Protein AF-A0A936EFU3-F1 (afdb_monomer_lite)

pLDDT: mean 90.85, std 13.72, range [24.92, 98.88]

Sequence (800 aa):
MNPNVTPTSATVCRTPAARLPLLTALSLALATCLASTLAAAFTPVGPPIAQGKSLFLGCAYSSGQAPNLAAYFNQVTPENGGKWGSVERTRDVMSWGEMDAAYNYAKANGLLVRFHILVWGSQQPSWISALTTEEKRAEIEEWFAAVAARYPDLDYVEVVNEPLHAPPNGEVIAFSTTRAANYSDALGGAGASGWEWLVESFRLARRYFPGKDLVLNEYGLLNDGGMTARYVQIVNLLKAENLVDVISTQAHAFETSGASASTIAANLATLAATGLPIMITEMDIDGPNDSVQVGEYMRVFPLLWNHPSVIGITLWGYRPGLWRDAQGANLVLADNTERPAMLWLRAYAGTPNVTTQPFNYAATSGGSASFTVAVSSAFNVTYQWQVSTNNGDTWTALANGGSYSAVDGATLGLAAITPAMNGYRYRCVVNNGVGLPVVSAAASLSVGFSTAPVITTATPRALGVVAGQAGAIGVVVDGASAYQWYRGGLPLSGATGAVLSWPAVGPAEAGIYEAFLSGPGGETLSYPMVVGVVPAAGQRTAGAVTTRAEWTDIHHPNGAVYDQFLLSGAAGTFTADPEQIARMSYLDEDNSIVQVEMSGAGAITVVLESPSGPMAPAFYNQSGIQYMKGKATIILSGADATTHFTIYSVGTATNPGVTRPEVIYAGWANVAAAGIISASGGLGGIHQGNANYNAAVGLTGIYAPTVTTIGSLAVVHGVTASGAAAPYLYFGPGGTVKVKIAGSALAQPNSASVAVSGLAEVQMGAGQDSCGRAAAAQAIQSELTNDAGVNVTAALVVGP

Secondary structure (DSSP, 8-state):
---------------------SSHHHHHHHHHHTTSS-PPP----SS-TTTTSSSEEEEEE-TTT-TTHHHH-SEEEESSTTSHHHH-SBTTB---HHHHHHHHHHHHTT-EEEE--SB-SSS--GGGGGS-HHHHHHHHHHHHHHHHHH-TT-SEEEEEE-TTT--SSSPBPTT-SSB----GGGGTTTTTTS-HHHHHHHHHHHHHSTTSEEEEE-SSTTT-HHHHHHHHHHHHHHHHTT--SEEEE---HHHHTTS-HHHHHHHHHHHHTT-S-EEEEEE----SSHHHHHHHHHHHHHHHHT-TTEEEEEES-SSTTSTTGGGT--SB-TT-PBPHHHHHHHHHHH--EEEEPPPPEEEETT--EEEE-EEE-SS--EEEEEEESSTTSS-EE--SBTTEE-TTSSEEEE-S--GGGTT-EEEEEEE-SSSPPEEPPPEEEEEEPPPPPEEEEEE-SEEEEETTS-EEEEEEEES--EEEEEETTEEPTT--SSEEEESS--GGG-EEEEEEEEETTEEEEPPPEEEEEEPPTT-SEEEEEE--GGGSSEE-TTS-EEEEEEEEEEEEEE-PPTT-EEEEEEE-TTS-EEEEEEESSSEEEEEEEEEEEEE--TTB---S--EEEEEEEEEEEEE-TT-EEEEEE--TTTSTTSB-TTS-----EEEEEEEEEESSSEESEEEEEEEEEEEEEEEEEEEETT--EESS-EEEEEEEEEEEEEEEEEE-TT--EEEEEES-----TT---EEEESEEEEEEE-EE-TT--EE------S-EE-TTS-B-HHHHEE--

Radius of gyration: 51.69 Å; chains: 1; bounding box: 102×72×142 Å

Foldseek 3Di:
DDDDDDDDDDPPPPDDPPDDDPPPVLLLVLLVVQVPDPFAFDQQDDAALQPPHQFWEAAEDDPQQPRNRRSHGQEYEHLQQLAACNQPLDPPHGDNVSVCVRLVSNVVSVHAYERPALFWQPSHHQVLLPDDLQVNLVSSLVSLQVCLVVRVPHQEYAQYAACPFRHQQQPDGPPDPGTGSRRLVSQVQLPPVHQSSVLSSLVSNCVSRPPHAYEYEHELLQADVVVLVVVLSVVVVCVVVVRHAEYEYQAEQVNQVPHALVSSLVSVVSVCVSVHAYERHAHWHFPCDLSRRLVSCVRRVCSQLPDPSYRYYYYQGAEAPGPCNVSVRHQAYPSNRGGPNRVQCSQASNAKDFPDFFAADEEAQQAKDKTATDIDGPADKWKWKWKDLPLPPDTDTDDPDDQWDPRGDRMIMGGNDHPSQAFMKMKMWMHRSHHHTDIGDIYHYHYDADAWKDFPDWPPLEAEDEFFAKDKTFTDIDFFDWKWKDFQQHTDPPPIDRMDIDRGDFLQNFGKMKMWTGGPNGIDIDDIHGYHYDYDPPDFKTDQKDFDPCQAQDQDPVRATEHEIERRDQKMKGDDDARHKYWYWAAEPQLFIKIKIKHDDFMKMKGFDPKDDQADSPFWPDPPDGHIYGAIEMETEAAALGMEIEMATAACQNPNHTGDPPDDDPQAAEHAEYEYYYPYLEHAEAYYLRYEWEDQGEETYYHAQSHQYYNDAHEHQETEYHHHYAYEPEHHAPHAHHYEHAQDQNAYNHQHAYEYHSYNAYEQAKGAGNHRHIRGGDHHPHFYAYPVRDTCCVVHYDDD

Structure (mmCIF, N/CA/C/O backbone):
data_AF-A0A936EFU3-F1
#
_entry.id   AF-A0A936EFU3-F1
#
loop_
_atom_site.group_PDB
_atom_site.id
_atom_site.type_symbol
_atom_site.label_atom_id
_atom_site.label_alt_id
_atom_site.label_comp_id
_atom_site.label_asym_id
_atom_site.label_entity_id
_atom_site.label_seq_id
_atom_site.pdbx_PDB_ins_code
_atom_site.Cartn_x
_atom_site.Cartn_y
_atom_site.Cartn_z
_atom_site.occupancy
_atom_site.B_iso_or_equiv
_atom_site.auth_seq_id
_atom_site.auth_comp_id
_atom_site.auth_asym_id
_atom_site.auth_atom_id
_atom_site.pdbx_PDB_model_num
ATOM 1 N N . MET A 1 1 ? -30.017 45.818 -5.886 1.00 37.09 1 MET A N 1
ATOM 2 C CA . MET A 1 1 ? -29.502 46.081 -7.245 1.00 37.09 1 MET A CA 1
ATOM 3 C C . MET A 1 1 ? -27.995 46.240 -7.138 1.00 37.09 1 MET A C 1
ATOM 5 O O . MET A 1 1 ? -27.539 47.072 -6.371 1.00 37.09 1 MET A O 1
ATOM 9 N N . ASN A 1 2 ? -27.264 45.366 -7.824 1.00 35.06 2 ASN A N 1
ATOM 10 C CA . ASN A 1 2 ? -25.827 45.463 -8.131 1.00 35.06 2 ASN A CA 1
ATOM 11 C C . ASN A 1 2 ? -25.601 46.664 -9.116 1.00 35.06 2 ASN A C 1
ATOM 13 O O . ASN A 1 2 ? -26.630 47.133 -9.616 1.00 35.06 2 ASN A O 1
ATOM 17 N N . PRO A 1 3 ? -24.382 47.117 -9.528 1.00 50.44 3 PRO A N 1
ATOM 18 C CA . PRO A 1 3 ? -23.049 46.534 -9.282 1.00 50.44 3 PRO A CA 1
ATOM 19 C C . PRO A 1 3 ? -21.795 47.484 -9.276 1.00 50.44 3 PRO A C 1
ATOM 21 O O . PRO A 1 3 ? -21.886 48.682 -9.524 1.00 50.44 3 PRO A O 1
ATOM 24 N N . ASN A 1 4 ? -20.619 46.842 -9.118 1.00 31.34 4 ASN A N 1
ATOM 25 C CA . ASN A 1 4 ? -19.265 47.124 -9.672 1.00 31.34 4 ASN A CA 1
ATOM 26 C C . ASN A 1 4 ? -18.419 48.258 -9.054 1.00 31.34 4 ASN A C 1
ATOM 28 O O . ASN A 1 4 ? -18.718 49.429 -9.235 1.00 31.34 4 ASN A O 1
ATOM 32 N N . VAL A 1 5 ? -17.368 48.013 -8.253 1.00 33.91 5 VAL A N 1
ATOM 33 C CA . VAL A 1 5 ? -16.130 47.189 -8.384 1.00 33.91 5 VAL A CA 1
ATOM 34 C C . VAL A 1 5 ? -15.111 47.723 -9.404 1.00 33.91 5 VAL A C 1
ATOM 36 O O . VAL A 1 5 ? -15.194 47.449 -10.594 1.00 33.91 5 VAL A O 1
ATOM 39 N N . THR A 1 6 ? -14.089 48.388 -8.861 1.00 31.73 6 THR A N 1
ATOM 40 C CA . THR A 1 6 ? -12.671 48.462 -9.286 1.00 31.73 6 THR A CA 1
ATOM 41 C C . THR A 1 6 ? -11.862 48.765 -8.007 1.00 31.73 6 THR A C 1
ATOM 43 O O . THR A 1 6 ? -12.473 49.338 -7.100 1.00 31.73 6 THR A O 1
ATOM 46 N N . PRO A 1 7 ? -10.547 48.469 -7.872 1.00 39.00 7 PRO A N 1
ATOM 47 C CA . PRO A 1 7 ? -9.550 48.323 -8.941 1.00 39.00 7 PRO A CA 1
ATOM 48 C C . PRO A 1 7 ? -8.513 47.188 -8.714 1.00 39.00 7 PRO A C 1
ATOM 50 O O . PRO A 1 7 ? -8.592 46.422 -7.762 1.00 39.00 7 PRO A O 1
ATOM 53 N N . THR A 1 8 ? -7.483 47.184 -9.571 1.00 28.69 8 THR A N 1
ATOM 54 C CA . THR A 1 8 ? -6.118 46.633 -9.395 1.00 28.69 8 THR A CA 1
ATOM 55 C C . THR A 1 8 ? -5.790 45.292 -10.070 1.00 28.69 8 THR A C 1
ATOM 57 O O . THR A 1 8 ? -5.942 44.206 -9.528 1.00 28.69 8 THR A O 1
ATOM 60 N N . SER A 1 9 ? -5.302 45.421 -11.310 1.00 30.03 9 SER A N 1
ATOM 61 C CA . SER A 1 9 ? -4.064 44.805 -11.821 1.00 30.03 9 SER A CA 1
ATOM 62 C C . SER A 1 9 ? -3.594 43.510 -11.142 1.00 30.03 9 SER A C 1
ATOM 64 O O . SER A 1 9 ? -2.761 43.530 -10.237 1.00 30.03 9 SER A O 1
ATOM 66 N N . ALA A 1 10 ? -4.051 42.376 -11.675 1.00 27.88 10 ALA A N 1
ATOM 67 C CA . ALA A 1 10 ? -3.423 41.082 -11.460 1.00 27.88 10 ALA A CA 1
ATOM 68 C C . ALA A 1 10 ? -2.147 40.975 -12.314 1.00 27.88 10 ALA A C 1
ATOM 70 O O . ALA A 1 10 ? -2.172 40.505 -13.451 1.00 27.88 10 ALA A O 1
ATOM 71 N N . THR A 1 11 ? -1.011 41.391 -11.754 1.00 29.98 11 THR A N 1
ATOM 72 C CA . THR A 1 11 ? 0.285 40.863 -12.186 1.00 29.98 11 THR A CA 1
ATOM 73 C C . THR A 1 11 ? 0.363 39.439 -11.654 1.00 29.98 11 THR A C 1
ATOM 75 O O . THR A 1 11 ? 0.607 39.214 -10.470 1.00 29.98 11 THR A O 1
ATOM 78 N N . VAL A 1 12 ? 0.094 38.465 -12.520 1.00 28.77 12 VAL A N 1
ATOM 79 C CA . VAL A 1 12 ? 0.297 37.048 -12.221 1.00 28.77 12 VAL A CA 1
ATOM 80 C C . VAL A 1 12 ? 1.799 36.827 -12.032 1.00 28.77 12 VAL A C 1
ATOM 82 O O . VAL A 1 12 ? 2.543 36.616 -12.987 1.00 28.77 12 VAL A O 1
ATOM 85 N N . CYS A 1 13 ? 2.253 36.891 -10.783 1.00 24.92 13 CYS A N 1
ATOM 86 C CA . CYS A 1 13 ? 3.555 36.391 -10.376 1.00 24.92 13 CYS A CA 1
ATOM 87 C C . CYS A 1 13 ? 3.491 34.857 -10.431 1.00 24.92 13 CYS A C 1
ATOM 89 O O . CYS A 1 13 ? 3.165 34.193 -9.450 1.00 24.92 13 CYS A O 1
ATOM 91 N N . ARG A 1 14 ? 3.738 34.282 -11.615 1.00 27.67 14 ARG A N 1
ATOM 92 C CA . ARG A 1 14 ? 4.170 32.886 -11.721 1.00 27.67 14 ARG A CA 1
ATOM 93 C C . ARG A 1 14 ? 5.586 32.841 -11.167 1.00 27.67 14 ARG A C 1
ATOM 95 O O . ARG A 1 14 ? 6.538 33.170 -11.866 1.00 27.67 14 ARG A O 1
ATOM 102 N N . THR A 1 15 ? 5.714 32.462 -9.905 1.00 26.30 15 THR A N 1
ATOM 103 C CA . THR A 1 15 ? 6.978 31.982 -9.361 1.00 26.30 15 THR A CA 1
ATOM 104 C C . THR A 1 15 ? 7.413 30.769 -10.193 1.00 26.30 15 THR A C 1
ATOM 106 O O . THR A 1 15 ? 6.681 29.779 -10.254 1.00 26.30 15 THR A O 1
ATOM 109 N N . PRO A 1 16 ? 8.572 30.799 -10.875 1.00 28.39 16 PRO A N 1
ATOM 110 C CA . PRO A 1 16 ? 9.154 29.572 -11.378 1.00 28.39 16 PRO A CA 1
ATOM 111 C C . PRO A 1 16 ? 9.578 28.766 -10.153 1.00 28.39 16 PRO A C 1
ATOM 113 O O . PRO A 1 16 ? 10.264 29.283 -9.268 1.00 28.39 16 PRO A O 1
ATOM 116 N N . ALA A 1 17 ? 9.155 27.507 -10.085 1.00 27.64 17 ALA A N 1
ATOM 117 C CA . ALA A 1 17 ? 9.694 26.551 -9.137 1.00 27.64 17 ALA A CA 1
ATOM 118 C C . ALA A 1 17 ? 11.207 26.428 -9.380 1.00 27.64 17 ALA A C 1
ATOM 120 O O . ALA A 1 17 ? 11.660 25.701 -10.260 1.00 27.64 17 ALA A O 1
ATOM 121 N N . ALA A 1 18 ? 11.995 27.170 -8.608 1.00 30.56 18 ALA A N 1
ATOM 122 C CA . ALA A 1 18 ? 13.430 26.993 -8.529 1.00 30.56 18 ALA A CA 1
ATOM 123 C C . ALA A 1 18 ? 13.704 25.662 -7.814 1.00 30.56 18 ALA A C 1
ATOM 125 O O . ALA A 1 18 ? 13.751 25.584 -6.588 1.00 30.56 18 ALA A O 1
ATOM 126 N N . ARG A 1 19 ? 13.859 24.589 -8.590 1.00 34.53 19 ARG A N 1
ATOM 127 C CA . ARG A 1 19 ? 14.530 23.359 -8.158 1.00 34.53 19 ARG A CA 1
ATOM 128 C C . ARG A 1 19 ? 15.609 23.004 -9.169 1.00 34.53 19 ARG A C 1
ATOM 130 O O . ARG A 1 19 ? 15.400 22.164 -10.027 1.00 34.53 19 ARG A O 1
ATOM 137 N N . LEU A 1 20 ? 16.749 23.672 -9.046 1.00 39.09 20 LEU A N 1
ATOM 138 C CA . LEU A 1 20 ? 18.087 23.212 -9.433 1.00 39.09 20 LEU A CA 1
ATOM 139 C C . LEU A 1 20 ? 19.040 24.232 -8.783 1.00 39.09 20 LEU A C 1
ATOM 141 O O . LEU A 1 20 ? 19.071 25.377 -9.233 1.00 39.09 20 LEU A O 1
ATOM 145 N N . PRO A 1 21 ? 19.680 23.908 -7.642 1.00 33.19 21 PRO A N 1
ATOM 146 C CA . PRO A 1 21 ? 21.009 23.302 -7.720 1.00 33.19 21 PRO A CA 1
ATOM 147 C C . PRO A 1 21 ? 21.336 22.435 -6.483 1.00 33.19 21 PRO A C 1
ATOM 149 O O . PRO A 1 21 ? 21.751 22.941 -5.446 1.00 33.19 21 PRO A O 1
ATOM 152 N N . LEU A 1 22 ? 21.186 21.113 -6.580 1.00 29.92 22 LEU A N 1
ATOM 153 C CA . LEU A 1 22 ? 21.823 20.195 -5.616 1.00 29.92 22 LEU A CA 1
ATOM 154 C C . LEU A 1 22 ? 22.596 19.053 -6.297 1.00 29.92 22 LEU A C 1
ATOM 156 O O . LEU A 1 22 ? 23.130 18.181 -5.625 1.00 29.92 22 LEU A O 1
ATOM 160 N N . LEU A 1 23 ? 22.690 19.072 -7.631 1.00 34.50 23 LEU A N 1
ATOM 161 C CA . LEU A 1 23 ? 23.414 18.061 -8.408 1.00 34.50 23 LEU A CA 1
ATOM 162 C C . LEU A 1 23 ? 24.885 18.418 -8.671 1.00 34.50 23 LEU A C 1
ATOM 164 O O . LEU A 1 23 ? 25.667 17.525 -8.964 1.00 34.50 23 LEU A O 1
ATOM 168 N N . THR A 1 24 ? 25.294 19.683 -8.531 1.00 36.19 24 THR A N 1
ATOM 169 C CA . THR A 1 24 ? 26.667 20.119 -8.850 1.00 36.19 24 THR A CA 1
ATOM 170 C C . THR A 1 24 ? 27.648 20.026 -7.678 1.00 36.19 24 THR A C 1
ATOM 172 O O . THR A 1 24 ? 28.845 19.907 -7.907 1.00 36.19 24 THR A O 1
ATOM 175 N N . ALA A 1 25 ? 27.170 20.043 -6.428 1.00 29.31 25 ALA A N 1
ATOM 176 C CA . ALA A 1 25 ? 28.029 19.911 -5.243 1.00 29.31 25 ALA A CA 1
ATOM 177 C C . ALA A 1 25 ? 28.225 18.447 -4.796 1.00 29.31 25 ALA A C 1
ATOM 179 O O . ALA A 1 25 ? 29.227 18.129 -4.161 1.00 29.31 25 ALA A O 1
ATOM 180 N N . LEU A 1 26 ? 27.299 17.546 -5.157 1.00 36.38 26 LEU A N 1
ATOM 181 C CA . LEU A 1 26 ? 27.378 16.114 -4.834 1.00 36.38 26 LEU A CA 1
ATOM 182 C C . LEU A 1 26 ? 28.173 15.307 -5.882 1.00 36.38 26 LEU A C 1
ATOM 184 O O . LEU A 1 26 ? 28.716 14.252 -5.562 1.00 36.38 26 LEU A O 1
ATOM 188 N N . SER A 1 27 ? 28.283 15.808 -7.118 1.00 45.06 27 SER A N 1
ATOM 189 C CA . SER A 1 27 ? 28.982 15.139 -8.226 1.00 45.06 27 SER A CA 1
ATOM 190 C C . SER A 1 27 ? 30.509 15.120 -8.063 1.00 45.06 27 SER A C 1
ATOM 192 O O . SER A 1 27 ? 31.145 14.122 -8.394 1.00 45.06 27 SER A O 1
ATOM 194 N N . LEU A 1 28 ? 31.108 16.171 -7.486 1.00 40.72 28 LEU A N 1
ATOM 195 C CA . LEU A 1 28 ? 32.566 16.259 -7.306 1.00 40.72 28 LEU A CA 1
ATOM 196 C C . LEU A 1 28 ? 33.083 15.420 -6.119 1.00 40.72 28 LEU A C 1
ATOM 198 O O . LEU A 1 28 ? 34.195 14.892 -6.168 1.00 40.72 28 LEU A O 1
ATOM 202 N N . ALA A 1 29 ? 32.269 15.254 -5.070 1.00 41.00 29 ALA A N 1
ATOM 203 C CA . ALA A 1 29 ? 32.587 14.405 -3.918 1.00 41.00 29 ALA A CA 1
ATOM 204 C C . ALA A 1 29 ? 32.526 12.899 -4.255 1.00 41.00 29 ALA A C 1
ATOM 206 O O . ALA A 1 29 ? 33.344 12.123 -3.769 1.00 41.00 29 ALA A O 1
ATOM 207 N N . LEU A 1 30 ? 31.606 12.479 -5.137 1.00 47.28 30 LEU A N 1
ATOM 208 C CA . LEU A 1 30 ? 31.527 11.084 -5.591 1.00 47.28 30 LEU A CA 1
ATOM 209 C C . LEU A 1 30 ? 32.672 10.730 -6.557 1.00 47.28 30 LEU A C 1
ATOM 211 O O . LEU A 1 30 ? 33.271 9.663 -6.431 1.00 47.28 30 LEU A O 1
ATOM 215 N N . ALA A 1 31 ? 33.021 11.644 -7.471 1.00 45.09 31 ALA A N 1
ATOM 216 C CA . ALA A 1 31 ? 34.146 11.470 -8.394 1.00 45.09 31 ALA A CA 1
ATOM 217 C C . ALA A 1 31 ? 35.500 11.362 -7.664 1.00 45.09 31 ALA A C 1
ATOM 219 O O . ALA A 1 31 ? 36.366 10.599 -8.083 1.00 45.09 31 ALA A O 1
ATOM 220 N N . THR A 1 32 ? 35.675 12.069 -6.540 1.00 43.78 32 THR A N 1
ATOM 221 C CA . THR A 1 32 ? 36.907 12.005 -5.730 1.00 43.78 32 THR A CA 1
ATOM 222 C C . THR A 1 32 ? 36.960 10.797 -4.788 1.00 43.78 32 THR A C 1
ATOM 224 O O . THR A 1 32 ? 38.044 10.254 -4.571 1.00 43.78 32 THR A O 1
ATOM 227 N N . CYS A 1 33 ? 35.822 10.302 -4.282 1.00 44.00 33 CYS A N 1
ATOM 228 C CA . CYS A 1 33 ? 35.778 9.067 -3.483 1.00 44.00 33 CYS A CA 1
ATOM 229 C C . CYS A 1 33 ? 35.998 7.788 -4.311 1.00 44.00 33 CYS A C 1
ATOM 231 O O . CYS A 1 33 ? 36.561 6.830 -3.791 1.00 44.00 33 CYS A O 1
ATOM 233 N N . LEU A 1 34 ? 35.608 7.765 -5.591 1.00 48.28 34 LEU A N 1
ATOM 234 C CA . LEU A 1 34 ? 35.854 6.626 -6.493 1.00 48.28 34 LEU A CA 1
ATOM 235 C C . LEU A 1 34 ? 37.310 6.538 -6.992 1.00 48.28 34 LEU A C 1
ATOM 237 O O . LEU A 1 34 ? 37.734 5.478 -7.438 1.00 48.28 34 LEU A O 1
ATOM 241 N N . ALA A 1 35 ? 38.086 7.622 -6.891 1.00 46.47 35 ALA A N 1
ATOM 242 C CA . ALA A 1 35 ? 39.448 7.712 -7.426 1.00 46.47 35 ALA A CA 1
ATOM 243 C C . ALA A 1 35 ? 40.563 7.254 -6.455 1.00 46.47 35 ALA A C 1
ATOM 245 O O . ALA A 1 35 ? 41.736 7.316 -6.814 1.00 46.47 35 ALA A O 1
ATOM 246 N N . SER A 1 36 ? 40.239 6.831 -5.223 1.00 43.34 36 SER A N 1
ATOM 247 C CA . SER A 1 36 ? 41.229 6.639 -4.141 1.00 43.34 36 SER A CA 1
ATOM 248 C C . SER A 1 36 ? 41.438 5.196 -3.656 1.00 43.34 36 SER A C 1
ATOM 250 O O . SER A 1 36 ? 42.054 4.981 -2.613 1.00 43.34 36 SER A O 1
ATOM 252 N N . THR A 1 37 ? 41.023 4.186 -4.425 1.00 46.00 37 THR A N 1
ATOM 253 C CA . THR A 1 37 ? 41.385 2.780 -4.157 1.00 46.00 37 THR A CA 1
ATOM 254 C C . THR A 1 37 ? 42.099 2.188 -5.366 1.00 46.00 37 THR A C 1
ATOM 256 O O . THR A 1 37 ? 41.714 2.476 -6.496 1.00 46.00 37 THR A O 1
ATOM 259 N N . LEU A 1 38 ? 43.160 1.399 -5.148 1.00 46.66 38 LEU A N 1
ATOM 260 C CA . LEU A 1 38 ? 43.780 0.605 -6.214 1.00 46.66 38 LEU A CA 1
ATOM 261 C C . LEU A 1 38 ? 42.706 -0.328 -6.786 1.00 46.66 38 LEU A C 1
ATOM 263 O O . LEU A 1 38 ? 42.364 -1.333 -6.164 1.00 46.66 38 LEU A O 1
ATOM 267 N N . ALA A 1 39 ? 42.134 0.048 -7.927 1.00 60.75 39 ALA A N 1
ATOM 268 C CA . ALA A 1 39 ? 41.125 -0.743 -8.604 1.00 60.75 39 ALA A CA 1
ATOM 269 C C . ALA A 1 39 ? 41.780 -2.043 -9.095 1.00 60.75 39 ALA A C 1
ATOM 271 O O . ALA A 1 39 ? 42.809 -2.019 -9.766 1.00 60.75 39 ALA A O 1
ATOM 272 N N . ALA A 1 40 ? 41.225 -3.178 -8.675 1.00 73.25 40 ALA A N 1
ATOM 273 C CA . ALA A 1 40 ? 41.681 -4.496 -9.089 1.00 73.25 40 ALA A CA 1
ATOM 274 C C . ALA A 1 40 ? 40.979 -4.921 -10.386 1.00 73.25 40 ALA A C 1
ATOM 276 O O . ALA A 1 40 ? 39.868 -4.466 -10.675 1.00 73.25 40 ALA A O 1
ATOM 277 N N . ALA A 1 41 ? 41.597 -5.854 -11.114 1.00 84.00 41 ALA A N 1
ATOM 278 C CA . ALA A 1 41 ? 40.973 -6.535 -12.240 1.00 84.00 41 ALA A CA 1
ATOM 279 C C . ALA A 1 41 ? 39.575 -7.051 -11.853 1.00 84.00 41 ALA A C 1
ATOM 281 O O . ALA A 1 41 ? 39.419 -7.760 -10.854 1.00 84.00 41 ALA A O 1
ATOM 282 N N . PHE A 1 42 ? 38.560 -6.707 -12.646 1.00 84.56 42 PHE A N 1
ATOM 283 C CA . PHE A 1 42 ? 37.167 -7.025 -12.357 1.00 84.56 42 PHE A CA 1
ATOM 284 C C . PHE A 1 42 ? 36.588 -7.952 -13.427 1.00 84.56 42 PHE A C 1
ATOM 286 O O . PHE A 1 42 ? 36.759 -7.745 -14.628 1.00 84.56 42 PHE A O 1
ATOM 293 N N . THR A 1 43 ? 35.886 -8.996 -12.986 1.00 86.62 43 THR A N 1
ATOM 294 C CA . THR A 1 43 ? 35.075 -9.841 -13.869 1.00 86.62 43 THR A CA 1
ATOM 295 C C . THR A 1 43 ? 33.609 -9.574 -13.545 1.00 86.62 43 THR A C 1
ATOM 297 O O . THR A 1 43 ? 33.187 -9.891 -12.430 1.00 86.62 43 THR A O 1
ATOM 300 N N . PRO A 1 44 ? 32.831 -8.975 -14.463 1.00 84.62 44 PRO A N 1
ATOM 301 C CA . PRO A 1 44 ? 31.415 -8.728 -14.228 1.00 84.62 44 PRO A CA 1
ATOM 302 C C . PRO A 1 44 ? 30.655 -10.036 -14.015 1.00 84.62 44 PRO A C 1
ATOM 304 O O . PRO A 1 44 ? 30.863 -11.021 -14.722 1.00 84.62 44 PRO A O 1
ATOM 307 N N . VAL A 1 45 ? 29.757 -10.021 -13.032 1.00 77.12 45 VAL A N 1
ATOM 308 C CA . VAL A 1 45 ? 28.854 -11.125 -12.703 1.00 77.12 45 VAL A CA 1
ATOM 309 C C . VAL A 1 45 ? 27.411 -10.649 -12.809 1.00 77.12 45 VAL A C 1
ATOM 311 O O . VAL A 1 45 ? 27.097 -9.517 -12.441 1.00 77.12 45 VAL A O 1
ATOM 314 N N . GLY A 1 46 ? 26.527 -11.531 -13.267 1.00 71.81 46 GLY A N 1
ATOM 315 C CA . GLY A 1 46 ? 25.112 -11.217 -13.448 1.00 71.81 46 GLY A CA 1
ATOM 316 C C . GLY A 1 46 ? 24.764 -10.788 -14.876 1.00 71.81 46 GLY A C 1
ATOM 317 O O . GLY A 1 46 ? 25.582 -10.938 -15.784 1.00 71.81 46 GLY A O 1
ATOM 318 N N . PRO A 1 47 ? 23.516 -10.346 -15.097 1.00 83.12 47 PRO A N 1
ATOM 319 C CA . PRO A 1 47 ? 23.039 -10.006 -16.429 1.00 83.12 47 PRO A CA 1
ATOM 320 C C . PRO A 1 47 ? 23.599 -8.653 -16.912 1.00 83.12 47 PRO A C 1
ATOM 322 O O . PRO A 1 47 ? 24.076 -7.868 -16.087 1.00 83.12 47 PRO A O 1
ATOM 325 N N . PRO A 1 48 ? 23.485 -8.345 -18.220 1.00 91.94 48 PRO A N 1
ATOM 326 C CA . PRO A 1 48 ? 23.839 -7.041 -18.774 1.00 91.94 48 PRO A CA 1
ATOM 327 C C . PRO A 1 48 ? 23.263 -5.861 -17.984 1.00 91.94 48 PRO A C 1
ATOM 329 O O . PRO A 1 48 ? 22.171 -5.943 -17.420 1.00 91.94 48 PRO A O 1
ATOM 332 N N . ILE A 1 49 ? 23.943 -4.714 -18.031 1.00 92.56 49 ILE A N 1
ATOM 333 C CA . ILE A 1 49 ? 23.577 -3.481 -17.311 1.00 92.56 49 ILE A CA 1
ATOM 334 C C . ILE A 1 49 ? 22.128 -3.066 -17.601 1.00 92.56 49 ILE A C 1
ATOM 336 O O . ILE A 1 49 ? 21.408 -2.631 -16.705 1.00 92.56 49 ILE A O 1
ATOM 340 N N . ALA A 1 50 ? 21.686 -3.215 -18.849 1.00 93.31 50 ALA A N 1
ATOM 341 C CA . ALA A 1 50 ? 20.351 -2.825 -19.288 1.00 93.31 50 ALA A CA 1
ATOM 342 C C . ALA A 1 50 ? 19.311 -3.963 -19.244 1.00 93.31 50 ALA A C 1
ATOM 344 O O . ALA A 1 50 ? 18.253 -3.860 -19.866 1.00 93.31 50 ALA A O 1
ATOM 345 N N . GLN A 1 51 ? 19.581 -5.058 -18.527 1.00 90.00 51 GLN A N 1
ATOM 346 C CA . GLN A 1 51 ? 18.656 -6.188 -18.446 1.00 90.00 51 GLN A CA 1
ATOM 347 C C . GLN A 1 51 ? 17.290 -5.776 -17.874 1.00 90.00 51 GLN A C 1
ATOM 349 O O . GLN A 1 51 ? 17.199 -5.157 -16.814 1.00 90.00 51 GLN A O 1
ATOM 354 N N . GLY A 1 52 ? 16.213 -6.179 -18.556 1.00 85.25 52 GLY A N 1
ATOM 355 C CA . GLY A 1 52 ? 14.833 -5.928 -18.121 1.00 85.25 52 GLY A CA 1
ATOM 356 C C . GLY A 1 52 ? 14.356 -4.484 -18.301 1.00 85.25 52 GLY A C 1
ATOM 357 O O . GLY A 1 52 ? 13.274 -4.144 -17.825 1.00 85.25 52 GLY A O 1
ATOM 358 N N . LYS A 1 53 ? 15.142 -3.635 -18.972 1.00 88.81 53 LYS A N 1
ATOM 359 C CA . LYS A 1 53 ? 14.758 -2.260 -19.311 1.00 88.81 53 LYS A CA 1
ATOM 360 C C . LYS A 1 53 ? 14.094 -2.201 -20.681 1.00 88.81 53 LYS A C 1
ATOM 362 O O . LYS A 1 53 ? 14.254 -3.097 -21.501 1.00 88.81 53 LYS A O 1
ATOM 367 N N . SER A 1 54 ? 13.358 -1.119 -20.922 1.00 90.69 54 SER A N 1
ATOM 368 C CA . SER A 1 54 ? 12.672 -0.852 -22.193 1.00 90.69 54 SER A CA 1
ATOM 369 C C . SER A 1 54 ? 13.599 -0.388 -23.323 1.00 90.69 54 SER A C 1
ATOM 371 O O . SER A 1 54 ? 13.146 -0.265 -24.453 1.00 90.69 54 SER A O 1
ATOM 373 N N . LEU A 1 55 ? 14.865 -0.105 -23.014 1.00 95.50 55 LEU A N 1
ATOM 374 C CA . LEU A 1 55 ? 15.913 0.310 -23.945 1.00 95.50 55 LEU A CA 1
ATOM 375 C C . LEU A 1 55 ? 17.167 -0.544 -23.734 1.00 95.50 55 LEU A C 1
ATOM 377 O O . LEU A 1 55 ? 17.398 -1.042 -22.627 1.00 95.50 55 LEU A O 1
ATOM 381 N N . PHE A 1 56 ? 17.986 -0.697 -24.773 1.00 98.06 56 PHE A N 1
ATOM 382 C CA . PHE A 1 56 ? 19.233 -1.462 -24.697 1.00 98.06 56 PHE A CA 1
ATOM 383 C C . PHE A 1 56 ? 20.457 -0.577 -24.399 1.00 98.06 56 PHE A C 1
ATOM 385 O O . PHE A 1 56 ? 20.485 0.612 -24.719 1.00 98.06 56 PHE A O 1
ATOM 392 N N . LEU A 1 57 ? 21.494 -1.183 -23.815 1.00 98.50 57 LEU A N 1
ATOM 393 C CA . LEU A 1 57 ? 22.850 -0.639 -23.757 1.00 98.50 57 LEU A CA 1
ATOM 394 C C . LEU A 1 57 ? 23.771 -1.627 -24.473 1.00 98.50 57 LEU A C 1
ATOM 396 O O . LEU A 1 57 ? 24.013 -2.735 -23.989 1.00 98.50 57 LEU A O 1
ATOM 400 N N . GLY A 1 58 ? 24.236 -1.234 -25.647 1.00 98.50 58 GLY A N 1
ATOM 401 C CA . GLY A 1 58 ? 25.054 -2.039 -26.532 1.00 98.50 58 GLY A CA 1
ATOM 402 C C . GLY A 1 58 ? 26.505 -1.598 -26.593 1.00 98.50 58 GLY A C 1
ATOM 403 O O . GLY A 1 58 ? 26.897 -0.587 -26.008 1.00 98.50 58 GLY A O 1
ATOM 404 N N . CYS A 1 59 ? 27.297 -2.351 -27.346 1.00 98.69 59 CYS A N 1
ATOM 405 C CA . CYS A 1 59 ? 28.685 -2.017 -27.631 1.00 98.69 59 CYS A CA 1
ATOM 406 C C . CYS A 1 59 ? 29.095 -2.486 -29.033 1.00 98.69 59 CYS A C 1
ATOM 408 O O . CYS A 1 59 ? 28.617 -3.514 -29.522 1.00 98.69 59 CYS A O 1
ATOM 410 N N . ALA A 1 60 ? 30.019 -1.765 -29.664 1.00 98.56 60 ALA A N 1
ATOM 411 C CA . ALA A 1 60 ? 30.725 -2.245 -30.842 1.00 98.56 60 ALA A CA 1
ATOM 412 C C . ALA A 1 60 ? 31.450 -3.571 -30.539 1.00 98.56 60 ALA A C 1
ATOM 414 O O . ALA A 1 60 ? 32.025 -3.760 -29.462 1.00 98.56 60 ALA A O 1
ATOM 415 N N . TYR A 1 61 ? 31.412 -4.492 -31.497 1.00 98.50 61 TYR A N 1
ATOM 416 C CA . TYR A 1 61 ? 32.023 -5.809 -31.433 1.00 98.50 61 TYR A CA 1
ATOM 417 C C . TYR A 1 61 ? 33.218 -5.889 -32.380 1.00 98.50 61 TYR A C 1
ATOM 419 O O . TYR A 1 61 ? 33.100 -5.696 -33.593 1.00 98.50 61 TYR A O 1
ATOM 427 N N . SER A 1 62 ? 34.349 -6.276 -31.806 1.00 97.25 62 SER A N 1
ATOM 428 C CA . SER A 1 62 ? 35.545 -6.776 -32.476 1.00 97.25 62 SER A CA 1
ATOM 429 C C . SER A 1 62 ? 36.257 -7.741 -31.521 1.00 97.25 62 SER A C 1
ATOM 431 O O . SER A 1 62 ? 35.871 -7.876 -30.354 1.00 97.25 62 SER A O 1
ATOM 433 N N . SER A 1 63 ? 37.288 -8.450 -31.986 1.00 94.00 63 SER A N 1
ATOM 434 C CA . SER A 1 63 ? 37.996 -9.443 -31.159 1.00 94.00 63 SER A CA 1
ATOM 435 C C . SER A 1 63 ? 38.567 -8.848 -29.864 1.00 94.00 63 SER A C 1
ATOM 437 O O . SER A 1 63 ? 38.505 -9.495 -28.821 1.00 94.00 63 SER A O 1
ATOM 439 N N . GLY A 1 64 ? 39.057 -7.603 -29.906 1.00 94.19 64 GLY A N 1
ATOM 440 C CA . GLY A 1 64 ? 39.563 -6.880 -28.733 1.00 94.19 64 GLY A CA 1
ATOM 441 C C . GLY A 1 64 ? 38.471 -6.437 -27.751 1.00 94.19 64 GLY A C 1
ATOM 442 O O . GLY A 1 64 ? 38.730 -6.322 -26.554 1.00 94.19 64 GLY A O 1
ATOM 443 N N . GLN A 1 65 ? 37.240 -6.243 -28.232 1.00 97.50 65 GLN A N 1
ATOM 444 C CA . GLN A 1 65 ? 36.101 -5.820 -27.411 1.00 97.50 65 GLN A CA 1
ATOM 445 C C . GLN A 1 65 ? 35.318 -7.012 -26.831 1.00 97.50 65 GLN A C 1
ATOM 447 O O . GLN A 1 65 ? 34.664 -6.874 -25.807 1.00 97.50 65 GLN A O 1
ATOM 452 N N . ALA A 1 66 ? 35.401 -8.207 -27.421 1.00 95.25 66 ALA A N 1
ATOM 453 C CA . ALA A 1 66 ? 34.641 -9.387 -26.991 1.00 95.25 66 ALA A CA 1
ATOM 454 C C . ALA A 1 66 ? 34.784 -9.817 -25.501 1.00 95.25 66 ALA A C 1
ATOM 456 O O . ALA A 1 66 ? 33.802 -10.330 -24.946 1.00 95.25 66 ALA A O 1
ATOM 457 N N . PRO A 1 67 ? 35.941 -9.662 -24.814 1.00 94.44 67 PRO A N 1
ATOM 458 C CA . PRO A 1 67 ? 36.118 -10.193 -23.457 1.00 94.44 67 PRO A CA 1
ATOM 459 C C . PRO A 1 67 ? 35.168 -9.595 -22.401 1.00 94.44 67 PRO A C 1
ATOM 461 O O . PRO A 1 67 ? 35.375 -8.476 -21.934 1.00 94.44 67 PRO A O 1
ATOM 464 N N . ASN A 1 68 ? 34.208 -10.393 -21.916 1.00 94.12 68 ASN A N 1
ATOM 465 C CA . ASN A 1 68 ? 33.129 -10.024 -20.977 1.00 94.12 68 ASN A CA 1
ATOM 466 C C . ASN A 1 68 ? 32.020 -9.126 -21.560 1.00 94.12 68 ASN A C 1
ATOM 468 O O . ASN A 1 68 ? 31.226 -8.582 -20.795 1.00 94.12 68 ASN A O 1
ATOM 472 N N . LEU A 1 69 ? 31.927 -8.971 -22.884 1.00 95.81 69 LEU A N 1
ATOM 473 C CA . LEU A 1 69 ? 30.972 -8.044 -23.502 1.00 95.81 69 LEU A CA 1
ATOM 474 C C . LEU A 1 69 ? 29.516 -8.350 -23.101 1.00 95.81 69 LEU A C 1
ATOM 476 O O . LEU A 1 69 ? 28.818 -7.464 -22.611 1.00 95.81 69 LEU A O 1
ATOM 480 N N . ALA A 1 70 ? 29.079 -9.608 -23.218 1.00 95.38 70 ALA A N 1
ATOM 481 C CA . ALA A 1 70 ? 27.720 -10.044 -22.871 1.00 95.38 70 ALA A CA 1
ATOM 482 C C . ALA A 1 70 ? 27.377 -9.948 -21.371 1.00 95.38 70 ALA A C 1
ATOM 484 O O . ALA A 1 70 ? 26.219 -10.089 -20.997 1.00 95.38 70 ALA A O 1
ATOM 485 N N . ALA A 1 71 ? 28.359 -9.714 -20.497 1.00 93.06 71 ALA A N 1
ATOM 486 C CA . ALA A 1 71 ? 28.105 -9.467 -19.078 1.00 93.06 71 ALA A CA 1
ATOM 487 C C . ALA A 1 71 ? 27.810 -7.983 -18.785 1.00 93.06 71 ALA A C 1
ATOM 489 O O . ALA A 1 71 ? 27.309 -7.649 -17.714 1.00 93.06 71 ALA A O 1
ATOM 490 N N . TYR A 1 72 ? 28.096 -7.086 -19.734 1.00 95.44 72 TYR A N 1
ATOM 491 C CA . TYR A 1 72 ? 27.817 -5.655 -19.615 1.00 95.44 72 TYR A CA 1
ATOM 492 C C . TYR A 1 72 ? 26.692 -5.192 -20.535 1.00 95.44 72 TYR A C 1
ATOM 494 O O . TYR A 1 72 ? 25.853 -4.393 -20.118 1.00 95.44 72 TYR A O 1
ATOM 502 N N . PHE A 1 73 ? 26.658 -5.694 -21.765 1.00 97.75 73 PHE A N 1
ATOM 503 C CA . PHE A 1 73 ? 25.861 -5.132 -22.850 1.00 97.75 73 PHE A CA 1
ATOM 504 C C . PHE A 1 73 ? 24.851 -6.147 -23.390 1.00 97.75 73 PHE A C 1
ATOM 506 O O . PHE A 1 73 ? 25.117 -7.347 -23.386 1.00 97.75 73 PHE A O 1
ATOM 513 N N . ASN A 1 74 ? 23.694 -5.668 -23.855 1.00 97.50 74 ASN A N 1
ATOM 514 C CA . ASN A 1 74 ? 22.610 -6.492 -24.414 1.00 97.50 74 ASN A CA 1
ATOM 515 C C . ASN A 1 74 ? 22.345 -6.249 -25.913 1.00 97.50 74 ASN A C 1
ATOM 517 O O . ASN A 1 74 ? 21.349 -6.729 -26.454 1.00 97.50 74 ASN A O 1
ATOM 521 N N . GLN A 1 75 ? 23.248 -5.540 -26.595 1.00 98.44 75 GLN A N 1
ATOM 522 C CA . GLN A 1 75 ? 23.227 -5.317 -28.042 1.00 98.44 75 GLN A CA 1
ATOM 523 C C . GLN A 1 75 ? 24.659 -5.237 -28.590 1.00 98.44 75 GLN A C 1
ATOM 525 O O . GLN A 1 75 ? 25.556 -4.747 -27.899 1.00 98.44 75 GLN A O 1
ATOM 530 N N . VAL A 1 76 ? 24.879 -5.703 -29.822 1.00 98.38 76 VAL A N 1
ATOM 531 C CA . VAL A 1 76 ? 26.167 -5.580 -30.520 1.00 98.38 76 VAL A CA 1
ATOM 532 C C . VAL A 1 76 ? 26.042 -5.046 -31.943 1.00 98.38 76 VAL A C 1
ATOM 534 O O . VAL A 1 76 ? 25.098 -5.367 -32.670 1.00 98.38 76 VAL A O 1
ATOM 537 N N . THR A 1 77 ? 27.047 -4.275 -32.347 1.00 98.69 77 THR A N 1
ATOM 538 C CA . THR A 1 77 ? 27.242 -3.780 -33.718 1.00 98.69 77 THR A CA 1
ATOM 539 C C . THR A 1 77 ? 28.650 -4.170 -34.176 1.00 98.69 77 THR A C 1
ATOM 541 O O . THR A 1 77 ? 29.587 -3.915 -33.427 1.00 98.69 77 THR A O 1
ATOM 544 N N . PRO A 1 78 ? 28.870 -4.782 -35.351 1.00 98.19 78 PRO A N 1
ATOM 545 C CA . PRO A 1 78 ? 30.223 -5.066 -35.837 1.00 98.19 78 PRO A CA 1
ATOM 546 C C . PRO A 1 78 ? 30.985 -3.752 -36.082 1.00 98.19 78 PRO A C 1
ATOM 548 O O . PRO A 1 78 ? 30.534 -2.916 -36.857 1.00 98.19 78 PRO A O 1
ATOM 551 N N . GLU A 1 79 ? 32.156 -3.573 -35.466 1.00 97.31 79 GLU A N 1
ATOM 552 C CA . GLU A 1 79 ? 32.926 -2.318 -35.580 1.00 97.31 79 GLU A CA 1
ATOM 553 C C . GLU A 1 79 ? 33.383 -2.045 -37.030 1.00 97.31 79 GLU A C 1
ATOM 555 O O . GLU A 1 79 ? 33.350 -0.916 -37.523 1.00 97.31 79 GLU A O 1
ATOM 560 N N . ASN A 1 80 ? 33.795 -3.101 -37.742 1.00 97.25 80 ASN A N 1
ATOM 561 C CA . ASN A 1 80 ? 34.216 -3.025 -39.147 1.00 97.25 80 ASN A CA 1
ATOM 562 C C . ASN A 1 80 ? 33.702 -4.169 -40.030 1.00 97.25 80 ASN A C 1
ATOM 564 O O . ASN A 1 80 ? 33.615 -3.994 -41.247 1.00 97.25 80 ASN A O 1
ATOM 568 N N . GLY A 1 81 ? 33.359 -5.319 -39.444 1.00 96.69 81 GLY A N 1
ATOM 569 C CA . GLY A 1 81 ? 33.100 -6.551 -40.191 1.00 96.69 81 GLY A CA 1
ATOM 570 C C . GLY A 1 81 ? 31.912 -6.504 -41.153 1.00 96.69 81 GLY A C 1
ATOM 571 O O . GLY A 1 81 ? 31.907 -7.258 -42.118 1.00 96.69 81 GLY A O 1
ATOM 572 N N . GLY A 1 82 ? 30.929 -5.627 -40.920 1.00 97.19 82 GLY A N 1
ATOM 573 C CA . GLY A 1 82 ? 29.761 -5.462 -41.793 1.00 97.19 82 GLY A CA 1
ATOM 574 C C . GLY A 1 82 ? 29.900 -4.360 -42.850 1.00 97.19 82 GLY A C 1
ATOM 575 O O . GLY A 1 82 ? 28.988 -4.172 -43.649 1.00 97.19 82 GLY A O 1
ATOM 576 N N . LYS A 1 83 ? 31.022 -3.629 -42.887 1.00 98.25 83 LYS A N 1
ATOM 577 C CA . LYS A 1 83 ? 31.283 -2.620 -43.925 1.00 98.25 83 LYS A CA 1
ATOM 578 C C . LYS A 1 83 ? 31.590 -3.323 -45.246 1.00 98.25 83 LYS A C 1
ATOM 580 O O . LYS A 1 83 ? 32.389 -4.260 -45.274 1.00 98.25 83 LYS A O 1
ATOM 585 N N . TRP A 1 84 ? 31.012 -2.847 -46.347 1.00 98.19 84 TRP A N 1
ATOM 586 C CA . TRP A 1 84 ? 31.096 -3.541 -47.636 1.00 98.19 84 TRP A CA 1
ATOM 587 C C . TRP A 1 84 ? 32.543 -3.786 -48.100 1.00 98.19 84 TRP A C 1
ATOM 589 O O . TRP A 1 84 ? 32.881 -4.898 -48.491 1.00 98.19 84 TRP A O 1
ATOM 599 N N . GLY A 1 85 ? 33.457 -2.821 -47.943 1.00 96.31 85 GLY A N 1
ATOM 600 C CA . GLY A 1 85 ? 34.871 -3.011 -48.301 1.00 96.31 85 GLY A CA 1
ATOM 601 C C . GLY A 1 85 ? 35.641 -3.993 -47.405 1.00 96.31 85 GLY A C 1
ATOM 602 O O . GLY A 1 85 ? 36.702 -4.479 -47.806 1.00 96.31 85 GLY A O 1
ATOM 603 N N . SER A 1 86 ? 35.132 -4.302 -46.207 1.00 96.94 86 SER A N 1
ATOM 604 C CA . SER A 1 86 ? 35.677 -5.358 -45.341 1.00 96.94 86 SER A CA 1
ATOM 605 C C . SER A 1 86 ? 35.285 -6.740 -45.853 1.00 96.94 86 SER A C 1
ATOM 607 O O . SER A 1 86 ? 36.129 -7.639 -45.881 1.00 96.94 86 SER A O 1
ATOM 609 N N . VAL A 1 87 ? 34.028 -6.887 -46.280 1.00 98.38 87 VAL A N 1
ATOM 610 C CA . VAL A 1 87 ? 33.488 -8.151 -46.787 1.00 98.38 87 VAL A CA 1
ATOM 611 C C . VAL A 1 87 ? 33.972 -8.418 -48.206 1.00 98.38 87 VAL A C 1
ATOM 613 O O . VAL A 1 87 ? 34.482 -9.496 -48.481 1.00 98.38 87 VAL A O 1
ATOM 616 N N . GLU A 1 88 ? 33.878 -7.448 -49.104 1.00 97.94 88 GLU A N 1
ATOM 617 C CA . GLU A 1 88 ? 34.089 -7.656 -50.535 1.00 97.94 88 GLU A CA 1
ATOM 618 C C . GLU A 1 88 ? 35.268 -6.835 -51.066 1.00 97.94 88 GLU A C 1
ATOM 620 O O . GLU A 1 88 ? 35.189 -6.064 -52.023 1.00 97.94 88 GLU A O 1
ATOM 625 N N . ARG A 1 89 ? 36.425 -6.990 -50.417 1.00 95.50 89 ARG A N 1
ATOM 626 C CA . ARG A 1 89 ? 37.663 -6.298 -50.818 1.00 95.50 89 ARG A CA 1
ATOM 627 C C . ARG A 1 89 ? 38.073 -6.609 -52.263 1.00 95.50 89 ARG A C 1
ATOM 629 O O . ARG A 1 89 ? 38.650 -5.754 -52.934 1.00 95.50 89 ARG A O 1
ATOM 636 N N . THR A 1 90 ? 37.775 -7.821 -52.718 1.00 96.88 90 THR A N 1
ATOM 637 C CA . THR A 1 90 ? 37.937 -8.279 -54.099 1.00 96.88 90 THR A CA 1
ATOM 638 C C . THR A 1 90 ? 36.548 -8.591 -54.638 1.00 96.88 90 THR A C 1
ATOM 640 O O . THR A 1 90 ? 35.821 -9.324 -53.973 1.00 96.88 90 THR A O 1
ATOM 643 N N . ARG A 1 91 ? 36.205 -8.042 -55.811 1.00 97.38 91 ARG A N 1
ATOM 644 C CA . ARG A 1 91 ? 34.905 -8.242 -56.470 1.00 97.38 91 ARG A CA 1
ATOM 645 C C . ARG A 1 91 ? 34.553 -9.729 -56.540 1.00 97.38 91 ARG A C 1
ATOM 647 O O . ARG A 1 91 ? 35.427 -10.532 -56.881 1.00 97.38 91 ARG A O 1
ATOM 654 N N . ASP A 1 92 ? 33.320 -10.066 -56.184 1.00 96.94 92 ASP A N 1
ATOM 655 C CA . ASP A 1 92 ? 32.746 -11.416 -56.150 1.00 96.94 92 ASP A CA 1
ATOM 656 C C . ASP A 1 92 ? 33.394 -12.375 -55.125 1.00 96.94 92 ASP A C 1
ATOM 658 O O . ASP A 1 92 ? 33.172 -13.590 -55.156 1.00 96.94 92 ASP A O 1
ATOM 662 N N . VAL A 1 93 ? 34.212 -11.869 -54.190 1.00 97.75 93 VAL A N 1
ATOM 663 C CA . VAL A 1 93 ? 34.863 -12.672 -53.138 1.00 97.75 93 VAL A CA 1
ATOM 664 C C . VAL A 1 93 ? 34.458 -12.172 -51.753 1.00 97.75 93 VAL A C 1
ATOM 666 O O . VAL A 1 93 ? 35.108 -11.318 -51.146 1.00 97.75 93 VAL A O 1
ATOM 669 N N . MET A 1 94 ? 33.396 -12.777 -51.220 1.00 97.44 94 MET A N 1
ATOM 670 C CA . MET A 1 94 ? 32.793 -12.397 -49.942 1.00 97.44 94 MET A CA 1
ATOM 671 C C . MET A 1 94 ? 33.534 -12.994 -48.728 1.00 97.44 94 MET A C 1
ATOM 673 O O . MET A 1 94 ? 33.550 -14.207 -48.508 1.00 97.44 94 MET A O 1
ATOM 677 N N . SER A 1 95 ? 34.109 -12.130 -47.894 1.00 97.62 95 SER A N 1
ATOM 678 C CA . SER A 1 95 ? 34.878 -12.445 -46.682 1.00 97.62 95 SER A CA 1
ATOM 679 C C . SER A 1 95 ? 34.080 -12.127 -45.412 1.00 97.62 95 SER A C 1
ATOM 681 O O . SER A 1 95 ? 34.247 -11.081 -44.793 1.00 97.62 95 SER A O 1
ATOM 683 N N . TRP A 1 96 ? 33.216 -13.051 -44.991 1.00 98.06 96 TRP A N 1
ATOM 684 C CA . TRP A 1 96 ? 32.247 -12.820 -43.907 1.00 98.06 96 TRP A CA 1
ATOM 685 C C . TRP A 1 96 ? 32.779 -12.946 -42.472 1.00 98.06 96 TRP A C 1
ATOM 687 O O . TRP A 1 96 ? 32.039 -12.663 -41.537 1.00 98.06 96 TRP A O 1
ATOM 697 N N . GLY A 1 97 ? 34.032 -13.363 -42.266 1.00 97.62 97 GLY A N 1
ATOM 698 C CA . GLY A 1 97 ? 34.511 -13.850 -40.962 1.00 97.62 97 GLY A CA 1
ATOM 699 C C . GLY A 1 97 ? 34.287 -12.908 -39.769 1.00 97.62 97 GLY A C 1
ATOM 700 O O . GLY A 1 97 ? 33.874 -13.362 -38.704 1.00 97.62 97 GLY A O 1
ATOM 701 N N . GLU A 1 98 ? 34.517 -11.602 -39.930 1.00 96.88 98 GLU A N 1
ATOM 702 C CA . GLU A 1 98 ? 34.310 -10.627 -38.847 1.00 96.88 98 GLU A CA 1
ATOM 703 C C . GLU A 1 98 ? 32.823 -10.369 -38.555 1.00 96.88 98 GLU A C 1
ATOM 705 O O . GLU A 1 98 ? 32.430 -10.286 -37.389 1.00 96.88 98 GLU A O 1
ATOM 710 N N . MET A 1 99 ? 31.988 -10.281 -39.595 1.00 97.62 99 MET A N 1
ATOM 711 C CA . MET A 1 99 ? 30.537 -10.129 -39.443 1.00 97.62 99 MET A CA 1
ATOM 712 C C . MET A 1 99 ? 29.903 -11.392 -38.847 1.00 97.62 99 MET A C 1
ATOM 714 O O . MET A 1 99 ? 29.109 -11.295 -37.911 1.00 97.62 99 MET A O 1
ATOM 718 N N . ASP A 1 100 ? 30.305 -12.573 -39.325 1.00 98.62 100 ASP A N 1
ATOM 719 C CA . ASP A 1 100 ? 29.889 -13.867 -38.780 1.00 98.62 100 ASP A CA 1
ATOM 720 C C . ASP A 1 100 ? 30.226 -13.954 -37.288 1.00 98.62 100 ASP A C 1
ATOM 722 O O . ASP A 1 100 ? 29.408 -14.416 -36.494 1.00 98.62 100 ASP A O 1
ATOM 726 N N . ALA A 1 101 ? 31.410 -13.489 -36.878 1.00 98.25 101 ALA A N 1
ATOM 727 C CA . ALA A 1 101 ? 31.802 -13.486 -35.473 1.00 98.25 101 ALA A CA 1
ATOM 728 C C . ALA A 1 101 ? 30.873 -12.608 -34.617 1.00 98.25 101 ALA A C 1
ATOM 730 O O . ALA A 1 101 ? 30.433 -13.060 -33.560 1.00 98.25 101 ALA A O 1
ATOM 731 N N . ALA A 1 102 ? 30.537 -11.397 -35.073 1.00 98.25 102 ALA A N 1
ATOM 732 C CA . ALA A 1 102 ? 29.620 -10.503 -34.360 1.00 98.25 102 ALA A CA 1
ATOM 733 C C . ALA A 1 102 ? 28.197 -11.080 -34.283 1.00 98.25 102 ALA A C 1
ATOM 735 O O . ALA A 1 102 ? 27.600 -11.126 -33.206 1.00 98.25 102 ALA A O 1
ATOM 736 N N . TYR A 1 103 ? 27.675 -11.570 -35.411 1.00 98.56 103 TYR A N 1
ATOM 737 C CA . TYR A 1 103 ? 26.345 -12.171 -35.499 1.00 98.56 103 TYR A CA 1
ATOM 738 C C . TYR A 1 103 ? 26.225 -13.405 -34.599 1.00 98.56 103 TYR A C 1
ATOM 740 O O . TYR A 1 103 ? 25.332 -13.480 -33.754 1.00 98.56 103 TYR A O 1
ATOM 748 N N . ASN A 1 104 ? 27.163 -14.347 -34.718 1.00 98.19 104 ASN A N 1
ATOM 749 C CA . ASN A 1 104 ? 27.147 -15.578 -33.934 1.00 98.19 104 ASN A CA 1
ATOM 750 C C . ASN A 1 104 ? 27.330 -15.296 -32.441 1.00 98.19 104 ASN A C 1
ATOM 752 O O . ASN A 1 104 ? 26.660 -15.926 -31.624 1.00 98.19 104 ASN A O 1
ATOM 756 N N . TYR A 1 105 ? 28.177 -14.328 -32.072 1.00 97.62 105 TYR A N 1
ATOM 757 C CA . TYR A 1 105 ? 28.316 -13.906 -30.679 1.00 97.62 105 TYR A CA 1
ATOM 758 C C . TYR A 1 105 ? 26.998 -13.360 -30.122 1.00 97.62 105 TYR A C 1
ATOM 760 O O . TYR A 1 105 ? 26.590 -13.756 -29.027 1.00 97.62 105 TYR A O 1
ATOM 768 N N . ALA A 1 106 ? 26.314 -12.494 -30.879 1.00 97.75 106 ALA A N 1
ATOM 769 C CA . ALA A 1 106 ? 25.022 -11.942 -30.488 1.00 97.75 106 ALA A CA 1
ATOM 770 C C . ALA A 1 10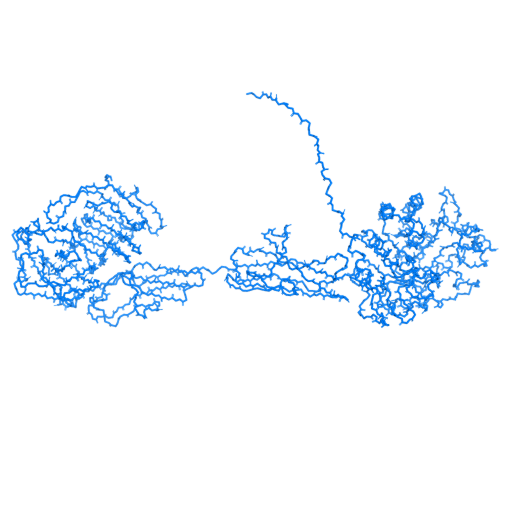6 ? 24.000 -13.054 -30.244 1.00 97.75 106 ALA A C 1
ATOM 772 O O . ALA A 1 106 ? 23.421 -13.145 -29.163 1.00 97.75 106 ALA A O 1
ATOM 773 N N . LYS A 1 107 ? 23.822 -13.947 -31.224 1.00 97.50 107 LYS A N 1
ATOM 774 C CA . LYS A 1 107 ? 22.827 -15.021 -31.148 1.00 97.50 107 LYS A CA 1
ATOM 775 C C . LYS A 1 107 ? 23.145 -16.024 -30.034 1.00 97.50 107 LYS A C 1
ATOM 777 O O . LYS A 1 107 ? 22.238 -16.409 -29.302 1.00 97.50 107 LYS A O 1
ATOM 782 N N . ALA A 1 108 ? 24.416 -16.383 -29.836 1.00 97.00 108 ALA A N 1
ATOM 783 C CA . ALA A 1 108 ? 24.833 -17.294 -28.765 1.00 97.00 108 ALA A CA 1
ATOM 784 C C . ALA A 1 108 ? 24.572 -16.744 -27.352 1.00 97.00 108 ALA A C 1
ATOM 786 O O . ALA A 1 108 ? 24.382 -17.523 -26.421 1.00 97.00 108 ALA A O 1
ATOM 787 N N . ASN A 1 109 ? 24.548 -15.418 -27.193 1.00 95.44 109 ASN A N 1
ATOM 788 C CA . ASN A 1 109 ? 24.340 -14.753 -25.905 1.00 95.44 109 ASN A CA 1
ATOM 789 C C . ASN A 1 109 ? 22.955 -14.092 -25.780 1.00 95.44 109 ASN A C 1
ATOM 791 O O . ASN A 1 109 ? 22.702 -13.399 -24.798 1.00 95.44 109 ASN A O 1
ATOM 795 N N . GLY A 1 110 ? 22.057 -14.288 -26.753 1.00 95.62 110 GLY A N 1
ATOM 796 C CA . GLY A 1 110 ? 20.721 -13.683 -26.745 1.00 95.62 110 GLY A CA 1
ATOM 797 C C . GLY A 1 110 ? 20.727 -12.151 -26.838 1.00 95.62 110 GLY A C 1
ATOM 798 O O . GLY A 1 110 ? 19.841 -11.506 -26.283 1.00 95.62 110 GLY A O 1
ATOM 799 N N . LEU A 1 111 ? 21.731 -11.567 -27.497 1.00 97.25 111 LEU A N 1
ATOM 800 C CA . LEU A 1 111 ? 21.874 -10.120 -27.671 1.00 97.25 111 LEU A CA 1
ATOM 801 C C . LEU A 1 111 ? 21.204 -9.658 -28.968 1.00 97.25 111 LEU A C 1
ATOM 803 O O . LEU A 1 111 ? 21.171 -10.391 -29.964 1.00 97.25 111 LEU A O 1
ATOM 807 N N . LEU A 1 112 ? 20.752 -8.404 -28.968 1.00 98.06 112 LEU A N 1
ATOM 808 C CA . LEU A 1 112 ? 20.326 -7.723 -30.188 1.00 98.06 112 LEU A CA 1
ATOM 809 C C . LEU A 1 112 ? 21.533 -7.505 -31.112 1.00 98.06 112 LEU A C 1
ATOM 811 O O . LEU A 1 112 ? 22.639 -7.233 -30.639 1.00 98.06 112 LEU A O 1
ATOM 815 N N . VAL A 1 113 ? 21.335 -7.571 -32.425 1.00 97.88 113 VAL A N 1
ATOM 816 C CA . VAL A 1 113 ? 22.381 -7.299 -33.420 1.00 97.88 113 VAL A CA 1
ATOM 817 C C . VAL A 1 113 ? 21.933 -6.226 -34.409 1.00 97.88 113 VAL A C 1
ATOM 819 O O . VAL A 1 113 ? 20.881 -6.337 -35.042 1.00 97.88 113 VAL A O 1
ATOM 822 N N . ARG A 1 114 ? 22.752 -5.177 -34.545 1.00 98.38 114 ARG A N 1
ATOM 823 C CA . ARG A 1 114 ? 22.590 -4.141 -35.572 1.00 98.38 114 ARG A CA 1
ATOM 824 C C . ARG A 1 114 ? 23.599 -4.398 -36.679 1.00 98.38 114 ARG A C 1
ATOM 826 O O . ARG A 1 114 ? 24.796 -4.466 -36.410 1.00 98.38 114 ARG A O 1
ATOM 833 N N . PHE A 1 115 ? 23.129 -4.538 -37.912 1.00 98.69 115 PHE A N 1
ATOM 834 C CA . PHE A 1 115 ? 24.015 -4.565 -39.068 1.00 98.69 115 PHE A CA 1
ATOM 835 C C . PHE A 1 115 ? 24.549 -3.159 -39.331 1.00 98.69 115 PHE A C 1
ATOM 837 O O . PHE A 1 115 ? 23.765 -2.221 -39.429 1.00 98.69 115 PHE A O 1
ATOM 844 N N . HIS A 1 116 ? 25.865 -3.033 -39.451 1.00 98.50 116 HIS A N 1
ATOM 845 C CA . HIS A 1 116 ? 26.560 -1.802 -39.810 1.00 98.50 116 HIS A CA 1
ATOM 846 C C . HIS A 1 116 ? 27.599 -2.180 -40.872 1.00 98.50 116 HIS A C 1
ATOM 848 O O . HIS A 1 116 ? 28.558 -2.888 -40.561 1.00 98.50 116 HIS A O 1
ATOM 854 N N . ILE A 1 117 ? 27.424 -1.822 -42.144 1.00 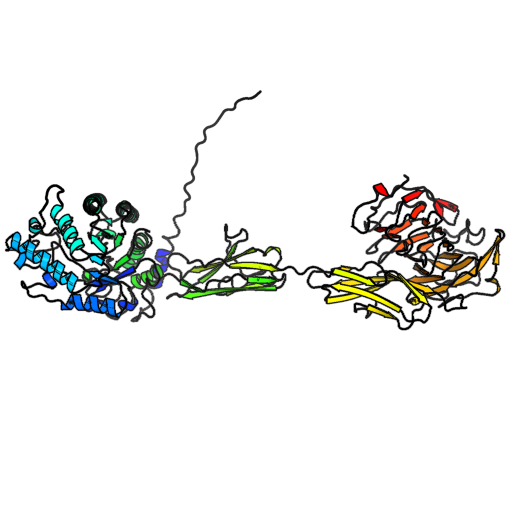98.50 117 ILE A N 1
ATOM 855 C CA . ILE A 1 117 ? 26.463 -0.871 -42.744 1.00 98.50 117 ILE A CA 1
ATOM 856 C C . ILE A 1 117 ? 26.265 -1.232 -44.227 1.00 98.50 117 ILE A C 1
ATOM 858 O O . ILE A 1 117 ? 27.200 -1.732 -44.855 1.00 98.50 117 ILE A O 1
ATOM 862 N N . LEU A 1 118 ? 25.082 -0.977 -44.806 1.00 98.69 118 LEU A N 1
ATOM 863 C CA . LEU A 1 118 ? 24.833 -1.261 -46.229 1.00 98.69 118 LEU A CA 1
ATOM 864 C C . LEU A 1 118 ? 25.468 -0.232 -47.180 1.00 98.69 118 LEU A C 1
ATOM 866 O O . LEU A 1 118 ? 26.197 -0.629 -48.086 1.00 98.69 118 LEU A O 1
ATOM 870 N N . VAL A 1 119 ? 25.206 1.064 -46.983 1.00 98.56 119 VAL A N 1
ATOM 871 C CA . VAL A 1 119 ? 25.663 2.163 -47.853 1.00 98.56 119 VAL A CA 1
ATOM 872 C C . VAL A 1 119 ? 26.385 3.234 -47.036 1.00 98.56 119 VAL A C 1
ATOM 874 O O . VAL A 1 119 ? 25.862 3.740 -46.044 1.00 98.56 119 VAL A O 1
ATOM 877 N N . TRP A 1 120 ? 27.589 3.610 -47.468 1.00 96.75 120 TRP A N 1
ATOM 878 C CA . TRP A 1 120 ? 28.397 4.662 -46.844 1.00 96.75 120 TRP A CA 1
ATOM 879 C C . TRP A 1 120 ? 29.451 5.183 -47.828 1.00 96.75 120 TRP A C 1
ATOM 881 O O . TRP A 1 120 ? 29.830 4.488 -48.765 1.00 96.75 120 TRP A O 1
ATOM 891 N N . GLY A 1 121 ? 29.976 6.389 -47.628 1.00 93.88 121 GLY A N 1
ATOM 892 C CA . GLY A 1 121 ? 31.063 6.922 -48.450 1.00 93.88 121 GLY A CA 1
ATOM 893 C C . GLY A 1 121 ? 32.446 6.368 -48.105 1.00 93.88 121 GLY A C 1
ATOM 894 O O . GLY A 1 121 ? 33.347 6.450 -48.935 1.00 93.88 121 GLY A O 1
ATOM 895 N N . SER A 1 122 ? 32.637 5.788 -46.919 1.00 91.75 122 SER A N 1
ATOM 896 C CA . SER A 1 122 ? 33.940 5.290 -46.458 1.00 91.75 122 SER A CA 1
ATOM 897 C C . SER A 1 122 ? 33.978 3.763 -46.340 1.00 91.75 122 SER A C 1
ATOM 899 O O . SER A 1 122 ? 32.943 3.100 -46.285 1.00 91.75 122 SER A O 1
ATOM 901 N N . GLN A 1 123 ? 35.189 3.194 -46.343 1.00 92.31 123 GLN A N 1
ATOM 902 C CA . GLN A 1 123 ? 35.452 1.747 -46.219 1.00 92.31 123 GLN A CA 1
ATOM 903 C C . GLN A 1 123 ? 34.603 0.873 -47.163 1.00 92.31 123 GLN A C 1
ATOM 905 O O . GLN A 1 123 ? 34.152 -0.217 -46.811 1.00 92.31 123 GLN A O 1
ATOM 910 N N . GLN A 1 124 ? 34.398 1.372 -48.379 1.00 93.38 124 GLN A N 1
ATOM 911 C CA . GLN A 1 124 ? 33.709 0.688 -49.468 1.00 93.38 124 GLN A CA 1
ATOM 912 C C . GLN A 1 124 ? 34.709 -0.094 -50.336 1.00 93.38 124 GLN A C 1
ATOM 914 O O . GLN A 1 124 ? 35.911 0.200 -50.291 1.00 93.38 124 GLN A O 1
ATOM 919 N N . PRO A 1 125 ? 34.256 -1.064 -51.150 1.00 94.56 125 PRO A N 1
ATOM 920 C CA . PRO A 1 125 ? 35.137 -1.747 -52.084 1.00 94.56 125 PRO A CA 1
ATOM 921 C C . PRO A 1 125 ? 35.753 -0.755 -53.075 1.00 94.56 125 PRO A C 1
ATOM 923 O O . PRO A 1 125 ? 35.049 0.022 -53.711 1.00 94.56 125 PRO A O 1
ATOM 926 N N . SER A 1 126 ? 37.077 -0.747 -53.226 1.00 91.25 126 SER A N 1
ATOM 927 C CA . SER A 1 126 ? 37.743 0.239 -54.092 1.00 91.25 126 SER A CA 1
ATOM 928 C C . SER A 1 126 ? 37.475 0.001 -55.584 1.00 91.25 126 SER A C 1
ATOM 930 O O . SER A 1 126 ? 37.441 0.955 -56.369 1.00 91.25 126 SER A O 1
ATOM 932 N N . TRP A 1 127 ? 37.247 -1.258 -55.972 1.00 95.00 127 TRP A N 1
ATOM 933 C CA . TRP A 1 127 ? 37.027 -1.681 -57.357 1.00 95.00 127 TRP A CA 1
ATOM 934 C C . TRP A 1 127 ? 35.721 -1.142 -57.957 1.00 95.00 127 TRP A C 1
ATOM 936 O O . TRP A 1 127 ? 35.663 -0.925 -59.166 1.00 95.00 127 TRP A O 1
ATOM 946 N N . ILE A 1 128 ? 34.704 -0.855 -57.135 1.00 96.31 128 ILE A N 1
ATOM 947 C CA . ILE A 1 128 ? 33.376 -0.441 -57.616 1.00 96.31 128 ILE A CA 1
ATOM 948 C C . ILE A 1 128 ? 33.407 0.922 -58.316 1.00 96.31 128 ILE A C 1
ATOM 950 O O . ILE A 1 128 ? 32.630 1.177 -59.232 1.00 96.31 128 ILE A O 1
ATOM 954 N N . SER A 1 129 ? 34.349 1.792 -57.939 1.00 92.94 129 SER A N 1
ATOM 955 C CA . SER A 1 129 ? 34.452 3.161 -58.459 1.00 92.94 129 SER A CA 1
ATOM 956 C C . SER A 1 129 ? 34.678 3.227 -59.974 1.00 92.94 129 SER A C 1
ATOM 958 O O . SER A 1 129 ? 34.195 4.162 -60.620 1.00 92.94 129 SER A O 1
ATOM 960 N N . ALA A 1 130 ? 35.354 2.217 -60.533 1.00 93.19 130 ALA A N 1
ATOM 961 C CA . ALA A 1 130 ? 35.711 2.116 -61.946 1.00 93.19 130 ALA A CA 1
ATOM 962 C C . ALA A 1 130 ? 34.615 1.492 -62.829 1.00 93.19 130 ALA A C 1
ATOM 964 O O . ALA A 1 130 ? 34.760 1.482 -64.050 1.00 93.19 130 ALA A O 1
ATOM 965 N N . LEU A 1 131 ? 33.544 0.966 -62.229 1.00 96.69 131 LEU A N 1
ATOM 966 C CA . LEU A 1 131 ? 32.463 0.295 -62.948 1.00 96.69 131 LEU A CA 1
ATOM 967 C C . LEU A 1 131 ? 31.483 1.282 -63.599 1.00 96.69 131 LEU A C 1
ATOM 969 O O . LEU A 1 131 ? 31.388 2.454 -63.207 1.00 96.69 131 LEU A O 1
ATOM 973 N N . THR A 1 132 ? 30.726 0.790 -64.579 1.00 97.38 132 THR A N 1
ATOM 974 C CA . THR A 1 132 ? 29.579 1.514 -65.153 1.00 97.38 132 THR A CA 1
ATOM 975 C C . THR A 1 132 ? 28.453 1.670 -64.127 1.00 97.38 132 THR A C 1
ATOM 977 O O . THR A 1 132 ? 28.410 0.965 -63.121 1.00 97.38 132 THR A O 1
ATOM 980 N N . THR A 1 133 ? 27.526 2.601 -64.354 1.00 96.69 133 THR A N 1
ATOM 981 C CA . THR A 1 133 ? 26.389 2.838 -63.448 1.00 96.69 133 THR A CA 1
ATOM 982 C C . THR A 1 133 ? 25.509 1.594 -63.299 1.00 96.69 133 THR A C 1
ATOM 984 O O . THR A 1 133 ? 25.078 1.272 -62.193 1.00 96.69 133 THR A O 1
ATOM 987 N N . GLU A 1 134 ? 25.287 0.864 -64.390 1.00 97.56 134 GLU A N 1
ATOM 988 C CA . GLU A 1 134 ? 24.499 -0.368 -64.422 1.00 97.56 134 GLU A CA 1
ATOM 989 C C . GLU A 1 134 ? 25.178 -1.495 -63.637 1.00 97.56 134 GLU A C 1
ATOM 991 O O . GLU A 1 134 ? 24.526 -2.167 -62.840 1.00 97.56 134 GLU A O 1
ATOM 996 N N . GLU A 1 135 ? 26.492 -1.673 -63.810 1.00 98.12 135 GLU A N 1
ATOM 997 C CA . GLU A 1 135 ? 27.266 -2.644 -63.029 1.00 98.12 135 GLU A CA 1
ATOM 998 C C . GLU A 1 135 ? 27.270 -2.275 -61.545 1.00 98.12 135 GLU A C 1
ATOM 1000 O O . GLU A 1 135 ? 26.963 -3.120 -60.715 1.00 98.12 135 GLU A O 1
ATOM 1005 N N . LYS A 1 136 ? 27.523 -1.005 -61.198 1.00 98.19 136 LYS A N 1
ATOM 1006 C CA . LYS A 1 136 ? 27.445 -0.523 -59.808 1.00 98.19 136 LYS A CA 1
ATOM 1007 C C . LYS A 1 136 ? 26.096 -0.853 -59.180 1.00 98.19 136 LYS A C 1
ATOM 1009 O O . LYS A 1 136 ? 26.048 -1.301 -58.041 1.00 98.19 136 LYS A O 1
ATOM 1014 N N . ARG A 1 137 ? 24.999 -0.645 -59.915 1.00 98.25 137 ARG A N 1
ATOM 1015 C CA . ARG A 1 137 ? 23.654 -0.962 -59.430 1.00 98.25 137 ARG A CA 1
ATOM 1016 C C . ARG A 1 137 ? 23.480 -2.460 -59.176 1.00 98.25 137 ARG A C 1
ATOM 1018 O O . ARG A 1 137 ? 22.925 -2.819 -58.141 1.00 98.25 137 ARG A O 1
ATOM 1025 N N . ALA A 1 138 ? 23.945 -3.311 -60.090 1.00 98.44 138 ALA A N 1
ATOM 1026 C CA . ALA A 1 138 ? 23.869 -4.761 -59.927 1.00 98.44 138 ALA A CA 1
ATOM 1027 C C . ALA A 1 138 ? 24.629 -5.233 -58.674 1.00 98.44 138 ALA A C 1
ATOM 1029 O O . ALA A 1 138 ? 24.067 -5.975 -57.875 1.00 98.44 138 ALA A O 1
ATOM 1030 N N . GLU A 1 139 ? 25.839 -4.717 -58.458 1.00 98.56 139 GLU A N 1
ATOM 1031 C CA . GLU A 1 139 ? 26.676 -5.030 -57.289 1.00 98.56 139 GLU A CA 1
ATOM 1032 C C . GLU A 1 139 ? 26.036 -4.574 -55.972 1.00 98.56 139 GLU A C 1
ATOM 1034 O O . GLU A 1 139 ? 26.057 -5.292 -54.976 1.00 98.56 139 GLU A O 1
ATOM 1039 N N . ILE A 1 140 ? 25.402 -3.395 -55.960 1.00 98.75 140 ILE A N 1
ATOM 1040 C CA . ILE A 1 140 ? 24.671 -2.917 -54.778 1.00 98.75 140 ILE A CA 1
ATOM 1041 C C . ILE A 1 140 ? 23.493 -3.849 -54.456 1.00 98.75 140 ILE A C 1
ATOM 1043 O O . ILE A 1 140 ? 23.274 -4.187 -53.293 1.00 98.75 140 ILE A O 1
ATOM 1047 N N . GLU A 1 141 ? 22.721 -4.275 -55.459 1.00 98.75 141 GLU A N 1
ATOM 1048 C CA . GLU A 1 141 ? 21.608 -5.202 -55.230 1.00 98.75 141 GLU A CA 1
ATOM 1049 C C . GLU A 1 141 ? 22.085 -6.591 -54.786 1.00 98.75 141 GLU A C 1
ATOM 1051 O O . GLU A 1 141 ? 21.468 -7.183 -53.897 1.00 98.75 141 GLU A O 1
ATOM 1056 N N . GLU A 1 142 ? 23.192 -7.088 -55.344 1.00 98.62 142 GLU A N 1
ATOM 1057 C CA . GLU A 1 142 ? 23.826 -8.334 -54.910 1.00 98.62 142 GLU A CA 1
ATOM 1058 C C . GLU A 1 142 ? 24.290 -8.252 -53.455 1.00 98.62 142 GLU A C 1
ATOM 1060 O O . GLU A 1 142 ? 23.967 -9.137 -52.662 1.00 98.62 142 GLU A O 1
ATOM 1065 N N . TRP A 1 143 ? 24.961 -7.165 -53.072 1.00 98.69 143 TRP A N 1
ATOM 1066 C CA . TRP A 1 143 ? 25.382 -6.918 -51.696 1.00 98.69 143 TRP A CA 1
ATOM 1067 C C . TRP A 1 143 ? 24.200 -6.956 -50.718 1.00 98.69 143 TRP A C 1
ATOM 1069 O O . TRP A 1 143 ? 24.238 -7.676 -49.715 1.00 98.69 143 TRP A O 1
ATOM 1079 N N . PHE A 1 144 ? 23.111 -6.246 -51.030 1.00 98.81 144 PHE A N 1
ATOM 1080 C CA . PHE A 1 144 ? 21.905 -6.233 -50.196 1.00 98.81 144 PHE A CA 1
ATOM 1081 C C . PHE A 1 144 ? 21.294 -7.635 -50.079 1.00 98.81 144 PHE A C 1
ATOM 1083 O O . PHE A 1 144 ? 20.954 -8.072 -48.975 1.00 98.81 144 PHE A O 1
ATOM 1090 N N . ALA A 1 145 ? 21.185 -8.359 -51.196 1.00 98.75 145 ALA A N 1
ATOM 1091 C CA . ALA A 1 145 ? 20.659 -9.718 -51.222 1.00 98.75 145 ALA A CA 1
ATOM 1092 C C . ALA A 1 145 ? 21.537 -10.695 -50.422 1.00 98.75 145 ALA A C 1
ATOM 1094 O O . ALA A 1 145 ? 21.010 -11.526 -49.678 1.00 98.75 145 ALA A O 1
ATOM 1095 N N . ALA A 1 146 ? 22.862 -10.584 -50.533 1.00 98.75 146 ALA A N 1
ATOM 1096 C CA . ALA A 1 146 ? 23.817 -11.448 -49.850 1.00 98.75 146 ALA A CA 1
ATOM 1097 C C . ALA A 1 146 ? 23.766 -11.264 -48.327 1.00 98.75 146 ALA A C 1
ATOM 1099 O O . ALA A 1 146 ? 23.721 -12.251 -47.587 1.00 98.75 146 ALA A O 1
ATOM 1100 N N . VAL A 1 147 ? 23.702 -10.015 -47.851 1.00 98.75 147 VAL A N 1
ATOM 1101 C CA . VAL A 1 147 ? 23.530 -9.708 -46.423 1.00 98.75 147 VAL A CA 1
ATOM 1102 C C . VAL A 1 147 ? 22.187 -10.239 -45.915 1.00 98.75 147 VAL A C 1
ATOM 1104 O O . VAL A 1 147 ? 22.157 -10.936 -44.899 1.00 98.75 147 VAL A O 1
ATOM 1107 N N . ALA A 1 148 ? 21.088 -9.969 -46.627 1.00 98.56 148 ALA A N 1
ATOM 1108 C CA . ALA A 1 148 ? 19.749 -10.416 -46.236 1.00 98.56 148 ALA A CA 1
ATOM 1109 C C . ALA A 1 148 ? 19.634 -11.945 -46.159 1.00 98.56 148 ALA A C 1
ATOM 1111 O O . ALA A 1 148 ? 19.070 -12.481 -45.205 1.00 98.56 148 ALA A O 1
ATOM 1112 N N . ALA A 1 149 ? 20.201 -12.655 -47.137 1.00 98.25 149 ALA A N 1
ATOM 1113 C CA . ALA A 1 149 ? 20.185 -14.113 -47.171 1.00 98.25 149 ALA A CA 1
ATOM 1114 C C . ALA A 1 149 ? 21.022 -14.734 -46.044 1.00 98.25 149 ALA A C 1
ATOM 1116 O O . ALA A 1 149 ? 20.658 -15.784 -45.512 1.00 98.25 149 ALA A O 1
ATOM 1117 N N . ARG A 1 150 ? 22.149 -14.107 -45.684 1.00 98.50 150 ARG A N 1
ATOM 1118 C CA . ARG A 1 150 ? 23.080 -14.652 -44.691 1.00 98.50 150 ARG A CA 1
ATOM 1119 C C . ARG A 1 150 ? 22.668 -14.363 -43.249 1.00 98.50 150 ARG A C 1
ATOM 1121 O O . ARG A 1 150 ? 22.909 -15.204 -42.386 1.00 98.50 150 ARG A O 1
ATOM 1128 N N . TYR A 1 151 ? 22.046 -13.214 -42.989 1.00 98.38 151 TYR A N 1
ATOM 1129 C CA . TYR A 1 151 ? 21.711 -12.759 -41.636 1.00 98.38 151 TYR A CA 1
ATOM 1130 C C . TYR A 1 151 ? 20.199 -12.503 -41.479 1.00 98.38 151 TYR A C 1
ATOM 1132 O O . TYR A 1 151 ? 19.766 -11.358 -41.330 1.00 98.38 151 TYR A O 1
ATOM 1140 N N . PRO A 1 152 ? 19.364 -13.558 -41.488 1.00 96.00 152 PRO A N 1
ATOM 1141 C CA . PRO A 1 152 ? 17.910 -13.409 -41.415 1.00 96.00 152 PRO A CA 1
ATOM 1142 C C . PRO A 1 152 ? 17.419 -12.885 -40.055 1.00 96.00 152 PRO A C 1
ATOM 1144 O O . PRO A 1 152 ? 16.350 -12.279 -39.991 1.00 96.00 152 PRO A O 1
ATOM 1147 N N . ASP A 1 153 ? 18.193 -13.053 -38.975 1.00 96.38 153 ASP A N 1
ATOM 1148 C CA . ASP A 1 153 ? 17.799 -12.680 -37.605 1.00 96.38 153 ASP A CA 1
ATOM 1149 C C . ASP A 1 153 ? 18.466 -11.386 -37.116 1.00 96.38 153 ASP A C 1
ATOM 1151 O O . ASP A 1 153 ? 18.731 -11.222 -35.918 1.00 96.38 153 ASP A O 1
ATOM 1155 N N . LEU A 1 154 ? 18.767 -10.472 -38.044 1.00 98.12 154 LEU A N 1
ATOM 1156 C CA . LEU A 1 154 ? 19.121 -9.097 -37.697 1.00 98.12 154 LEU A CA 1
ATOM 1157 C C . LEU A 1 154 ? 17.941 -8.416 -37.000 1.00 98.12 154 LEU A C 1
ATOM 1159 O O . LEU A 1 154 ? 16.795 -8.588 -37.424 1.00 98.12 154 LEU A O 1
ATOM 1163 N N . ASP A 1 155 ? 18.229 -7.655 -35.948 1.00 97.50 155 ASP A N 1
ATOM 1164 C CA . ASP A 1 155 ? 17.228 -6.856 -35.237 1.00 97.50 155 ASP A CA 1
ATOM 1165 C C . ASP A 1 155 ? 17.086 -5.484 -35.911 1.00 97.50 155 ASP A C 1
ATOM 1167 O O . ASP A 1 155 ? 15.979 -5.036 -36.192 1.00 97.50 155 ASP A O 1
ATOM 1171 N N . TYR A 1 156 ? 18.222 -4.877 -36.269 1.00 98.44 156 TYR A N 1
ATOM 1172 C CA . TYR A 1 156 ? 18.289 -3.579 -36.940 1.00 98.44 156 TYR A CA 1
ATOM 1173 C C . TYR A 1 156 ? 19.224 -3.634 -38.147 1.00 98.44 156 TYR A C 1
ATOM 1175 O O . TYR A 1 156 ? 20.286 -4.263 -38.087 1.00 98.44 156 TYR A O 1
ATOM 1183 N N . VAL A 1 157 ? 18.870 -2.927 -39.218 1.00 98.81 157 VAL A N 1
ATOM 1184 C CA . VAL A 1 157 ? 19.707 -2.793 -40.417 1.00 98.81 157 VAL A CA 1
ATOM 1185 C C . VAL A 1 157 ? 20.026 -1.326 -40.636 1.00 98.81 157 VAL A C 1
ATOM 1187 O O . VAL A 1 157 ? 19.157 -0.540 -41.006 1.00 98.81 157 VAL A O 1
ATOM 1190 N N . GLU A 1 158 ? 21.278 -0.946 -40.411 1.00 98.81 158 GLU A N 1
ATOM 1191 C CA . GLU A 1 158 ? 21.750 0.380 -40.778 1.00 98.81 158 GLU A CA 1
ATOM 1192 C C . GLU A 1 158 ? 21.908 0.429 -42.302 1.00 98.81 158 GLU A C 1
ATOM 1194 O O . GLU A 1 158 ? 22.688 -0.325 -42.897 1.00 98.81 158 GLU A O 1
ATOM 1199 N N . VAL A 1 159 ? 21.084 1.260 -42.946 1.00 98.88 159 VAL A N 1
ATOM 1200 C CA . VAL A 1 159 ? 20.980 1.298 -44.410 1.00 98.88 159 VAL A CA 1
ATOM 1201 C C . VAL A 1 159 ? 21.947 2.311 -44.990 1.00 98.88 159 VAL A C 1
ATOM 1203 O O . VAL A 1 159 ? 22.726 1.971 -45.873 1.00 98.88 159 VAL A O 1
ATOM 1206 N N . VAL A 1 160 ? 21.921 3.539 -44.474 1.00 98.81 160 VAL A N 1
ATOM 1207 C CA . VAL A 1 160 ? 22.820 4.618 -44.890 1.00 98.81 160 VAL A CA 1
ATOM 1208 C C . VAL A 1 160 ? 23.480 5.216 -43.655 1.00 98.81 160 VAL A C 1
ATOM 1210 O O . VAL A 1 160 ? 22.778 5.599 -42.715 1.00 98.81 160 VAL A O 1
ATOM 1213 N N . ASN A 1 161 ? 24.808 5.326 -43.687 1.00 98.38 161 ASN A N 1
ATOM 1214 C CA . ASN A 1 161 ? 25.582 6.088 -42.710 1.00 98.38 161 ASN A CA 1
ATOM 1215 C C . ASN A 1 161 ? 26.075 7.411 -43.316 1.00 98.38 161 ASN A C 1
ATOM 1217 O O . ASN A 1 161 ? 26.454 7.460 -44.489 1.00 98.38 161 ASN A O 1
ATOM 1221 N N . GLU A 1 162 ? 26.096 8.460 -42.498 1.00 96.50 162 GLU A N 1
ATOM 1222 C CA . GLU A 1 162 ? 26.705 9.771 -42.759 1.00 96.50 162 GLU A CA 1
ATOM 1223 C C . GLU A 1 162 ? 26.294 10.451 -44.081 1.00 96.50 162 GLU A C 1
ATOM 1225 O O . GLU A 1 162 ? 27.152 10.928 -44.830 1.00 96.50 162 GLU A O 1
ATOM 1230 N N . PRO A 1 163 ? 24.999 10.539 -44.431 1.00 96.12 163 PRO A N 1
ATOM 1231 C CA . PRO A 1 163 ? 24.592 11.175 -45.683 1.00 96.12 163 PRO A CA 1
ATOM 1232 C C . PRO A 1 163 ? 24.971 12.663 -45.794 1.00 96.12 163 PRO A C 1
ATOM 1234 O O . PRO A 1 163 ? 25.123 13.163 -46.911 1.00 96.12 163 PRO A O 1
ATOM 1237 N N . LEU A 1 164 ? 25.118 13.383 -44.677 1.00 95.50 164 LEU A N 1
ATOM 1238 C CA . LEU A 1 164 ? 25.488 14.803 -44.646 1.00 95.50 164 LEU A CA 1
ATOM 1239 C C . LEU A 1 164 ? 27.007 15.028 -44.659 1.00 95.50 164 LEU A C 1
ATOM 1241 O O . LEU A 1 164 ? 27.434 16.139 -44.978 1.00 95.50 164 LEU A O 1
ATOM 1245 N N . HIS A 1 165 ? 27.808 14.002 -44.352 1.00 93.75 165 HIS A N 1
ATOM 1246 C CA . HIS A 1 165 ? 29.266 14.118 -44.212 1.00 93.75 165 HIS A CA 1
ATOM 1247 C C . HIS A 1 165 ? 30.077 13.243 -45.167 1.00 93.75 165 HIS A C 1
ATOM 1249 O O . HIS A 1 165 ? 31.150 13.652 -45.615 1.00 93.75 165 HIS A O 1
ATOM 1255 N N . ALA A 1 166 ? 29.587 12.046 -45.472 1.00 94.19 166 ALA A N 1
ATOM 1256 C CA . ALA A 1 166 ? 30.276 11.040 -46.265 1.00 94.19 166 ALA A CA 1
ATOM 1257 C C . ALA A 1 166 ? 29.328 10.336 -47.258 1.00 94.19 166 ALA A C 1
ATOM 1259 O O . ALA A 1 166 ? 29.203 9.108 -47.224 1.00 94.19 166 ALA A O 1
ATOM 1260 N N . PRO A 1 167 ? 28.668 11.068 -48.177 1.00 94.81 167 PRO A N 1
ATOM 1261 C CA . PRO A 1 167 ? 27.907 10.441 -49.253 1.00 94.81 167 PRO A CA 1
ATOM 1262 C C . PRO A 1 167 ? 28.832 9.654 -50.210 1.00 94.81 167 PRO A C 1
ATOM 1264 O O . PRO A 1 167 ? 29.973 10.058 -50.452 1.00 94.81 167 PRO A O 1
ATOM 1267 N N . PRO A 1 168 ? 28.367 8.551 -50.827 1.00 95.00 168 PRO A N 1
ATOM 1268 C CA . PRO A 1 168 ? 29.166 7.739 -51.750 1.00 95.00 168 PRO A CA 1
ATOM 1269 C C . PRO A 1 168 ? 29.278 8.349 -53.166 1.00 95.00 168 PRO A C 1
ATOM 1271 O O . PRO A 1 168 ? 29.078 7.662 -54.168 1.00 95.00 168 PRO A O 1
ATOM 1274 N N . ASN A 1 169 ? 29.610 9.638 -53.270 1.00 93.00 169 ASN A N 1
ATOM 1275 C CA . ASN A 1 169 ? 29.550 10.452 -54.499 1.00 93.00 169 ASN A CA 1
ATOM 1276 C C . ASN A 1 169 ? 30.918 10.739 -55.164 1.00 93.00 169 ASN A C 1
ATOM 1278 O O . ASN A 1 169 ? 31.004 11.531 -56.097 1.00 93.00 169 ASN A O 1
ATOM 1282 N N . GLY A 1 170 ? 32.005 10.139 -54.669 1.00 87.94 170 GLY A N 1
ATOM 1283 C CA . GLY A 1 170 ? 33.359 10.343 -55.209 1.00 87.94 170 GLY A CA 1
ATOM 1284 C C . GLY A 1 170 ? 34.129 11.546 -54.646 1.00 87.94 170 GLY A C 1
ATOM 1285 O O . GLY A 1 170 ? 35.281 11.783 -55.049 1.00 87.94 170 GLY A O 1
ATOM 1286 N N . GLU A 1 171 ? 33.537 12.294 -53.714 1.00 87.50 171 GLU A N 1
ATOM 1287 C CA . GLU A 1 171 ? 34.199 13.398 -53.017 1.00 87.50 171 GLU A CA 1
ATOM 1288 C C . GLU A 1 171 ? 35.174 12.902 -51.935 1.00 87.50 171 GLU A C 1
ATOM 1290 O O . GLU A 1 171 ? 35.221 11.721 -51.575 1.00 87.50 171 GLU A O 1
ATOM 1295 N N . VAL A 1 172 ? 36.030 13.814 -51.468 1.00 82.12 172 VAL A N 1
ATOM 1296 C CA . VAL A 1 172 ? 36.963 13.559 -50.363 1.00 82.12 172 VAL A CA 1
ATOM 1297 C C . VAL A 1 172 ? 36.216 13.762 -49.049 1.00 82.12 172 VAL A C 1
ATOM 1299 O O . VAL A 1 172 ? 35.622 14.815 -48.837 1.00 82.12 172 VAL A O 1
ATOM 1302 N N . ILE A 1 173 ? 36.277 12.768 -48.167 1.00 82.12 173 ILE A N 1
ATOM 1303 C CA . ILE A 1 173 ? 35.595 12.783 -46.869 1.00 82.12 173 ILE A CA 1
ATOM 1304 C C . ILE A 1 173 ? 36.533 13.369 -45.807 1.00 82.12 173 ILE A C 1
ATOM 1306 O O . ILE A 1 173 ? 37.728 13.078 -45.807 1.00 82.12 173 ILE A O 1
ATOM 1310 N N . ALA A 1 174 ? 36.000 14.160 -44.871 1.00 70.50 174 ALA A N 1
ATOM 1311 C CA . ALA A 1 174 ? 36.778 14.931 -43.890 1.00 70.50 174 ALA A CA 1
ATOM 1312 C C . ALA A 1 174 ? 37.759 14.101 -43.029 1.00 70.50 174 ALA A C 1
ATOM 1314 O O . ALA A 1 174 ? 38.792 14.622 -42.609 1.00 70.50 174 ALA A O 1
ATOM 1315 N N . PHE A 1 175 ? 37.468 12.815 -42.803 1.00 69.88 175 PHE A N 1
ATOM 1316 C CA . PHE A 1 175 ? 38.283 11.902 -41.987 1.00 69.88 175 PHE A CA 1
ATOM 1317 C C . PHE A 1 175 ? 38.878 10.723 -42.774 1.00 69.88 175 PHE A C 1
ATOM 1319 O O . PHE A 1 175 ? 39.367 9.764 -42.181 1.00 69.88 175 PHE A O 1
ATOM 1326 N N . SER A 1 176 ? 38.865 10.786 -44.109 1.00 71.56 176 SER A N 1
ATOM 1327 C CA . SER A 1 176 ? 39.449 9.764 -44.981 1.00 71.56 176 SER A CA 1
ATOM 1328 C C . SER A 1 176 ? 40.414 10.395 -45.979 1.00 71.56 176 SER A C 1
ATOM 1330 O O . SER A 1 176 ? 40.120 11.405 -46.610 1.00 71.56 176 SER A O 1
ATOM 1332 N N . THR A 1 177 ? 41.571 9.768 -46.180 1.00 68.19 177 THR A N 1
ATOM 1333 C CA . THR A 1 177 ? 42.520 10.154 -47.240 1.00 68.19 177 THR A CA 1
ATOM 1334 C C . THR A 1 177 ? 42.138 9.585 -48.610 1.00 68.19 177 THR A C 1
ATOM 1336 O O . THR A 1 177 ? 42.823 9.841 -49.601 1.00 68.19 177 THR A O 1
ATOM 1339 N N . THR A 1 178 ? 41.050 8.813 -48.683 1.00 71.12 178 THR A N 1
ATOM 1340 C CA . THR A 1 178 ? 40.546 8.189 -49.910 1.00 71.12 178 THR A CA 1
ATOM 1341 C C . THR A 1 178 ? 39.250 8.857 -50.363 1.00 71.12 178 THR A C 1
ATOM 1343 O O . THR A 1 178 ? 38.475 9.360 -49.551 1.00 71.12 178 THR A O 1
ATOM 1346 N N . ARG A 1 179 ? 39.028 8.889 -51.682 1.00 78.56 179 ARG A N 1
ATOM 1347 C CA . ARG A 1 179 ? 37.749 9.327 -52.254 1.00 78.56 179 ARG A CA 1
ATOM 1348 C C . ARG A 1 179 ? 36.670 8.297 -51.952 1.00 78.56 179 ARG A C 1
ATOM 1350 O O . ARG A 1 179 ? 36.958 7.100 -51.933 1.00 78.56 179 ARG A O 1
ATOM 1357 N N . ALA A 1 180 ? 35.439 8.765 -51.796 1.00 82.81 180 ALA A N 1
ATOM 1358 C CA . ALA A 1 180 ? 34.292 7.881 -51.690 1.00 82.81 180 ALA A CA 1
ATOM 1359 C C . ALA A 1 180 ? 34.142 7.003 -52.948 1.00 82.81 180 ALA A C 1
ATOM 1361 O O . ALA A 1 180 ? 34.548 7.392 -54.044 1.00 82.81 180 ALA A O 1
ATOM 1362 N N . ALA A 1 181 ? 33.532 5.823 -52.816 1.00 82.19 181 ALA A N 1
ATOM 1363 C CA . ALA A 1 181 ? 33.470 4.803 -53.873 1.00 82.19 181 ALA A CA 1
ATOM 1364 C C . ALA A 1 181 ? 32.654 5.169 -55.136 1.00 82.19 181 ALA A C 1
ATOM 1366 O O . ALA A 1 181 ? 32.581 4.371 -56.068 1.00 82.19 181 ALA A O 1
ATOM 1367 N N . ASN A 1 182 ? 32.115 6.390 -55.206 1.00 93.31 182 ASN A N 1
ATOM 1368 C CA . ASN A 1 182 ? 31.517 6.996 -56.399 1.00 93.31 182 ASN A CA 1
ATOM 1369 C C . ASN A 1 182 ? 30.410 6.145 -57.051 1.00 93.31 182 ASN A C 1
ATOM 1371 O O . ASN A 1 182 ? 30.461 5.839 -58.248 1.00 93.31 182 ASN A O 1
ATOM 1375 N N . TYR A 1 183 ? 29.426 5.735 -56.252 1.00 96.25 183 TYR A N 1
ATOM 1376 C CA . TYR A 1 183 ? 28.299 4.915 -56.696 1.00 96.25 183 TYR A CA 1
ATOM 1377 C C . TYR A 1 183 ? 26.921 5.537 -56.422 1.00 96.25 183 TYR A C 1
ATOM 1379 O O . TYR A 1 183 ? 25.916 4.923 -56.766 1.00 96.25 183 TYR A O 1
ATOM 1387 N N . SER A 1 184 ? 26.832 6.757 -55.873 1.00 96.50 184 SER A N 1
ATOM 1388 C CA . SER A 1 184 ? 25.541 7.428 -55.631 1.00 96.50 184 SER A CA 1
ATOM 1389 C C . SER A 1 184 ? 24.683 7.566 -56.894 1.00 96.50 184 SER A C 1
ATOM 1391 O O . SER A 1 184 ? 23.463 7.460 -56.815 1.00 96.50 184 SER A O 1
ATOM 1393 N N . ASP A 1 185 ? 25.294 7.746 -58.068 1.00 96.50 185 ASP A N 1
ATOM 1394 C CA . ASP A 1 185 ? 24.569 7.855 -59.343 1.00 96.50 185 ASP A CA 1
ATOM 1395 C C . ASP A 1 185 ? 23.878 6.544 -59.747 1.00 96.50 185 ASP A C 1
ATOM 1397 O O . ASP A 1 185 ? 22.808 6.576 -60.351 1.00 96.50 185 ASP A O 1
ATOM 1401 N N . ALA A 1 186 ? 24.419 5.391 -59.335 1.00 97.75 186 ALA A N 1
ATOM 1402 C CA . ALA A 1 186 ? 23.781 4.083 -59.522 1.00 97.75 186 ALA A CA 1
ATOM 1403 C C . ALA A 1 186 ? 22.515 3.910 -58.668 1.00 97.75 186 ALA A C 1
ATOM 1405 O O . ALA A 1 186 ? 21.714 3.007 -58.902 1.00 97.75 186 ALA A O 1
ATOM 1406 N N . LEU A 1 187 ? 22.316 4.800 -57.698 1.00 98.19 187 LEU A N 1
ATOM 1407 C CA . LEU A 1 187 ? 21.133 4.887 -56.851 1.00 98.19 187 LEU A CA 1
ATOM 1408 C C . LEU A 1 187 ? 20.239 6.083 -57.235 1.00 98.19 187 LEU A C 1
ATOM 1410 O O . LEU A 1 187 ? 19.311 6.408 -56.510 1.00 98.19 187 LEU A O 1
ATOM 1414 N N . GLY A 1 188 ? 20.494 6.750 -58.367 1.00 96.25 188 GLY A N 1
ATOM 1415 C CA . GLY A 1 188 ? 19.713 7.908 -58.830 1.00 96.25 188 GLY A CA 1
ATOM 1416 C C . GLY A 1 188 ? 20.333 9.274 -58.514 1.00 96.25 188 GLY A C 1
ATOM 1417 O O . GLY A 1 188 ? 19.764 10.307 -58.877 1.00 96.25 188 GLY A O 1
ATOM 1418 N N . GLY A 1 189 ? 21.512 9.303 -57.884 1.00 96.25 189 GLY A N 1
ATOM 1419 C CA . GLY A 1 189 ? 22.265 10.526 -57.605 1.00 96.25 189 GLY A CA 1
ATOM 1420 C C . GLY A 1 189 ? 21.481 11.503 -56.727 1.00 96.25 189 GLY A C 1
ATOM 1421 O O . GLY A 1 189 ? 20.745 11.109 -55.825 1.00 96.25 189 GLY A O 1
ATOM 1422 N N . ALA A 1 190 ? 21.626 12.804 -56.976 1.00 94.19 190 ALA A N 1
ATOM 1423 C CA . ALA A 1 190 ? 20.864 13.815 -56.240 1.00 94.19 190 ALA A CA 1
ATOM 1424 C C . ALA A 1 190 ? 19.351 13.757 -56.550 1.00 94.19 190 ALA A C 1
ATOM 1426 O O . ALA A 1 190 ? 18.526 14.020 -55.675 1.00 94.19 190 ALA A O 1
ATOM 1427 N N . GLY A 1 191 ? 18.968 13.411 -57.783 1.00 94.25 191 GLY A N 1
ATOM 1428 C CA . GLY A 1 191 ? 17.582 13.493 -58.252 1.00 94.25 191 GLY A CA 1
ATOM 1429 C C . GLY A 1 191 ? 16.931 14.867 -58.015 1.00 94.25 191 GLY A C 1
ATOM 1430 O O . GLY A 1 191 ? 17.609 15.884 -57.878 1.00 94.25 191 GLY A O 1
ATOM 1431 N N . ALA A 1 192 ? 15.596 14.912 -57.975 1.00 90.88 192 ALA A N 1
ATOM 1432 C CA . ALA A 1 192 ? 14.847 16.165 -57.806 1.00 90.88 192 ALA A CA 1
ATOM 1433 C C . ALA A 1 192 ? 14.801 16.667 -56.349 1.00 90.88 192 ALA A C 1
ATOM 1435 O O . ALA A 1 192 ? 14.678 17.868 -56.116 1.00 90.88 192 ALA A O 1
ATOM 1436 N N . SER A 1 193 ? 14.892 15.758 -55.372 1.00 91.81 193 SER A N 1
ATOM 1437 C CA . SER A 1 193 ? 14.865 16.073 -53.936 1.00 91.81 193 SER A CA 1
ATOM 1438 C C . SER A 1 193 ? 16.233 16.489 -53.379 1.00 91.81 193 SER A C 1
ATOM 1440 O O . SER A 1 193 ? 16.310 16.989 -52.257 1.00 91.81 193 SER A O 1
ATOM 1442 N N . GLY A 1 194 ? 17.310 16.263 -54.140 1.00 95.62 194 GLY A N 1
ATOM 1443 C CA . GLY A 1 194 ? 18.694 16.356 -53.671 1.00 95.62 194 GLY A CA 1
ATOM 1444 C C . GLY A 1 194 ? 19.201 15.090 -52.964 1.00 95.62 194 GLY A C 1
ATOM 1445 O O . GLY A 1 194 ? 20.390 15.016 -52.662 1.00 95.62 194 GLY A O 1
ATOM 1446 N N . TRP A 1 195 ? 18.333 14.098 -52.723 1.00 97.44 195 TRP A N 1
ATOM 1447 C CA . TRP A 1 195 ? 18.605 12.923 -51.887 1.00 97.44 195 TRP A CA 1
ATOM 1448 C C . TRP A 1 195 ? 18.121 11.596 -52.496 1.00 97.44 195 TRP A C 1
ATOM 1450 O O . TRP A 1 195 ? 17.891 10.641 -51.758 1.00 97.44 195 TRP A O 1
ATOM 1460 N N . GLU A 1 196 ? 17.945 11.504 -53.819 1.00 98.12 196 GLU A N 1
ATOM 1461 C CA . GLU A 1 196 ? 17.368 10.297 -54.443 1.00 98.12 196 GLU A CA 1
ATOM 1462 C C . GLU A 1 196 ? 18.177 9.027 -54.160 1.00 98.12 196 GLU A C 1
ATOM 1464 O O . GLU A 1 196 ? 17.594 8.010 -53.799 1.00 98.12 196 GLU A O 1
ATOM 1469 N N . TRP A 1 197 ? 19.510 9.105 -54.197 1.00 98.31 197 TRP A N 1
ATOM 1470 C CA . TRP A 1 197 ? 20.396 7.986 -53.860 1.00 98.31 197 TRP A CA 1
ATOM 1471 C C . TRP A 1 197 ? 20.118 7.388 -52.476 1.00 98.31 197 TRP A C 1
ATOM 1473 O O . TRP A 1 197 ? 20.209 6.175 -52.273 1.00 98.31 197 TRP A O 1
ATOM 1483 N N . LEU A 1 198 ? 19.764 8.242 -51.517 1.00 98.44 198 LEU A N 1
ATOM 1484 C CA . LEU A 1 198 ? 19.458 7.855 -50.151 1.00 98.44 198 LEU A CA 1
ATOM 1485 C C . LEU A 1 198 ? 18.075 7.210 -50.090 1.00 98.44 198 LEU A C 1
ATOM 1487 O O . LEU A 1 198 ? 17.940 6.124 -49.533 1.00 98.44 198 LEU A O 1
ATOM 1491 N N . VAL A 1 199 ? 17.064 7.830 -50.704 1.00 98.69 199 VAL A N 1
ATOM 1492 C CA . VAL A 1 199 ? 15.702 7.273 -50.760 1.00 98.69 199 VAL A CA 1
ATOM 1493 C C . VAL A 1 199 ? 15.711 5.897 -51.431 1.00 98.69 199 VAL A C 1
ATOM 1495 O O . VAL A 1 199 ? 15.165 4.939 -50.884 1.00 98.69 199 VAL A O 1
ATOM 1498 N N . GLU A 1 200 ? 16.405 5.764 -52.559 1.00 98.62 200 GLU A N 1
ATOM 1499 C CA . GLU A 1 200 ? 16.524 4.512 -53.302 1.00 98.62 200 GLU A CA 1
ATOM 1500 C C . GLU A 1 200 ? 17.261 3.421 -52.511 1.00 98.62 200 GLU A C 1
ATOM 1502 O O . GLU A 1 200 ? 16.855 2.258 -52.544 1.00 98.62 200 GLU A O 1
ATOM 1507 N N . SER A 1 201 ? 18.278 3.785 -51.720 1.00 98.81 201 SER A N 1
ATOM 1508 C CA . SER A 1 201 ? 18.940 2.845 -50.800 1.00 98.81 201 SER A CA 1
ATOM 1509 C C . SER A 1 201 ? 17.947 2.240 -49.804 1.00 98.81 201 SER A C 1
ATOM 1511 O O . SER A 1 201 ? 17.957 1.032 -49.564 1.00 98.81 201 SER A O 1
ATOM 1513 N N . PHE A 1 202 ? 17.038 3.049 -49.251 1.00 98.81 202 PHE A N 1
ATOM 1514 C CA . PHE A 1 202 ? 16.009 2.536 -48.348 1.00 98.81 202 PHE A CA 1
ATOM 1515 C C . PHE A 1 202 ? 14.890 1.774 -49.070 1.00 98.81 202 PHE A C 1
ATOM 1517 O O . PHE A 1 202 ? 14.375 0.809 -48.505 1.00 98.81 202 PHE A O 1
ATOM 1524 N N . ARG A 1 203 ? 14.534 2.119 -50.316 1.00 98.75 203 ARG A N 1
ATOM 1525 C CA . ARG A 1 203 ? 13.614 1.292 -51.126 1.00 98.75 203 ARG A CA 1
ATOM 1526 C C . ARG A 1 203 ? 14.187 -0.106 -51.357 1.00 98.75 203 ARG A C 1
ATOM 1528 O O . ARG A 1 203 ? 13.478 -1.099 -51.181 1.00 98.75 203 ARG A O 1
ATOM 1535 N N . LEU A 1 204 ? 15.478 -0.193 -51.677 1.00 98.81 204 LEU A N 1
ATOM 1536 C CA . LEU A 1 204 ? 16.194 -1.463 -51.777 1.00 98.81 204 LEU A CA 1
ATOM 1537 C C . LEU A 1 204 ? 16.209 -2.216 -50.445 1.00 98.81 204 LEU A C 1
ATOM 1539 O O . LEU A 1 204 ? 15.884 -3.403 -50.409 1.00 98.81 204 LEU A O 1
ATOM 1543 N N . ALA A 1 205 ? 16.512 -1.534 -49.341 1.00 98.81 205 ALA A N 1
ATOM 1544 C CA . ALA A 1 205 ? 16.511 -2.162 -48.026 1.00 98.81 205 ALA A CA 1
ATOM 1545 C C . ALA A 1 205 ? 15.121 -2.697 -47.644 1.00 98.81 205 ALA A C 1
ATOM 1547 O O . ALA A 1 205 ? 15.011 -3.832 -47.192 1.00 98.81 205 ALA A O 1
ATOM 1548 N N . ARG A 1 206 ? 14.039 -1.955 -47.911 1.00 98.19 206 ARG A N 1
ATOM 1549 C CA . ARG A 1 206 ? 12.660 -2.433 -47.698 1.00 98.19 206 ARG A CA 1
ATOM 1550 C C . ARG A 1 206 ? 12.328 -3.683 -48.501 1.00 98.19 206 ARG A C 1
ATOM 1552 O O . ARG A 1 206 ? 11.589 -4.537 -48.015 1.00 98.19 206 ARG A O 1
ATOM 1559 N N . ARG A 1 207 ? 12.863 -3.793 -49.717 1.00 98.38 207 ARG A N 1
ATOM 1560 C CA . ARG A 1 207 ? 12.676 -4.962 -50.581 1.00 98.38 207 ARG A CA 1
ATOM 1561 C C . ARG A 1 207 ? 13.421 -6.190 -50.058 1.00 98.38 207 ARG A C 1
ATOM 1563 O O . ARG A 1 207 ? 12.841 -7.273 -50.049 1.00 98.38 207 ARG A O 1
ATOM 1570 N N . TYR A 1 208 ? 14.685 -6.037 -49.665 1.00 98.56 208 TYR A N 1
ATOM 1571 C CA . TYR A 1 208 ? 15.546 -7.162 -49.280 1.00 98.56 208 TYR A CA 1
ATOM 1572 C C . TYR A 1 208 ? 15.427 -7.558 -47.802 1.00 98.56 208 TYR A C 1
ATOM 1574 O O . TYR A 1 208 ? 15.619 -8.726 -47.474 1.00 98.56 208 TYR A O 1
ATOM 1582 N N . PHE A 1 209 ? 15.041 -6.631 -46.925 1.00 98.31 209 PHE A N 1
ATOM 1583 C CA . PHE A 1 209 ? 14.902 -6.844 -45.481 1.00 98.31 209 PHE A CA 1
ATOM 1584 C C . PHE A 1 209 ? 13.455 -6.600 -45.012 1.00 98.31 209 PHE A C 1
ATOM 1586 O O . PHE A 1 209 ? 13.207 -5.718 -44.183 1.00 98.31 209 PHE A O 1
ATOM 1593 N N . PRO A 1 210 ? 12.461 -7.348 -45.534 1.00 95.62 210 PRO A N 1
ATOM 1594 C CA . PRO A 1 210 ? 11.072 -7.150 -45.143 1.00 95.62 210 PRO A CA 1
ATOM 1595 C C . PRO A 1 210 ? 10.883 -7.428 -43.645 1.00 95.62 210 PRO A C 1
ATOM 1597 O O . PRO A 1 210 ? 11.297 -8.466 -43.131 1.00 95.62 210 PRO A O 1
ATOM 1600 N N . GLY A 1 211 ? 10.234 -6.493 -42.946 1.00 92.69 211 GLY A N 1
ATOM 1601 C CA . GLY A 1 211 ? 9.937 -6.610 -41.515 1.00 92.69 211 GLY A CA 1
ATOM 1602 C C . GLY A 1 211 ? 11.121 -6.356 -40.576 1.00 92.69 211 GLY A C 1
ATOM 1603 O O . GLY A 1 211 ? 11.001 -6.655 -39.391 1.00 92.69 211 GLY A O 1
ATOM 1604 N N . LYS A 1 212 ? 12.249 -5.838 -41.079 1.00 97.06 212 LYS A N 1
ATOM 1605 C CA . LYS A 1 212 ? 13.369 -5.363 -40.252 1.00 97.06 212 LYS A CA 1
ATOM 1606 C C . LYS A 1 212 ? 13.285 -3.859 -40.031 1.00 97.06 212 LYS A C 1
ATOM 1608 O O . LYS A 1 212 ? 12.911 -3.134 -40.953 1.00 97.06 212 LYS A O 1
ATOM 1613 N N . ASP A 1 213 ? 13.707 -3.418 -38.849 1.00 98.19 213 ASP A N 1
ATOM 1614 C CA . ASP A 1 213 ? 13.811 -1.998 -38.531 1.00 98.19 213 ASP A CA 1
ATOM 1615 C C . ASP A 1 213 ? 15.019 -1.393 -39.259 1.00 98.19 213 ASP A C 1
ATOM 1617 O O . ASP A 1 213 ? 16.174 -1.781 -39.038 1.00 98.19 213 ASP A O 1
ATOM 1621 N N . LEU A 1 214 ? 14.745 -0.449 -40.157 1.00 98.81 214 LEU A N 1
ATOM 1622 C CA . LEU A 1 214 ? 15.746 0.224 -40.977 1.00 98.81 214 LEU A CA 1
ATOM 1623 C C . LEU A 1 214 ? 16.206 1.518 -40.310 1.00 98.81 214 LEU A C 1
ATOM 1625 O O . LEU A 1 214 ? 15.389 2.376 -39.955 1.00 98.81 214 LEU A O 1
ATOM 1629 N N . VAL A 1 215 ? 17.526 1.656 -40.179 1.00 98.81 215 VAL A N 1
ATOM 1630 C CA . VAL A 1 215 ? 18.187 2.738 -39.442 1.00 98.81 215 VAL A CA 1
ATOM 1631 C C . VAL A 1 215 ? 18.903 3.689 -40.402 1.00 98.81 215 VAL A C 1
ATOM 1633 O O . VAL A 1 215 ? 19.666 3.250 -41.269 1.00 98.81 215 VAL A O 1
ATOM 1636 N N . LEU A 1 216 ? 18.679 4.993 -40.224 1.00 98.81 216 LEU A N 1
ATOM 1637 C CA . LEU A 1 216 ? 19.475 6.068 -40.829 1.00 98.81 216 LEU A CA 1
ATOM 1638 C C . LEU A 1 216 ? 20.457 6.618 -39.793 1.00 98.81 216 LEU A C 1
ATOM 1640 O O . LEU A 1 216 ? 20.003 7.083 -38.751 1.00 98.81 216 LEU A O 1
ATOM 1644 N N . ASN A 1 217 ? 21.759 6.641 -40.088 1.00 98.69 217 ASN A N 1
ATOM 1645 C CA . ASN A 1 217 ? 22.793 7.028 -39.121 1.00 98.69 217 ASN A CA 1
ATOM 1646 C C . ASN A 1 217 ? 23.620 8.243 -39.554 1.00 98.69 217 ASN A C 1
ATOM 1648 O O . ASN A 1 217 ? 23.861 8.436 -40.743 1.00 98.69 217 ASN A O 1
ATOM 1652 N N . GLU A 1 218 ? 24.008 9.088 -38.594 1.00 97.94 218 GLU A N 1
ATOM 1653 C CA . GLU A 1 218 ? 24.731 10.344 -38.833 1.00 97.94 218 GLU A CA 1
ATOM 1654 C C . GLU A 1 218 ? 25.424 10.855 -37.556 1.00 97.94 218 GLU A C 1
ATOM 1656 O O . GLU A 1 218 ? 24.959 10.585 -36.448 1.00 97.94 218 GLU A O 1
ATOM 1661 N N . TYR A 1 219 ? 26.502 11.629 -37.694 1.00 96.94 219 TYR A N 1
ATOM 1662 C CA . TYR A 1 219 ? 27.148 12.345 -36.589 1.00 96.94 219 TYR A CA 1
ATOM 1663 C C . TYR A 1 219 ? 26.915 13.858 -36.642 1.00 96.94 219 TYR A C 1
ATOM 1665 O O . TYR A 1 219 ? 26.481 14.429 -37.635 1.00 96.94 219 TYR A O 1
ATOM 1673 N N . GLY A 1 220 ? 27.218 14.531 -35.535 1.00 95.88 220 GLY A N 1
ATOM 1674 C CA . GLY A 1 220 ? 27.189 15.980 -35.336 1.00 95.88 220 GLY A CA 1
ATOM 1675 C C . GLY A 1 220 ? 25.783 16.561 -35.173 1.00 95.88 220 GLY A C 1
ATOM 1676 O O . GLY A 1 220 ? 25.587 17.776 -35.173 1.00 95.88 220 GLY A O 1
ATOM 1677 N N . LEU A 1 221 ? 24.767 15.715 -35.014 1.00 98.00 221 LEU A N 1
ATOM 1678 C CA . LEU A 1 221 ? 23.407 16.197 -34.782 1.00 98.00 221 LEU A CA 1
ATOM 1679 C C . LEU A 1 221 ? 23.287 16.810 -33.378 1.00 98.00 221 LEU A C 1
ATOM 1681 O O . LEU A 1 221 ? 22.566 17.777 -33.159 1.00 98.00 221 LEU A O 1
ATOM 1685 N N . LEU A 1 222 ? 24.043 16.315 -32.397 1.00 97.81 222 LEU A N 1
ATOM 1686 C CA . LEU A 1 222 ? 23.911 16.792 -31.018 1.00 97.81 222 LEU A CA 1
ATOM 1687 C C . LEU A 1 222 ? 24.530 18.177 -30.762 1.00 97.81 222 LEU A C 1
ATOM 1689 O O . LEU A 1 222 ? 24.082 18.860 -29.838 1.00 97.81 222 LEU A O 1
ATOM 1693 N N . ASN A 1 223 ? 25.486 18.636 -31.576 1.00 97.12 223 ASN A N 1
ATOM 1694 C CA . ASN A 1 223 ? 26.124 19.954 -31.436 1.00 97.12 223 ASN A CA 1
ATOM 1695 C C . ASN A 1 223 ? 25.652 21.009 -32.448 1.00 97.12 223 ASN A C 1
ATOM 1697 O O . ASN A 1 223 ? 25.843 22.195 -32.177 1.00 97.12 223 ASN A O 1
ATOM 1701 N N . ASP A 1 224 ? 25.020 20.624 -33.561 1.00 97.00 224 ASP A N 1
ATOM 1702 C CA . ASP A 1 224 ? 24.606 21.552 -34.620 1.00 97.00 224 ASP A CA 1
ATOM 1703 C C . ASP A 1 224 ? 23.099 21.450 -34.934 1.00 97.00 224 ASP A C 1
ATOM 1705 O O . ASP A 1 224 ? 22.602 20.492 -35.536 1.00 97.00 224 ASP A O 1
ATOM 1709 N N . GLY A 1 225 ? 22.348 22.489 -34.551 1.00 96.56 225 GLY A N 1
ATOM 1710 C CA . GLY A 1 225 ? 20.906 22.566 -34.807 1.00 96.56 225 GLY A CA 1
ATOM 1711 C C . GLY A 1 225 ? 20.541 22.772 -36.283 1.00 96.56 225 GLY A C 1
ATOM 1712 O O . GLY A 1 225 ? 19.485 22.319 -36.726 1.00 96.56 225 GLY A O 1
ATOM 1713 N N . GLY A 1 226 ? 21.410 23.410 -37.072 1.00 97.75 226 GLY A N 1
ATOM 1714 C CA . GLY A 1 226 ? 21.216 23.563 -38.515 1.00 97.75 226 GLY A CA 1
ATOM 1715 C C . GLY A 1 226 ? 21.373 22.229 -39.238 1.00 97.75 226 GLY A C 1
ATOM 1716 O O . GLY A 1 226 ? 20.568 21.891 -40.109 1.00 97.75 226 GLY A O 1
ATOM 1717 N N . MET A 1 227 ? 22.358 21.433 -38.828 1.00 96.56 227 MET A N 1
ATOM 1718 C CA . MET A 1 227 ? 22.536 20.086 -39.357 1.00 96.56 227 MET A CA 1
ATOM 1719 C C . MET A 1 227 ? 21.413 19.142 -38.926 1.00 96.56 227 MET A C 1
ATOM 1721 O O . MET A 1 227 ? 20.865 18.431 -39.766 1.00 96.56 227 MET A O 1
ATOM 1725 N N . THR A 1 228 ? 20.983 19.223 -37.665 1.00 98.44 228 THR A N 1
ATOM 1726 C CA . THR A 1 228 ? 19.800 18.502 -37.166 1.00 98.44 228 THR A CA 1
ATOM 1727 C C . THR A 1 228 ? 18.561 18.803 -38.007 1.00 98.44 228 THR A C 1
ATOM 1729 O O . THR A 1 228 ? 17.845 17.888 -38.411 1.00 98.44 228 THR A O 1
ATOM 1732 N N . ALA A 1 229 ? 18.321 20.074 -38.344 1.00 98.12 229 ALA A N 1
ATOM 1733 C CA . ALA A 1 229 ? 17.194 20.460 -39.189 1.00 98.12 229 ALA A CA 1
ATOM 1734 C C . ALA A 1 229 ? 17.288 19.868 -40.609 1.00 98.12 229 ALA A C 1
ATOM 1736 O O . ALA A 1 229 ? 16.276 19.422 -41.152 1.00 98.12 229 ALA A O 1
ATOM 1737 N N . ARG A 1 230 ? 18.487 19.819 -41.206 1.00 97.81 230 ARG A N 1
ATOM 1738 C CA . ARG A 1 230 ? 18.714 19.184 -42.521 1.00 97.81 230 ARG A CA 1
ATOM 1739 C C . ARG A 1 230 ? 18.521 17.671 -42.464 1.00 97.81 230 ARG A C 1
ATOM 1741 O O . ARG A 1 230 ? 17.883 17.109 -43.349 1.00 97.81 230 ARG A O 1
ATOM 1748 N N . TYR A 1 231 ? 18.999 17.023 -41.409 1.00 98.62 231 TYR A N 1
ATOM 1749 C CA . TYR A 1 231 ? 18.773 15.599 -41.183 1.00 98.62 231 TYR A CA 1
ATOM 1750 C C . TYR A 1 231 ? 17.270 15.285 -41.072 1.00 98.62 231 TYR A C 1
ATOM 1752 O O . TYR A 1 231 ? 16.772 14.385 -41.743 1.00 98.62 231 TYR A O 1
ATOM 1760 N N . VAL A 1 232 ? 16.498 16.101 -40.342 1.00 98.56 232 VAL A N 1
ATOM 1761 C CA . VAL A 1 232 ? 15.028 15.973 -40.268 1.00 98.56 232 VAL A CA 1
ATOM 1762 C C . VAL A 1 232 ? 14.353 16.127 -41.640 1.00 98.56 232 VAL A C 1
ATOM 1764 O O . VAL A 1 232 ? 13.368 15.440 -41.915 1.00 98.56 232 VAL A O 1
ATOM 1767 N N . GLN A 1 233 ? 14.864 16.984 -42.530 1.00 97.88 233 GLN A N 1
ATOM 1768 C CA . GLN A 1 233 ? 14.342 17.091 -43.901 1.00 97.88 233 GLN A CA 1
ATOM 1769 C C . GLN A 1 233 ? 14.515 15.778 -44.674 1.00 97.88 233 GLN A C 1
ATOM 1771 O O . GLN A 1 233 ? 13.560 15.324 -45.301 1.00 97.88 233 GLN A O 1
ATOM 1776 N N . ILE A 1 234 ? 15.685 15.141 -44.573 1.00 97.88 234 ILE A N 1
ATOM 1777 C CA . ILE A 1 234 ? 15.959 13.830 -45.185 1.00 97.88 234 ILE A CA 1
ATOM 1778 C C . ILE A 1 234 ? 15.038 12.757 -44.599 1.00 97.88 234 ILE A C 1
ATOM 1780 O O . ILE A 1 234 ? 14.404 12.008 -45.341 1.00 97.88 234 ILE A O 1
ATOM 1784 N N . VAL A 1 235 ? 14.901 12.719 -43.271 1.00 98.69 235 VAL A N 1
ATOM 1785 C CA . VAL A 1 235 ? 13.997 11.788 -42.578 1.00 98.69 235 VAL A CA 1
ATOM 1786 C C . VAL A 1 235 ? 12.563 11.932 -43.088 1.00 98.69 235 VAL A C 1
ATOM 1788 O O . VAL A 1 235 ? 11.888 10.933 -43.318 1.00 98.69 235 VAL A O 1
ATOM 1791 N N . ASN A 1 236 ? 12.087 13.157 -43.323 1.00 98.38 236 ASN A N 1
ATOM 1792 C CA . ASN A 1 236 ? 10.740 13.381 -43.846 1.00 98.38 236 ASN A CA 1
ATOM 1793 C C . ASN A 1 236 ? 10.549 12.866 -45.282 1.00 98.38 236 ASN A C 1
ATOM 1795 O O . ASN A 1 236 ? 9.443 12.430 -45.602 1.00 98.38 236 ASN A O 1
ATOM 1799 N N . LEU A 1 237 ? 11.596 12.857 -46.117 1.00 98.12 237 LEU A N 1
ATOM 1800 C CA . LEU A 1 237 ? 11.543 12.214 -47.438 1.00 98.12 237 LEU A CA 1
ATOM 1801 C C . LEU A 1 237 ? 11.335 10.703 -47.295 1.00 98.12 237 LEU A C 1
ATOM 1803 O O . LEU A 1 237 ? 10.429 10.148 -47.908 1.00 98.12 237 LEU A O 1
ATOM 1807 N N . LEU A 1 238 ? 12.107 10.051 -46.422 1.00 98.69 238 LEU A N 1
ATOM 1808 C CA . LEU A 1 238 ? 11.964 8.616 -46.160 1.00 98.69 238 LEU A CA 1
ATOM 1809 C C . LEU A 1 238 ? 10.603 8.266 -45.548 1.00 98.69 238 LEU A C 1
ATOM 1811 O O . LEU A 1 238 ? 9.972 7.279 -45.929 1.00 98.69 238 LEU A O 1
ATOM 1815 N N . LYS A 1 239 ? 10.117 9.089 -44.614 1.00 98.25 239 LYS A N 1
ATOM 1816 C CA . LYS A 1 239 ? 8.806 8.904 -43.983 1.00 98.25 239 LYS A CA 1
ATOM 1817 C C . LYS A 1 239 ? 7.649 9.020 -44.967 1.00 98.25 239 LYS A C 1
ATOM 1819 O O . LYS A 1 239 ? 6.660 8.318 -44.789 1.00 98.25 239 LYS A O 1
ATOM 1824 N N . ALA A 1 240 ? 7.754 9.877 -45.984 1.00 97.75 240 ALA A N 1
ATOM 1825 C CA . ALA A 1 240 ? 6.701 10.038 -46.988 1.00 97.75 240 ALA A CA 1
ATOM 1826 C C . ALA A 1 240 ? 6.389 8.725 -47.732 1.00 97.75 240 ALA A C 1
ATOM 1828 O O . ALA A 1 240 ? 5.266 8.534 -48.195 1.00 97.75 240 ALA A O 1
ATOM 1829 N N . GLU A 1 241 ? 7.356 7.806 -47.785 1.00 97.62 241 GLU A N 1
ATOM 1830 C CA . GLU A 1 241 ? 7.238 6.488 -48.414 1.00 97.62 241 GLU A CA 1
ATOM 1831 C C . GLU A 1 241 ? 7.294 5.321 -47.400 1.00 97.62 241 GLU A C 1
ATOM 1833 O O . GLU A 1 241 ? 7.350 4.160 -47.797 1.00 97.62 241 GLU A O 1
ATOM 1838 N N . ASN A 1 242 ? 7.243 5.599 -46.088 1.00 97.31 242 ASN A N 1
ATOM 1839 C CA . ASN A 1 242 ? 7.377 4.610 -44.999 1.00 97.31 242 ASN A CA 1
ATOM 1840 C C . ASN A 1 242 ? 8.675 3.776 -45.062 1.00 97.31 242 ASN A C 1
ATOM 1842 O O . ASN A 1 242 ? 8.703 2.575 -44.772 1.00 97.31 242 ASN A O 1
ATOM 1846 N N . LEU A 1 243 ? 9.776 4.411 -45.452 1.00 98.50 243 LEU A N 1
ATOM 1847 C CA . LEU A 1 243 ? 11.034 3.729 -45.745 1.00 98.50 243 LEU A CA 1
ATOM 1848 C C . LEU A 1 243 ? 11.980 3.584 -44.546 1.00 98.50 243 LEU A C 1
ATOM 1850 O O . LEU A 1 243 ? 12.860 2.738 -44.602 1.00 98.50 243 LEU A O 1
ATOM 1854 N N . VAL A 1 244 ? 11.797 4.354 -43.471 1.00 98.69 244 VAL A N 1
ATOM 1855 C CA . VAL A 1 244 ? 12.667 4.354 -42.279 1.00 98.69 244 VAL A CA 1
ATOM 1856 C C . VAL A 1 244 ? 11.861 4.087 -41.011 1.00 98.69 244 VAL A C 1
ATOM 1858 O O . VAL A 1 244 ? 10.747 4.599 -40.885 1.00 98.69 244 VAL A O 1
ATOM 1861 N N . ASP A 1 245 ? 12.435 3.329 -40.074 1.00 98.69 245 ASP A N 1
ATOM 1862 C CA . ASP A 1 245 ? 11.799 3.010 -38.784 1.00 98.69 245 ASP A CA 1
ATOM 1863 C C . ASP A 1 245 ? 12.510 3.675 -37.614 1.00 98.69 245 ASP A C 1
ATOM 1865 O O . ASP A 1 245 ? 11.864 4.079 -36.653 1.00 98.69 245 ASP A O 1
ATOM 1869 N N . VAL A 1 246 ? 13.835 3.812 -37.696 1.00 98.69 246 VAL A N 1
ATOM 1870 C CA . VAL A 1 246 ? 14.664 4.348 -36.616 1.00 98.69 246 VAL A CA 1
ATOM 1871 C C . VAL A 1 246 ? 15.610 5.400 -37.177 1.00 98.69 246 VAL A C 1
ATOM 1873 O O . VAL A 1 246 ? 16.260 5.205 -38.205 1.00 98.69 246 VAL A O 1
ATOM 1876 N N . ILE A 1 247 ? 15.705 6.525 -36.481 1.00 98.56 247 ILE A N 1
ATOM 1877 C CA . ILE A 1 247 ? 16.715 7.548 -36.752 1.00 98.56 247 ILE A CA 1
ATOM 1878 C C . ILE A 1 247 ? 17.797 7.480 -35.686 1.00 98.56 247 ILE A C 1
ATOM 1880 O O . ILE A 1 247 ? 17.549 7.018 -34.571 1.00 98.56 247 ILE A O 1
ATOM 1884 N N . SER A 1 248 ? 19.003 7.937 -35.990 1.00 97.12 248 SER A N 1
ATOM 1885 C CA . SER A 1 248 ? 20.079 7.891 -35.009 1.00 97.12 248 SER A CA 1
ATOM 1886 C C . SER A 1 248 ? 21.036 9.062 -35.068 1.00 97.12 248 SER A C 1
ATOM 1888 O O . SER A 1 248 ? 21.060 9.839 -36.018 1.00 97.12 248 SER A O 1
ATOM 1890 N N . THR A 1 249 ? 21.821 9.172 -34.000 1.00 97.81 249 THR A N 1
ATOM 1891 C CA . THR A 1 249 ? 23.008 10.019 -33.929 1.00 97.81 249 THR A CA 1
ATOM 1892 C C . THR A 1 249 ? 24.153 9.206 -33.332 1.00 97.81 249 THR A C 1
ATOM 1894 O O . THR A 1 249 ? 23.942 8.485 -32.353 1.00 97.81 249 THR A O 1
ATOM 1897 N N . GLN A 1 250 ? 25.354 9.326 -33.898 1.00 98.38 250 GLN A N 1
ATOM 1898 C CA . GLN A 1 250 ? 26.542 8.590 -33.448 1.00 98.38 250 GLN A CA 1
ATOM 1899 C C . GLN A 1 250 ? 26.903 8.950 -31.998 1.00 98.38 250 GLN A C 1
ATOM 1901 O O . GLN A 1 250 ? 27.034 8.060 -31.159 1.00 98.38 250 GLN A O 1
ATOM 1906 N N . ALA A 1 251 ? 26.898 10.245 -31.667 1.00 98.12 251 ALA A N 1
ATOM 1907 C CA . ALA A 1 251 ? 27.219 10.797 -30.349 1.00 98.12 251 ALA A CA 1
ATOM 1908 C C . ALA A 1 251 ? 28.662 10.534 -29.893 1.00 98.12 251 ALA A C 1
ATOM 1910 O O . ALA A 1 251 ? 28.918 10.352 -28.697 1.00 98.12 251 ALA A O 1
ATOM 1911 N N . HIS A 1 252 ? 29.608 10.577 -30.829 1.00 98.00 252 HIS A N 1
ATOM 1912 C CA . HIS A 1 252 ? 31.029 10.566 -30.504 1.00 98.00 252 HIS A CA 1
ATOM 1913 C C . HIS A 1 252 ? 31.428 11.755 -29.617 1.00 98.00 252 HIS A C 1
ATOM 1915 O O . HIS A 1 252 ? 30.766 12.802 -29.569 1.00 98.00 252 HIS A O 1
ATOM 1921 N N . ALA A 1 253 ? 32.580 11.645 -28.961 1.00 97.25 253 ALA A N 1
ATOM 1922 C CA . ALA A 1 253 ? 33.104 12.655 -28.045 1.00 97.25 253 ALA A CA 1
ATOM 1923 C C . ALA A 1 253 ? 33.211 14.057 -28.676 1.00 97.25 253 ALA A C 1
ATOM 1925 O O . ALA A 1 253 ? 32.986 15.065 -28.003 1.00 97.25 253 ALA A O 1
ATOM 1926 N N . PHE A 1 254 ? 33.512 14.161 -29.974 1.00 94.94 254 PHE A N 1
ATOM 1927 C CA . PHE A 1 254 ? 33.598 15.452 -30.673 1.00 94.94 254 PHE A CA 1
ATOM 1928 C C . PHE A 1 254 ? 32.228 16.108 -30.924 1.00 94.94 254 PHE A C 1
ATOM 1930 O O . PHE A 1 254 ? 32.161 17.318 -31.140 1.00 94.94 254 PHE A O 1
ATOM 1937 N N . GLU A 1 255 ? 31.133 15.351 -30.849 1.00 94.50 255 GLU A N 1
ATOM 1938 C CA . GLU A 1 255 ? 29.765 15.880 -30.922 1.00 94.50 255 GLU A CA 1
ATOM 1939 C C . GLU A 1 255 ? 29.274 16.375 -29.562 1.00 94.50 255 GLU A C 1
ATOM 1941 O O . GLU A 1 255 ? 28.391 17.224 -29.478 1.00 94.50 255 GLU A O 1
ATOM 1946 N N . THR A 1 256 ? 29.824 15.837 -28.475 1.00 95.38 256 THR A N 1
ATOM 1947 C CA . THR A 1 256 ? 29.294 16.065 -27.128 1.00 95.38 256 THR A CA 1
ATOM 1948 C C . THR A 1 256 ? 30.168 17.009 -26.307 1.00 95.38 256 THR A C 1
ATOM 1950 O O . THR A 1 256 ? 29.621 17.884 -25.636 1.00 95.38 256 THR A O 1
ATOM 1953 N N . SER A 1 257 ? 31.499 16.915 -26.388 1.00 90.69 257 SER A N 1
ATOM 1954 C CA . SER A 1 257 ? 32.455 17.686 -25.563 1.00 90.69 257 SER A CA 1
ATOM 1955 C C . SER A 1 257 ? 32.348 19.210 -25.713 1.00 90.69 257 SER A C 1
ATOM 1957 O O . SER A 1 257 ? 32.495 19.936 -24.732 1.00 90.69 257 SER A O 1
ATOM 1959 N N . GLY A 1 258 ? 32.055 19.710 -26.918 1.00 86.56 258 GLY A N 1
ATOM 1960 C CA . GLY A 1 258 ? 31.895 21.146 -27.190 1.00 86.56 258 GLY A CA 1
ATOM 1961 C C . GLY A 1 258 ? 30.470 21.685 -27.007 1.00 86.56 258 GLY A C 1
ATOM 1962 O O . GLY A 1 258 ? 30.272 22.899 -26.995 1.00 86.56 258 GLY A O 1
ATOM 1963 N N . ALA A 1 259 ? 29.472 20.809 -26.871 1.00 94.19 259 ALA A N 1
ATOM 1964 C CA . ALA A 1 259 ? 28.064 21.188 -26.808 1.00 94.19 259 ALA A CA 1
ATOM 1965 C C . ALA A 1 259 ? 27.569 21.302 -25.363 1.00 94.19 259 ALA A C 1
ATOM 1967 O O . ALA A 1 259 ? 27.797 20.424 -24.525 1.00 94.19 259 ALA A O 1
ATOM 1968 N N . SER A 1 260 ? 26.815 22.363 -25.061 1.00 96.25 260 SER A N 1
ATOM 1969 C CA . SER A 1 260 ? 26.151 22.483 -23.760 1.00 96.25 260 SER A CA 1
ATOM 1970 C C . SER A 1 260 ? 25.080 21.399 -23.591 1.00 96.25 260 SER A C 1
ATOM 1972 O O . SER A 1 260 ? 24.449 20.973 -24.557 1.00 96.25 260 SER A O 1
ATOM 1974 N N . ALA A 1 261 ? 24.793 21.011 -22.343 1.00 93.62 261 ALA A N 1
ATOM 1975 C CA . ALA A 1 261 ? 23.704 20.075 -22.038 1.00 93.62 261 ALA A CA 1
ATOM 1976 C C . ALA A 1 261 ? 22.348 20.533 -22.616 1.00 93.62 261 ALA A C 1
ATOM 1978 O O . ALA A 1 261 ? 21.563 19.717 -23.089 1.00 93.62 261 ALA A O 1
ATOM 1979 N N . SER A 1 262 ? 22.092 21.847 -22.625 1.00 95.25 262 SER A N 1
ATOM 1980 C CA . SER A 1 262 ? 20.887 22.426 -23.227 1.00 95.25 262 SER A CA 1
ATOM 1981 C C . SER A 1 262 ? 20.844 22.279 -24.749 1.00 95.25 262 SER A C 1
ATOM 1983 O O . SER A 1 262 ? 19.770 22.038 -25.290 1.00 95.25 262 SER A O 1
ATOM 1985 N N . THR A 1 263 ? 21.986 22.398 -25.432 1.00 97.69 263 THR A N 1
ATOM 1986 C CA . THR A 1 263 ? 22.082 22.228 -26.891 1.00 97.69 263 THR A CA 1
ATOM 1987 C C . THR A 1 263 ? 21.817 20.776 -27.270 1.00 97.69 263 THR A C 1
ATOM 1989 O O . THR A 1 263 ? 20.948 20.515 -28.098 1.00 97.69 263 THR A O 1
ATOM 1992 N N . ILE A 1 264 ? 22.471 19.838 -26.576 1.00 98.06 264 ILE A N 1
ATOM 1993 C CA . ILE A 1 264 ? 22.262 18.395 -26.764 1.00 98.06 264 ILE A CA 1
ATOM 1994 C C . ILE A 1 264 ? 20.778 18.048 -26.576 1.00 98.06 264 ILE A C 1
ATOM 1996 O O . ILE A 1 264 ? 20.176 17.413 -27.438 1.00 98.06 264 ILE A O 1
ATOM 2000 N N . ALA A 1 265 ? 20.161 18.513 -25.483 1.00 96.81 265 ALA A N 1
ATOM 2001 C CA . ALA A 1 265 ? 18.749 18.255 -25.206 1.00 96.81 265 ALA A CA 1
ATOM 2002 C C . ALA A 1 265 ? 17.805 18.868 -26.259 1.00 96.81 265 ALA A C 1
ATOM 2004 O O . ALA A 1 265 ? 16.821 18.236 -26.638 1.00 96.81 265 ALA A O 1
ATOM 2005 N N . ALA A 1 266 ? 18.093 20.079 -26.749 1.00 97.81 266 ALA A N 1
ATOM 2006 C CA . ALA A 1 266 ? 17.274 20.748 -27.761 1.00 97.81 266 ALA A CA 1
ATOM 2007 C C . ALA A 1 266 ? 17.335 20.044 -29.127 1.00 97.81 266 ALA A C 1
ATOM 2009 O O . ALA A 1 266 ? 16.304 19.859 -29.780 1.00 97.81 266 ALA A O 1
ATOM 2010 N N . ASN A 1 267 ? 18.524 19.608 -29.544 1.00 98.38 267 ASN A N 1
ATOM 2011 C CA . ASN A 1 267 ? 18.688 18.873 -30.795 1.00 98.38 267 ASN A CA 1
ATOM 2012 C C . ASN A 1 267 ? 18.063 17.476 -30.699 1.00 98.38 267 ASN A C 1
ATOM 2014 O O . ASN A 1 267 ? 17.328 17.077 -31.601 1.00 98.38 267 ASN A O 1
ATOM 2018 N N . LEU A 1 268 ? 18.224 16.782 -29.567 1.00 98.12 268 LEU A N 1
ATOM 2019 C CA . LEU A 1 268 ? 17.556 15.499 -29.330 1.00 98.12 268 LEU A CA 1
ATOM 2020 C C . LEU A 1 268 ? 16.022 15.629 -29.359 1.00 98.12 268 LEU A C 1
ATOM 2022 O O . LEU A 1 268 ? 15.346 14.804 -29.971 1.00 98.12 268 LEU A O 1
ATOM 2026 N N . ALA A 1 269 ? 15.466 16.701 -28.783 1.00 97.94 269 ALA A N 1
ATOM 2027 C CA . ALA A 1 269 ? 14.035 16.996 -28.866 1.00 97.94 269 ALA A CA 1
ATOM 2028 C C . ALA A 1 269 ? 13.573 17.290 -30.307 1.00 97.94 269 ALA A C 1
ATOM 2030 O O . ALA A 1 269 ? 12.465 16.918 -30.694 1.00 97.94 269 ALA A O 1
ATOM 2031 N N . THR A 1 270 ? 14.425 17.922 -31.119 1.00 98.56 270 THR A N 1
ATOM 2032 C CA . THR A 1 270 ? 14.150 18.178 -32.543 1.00 98.56 270 THR A CA 1
ATOM 2033 C C . THR A 1 270 ? 14.090 16.875 -33.340 1.00 98.56 270 THR A C 1
ATOM 2035 O O . THR A 1 270 ? 13.167 16.688 -34.133 1.00 98.56 270 THR A O 1
ATOM 2038 N N . LEU A 1 271 ? 15.009 15.938 -33.086 1.00 98.62 271 LEU A N 1
ATOM 2039 C CA . LEU A 1 271 ? 14.951 14.589 -33.656 1.00 98.62 271 LEU A CA 1
ATOM 2040 C C . LEU A 1 271 ? 13.680 13.856 -33.205 1.00 98.62 271 LEU A C 1
ATOM 2042 O O . LEU A 1 271 ? 12.973 13.272 -34.024 1.00 98.62 271 LEU A O 1
ATOM 2046 N N . ALA A 1 272 ? 13.332 13.950 -31.922 1.00 98.38 272 ALA A N 1
ATOM 2047 C CA . ALA A 1 272 ? 12.164 13.277 -31.357 1.00 98.38 272 ALA A CA 1
ATOM 2048 C C . ALA A 1 272 ? 10.837 13.782 -31.939 1.00 98.38 272 ALA A C 1
ATOM 2050 O O . ALA A 1 272 ? 9.884 13.014 -32.075 1.00 98.38 272 ALA A O 1
ATOM 2051 N N . ALA A 1 273 ? 10.777 15.054 -32.344 1.00 98.25 273 ALA A N 1
ATOM 2052 C CA . ALA A 1 273 ? 9.611 15.642 -32.998 1.00 98.25 273 ALA A CA 1
ATOM 2053 C C . ALA A 1 273 ? 9.285 15.003 -34.362 1.00 98.25 273 ALA A C 1
ATOM 2055 O O . ALA A 1 273 ? 8.179 15.183 -34.873 1.00 98.25 273 ALA A O 1
ATOM 2056 N N . THR A 1 274 ? 10.199 14.216 -34.942 1.00 98.06 274 THR A N 1
ATOM 2057 C CA . THR A 1 274 ? 9.892 13.385 -36.116 1.00 98.06 274 THR A CA 1
ATOM 2058 C C . THR A 1 274 ? 8.900 12.265 -35.794 1.00 98.06 274 THR A C 1
ATOM 2060 O O . THR A 1 274 ? 8.257 11.756 -36.712 1.00 98.06 274 THR A O 1
ATOM 2063 N N . GLY A 1 275 ? 8.743 11.882 -34.524 1.00 97.81 275 GLY A N 1
ATOM 2064 C CA . GLY A 1 275 ? 7.888 10.776 -34.090 1.00 97.81 275 GLY A CA 1
ATOM 2065 C C . GLY A 1 275 ? 8.481 9.384 -34.324 1.00 97.81 275 GLY A C 1
ATOM 2066 O O . GLY A 1 275 ? 7.799 8.402 -34.048 1.00 97.81 275 GLY A O 1
ATOM 2067 N N . LEU A 1 276 ? 9.720 9.291 -34.818 1.00 98.44 276 LEU A N 1
ATOM 2068 C CA . LEU A 1 276 ? 10.442 8.027 -34.942 1.00 98.44 276 LEU A CA 1
ATOM 2069 C C . LEU A 1 276 ? 11.281 7.751 -33.680 1.00 98.44 276 LEU A C 1
ATOM 2071 O O . LEU A 1 276 ? 11.783 8.698 -33.062 1.00 98.44 276 LEU A O 1
ATOM 2075 N N . PRO A 1 277 ? 11.458 6.475 -33.296 1.00 98.56 277 PRO A N 1
ATOM 2076 C CA . PRO A 1 277 ? 12.467 6.059 -32.331 1.00 98.56 277 PRO A CA 1
ATOM 2077 C C . PRO A 1 277 ? 13.868 6.575 -32.675 1.00 98.56 277 PRO A C 1
ATOM 2079 O O . PRO A 1 277 ? 14.258 6.620 -33.843 1.00 98.56 277 PRO A O 1
ATOM 2082 N N . ILE A 1 278 ? 14.634 6.922 -31.639 1.00 98.81 278 ILE A N 1
ATOM 2083 C CA . ILE A 1 278 ? 16.020 7.382 -31.739 1.00 98.81 278 ILE A CA 1
ATOM 2084 C C . ILE A 1 278 ? 16.958 6.317 -31.173 1.00 98.81 278 ILE A C 1
ATOM 2086 O O . ILE A 1 278 ? 16.773 5.845 -30.050 1.00 98.81 278 ILE A O 1
ATOM 2090 N N . MET A 1 279 ? 18.009 5.983 -31.911 1.00 98.56 279 MET A N 1
ATOM 2091 C CA . MET A 1 279 ? 19.129 5.189 -31.410 1.00 98.56 279 MET A CA 1
ATOM 2092 C C . MET A 1 279 ? 20.368 6.078 -31.260 1.00 98.56 279 MET A C 1
ATOM 2094 O O . MET A 1 279 ? 20.656 6.896 -32.130 1.00 98.56 279 MET A O 1
ATOM 2098 N N . ILE A 1 280 ? 21.109 5.929 -30.164 1.00 98.81 280 ILE A N 1
ATOM 2099 C CA . ILE A 1 280 ? 22.457 6.497 -30.050 1.00 98.81 280 ILE A CA 1
ATOM 2100 C C . ILE A 1 280 ? 23.430 5.398 -30.449 1.00 98.81 280 ILE A C 1
ATOM 2102 O O . ILE A 1 280 ? 23.433 4.338 -29.827 1.00 98.81 280 ILE A O 1
ATOM 2106 N N . THR A 1 281 ? 24.188 5.585 -31.517 1.00 98.56 281 THR A N 1
ATOM 2107 C CA . THR A 1 281 ? 24.701 4.444 -32.288 1.00 98.56 281 THR A CA 1
ATOM 2108 C C . THR A 1 281 ? 26.179 4.149 -32.106 1.00 98.56 281 THR A C 1
ATOM 2110 O O . THR A 1 281 ? 26.552 2.998 -32.354 1.00 98.56 281 THR A O 1
ATOM 2113 N N . GLU A 1 282 ? 26.985 5.133 -31.699 1.00 98.56 282 GLU A N 1
ATOM 2114 C CA . GLU A 1 282 ? 28.455 5.062 -31.660 1.00 98.56 282 GLU A CA 1
ATOM 2115 C C . GLU A 1 282 ? 29.024 5.929 -30.520 1.00 98.56 282 GLU A C 1
ATOM 2117 O O . GLU A 1 282 ? 30.033 6.614 -30.658 1.00 98.56 282 GLU A O 1
ATOM 2122 N N . MET A 1 283 ? 28.362 5.928 -29.361 1.00 98.69 283 MET A N 1
ATOM 2123 C CA . MET A 1 283 ? 28.721 6.845 -28.284 1.00 98.69 283 MET A CA 1
ATOM 2124 C C . MET A 1 283 ? 30.093 6.506 -27.701 1.00 98.69 283 MET A C 1
ATOM 2126 O O . MET A 1 283 ? 30.344 5.386 -27.253 1.00 98.69 283 MET A O 1
ATOM 2130 N N . ASP A 1 284 ? 30.948 7.513 -27.597 1.00 98.50 284 ASP A N 1
ATOM 2131 C CA . ASP A 1 284 ? 32.185 7.461 -26.832 1.00 98.50 284 ASP A CA 1
ATOM 2132 C C . ASP A 1 284 ? 32.450 8.808 -26.147 1.00 98.50 284 ASP A C 1
ATOM 2134 O O . ASP A 1 284 ? 31.908 9.851 -26.514 1.00 98.50 284 ASP A O 1
ATOM 2138 N N . ILE A 1 285 ? 33.237 8.774 -25.071 1.00 98.25 285 ILE A N 1
ATOM 2139 C CA . ILE A 1 285 ? 33.631 9.961 -24.310 1.00 98.25 285 ILE A CA 1
ATOM 2140 C C . ILE A 1 285 ? 35.125 9.857 -24.036 1.00 98.25 285 ILE A C 1
ATOM 2142 O O . ILE A 1 285 ? 35.581 8.926 -23.362 1.00 98.25 285 ILE A O 1
ATOM 2146 N N . ASP A 1 286 ? 35.863 10.840 -24.548 1.00 97.94 286 ASP A N 1
ATOM 2147 C CA . ASP A 1 286 ? 37.306 10.963 -24.366 1.00 97.94 286 ASP A CA 1
ATOM 2148 C C . ASP A 1 286 ? 37.655 11.034 -22.872 1.00 97.94 286 ASP A C 1
ATOM 2150 O O . ASP A 1 286 ? 36.999 11.712 -22.075 1.00 97.94 286 ASP A O 1
ATOM 2154 N N . GLY A 1 287 ? 38.712 10.327 -22.482 1.00 93.56 287 GLY A N 1
ATOM 2155 C CA . GLY A 1 287 ? 39.118 10.178 -21.091 1.00 93.56 287 GLY A CA 1
ATOM 2156 C C . GLY A 1 287 ? 40.589 10.505 -20.884 1.00 93.56 287 GLY A C 1
ATOM 2157 O O . GLY A 1 287 ? 41.323 9.618 -20.438 1.00 93.56 287 GLY A O 1
ATOM 2158 N N . PRO A 1 288 ? 41.023 11.764 -21.129 1.00 92.25 288 PRO A N 1
ATOM 2159 C CA . PRO A 1 288 ? 42.412 12.186 -20.908 1.00 92.25 288 PRO A CA 1
ATOM 2160 C C . PRO A 1 288 ? 42.865 11.961 -19.458 1.00 92.25 288 PRO A C 1
ATOM 2162 O O . PRO A 1 288 ? 44.053 11.841 -19.177 1.00 92.25 288 PRO A O 1
ATOM 2165 N N . ASN A 1 289 ? 41.909 11.901 -18.530 1.00 92.19 289 ASN A N 1
ATOM 2166 C CA . ASN A 1 289 ? 42.033 11.263 -17.228 1.00 92.19 289 ASN A CA 1
ATOM 2167 C C . ASN A 1 289 ? 40.643 10.806 -16.751 1.00 92.19 289 ASN A C 1
ATOM 2169 O O . ASN A 1 289 ? 39.617 11.227 -17.293 1.00 92.19 289 ASN A O 1
ATOM 2173 N N . ASP A 1 290 ? 40.615 9.978 -15.709 1.00 91.62 290 ASP A N 1
ATOM 2174 C CA . ASP A 1 290 ? 39.382 9.365 -15.204 1.00 91.62 290 ASP A CA 1
ATOM 2175 C C . ASP A 1 290 ? 38.355 10.371 -14.670 1.00 91.62 290 ASP A C 1
ATOM 2177 O O . ASP A 1 290 ? 37.156 10.171 -14.857 1.00 91.62 290 ASP A O 1
ATOM 2181 N N . SER A 1 291 ? 38.811 11.460 -14.040 1.00 89.38 291 SER A N 1
ATOM 2182 C CA . SER A 1 291 ? 37.933 12.500 -13.483 1.00 89.38 291 SER A CA 1
ATOM 2183 C C . SER A 1 291 ? 37.174 13.245 -14.584 1.00 89.38 291 SER A C 1
ATOM 2185 O O . SER A 1 291 ? 35.969 13.475 -14.473 1.00 89.38 291 SER A O 1
ATOM 2187 N N . VAL A 1 292 ? 37.861 13.564 -15.685 1.00 92.50 292 VAL A N 1
ATOM 2188 C CA . VAL A 1 292 ? 37.238 14.181 -16.865 1.00 92.50 292 VAL A CA 1
ATOM 2189 C C . VAL A 1 292 ? 36.239 13.222 -17.503 1.00 92.50 292 VAL A C 1
ATOM 2191 O O . VAL A 1 292 ? 35.098 13.611 -17.741 1.00 92.50 292 VAL A O 1
ATOM 2194 N N . GLN A 1 293 ? 36.633 11.962 -17.717 1.00 96.50 293 GLN A N 1
ATOM 2195 C CA . GLN A 1 293 ? 35.770 10.981 -18.375 1.00 96.50 293 GLN A CA 1
ATOM 2196 C C . GLN A 1 293 ? 34.466 10.764 -17.598 1.00 96.50 293 GLN A C 1
ATOM 2198 O O . GLN A 1 293 ? 33.380 10.848 -18.168 1.00 96.50 293 GLN A O 1
ATOM 2203 N N . VAL A 1 294 ? 34.550 10.518 -16.283 1.00 92.81 294 VAL A N 1
ATOM 2204 C CA . VAL A 1 294 ? 33.352 10.289 -15.460 1.00 92.81 294 VAL A CA 1
ATOM 2205 C C . VAL A 1 294 ? 32.480 11.544 -15.362 1.00 92.81 294 VAL A C 1
ATOM 2207 O O . VAL A 1 294 ? 31.255 11.431 -15.400 1.00 92.81 294 VAL A O 1
ATOM 2210 N N . GLY A 1 295 ? 33.085 12.736 -15.298 1.00 91.88 295 GLY A N 1
ATOM 2211 C CA . GLY A 1 295 ? 32.357 14.007 -15.307 1.00 91.88 295 GLY A CA 1
ATOM 2212 C C . GLY A 1 295 ? 31.549 14.214 -16.590 1.00 91.88 295 GLY A C 1
ATOM 2213 O O . GLY A 1 295 ? 30.388 14.624 -16.532 1.00 91.88 295 GLY A O 1
ATOM 2214 N N . GLU A 1 296 ? 32.118 13.859 -17.740 1.00 95.50 296 GLU A N 1
ATOM 2215 C CA . GLU A 1 296 ? 31.431 13.944 -19.030 1.00 95.50 296 GLU A CA 1
ATOM 2216 C C . GLU A 1 296 ? 30.348 12.868 -19.191 1.00 95.50 296 GLU A C 1
ATOM 2218 O O . GLU A 1 296 ? 29.242 13.182 -19.640 1.00 95.50 296 GLU A O 1
ATOM 2223 N N . TYR A 1 297 ? 30.579 11.637 -18.721 1.00 96.56 297 TYR A N 1
ATOM 2224 C CA . TYR A 1 297 ? 29.526 10.614 -18.645 1.00 96.56 297 TYR A CA 1
ATOM 2225 C C . TYR A 1 297 ? 28.338 11.088 -17.798 1.00 96.56 297 TYR A C 1
ATOM 2227 O O . TYR A 1 297 ? 27.195 10.986 -18.245 1.00 96.56 297 TYR A O 1
ATOM 2235 N N . MET A 1 298 ? 28.594 11.687 -16.628 1.00 93.56 298 MET A N 1
ATOM 2236 C CA . MET A 1 298 ? 27.562 12.274 -15.762 1.00 93.56 298 MET A CA 1
ATOM 2237 C C . MET A 1 298 ? 26.778 13.410 -16.432 1.00 93.56 298 MET A C 1
ATOM 2239 O O . MET A 1 298 ? 25.620 13.642 -16.080 1.00 93.56 298 MET A O 1
ATOM 2243 N N . ARG A 1 299 ? 27.390 14.130 -17.377 1.00 95.00 299 ARG A N 1
ATOM 2244 C CA . ARG A 1 299 ? 26.771 15.257 -18.084 1.00 95.00 299 ARG A CA 1
ATOM 2245 C C . ARG A 1 299 ? 25.934 14.809 -19.279 1.00 95.00 299 ARG A C 1
ATOM 2247 O O . ARG A 1 299 ? 24.843 15.338 -19.480 1.00 95.00 299 ARG A O 1
ATOM 2254 N N . VAL A 1 300 ? 26.453 13.880 -20.078 1.00 97.19 300 VAL A N 1
ATOM 2255 C CA . VAL A 1 300 ? 25.908 13.537 -21.400 1.00 97.19 300 VAL A CA 1
ATOM 2256 C C . VAL A 1 300 ? 24.969 12.340 -21.327 1.00 97.19 300 VAL A C 1
ATOM 2258 O O . VAL A 1 300 ? 23.829 12.429 -21.781 1.00 97.19 300 VAL A O 1
ATOM 2261 N N . PHE A 1 301 ? 25.407 11.234 -20.719 1.00 97.50 301 PHE A N 1
ATOM 2262 C CA . PHE A 1 301 ? 24.669 9.969 -20.745 1.00 97.50 301 PHE A CA 1
ATOM 2263 C C . PHE A 1 301 ? 23.231 10.093 -20.196 1.00 97.50 301 PHE A C 1
ATOM 2265 O O . PHE A 1 301 ? 22.316 9.603 -20.855 1.00 97.50 301 PHE A O 1
ATOM 2272 N N . PRO A 1 302 ? 22.958 10.805 -19.077 1.00 95.69 302 PRO A N 1
ATOM 2273 C CA . PRO A 1 302 ? 21.597 10.983 -18.564 1.00 95.69 302 PRO A CA 1
ATOM 2274 C C . PRO A 1 302 ? 20.639 11.703 -19.515 1.00 95.69 302 PRO A C 1
ATOM 2276 O O . PRO A 1 302 ? 19.437 11.434 -19.475 1.00 95.69 302 PRO A O 1
ATOM 2279 N N . LEU A 1 303 ? 21.142 12.631 -20.337 1.00 96.12 303 LEU A N 1
ATOM 2280 C CA . LEU A 1 303 ? 20.318 13.377 -21.294 1.00 96.12 303 LEU A CA 1
ATOM 2281 C C . LEU A 1 303 ? 19.794 12.449 -22.388 1.00 96.12 303 LEU A C 1
ATOM 2283 O O . LEU A 1 303 ? 18.644 12.572 -22.794 1.00 96.12 303 LEU A O 1
ATOM 2287 N N . LEU A 1 304 ? 20.642 11.518 -22.828 1.00 97.81 304 LEU A N 1
ATOM 2288 C CA . LEU A 1 304 ? 20.320 10.551 -23.868 1.00 97.81 304 LEU A CA 1
ATOM 2289 C C . LEU A 1 304 ? 19.478 9.402 -23.299 1.00 97.81 304 LEU A C 1
ATOM 2291 O O . LEU A 1 304 ? 18.398 9.110 -23.800 1.00 97.81 304 LEU A O 1
ATOM 2295 N N . TRP A 1 305 ? 19.937 8.797 -22.203 1.00 96.38 305 TRP A N 1
ATOM 2296 C CA . TRP A 1 305 ? 19.355 7.590 -21.611 1.00 96.38 305 TRP A CA 1
ATOM 2297 C C . TRP A 1 305 ? 17.920 7.768 -21.103 1.00 96.38 305 TRP A C 1
ATOM 2299 O O . TRP A 1 305 ? 17.121 6.841 -21.180 1.00 96.38 305 TRP A O 1
ATOM 2309 N N . ASN A 1 306 ? 17.576 8.949 -20.575 1.00 94.06 306 ASN A N 1
ATOM 2310 C CA . ASN A 1 306 ? 16.231 9.207 -20.040 1.00 94.06 306 ASN A CA 1
ATOM 2311 C C . ASN A 1 306 ? 15.274 9.830 -21.059 1.00 94.06 306 ASN A C 1
ATOM 2313 O O . ASN A 1 306 ? 14.125 10.117 -20.712 1.00 94.06 306 ASN A O 1
ATOM 2317 N N . HIS A 1 307 ? 15.730 10.111 -22.281 1.00 96.56 307 HIS A N 1
ATOM 2318 C CA . HIS A 1 307 ? 14.863 10.716 -23.277 1.00 96.56 307 HIS A CA 1
ATOM 2319 C C . HIS A 1 307 ? 13.843 9.672 -23.771 1.00 96.56 307 HIS A C 1
ATOM 2321 O O . HIS A 1 307 ? 14.247 8.611 -24.238 1.00 96.56 307 HIS A O 1
ATOM 2327 N N . PRO A 1 308 ? 12.525 9.948 -23.732 1.00 96.31 308 PRO A N 1
ATOM 2328 C CA . PRO A 1 308 ? 11.491 8.933 -23.967 1.00 96.31 308 PRO A CA 1
ATOM 2329 C C . PRO A 1 308 ? 11.491 8.348 -25.385 1.00 96.31 308 PRO A C 1
ATOM 2331 O O . PRO A 1 308 ? 10.998 7.247 -25.592 1.00 96.31 308 PRO A O 1
ATOM 2334 N N . SER A 1 309 ? 12.028 9.083 -26.361 1.00 97.94 309 SER A N 1
ATOM 2335 C CA . SER A 1 309 ? 12.173 8.605 -27.742 1.00 97.94 309 SER A CA 1
ATOM 2336 C C . SER A 1 309 ? 13.437 7.775 -27.981 1.00 97.94 309 SER A C 1
ATOM 2338 O O . SER A 1 309 ? 13.574 7.232 -29.072 1.00 97.94 309 SER A O 1
ATOM 2340 N N . VAL A 1 310 ? 14.369 7.688 -27.023 1.00 98.69 310 VAL A N 1
ATOM 2341 C CA . VAL A 1 310 ? 15.601 6.901 -27.185 1.00 98.69 310 VAL A CA 1
ATOM 2342 C C . VAL A 1 310 ? 15.330 5.439 -26.831 1.00 98.69 310 VAL A C 1
ATOM 2344 O O . VAL A 1 310 ? 14.920 5.131 -25.714 1.00 98.69 310 VAL A O 1
ATOM 2347 N N . ILE A 1 311 ? 15.577 4.537 -27.782 1.00 98.25 311 ILE A N 1
ATOM 2348 C CA . ILE A 1 311 ? 15.336 3.088 -27.641 1.00 98.25 311 ILE A CA 1
ATOM 2349 C C . ILE A 1 311 ? 16.609 2.278 -27.370 1.00 98.25 311 ILE A C 1
ATOM 2351 O O . ILE A 1 311 ? 16.541 1.092 -27.048 1.00 98.25 311 ILE A O 1
ATOM 2355 N N . GLY A 1 312 ? 17.776 2.916 -27.436 1.00 98.38 312 GLY A N 1
ATOM 2356 C CA . GLY A 1 312 ? 19.026 2.306 -27.007 1.00 98.38 312 GLY A CA 1
ATOM 2357 C C . GLY A 1 312 ? 20.250 3.171 -27.261 1.00 98.38 312 GLY A C 1
ATOM 2358 O O . GLY A 1 312 ? 20.213 4.114 -28.056 1.00 98.38 312 GLY A O 1
ATOM 2359 N N . ILE A 1 313 ? 21.330 2.837 -26.556 1.00 98.88 313 ILE A N 1
ATOM 2360 C CA . ILE A 1 313 ? 22.651 3.452 -26.706 1.00 98.88 313 ILE A CA 1
ATOM 2361 C C . ILE A 1 313 ? 23.667 2.352 -26.987 1.00 98.88 313 ILE A C 1
ATOM 2363 O O . ILE A 1 313 ? 23.769 1.412 -26.208 1.00 98.88 313 ILE A O 1
ATOM 2367 N N . THR A 1 314 ? 24.442 2.471 -28.056 1.00 98.88 314 THR A N 1
ATOM 2368 C CA . THR A 1 314 ? 25.572 1.599 -28.379 1.00 98.88 314 THR A CA 1
ATOM 2369 C C . THR A 1 314 ? 26.864 2.370 -28.133 1.00 98.88 314 THR A C 1
ATOM 2371 O O . THR A 1 314 ? 27.068 3.428 -28.724 1.00 98.88 314 THR A O 1
ATOM 2374 N N . LEU A 1 315 ? 27.739 1.850 -27.270 1.00 98.88 315 LEU A N 1
ATOM 2375 C CA . LEU A 1 315 ? 29.070 2.421 -27.060 1.00 98.88 315 LEU A CA 1
ATOM 2376 C C . LEU A 1 315 ? 30.022 2.004 -28.184 1.00 98.88 315 LEU A C 1
ATOM 2378 O O . LEU A 1 315 ? 30.024 0.835 -28.579 1.00 98.88 315 LEU A O 1
ATOM 2382 N N . TRP A 1 316 ? 30.874 2.905 -28.671 1.00 98.50 316 TRP A N 1
ATOM 2383 C CA . TRP A 1 316 ? 31.820 2.595 -29.752 1.00 98.50 316 TRP A CA 1
ATOM 2384 C C . TRP A 1 316 ? 33.121 1.965 -29.247 1.00 98.50 316 TRP A C 1
ATOM 2386 O O . TRP A 1 316 ? 34.227 2.468 -29.435 1.00 98.50 316 TRP A O 1
ATOM 2396 N N . GLY A 1 317 ? 32.955 0.832 -28.564 1.00 98.06 317 GLY A N 1
ATOM 2397 C CA . GLY A 1 317 ? 34.008 0.131 -27.842 1.00 98.06 317 GLY A CA 1
ATOM 2398 C C . GLY A 1 317 ? 34.089 0.566 -26.379 1.00 98.06 317 GLY A C 1
ATOM 2399 O O . GLY A 1 317 ? 33.631 1.633 -25.980 1.00 98.06 317 GLY A O 1
ATOM 2400 N N . TYR A 1 318 ? 34.664 -0.296 -25.549 1.00 98.06 318 TYR A N 1
ATOM 2401 C CA . TYR A 1 318 ? 34.816 -0.049 -24.110 1.00 98.06 318 TYR A CA 1
ATOM 2402 C C . TYR A 1 318 ? 36.163 -0.527 -23.558 1.00 98.06 318 TYR A C 1
ATOM 2404 O O . TYR A 1 318 ? 36.514 -0.200 -22.424 1.00 98.06 318 TYR A O 1
ATOM 2412 N N . ARG A 1 319 ? 36.936 -1.275 -24.347 1.00 97.81 319 ARG A N 1
ATOM 2413 C CA . ARG A 1 319 ? 38.276 -1.782 -24.034 1.00 97.81 319 ARG A CA 1
ATOM 2414 C C . ARG A 1 319 ? 39.323 -1.171 -24.956 1.00 97.81 319 ARG A C 1
ATOM 2416 O O . ARG A 1 319 ? 38.951 -0.683 -26.024 1.00 97.81 319 ARG A O 1
ATOM 2423 N N . PRO A 1 320 ? 40.617 -1.246 -24.594 1.00 96.94 320 PRO A N 1
ATOM 2424 C CA . PRO A 1 320 ? 41.677 -0.732 -25.443 1.00 96.94 320 PRO A CA 1
ATOM 2425 C C . PRO A 1 320 ? 41.636 -1.325 -26.854 1.00 96.94 320 PRO A C 1
ATOM 2427 O O . PRO A 1 320 ? 41.262 -2.486 -27.038 1.00 96.94 320 PRO A O 1
ATOM 2430 N N . GLY A 1 321 ? 42.018 -0.519 -27.838 1.00 94.94 321 GLY A N 1
ATOM 2431 C CA . GLY A 1 321 ? 41.915 -0.840 -29.265 1.00 94.94 321 GLY A CA 1
ATOM 2432 C C . GLY A 1 321 ? 40.602 -0.411 -29.929 1.00 94.94 321 GLY A C 1
ATOM 2433 O O . GLY A 1 321 ? 40.413 -0.716 -31.102 1.00 94.94 321 GLY A O 1
ATOM 2434 N N . LEU A 1 322 ? 39.716 0.288 -29.208 1.00 96.62 322 LEU A N 1
ATOM 2435 C CA . LEU A 1 322 ? 38.591 1.018 -29.805 1.00 96.62 322 LEU A CA 1
ATOM 2436 C C . LEU A 1 322 ? 39.074 2.175 -30.699 1.00 96.62 322 LEU A C 1
ATOM 2438 O O . LEU A 1 322 ? 40.201 2.645 -30.556 1.00 96.62 322 LEU A O 1
ATOM 2442 N N . TRP A 1 323 ? 38.214 2.704 -31.572 1.00 95.00 323 TRP A N 1
ATOM 2443 C CA . TRP A 1 323 ? 38.588 3.786 -32.498 1.00 95.00 323 TRP A CA 1
ATOM 2444 C C . TRP A 1 323 ? 39.256 4.996 -31.818 1.00 95.00 323 TRP A C 1
ATOM 2446 O O . TRP A 1 323 ? 40.262 5.513 -32.310 1.00 95.00 323 TRP A O 1
ATOM 2456 N N . ARG A 1 324 ? 38.740 5.407 -30.653 1.00 96.06 324 ARG A N 1
ATOM 2457 C CA . ARG A 1 324 ? 39.256 6.535 -29.860 1.00 96.06 324 ARG A CA 1
ATOM 2458 C C . ARG A 1 324 ? 40.202 6.122 -28.724 1.00 96.06 324 ARG A C 1
ATOM 2460 O O . ARG A 1 324 ? 40.256 6.761 -27.670 1.00 96.06 324 ARG A O 1
ATOM 2467 N N . ASP A 1 325 ? 40.960 5.041 -28.921 1.00 96.19 325 ASP A N 1
ATOM 2468 C CA . ASP A 1 325 ? 41.925 4.521 -27.939 1.00 96.19 325 ASP A CA 1
ATOM 2469 C C . ASP A 1 325 ? 42.967 5.571 -27.528 1.00 96.19 325 ASP A C 1
ATOM 2471 O O . ASP A 1 325 ? 43.221 5.773 -26.342 1.00 96.19 325 ASP A O 1
ATOM 2475 N N . ALA A 1 326 ? 43.494 6.329 -28.496 1.00 96.62 326 ALA A N 1
ATOM 2476 C CA . ALA A 1 326 ? 44.492 7.372 -28.249 1.00 96.62 326 ALA A CA 1
ATOM 2477 C C . ALA A 1 326 ? 43.964 8.539 -27.393 1.00 96.62 326 ALA A C 1
ATOM 2479 O O . ALA A 1 326 ? 44.750 9.261 -26.779 1.00 96.62 326 ALA A O 1
ATOM 2480 N N . GLN A 1 327 ? 42.644 8.731 -27.345 1.00 97.31 327 GLN A N 1
ATOM 2481 C CA . GLN A 1 327 ? 41.979 9.727 -26.504 1.00 97.31 327 GLN A CA 1
ATOM 2482 C C . GLN A 1 327 ? 41.567 9.154 -25.140 1.00 97.31 327 GLN A C 1
ATOM 2484 O O . GLN A 1 327 ? 40.964 9.855 -24.324 1.00 97.31 327 GLN A O 1
ATOM 2489 N N . GLY A 1 328 ? 41.888 7.883 -24.877 1.00 96.50 328 GLY A N 1
ATOM 2490 C CA . GLY A 1 328 ? 41.540 7.194 -23.644 1.00 96.50 328 GLY A CA 1
ATOM 2491 C C . GLY A 1 328 ? 40.032 7.059 -23.471 1.00 96.50 328 GLY A C 1
ATOM 2492 O O . GLY A 1 328 ? 39.538 7.284 -22.372 1.00 96.50 328 GLY A O 1
ATOM 2493 N N . ALA A 1 329 ? 39.278 6.761 -24.531 1.00 98.00 329 ALA A N 1
ATOM 2494 C CA . ALA A 1 329 ? 37.821 6.625 -24.446 1.00 98.00 329 ALA A CA 1
ATOM 2495 C C . ALA A 1 329 ? 37.347 5.271 -23.874 1.00 98.00 329 ALA A C 1
ATOM 2497 O O . ALA A 1 329 ? 36.172 5.111 -23.545 1.00 98.00 329 ALA A O 1
ATOM 2498 N N . ASN A 1 330 ? 38.249 4.297 -23.701 1.00 97.44 330 ASN A N 1
ATOM 2499 C CA . ASN A 1 330 ? 37.937 3.006 -23.090 1.00 97.44 330 ASN A CA 1
ATOM 2500 C C . ASN A 1 330 ? 37.382 3.180 -21.664 1.00 97.44 330 ASN A C 1
ATOM 2502 O O . ASN A 1 330 ? 37.808 4.061 -20.924 1.00 97.44 330 ASN A O 1
ATOM 2506 N N . LEU A 1 331 ? 36.463 2.312 -21.257 1.00 97.69 331 LEU A N 1
ATOM 2507 C CA . LEU A 1 331 ? 35.859 2.264 -19.921 1.00 97.69 331 LEU A CA 1
ATOM 2508 C C . LEU A 1 331 ? 36.498 1.200 -19.022 1.00 97.69 331 LEU A C 1
ATOM 2510 O O . LEU A 1 331 ? 36.369 1.243 -17.800 1.00 97.69 331 LEU A O 1
ATOM 2514 N N . VAL A 1 332 ? 37.197 0.246 -19.627 1.00 96.06 332 VAL A N 1
ATOM 2515 C CA . VAL A 1 332 ? 37.898 -0.849 -18.960 1.00 96.06 332 VAL A CA 1
ATOM 2516 C C . VAL A 1 332 ? 39.337 -0.876 -19.466 1.00 96.06 332 VAL A C 1
ATOM 2518 O O . VAL A 1 332 ? 39.591 -0.621 -20.644 1.00 96.06 332 VAL A O 1
ATOM 2521 N N . LEU A 1 333 ? 40.294 -1.138 -18.580 1.00 93.88 333 LEU A N 1
ATOM 2522 C CA . LEU A 1 333 ? 41.714 -1.266 -18.915 1.00 93.88 333 LEU A CA 1
ATOM 2523 C C . LEU A 1 333 ? 42.039 -2.669 -19.464 1.00 93.88 333 LEU A C 1
ATOM 2525 O O . LEU A 1 333 ? 41.226 -3.594 -19.404 1.00 93.88 333 LEU A O 1
ATOM 2529 N N . ALA A 1 334 ? 43.244 -2.843 -20.012 1.00 91.69 334 ALA A N 1
ATOM 2530 C CA . ALA A 1 334 ? 43.677 -4.113 -20.608 1.00 91.69 334 ALA A CA 1
ATOM 2531 C C . ALA A 1 334 ? 43.679 -5.288 -19.608 1.00 91.69 334 ALA A C 1
ATOM 2533 O O . ALA A 1 334 ? 43.447 -6.430 -19.994 1.00 91.69 334 ALA A O 1
ATOM 2534 N N . ASP A 1 335 ? 43.893 -5.005 -18.323 1.00 91.62 335 ASP A N 1
ATOM 2535 C CA . ASP A 1 335 ? 43.874 -5.973 -17.222 1.00 91.62 335 ASP A CA 1
ATOM 2536 C C . ASP A 1 335 ? 42.463 -6.244 -16.659 1.00 91.62 335 ASP A C 1
ATOM 2538 O O . ASP A 1 335 ? 42.325 -6.956 -15.668 1.00 91.62 335 ASP A O 1
ATOM 2542 N N . ASN A 1 336 ? 41.412 -5.720 -17.302 1.00 92.12 336 ASN A N 1
ATOM 2543 C CA . ASN A 1 336 ? 40.010 -5.766 -16.867 1.00 92.12 336 ASN A CA 1
ATOM 2544 C C . ASN A 1 336 ? 39.659 -4.865 -15.679 1.00 92.12 336 ASN A C 1
ATOM 2546 O O . ASN A 1 336 ? 38.572 -5.000 -15.116 1.00 92.12 336 ASN A O 1
ATOM 2550 N N . THR A 1 337 ? 40.528 -3.941 -15.287 1.00 92.94 337 THR A N 1
ATOM 2551 C CA . THR A 1 337 ? 40.175 -2.945 -14.276 1.00 92.94 337 THR A CA 1
ATOM 2552 C C . THR A 1 337 ? 39.129 -1.975 -14.839 1.00 92.94 337 THR A C 1
ATOM 2554 O O . THR A 1 337 ? 39.334 -1.366 -15.892 1.00 92.94 337 THR A O 1
ATOM 2557 N N . GLU A 1 338 ? 37.987 -1.835 -14.160 1.00 93.88 338 GLU A N 1
ATOM 2558 C CA . GLU A 1 338 ? 36.958 -0.850 -14.516 1.00 93.88 338 GLU A CA 1
ATOM 2559 C C . GLU A 1 338 ? 37.414 0.564 -14.153 1.00 93.88 338 GLU A C 1
ATOM 2561 O O . GLU A 1 338 ? 37.828 0.825 -13.022 1.00 93.88 338 GLU A O 1
ATOM 2566 N N . ARG A 1 339 ? 37.283 1.503 -15.092 1.00 94.50 339 ARG A N 1
ATOM 2567 C CA . ARG A 1 339 ? 37.518 2.925 -14.824 1.00 94.50 339 ARG A CA 1
ATOM 2568 C C . ARG A 1 339 ? 36.315 3.538 -14.094 1.00 94.50 339 ARG A C 1
ATOM 2570 O O . ARG A 1 339 ? 35.199 3.020 -14.214 1.00 94.50 339 ARG A O 1
ATOM 2577 N N . PRO A 1 340 ? 36.475 4.681 -13.399 1.00 92.94 340 PRO A N 1
ATOM 2578 C CA . PRO A 1 340 ? 35.378 5.348 -12.688 1.00 92.94 340 PRO A CA 1
ATOM 2579 C C . PRO A 1 340 ? 34.127 5.616 -13.535 1.00 92.94 340 PRO A C 1
ATOM 2581 O O . PRO A 1 340 ? 33.012 5.505 -13.027 1.00 92.94 340 PRO A O 1
ATOM 2584 N N . ALA A 1 341 ? 34.290 5.903 -14.831 1.00 94.81 341 ALA A N 1
ATOM 2585 C CA . ALA A 1 341 ? 33.171 6.064 -15.756 1.00 94.81 341 ALA A CA 1
ATOM 2586 C C . ALA A 1 341 ? 32.355 4.770 -15.939 1.00 94.81 341 ALA A C 1
ATOM 2588 O O . ALA A 1 341 ? 31.128 4.836 -15.959 1.00 94.81 341 ALA A O 1
ATOM 2589 N N . MET A 1 342 ? 32.998 3.595 -15.985 1.00 94.69 342 MET A N 1
ATOM 2590 C CA . MET A 1 342 ? 32.302 2.303 -16.063 1.00 94.69 342 MET A CA 1
ATOM 2591 C C . MET A 1 342 ? 31.536 2.002 -14.778 1.00 94.69 342 MET A C 1
ATOM 2593 O O . MET A 1 342 ? 30.365 1.628 -14.822 1.00 94.69 342 MET A O 1
ATOM 2597 N N . LEU A 1 343 ? 32.180 2.213 -13.625 1.00 90.12 343 LEU A N 1
ATOM 2598 C CA . LEU A 1 343 ? 31.555 2.032 -12.313 1.00 90.12 343 LEU A CA 1
ATOM 2599 C C . LEU A 1 343 ? 30.305 2.906 -12.181 1.00 90.12 343 LEU A C 1
ATOM 2601 O O . LEU A 1 343 ? 29.237 2.423 -11.797 1.00 90.12 343 LEU A O 1
ATOM 2605 N N . TRP A 1 344 ? 30.424 4.181 -12.559 1.00 90.50 344 TRP A N 1
ATOM 2606 C CA . TRP A 1 344 ? 29.304 5.110 -12.577 1.00 90.50 344 TRP A CA 1
ATOM 2607 C C . TRP A 1 344 ? 28.211 4.675 -13.558 1.00 90.50 344 TRP A C 1
ATOM 2609 O O . TRP A 1 344 ? 27.042 4.646 -13.179 1.00 90.50 344 TRP A O 1
ATOM 2619 N N . LEU A 1 345 ? 28.575 4.285 -14.783 1.00 93.50 345 LEU A N 1
ATOM 2620 C CA . LEU A 1 345 ? 27.630 3.848 -15.808 1.00 93.50 345 LEU A CA 1
ATOM 2621 C C . LEU A 1 345 ? 26.826 2.632 -15.340 1.00 93.50 345 LEU A C 1
ATOM 2623 O O . LEU A 1 345 ? 25.604 2.630 -15.461 1.00 93.50 345 LEU A O 1
ATOM 2627 N N . ARG A 1 346 ? 27.470 1.627 -14.736 1.00 90.31 346 ARG A N 1
ATOM 2628 C CA . ARG A 1 346 ? 26.766 0.468 -14.166 1.00 90.31 346 ARG A CA 1
ATOM 2629 C C . ARG A 1 346 ? 25.819 0.862 -13.044 1.00 90.31 346 ARG A C 1
ATOM 2631 O O . ARG A 1 346 ? 24.713 0.333 -12.975 1.00 90.31 346 ARG A O 1
ATOM 2638 N N . ALA A 1 347 ? 26.236 1.770 -12.163 1.00 85.31 347 ALA A N 1
ATOM 2639 C CA . ALA A 1 347 ? 25.398 2.224 -11.058 1.00 85.31 347 ALA A CA 1
ATOM 2640 C C . ALA A 1 347 ? 24.182 3.015 -11.559 1.00 85.31 347 ALA A C 1
ATOM 2642 O O . ALA A 1 347 ? 23.064 2.800 -11.085 1.00 85.31 347 ALA A O 1
ATOM 2643 N N . TYR A 1 348 ? 24.405 3.886 -12.543 1.00 89.12 348 TYR A N 1
ATOM 2644 C CA . TYR A 1 348 ? 23.404 4.774 -13.113 1.00 89.12 348 TYR A CA 1
ATOM 2645 C C . TYR A 1 348 ? 22.441 4.050 -14.052 1.00 89.12 348 TYR A C 1
ATOM 2647 O O . TYR A 1 348 ? 21.233 4.083 -13.843 1.00 89.12 348 TYR A O 1
ATOM 2655 N N . ALA A 1 349 ? 22.965 3.393 -15.087 1.00 89.75 349 ALA A N 1
ATOM 2656 C CA . ALA A 1 349 ? 22.158 2.725 -16.096 1.00 89.75 349 ALA A CA 1
ATOM 2657 C C . ALA A 1 349 ? 21.585 1.413 -15.569 1.00 89.75 349 ALA A C 1
ATOM 2659 O O . ALA A 1 349 ? 20.470 1.084 -15.951 1.00 89.75 349 ALA A O 1
ATOM 2660 N N . GLY A 1 350 ? 22.280 0.715 -14.663 1.00 83.81 350 GLY A N 1
ATOM 2661 C CA . GLY A 1 350 ? 21.785 -0.505 -14.026 1.00 83.81 350 GLY A CA 1
ATOM 2662 C C . GLY A 1 350 ? 20.520 -0.256 -13.214 1.00 83.81 350 GLY A C 1
ATOM 2663 O O . GLY A 1 350 ? 19.524 -0.926 -13.465 1.00 83.81 350 GLY A O 1
ATOM 2664 N N . THR A 1 351 ? 20.535 0.767 -12.343 1.00 77.81 351 THR A N 1
ATOM 2665 C CA . THR A 1 351 ? 19.542 1.092 -11.288 1.00 77.81 351 THR A CA 1
ATOM 2666 C C . THR A 1 351 ? 19.066 -0.115 -10.456 1.00 77.81 351 THR A C 1
ATOM 2668 O O . THR A 1 351 ? 18.843 -1.198 -10.985 1.00 77.81 351 THR A O 1
ATOM 2671 N N . PRO A 1 352 ? 18.802 0.026 -9.149 1.00 84.56 352 PRO A N 1
ATOM 2672 C CA . PRO A 1 352 ? 18.199 -1.063 -8.381 1.00 84.56 352 PRO A CA 1
ATOM 2673 C C . PRO A 1 352 ? 16.868 -1.527 -8.989 1.00 84.56 352 PRO A C 1
ATOM 2675 O O . PRO A 1 352 ? 16.067 -0.711 -9.437 1.00 84.56 352 PRO A O 1
ATOM 2678 N N . ASN A 1 353 ? 16.598 -2.827 -8.978 1.00 84.94 353 ASN A N 1
ATOM 2679 C CA . ASN A 1 353 ? 15.309 -3.379 -9.384 1.00 84.94 353 ASN A CA 1
ATOM 2680 C C . ASN A 1 353 ? 14.619 -4.014 -8.175 1.00 84.94 353 ASN A C 1
ATOM 2682 O O . ASN A 1 353 ? 15.193 -4.889 -7.528 1.00 84.94 353 ASN A O 1
ATOM 2686 N N . VAL A 1 354 ? 13.388 -3.592 -7.878 1.00 90.62 354 VAL A N 1
ATOM 2687 C CA . VAL A 1 354 ? 12.550 -4.218 -6.847 1.00 90.62 354 VAL A CA 1
ATOM 2688 C C . VAL A 1 354 ? 11.948 -5.505 -7.420 1.00 90.62 354 VAL A C 1
ATOM 2690 O O . VAL A 1 354 ? 10.931 -5.483 -8.111 1.00 90.62 354 VAL A O 1
ATOM 2693 N N . THR A 1 355 ? 12.583 -6.638 -7.121 1.00 92.00 355 THR A N 1
ATOM 2694 C CA . THR A 1 355 ? 12.212 -7.973 -7.616 1.00 92.00 355 THR A CA 1
ATOM 2695 C C . THR A 1 355 ? 11.064 -8.611 -6.837 1.00 92.00 355 THR A C 1
ATOM 2697 O O . THR A 1 355 ? 10.426 -9.539 -7.326 1.00 92.00 355 THR A O 1
ATOM 2700 N N . THR A 1 356 ? 10.766 -8.130 -5.630 1.00 95.25 356 THR A N 1
ATOM 2701 C CA . THR A 1 356 ? 9.575 -8.530 -4.865 1.00 95.25 356 THR A CA 1
ATOM 2702 C C . THR A 1 356 ? 8.901 -7.295 -4.296 1.00 95.25 356 THR A C 1
ATOM 2704 O O . THR A 1 356 ? 9.541 -6.497 -3.614 1.00 95.25 356 THR A O 1
ATOM 2707 N N . GLN A 1 357 ? 7.614 -7.146 -4.605 1.00 97.25 357 GLN A N 1
ATOM 2708 C CA . GLN A 1 357 ? 6.777 -6.034 -4.159 1.00 97.25 357 GLN A CA 1
ATOM 2709 C C . GLN A 1 357 ? 6.130 -6.351 -2.802 1.00 97.25 357 GLN A C 1
ATOM 2711 O O . GLN A 1 357 ? 5.853 -7.524 -2.534 1.00 97.25 357 GLN A O 1
ATOM 2716 N N . PRO A 1 358 ? 5.847 -5.340 -1.959 1.00 97.62 358 PRO A N 1
ATOM 2717 C CA . PRO A 1 358 ? 5.112 -5.571 -0.725 1.00 97.62 358 PRO A CA 1
ATOM 2718 C C . PRO A 1 358 ? 3.652 -5.930 -1.030 1.00 97.62 358 PRO A C 1
ATOM 2720 O O . PRO A 1 358 ? 3.058 -5.410 -1.975 1.00 97.62 358 PRO A O 1
ATOM 2723 N N . PHE A 1 359 ? 3.058 -6.792 -0.205 1.00 96.38 359 PHE A N 1
ATOM 2724 C CA . PHE A 1 359 ? 1.661 -7.213 -0.333 1.00 96.38 359 PHE A CA 1
ATOM 2725 C C . PHE A 1 359 ? 0.760 -6.486 0.663 1.00 96.38 359 PHE A C 1
ATOM 2727 O O . PHE A 1 359 ? 1.198 -6.105 1.747 1.00 96.38 359 PHE A O 1
ATOM 2734 N N . ASN A 1 360 ? -0.515 -6.330 0.304 1.00 96.62 360 ASN A N 1
ATOM 2735 C CA . ASN A 1 360 ? -1.536 -5.834 1.225 1.00 96.62 360 ASN A CA 1
ATOM 2736 C C . ASN A 1 360 ? -1.622 -6.742 2.457 1.00 96.62 360 ASN A C 1
ATOM 2738 O O . ASN A 1 360 ? -1.562 -7.966 2.331 1.00 96.62 360 ASN A O 1
ATOM 2742 N N . TYR A 1 361 ? -1.808 -6.144 3.629 1.00 95.25 361 TYR A N 1
ATOM 2743 C CA . TYR A 1 361 ? -1.829 -6.859 4.901 1.00 95.25 361 TYR A CA 1
ATOM 2744 C C . TYR A 1 361 ? -3.114 -6.551 5.674 1.00 95.25 361 TYR A C 1
ATOM 2746 O O . TYR A 1 361 ? -3.558 -5.403 5.717 1.00 95.25 361 TYR A O 1
ATOM 2754 N N . ALA A 1 362 ? -3.702 -7.567 6.305 1.00 92.44 362 ALA A N 1
ATOM 2755 C CA . ALA A 1 362 ? -4.831 -7.419 7.219 1.00 92.44 362 ALA A CA 1
ATOM 2756 C C . ALA A 1 362 ? -4.369 -7.722 8.649 1.00 92.44 362 ALA A C 1
ATOM 2758 O O . ALA A 1 362 ? -3.838 -8.799 8.917 1.00 92.44 362 ALA A O 1
ATOM 2759 N N . ALA A 1 363 ? -4.558 -6.771 9.558 1.00 89.06 363 ALA A N 1
ATOM 2760 C CA . ALA A 1 363 ? -4.208 -6.892 10.968 1.00 89.06 363 ALA A CA 1
ATOM 2761 C C . ALA A 1 363 ? -5.411 -6.548 11.854 1.00 89.06 363 ALA A C 1
ATOM 2763 O O . ALA A 1 363 ? -6.396 -5.975 11.394 1.00 89.06 363 ALA A O 1
ATOM 2764 N N . THR A 1 364 ? -5.337 -6.873 13.139 1.00 85.75 364 THR A N 1
ATOM 2765 C CA . THR A 1 364 ? -6.297 -6.404 14.147 1.00 85.75 364 THR A CA 1
ATOM 2766 C C . THR A 1 364 ? -5.739 -5.196 14.891 1.00 85.75 364 THR A C 1
ATOM 2768 O O . THR A 1 364 ? -4.520 -5.028 14.992 1.00 85.75 364 THR A O 1
ATOM 2771 N N . SER A 1 365 ? -6.617 -4.363 15.451 1.00 83.75 365 SER A N 1
ATOM 2772 C CA . SER A 1 365 ? -6.197 -3.309 16.386 1.00 83.75 365 SER A CA 1
ATOM 2773 C C . SER A 1 365 ? -5.354 -3.901 17.529 1.00 83.75 365 SER A C 1
ATOM 2775 O O . SER A 1 365 ? -5.673 -4.963 18.057 1.00 83.75 365 SER A O 1
ATOM 2777 N N . GLY A 1 366 ? -4.249 -3.240 17.877 1.00 85.00 366 GLY A N 1
ATOM 2778 C CA . GLY A 1 366 ? -3.234 -3.703 18.830 1.00 85.00 366 GLY A CA 1
ATOM 2779 C C . GLY A 1 366 ? -2.233 -4.727 18.274 1.00 85.00 366 GLY A C 1
ATOM 2780 O O . GLY A 1 366 ? -1.217 -4.982 18.918 1.00 85.00 366 GLY A O 1
ATOM 2781 N N . GLY A 1 367 ? -2.479 -5.289 17.086 1.00 89.06 367 GLY A N 1
ATOM 2782 C CA . GLY A 1 367 ? -1.636 -6.309 16.462 1.00 89.06 367 GLY A CA 1
ATOM 2783 C C . GLY A 1 367 ? -0.364 -5.771 15.796 1.00 89.06 367 GLY A C 1
ATOM 2784 O O . GLY A 1 367 ? 0.037 -4.617 15.980 1.00 89.06 367 GLY A O 1
ATOM 2785 N N . SER A 1 368 ? 0.264 -6.633 14.993 1.00 94.06 368 SER A N 1
ATOM 2786 C CA . SER A 1 368 ? 1.468 -6.348 14.205 1.00 94.06 368 SER A CA 1
ATOM 2787 C C . SER A 1 368 ? 1.265 -6.649 12.716 1.00 94.06 368 SER A C 1
ATOM 2789 O O . SER A 1 368 ? 0.369 -7.400 12.327 1.00 94.06 368 SER A O 1
ATOM 2791 N N . ALA A 1 369 ? 2.099 -6.038 11.876 1.00 95.75 369 ALA A N 1
ATOM 2792 C CA . ALA A 1 369 ? 2.149 -6.273 10.434 1.00 95.75 369 ALA A CA 1
ATOM 2793 C C . ALA A 1 369 ? 3.584 -6.099 9.924 1.00 95.75 369 ALA A C 1
ATOM 2795 O O . ALA A 1 369 ? 4.404 -5.447 10.575 1.00 95.75 369 ALA A O 1
ATOM 2796 N N . SER A 1 370 ? 3.890 -6.641 8.748 1.00 97.19 370 SER A N 1
ATOM 2797 C CA . SER A 1 370 ? 5.161 -6.387 8.072 1.00 97.19 370 SER A CA 1
ATOM 2798 C C . SER A 1 370 ? 4.982 -6.226 6.567 1.00 97.19 370 SER A C 1
ATOM 2800 O O . SER A 1 370 ? 4.098 -6.827 5.958 1.00 97.19 370 SER A O 1
ATOM 2802 N N . PHE A 1 371 ? 5.838 -5.399 5.969 1.00 98.12 371 PHE A N 1
ATOM 2803 C CA . PHE A 1 371 ? 5.909 -5.198 4.524 1.00 98.12 371 PHE A CA 1
ATOM 2804 C C . PHE A 1 371 ? 7.348 -5.410 4.067 1.00 98.12 371 PHE A C 1
ATOM 2806 O O . PHE A 1 371 ? 8.265 -4.816 4.628 1.00 98.12 371 PHE A O 1
ATOM 2813 N N . THR A 1 372 ? 7.549 -6.239 3.046 1.00 98.19 372 THR A N 1
ATOM 2814 C CA . THR A 1 372 ? 8.884 -6.642 2.588 1.00 98.19 372 THR A CA 1
ATOM 2815 C C . THR A 1 372 ? 9.074 -6.318 1.116 1.00 98.19 372 THR A C 1
ATOM 2817 O O . THR A 1 372 ? 8.166 -6.509 0.308 1.00 98.19 372 THR A O 1
ATOM 2820 N N . VAL A 1 373 ? 10.276 -5.862 0.773 1.00 97.94 373 VAL A N 1
ATOM 2821 C CA . VAL A 1 373 ? 10.775 -5.779 -0.601 1.00 97.94 373 VAL A CA 1
ATOM 2822 C C . VAL A 1 373 ? 12.003 -6.666 -0.770 1.00 97.94 373 VAL A C 1
ATOM 2824 O O . VAL A 1 373 ? 12.786 -6.840 0.162 1.00 97.94 373 VAL A O 1
ATOM 2827 N N . ALA A 1 374 ? 12.199 -7.188 -1.978 1.00 95.38 374 ALA A N 1
ATOM 2828 C CA . ALA A 1 374 ? 13.481 -7.742 -2.407 1.00 95.38 374 ALA A CA 1
ATOM 2829 C C . ALA A 1 374 ? 14.035 -6.876 -3.535 1.00 95.38 374 ALA A C 1
ATOM 2831 O O . ALA A 1 374 ? 13.279 -6.424 -4.398 1.00 95.38 374 ALA A O 1
ATOM 2832 N N . VAL A 1 375 ? 15.342 -6.624 -3.510 1.00 91.06 375 VAL A N 1
ATOM 2833 C CA . VAL A 1 375 ? 16.019 -5.741 -4.461 1.00 91.06 375 VAL A CA 1
ATOM 2834 C C . VAL A 1 375 ? 17.198 -6.471 -5.085 1.00 91.06 375 VAL A C 1
ATOM 2836 O O . VAL A 1 375 ? 18.029 -7.037 -4.379 1.00 91.06 375 VAL A O 1
ATOM 2839 N N . SER A 1 376 ? 17.291 -6.416 -6.411 1.00 86.25 376 SER A N 1
ATOM 2840 C CA . SER A 1 376 ? 18.495 -6.760 -7.160 1.00 86.25 376 SER A CA 1
ATOM 2841 C C . SER A 1 376 ? 19.258 -5.480 -7.498 1.00 86.25 376 SER A C 1
ATOM 2843 O O . SER A 1 376 ? 18.694 -4.543 -8.062 1.00 86.25 376 SER A O 1
ATOM 2845 N N . SER A 1 377 ? 20.532 -5.415 -7.117 1.00 82.94 377 SER A N 1
ATOM 2846 C CA . SER A 1 377 ? 21.424 -4.295 -7.417 1.00 82.94 377 SER A CA 1
ATOM 2847 C C . SER A 1 377 ? 22.870 -4.784 -7.414 1.00 82.94 377 SER A C 1
ATOM 2849 O O . SER A 1 377 ? 23.254 -5.574 -6.555 1.00 82.94 377 SER A O 1
ATOM 2851 N N . ALA A 1 378 ? 23.682 -4.285 -8.348 1.00 75.81 378 ALA A N 1
ATOM 2852 C CA . ALA A 1 378 ? 25.129 -4.526 -8.366 1.00 75.81 378 ALA A CA 1
ATOM 2853 C C . ALA A 1 378 ? 25.893 -3.689 -7.315 1.00 75.81 378 ALA A C 1
ATOM 2855 O O . ALA A 1 378 ? 27.103 -3.833 -7.164 1.00 75.81 378 ALA A O 1
ATOM 2856 N N . PHE A 1 379 ? 25.186 -2.798 -6.614 1.00 81.62 379 PHE A N 1
ATOM 2857 C CA . PHE A 1 379 ? 25.714 -1.875 -5.612 1.00 81.62 379 PHE A CA 1
ATOM 2858 C C . PHE A 1 379 ? 24.888 -1.957 -4.331 1.00 81.62 379 PHE A C 1
ATOM 2860 O O . PHE A 1 379 ? 23.699 -2.284 -4.374 1.00 81.62 379 PHE A O 1
ATOM 2867 N N . ASN A 1 380 ? 25.502 -1.598 -3.202 1.00 84.56 380 ASN A N 1
ATOM 2868 C CA . ASN A 1 380 ? 24.789 -1.467 -1.935 1.00 84.56 380 ASN A CA 1
ATOM 2869 C C . ASN A 1 380 ? 23.635 -0.471 -2.075 1.00 84.56 380 ASN A C 1
ATOM 2871 O O . ASN A 1 380 ? 23.782 0.579 -2.702 1.00 84.56 380 ASN A O 1
ATOM 2875 N N . VAL A 1 381 ? 22.498 -0.809 -1.474 1.00 89.69 381 VAL A N 1
ATOM 2876 C CA . VAL A 1 381 ? 21.296 0.024 -1.493 1.00 89.69 381 VAL A CA 1
ATOM 2877 C C . VAL A 1 381 ? 20.911 0.455 -0.088 1.00 89.69 381 VAL A C 1
ATOM 2879 O O . VAL A 1 381 ? 21.117 -0.275 0.881 1.00 89.69 381 VAL A O 1
ATOM 2882 N N . THR A 1 382 ? 20.318 1.635 0.005 1.00 94.31 382 THR A N 1
ATOM 2883 C CA . THR A 1 382 ? 19.591 2.113 1.174 1.00 94.31 382 THR A CA 1
ATOM 2884 C C . THR A 1 382 ? 18.092 2.026 0.914 1.00 94.31 382 THR A C 1
ATOM 2886 O O . THR A 1 382 ? 17.634 2.126 -0.230 1.00 94.31 382 THR A O 1
ATOM 2889 N N . TYR A 1 383 ? 17.331 1.831 1.988 1.00 97.19 383 TYR A N 1
ATOM 2890 C CA . TYR A 1 383 ? 15.875 1.763 1.965 1.00 97.19 383 TYR A CA 1
ATOM 2891 C C . TYR A 1 383 ? 15.305 2.955 2.732 1.00 97.19 383 TYR A C 1
ATOM 2893 O O . TYR A 1 383 ? 15.888 3.417 3.710 1.00 97.19 383 TYR A O 1
ATOM 2901 N N . GLN A 1 384 ? 14.151 3.447 2.298 1.00 97.75 384 GLN A N 1
ATOM 2902 C CA . GLN A 1 384 ? 13.356 4.419 3.034 1.00 97.75 384 GLN A CA 1
ATOM 2903 C C . GLN A 1 384 ? 11.881 4.094 2.834 1.00 97.75 384 GLN A C 1
ATOM 2905 O O . GLN A 1 384 ? 11.302 4.357 1.775 1.00 97.75 384 GLN A O 1
ATOM 2910 N N . TRP A 1 385 ? 11.248 3.551 3.868 1.00 98.56 385 TRP A N 1
ATOM 2911 C CA . TRP A 1 385 ? 9.809 3.335 3.853 1.00 98.56 385 TRP A CA 1
ATOM 2912 C C . TRP A 1 385 ? 9.049 4.653 3.980 1.00 98.56 385 TRP A C 1
ATOM 2914 O O . TRP A 1 385 ? 9.455 5.572 4.697 1.00 98.56 385 TRP A O 1
ATOM 2924 N N . GLN A 1 386 ? 7.940 4.743 3.255 1.00 98.62 386 GLN A N 1
ATOM 2925 C CA . GLN A 1 386 ? 7.022 5.870 3.257 1.00 98.62 386 GLN A CA 1
ATOM 2926 C C . GLN A 1 386 ? 5.604 5.385 3.535 1.00 98.62 386 GLN A C 1
ATOM 2928 O O . GLN A 1 386 ? 5.222 4.292 3.113 1.00 98.62 386 GLN A O 1
ATOM 2933 N N . VAL A 1 387 ? 4.816 6.231 4.191 1.00 98.31 387 VAL A N 1
ATOM 2934 C CA . VAL A 1 387 ? 3.388 6.016 4.437 1.00 98.31 387 VAL A CA 1
ATOM 2935 C C . VAL A 1 387 ? 2.556 7.048 3.686 1.00 98.31 387 VAL A C 1
ATOM 2937 O O . VAL A 1 387 ? 2.961 8.204 3.543 1.00 98.31 387 VAL A O 1
ATOM 2940 N N . SER A 1 388 ? 1.385 6.631 3.224 1.00 98.12 388 SER A N 1
ATOM 2941 C CA . SER A 1 388 ? 0.323 7.502 2.739 1.00 98.12 388 SER A CA 1
ATOM 2942 C C . SER A 1 388 ? -0.944 7.262 3.549 1.00 98.12 388 SER A C 1
ATOM 2944 O O . SER A 1 388 ? -1.386 6.123 3.709 1.00 98.12 388 SER A O 1
ATOM 2946 N N . THR A 1 389 ? -1.537 8.348 4.035 1.00 96.88 389 THR A N 1
ATOM 2947 C CA . THR A 1 389 ? -2.803 8.354 4.783 1.00 96.88 389 THR A CA 1
ATOM 2948 C C . THR A 1 389 ? -3.983 8.825 3.927 1.00 96.88 389 THR A C 1
ATOM 2950 O O . THR A 1 389 ? -5.115 8.868 4.395 1.00 96.88 389 THR A O 1
ATOM 2953 N N . ASN A 1 390 ? -3.730 9.159 2.658 1.00 93.81 390 ASN A N 1
ATOM 2954 C CA . ASN A 1 390 ? -4.696 9.675 1.690 1.00 93.81 390 ASN A CA 1
ATOM 2955 C C . ASN A 1 390 ? -4.652 8.872 0.385 1.00 93.81 390 ASN A C 1
ATOM 2957 O O . ASN A 1 390 ? -4.501 9.415 -0.703 1.00 93.81 390 ASN A O 1
ATOM 2961 N N . ASN A 1 391 ? -4.749 7.547 0.508 1.00 90.06 391 ASN A N 1
ATOM 2962 C CA . ASN A 1 391 ? -4.911 6.624 -0.619 1.00 90.06 391 ASN A CA 1
ATOM 2963 C C . ASN A 1 391 ? -3.799 6.668 -1.695 1.00 90.06 391 ASN A C 1
ATOM 2965 O O . ASN A 1 391 ? -3.972 6.140 -2.792 1.00 90.06 391 ASN A O 1
ATOM 2969 N N . GLY A 1 392 ? -2.625 7.210 -1.367 1.00 92.00 392 GLY A N 1
ATOM 2970 C CA . GLY A 1 392 ? -1.475 7.307 -2.264 1.00 92.00 392 GLY A CA 1
ATOM 2971 C C . GLY A 1 392 ? -1.246 8.684 -2.889 1.00 92.00 392 GLY A C 1
ATOM 2972 O O . GLY A 1 392 ? -0.282 8.808 -3.644 1.00 92.00 392 GLY A O 1
ATOM 2973 N N . ASP A 1 393 ? -2.052 9.701 -2.564 1.00 90.62 393 ASP A N 1
ATOM 2974 C CA . ASP A 1 393 ? -1.898 11.054 -3.124 1.00 90.62 393 ASP A CA 1
ATOM 2975 C C . ASP A 1 393 ? -0.619 11.738 -2.618 1.00 90.62 393 ASP A C 1
ATOM 2977 O O . ASP A 1 393 ? 0.135 12.339 -3.385 1.00 90.62 393 ASP A O 1
ATOM 2981 N N . THR A 1 394 ? -0.334 11.617 -1.318 1.00 96.50 394 THR A N 1
ATOM 2982 C CA . THR A 1 394 ? 0.896 12.133 -0.702 1.00 96.50 394 THR A CA 1
ATOM 2983 C C . THR A 1 394 ? 1.593 11.071 0.131 1.00 96.50 394 THR A C 1
ATOM 2985 O O . THR A 1 394 ? 0.946 10.191 0.700 1.00 96.50 394 THR A O 1
ATOM 2988 N N . TRP A 1 395 ? 2.920 11.180 0.218 1.00 98.00 395 TRP A N 1
ATOM 2989 C CA . TRP A 1 395 ? 3.782 10.202 0.872 1.00 98.00 395 TRP A CA 1
ATOM 2990 C C . TRP A 1 395 ? 4.755 10.883 1.827 1.00 98.00 395 TRP A C 1
ATOM 2992 O O . TRP A 1 395 ? 5.447 11.828 1.445 1.00 98.00 395 TRP A O 1
ATOM 3002 N N . THR A 1 396 ? 4.844 10.362 3.045 1.00 98.06 396 THR A N 1
ATOM 3003 C CA . THR A 1 396 ? 5.729 10.863 4.101 1.00 98.06 396 THR A CA 1
ATOM 3004 C C . THR A 1 396 ? 6.750 9.794 4.462 1.00 98.06 396 THR A C 1
ATOM 3006 O O . THR A 1 396 ? 6.391 8.629 4.619 1.00 98.06 396 THR A O 1
ATOM 3009 N N . ALA A 1 397 ? 8.023 10.177 4.588 1.00 98.06 397 ALA A N 1
ATOM 3010 C CA . ALA A 1 397 ? 9.073 9.276 5.055 1.00 98.06 397 ALA A CA 1
ATOM 3011 C C . ALA A 1 397 ? 8.806 8.832 6.499 1.00 98.06 397 ALA A C 1
ATOM 3013 O O . ALA A 1 397 ? 8.498 9.657 7.360 1.00 98.06 397 ALA A O 1
ATOM 3014 N N . LEU A 1 398 ? 8.914 7.529 6.748 1.00 97.88 398 LEU A N 1
ATOM 3015 C CA . LEU A 1 398 ? 8.792 6.957 8.081 1.00 97.88 398 LEU A CA 1
ATOM 3016 C C . LEU A 1 398 ? 10.109 7.089 8.850 1.00 97.88 398 LEU A C 1
ATOM 3018 O O . LEU A 1 398 ? 11.193 6.976 8.279 1.00 97.88 398 LEU A O 1
ATOM 3022 N N . ALA A 1 399 ? 9.989 7.280 10.160 1.00 97.00 399 ALA A N 1
ATOM 3023 C CA . ALA A 1 399 ? 11.084 7.216 11.119 1.00 97.00 399 ALA A CA 1
ATOM 3024 C C . ALA A 1 399 ? 10.833 6.054 12.090 1.00 97.00 399 ALA A C 1
ATOM 3026 O O . ALA A 1 399 ? 9.680 5.721 12.369 1.00 97.00 399 ALA A O 1
ATOM 3027 N N . ASN A 1 400 ? 11.904 5.447 12.606 1.00 96.69 400 ASN A N 1
ATOM 3028 C CA . ASN A 1 400 ? 11.788 4.446 13.666 1.00 96.69 400 ASN A CA 1
ATOM 3029 C C . ASN A 1 400 ? 11.196 5.096 14.929 1.00 96.69 400 ASN A C 1
ATOM 3031 O O . ASN A 1 400 ? 11.625 6.180 15.329 1.00 96.69 400 ASN A O 1
ATOM 3035 N N . GLY A 1 401 ? 10.229 4.426 15.557 1.00 91.25 401 GLY A N 1
ATOM 3036 C CA . GLY A 1 401 ? 9.509 4.922 16.730 1.00 91.25 401 GLY A CA 1
ATOM 3037 C C . GLY A 1 401 ? 7.988 4.836 16.581 1.00 91.25 401 GLY A C 1
ATOM 3038 O O . GLY A 1 401 ? 7.449 4.657 15.487 1.00 91.25 401 GLY A O 1
ATOM 3039 N N . GLY A 1 402 ? 7.279 4.947 17.708 1.00 92.44 402 GLY A N 1
ATOM 3040 C CA . GLY A 1 402 ? 5.835 4.706 17.751 1.00 92.44 402 GLY A CA 1
ATOM 3041 C C . GLY A 1 402 ? 5.505 3.287 17.280 1.00 92.44 402 GLY A C 1
ATOM 3042 O O . GLY A 1 402 ? 6.057 2.322 17.801 1.00 92.44 402 GLY A O 1
ATOM 3043 N N . SER A 1 403 ? 4.636 3.170 16.275 1.00 94.25 403 SER A N 1
ATOM 3044 C CA . SER A 1 403 ? 4.241 1.887 15.682 1.00 94.25 403 SER A CA 1
ATOM 3045 C C . SER A 1 403 ? 5.228 1.332 14.646 1.00 94.25 403 SER A C 1
ATOM 3047 O O . SER A 1 403 ? 4.976 0.241 14.148 1.00 94.25 403 SER A O 1
ATOM 3049 N N . TYR A 1 404 ? 6.306 2.041 14.281 1.00 97.88 404 TYR A N 1
ATOM 3050 C CA . TYR A 1 404 ? 7.178 1.684 13.149 1.00 97.88 404 TYR A CA 1
ATOM 3051 C C . TYR A 1 404 ? 8.597 1.277 13.566 1.00 97.88 404 TYR A C 1
ATOM 3053 O O . TYR A 1 404 ? 9.206 1.883 14.449 1.00 97.88 404 TYR A O 1
ATOM 3061 N N . SER A 1 405 ? 9.151 0.282 12.869 1.00 97.88 405 SER A N 1
ATOM 3062 C CA . SER A 1 405 ? 10.511 -0.238 13.060 1.00 97.88 405 SER A CA 1
ATOM 3063 C C . SER A 1 405 ? 11.132 -0.705 11.737 1.00 97.88 405 SER A C 1
ATOM 3065 O O . SER A 1 405 ? 10.407 -1.064 10.809 1.00 97.88 405 SER A O 1
ATOM 3067 N N . ALA A 1 406 ? 12.467 -0.712 11.657 1.00 97.12 406 ALA A N 1
ATOM 3068 C CA . ALA A 1 406 ? 13.236 -1.089 10.464 1.00 97.12 406 ALA A CA 1
ATOM 3069 C C . ALA A 1 406 ? 12.837 -0.305 9.192 1.00 97.12 406 ALA A C 1
ATOM 3071 O O . ALA A 1 406 ? 12.791 -0.848 8.088 1.00 97.12 406 ALA A O 1
ATOM 3072 N N . VAL A 1 407 ? 12.549 0.996 9.341 1.00 98.00 407 VAL A N 1
ATOM 3073 C CA . VAL A 1 407 ? 12.126 1.880 8.231 1.00 98.00 407 VAL A CA 1
ATOM 3074 C C . VAL A 1 407 ? 13.205 2.099 7.159 1.00 98.00 407 VAL A C 1
ATOM 3076 O O . VAL A 1 407 ? 12.902 2.593 6.073 1.00 98.00 407 VAL A O 1
ATOM 3079 N N . ASP A 1 408 ? 14.443 1.726 7.466 1.00 97.12 408 ASP A N 1
ATOM 3080 C CA . ASP A 1 408 ? 15.649 1.781 6.639 1.00 97.12 408 ASP A CA 1
ATOM 3081 C C . ASP A 1 408 ? 16.134 0.390 6.180 1.00 97.12 408 ASP A C 1
ATOM 3083 O O . ASP A 1 408 ? 17.205 0.261 5.582 1.00 97.12 408 ASP A O 1
ATOM 3087 N N . GLY A 1 409 ? 15.333 -0.655 6.416 1.00 97.00 409 GLY A N 1
ATOM 3088 C CA . GLY A 1 409 ? 15.606 -2.028 5.996 1.00 97.00 409 GLY A CA 1
ATOM 3089 C C . GLY A 1 409 ? 14.684 -2.540 4.885 1.00 97.00 409 GLY A C 1
ATOM 3090 O O . GLY A 1 409 ? 13.667 -1.940 4.536 1.00 97.00 409 GLY A O 1
ATOM 3091 N N . ALA A 1 410 ? 15.013 -3.725 4.362 1.00 97.31 410 ALA A N 1
ATOM 3092 C CA . ALA A 1 410 ? 14.213 -4.410 3.341 1.00 97.31 410 ALA A CA 1
ATOM 3093 C C . ALA A 1 410 ? 12.824 -4.861 3.841 1.00 97.31 410 ALA A C 1
ATOM 3095 O O . ALA A 1 410 ? 11.927 -5.101 3.036 1.00 97.31 410 ALA A O 1
ATOM 3096 N N . THR A 1 411 ? 12.632 -4.982 5.160 1.00 98.12 411 THR A N 1
ATOM 3097 C CA . THR A 1 411 ? 11.343 -5.315 5.784 1.00 98.12 411 THR A CA 1
ATOM 3098 C C . THR A 1 411 ? 10.970 -4.260 6.815 1.00 98.12 411 THR A C 1
ATOM 3100 O O . THR A 1 411 ? 11.661 -4.115 7.818 1.00 98.12 411 THR A O 1
ATOM 3103 N N . LEU A 1 412 ? 9.860 -3.563 6.576 1.00 98.56 412 LEU A N 1
ATOM 3104 C CA . LEU A 1 412 ? 9.220 -2.658 7.524 1.00 98.56 412 LEU A CA 1
ATOM 3105 C C . LEU A 1 412 ? 8.406 -3.465 8.537 1.00 98.56 412 LEU A C 1
ATOM 3107 O O . LEU A 1 412 ? 7.572 -4.281 8.139 1.00 98.56 412 LEU A O 1
ATOM 3111 N N . GLY A 1 413 ? 8.603 -3.203 9.828 1.00 97.75 413 GLY A N 1
ATOM 3112 C CA . GLY A 1 413 ? 7.818 -3.793 10.913 1.00 97.75 413 GLY A CA 1
ATOM 3113 C C . GLY A 1 413 ? 6.856 -2.788 11.543 1.00 97.75 413 GLY A C 1
ATOM 3114 O O . GLY A 1 413 ? 7.257 -1.668 11.874 1.00 97.75 413 GLY A O 1
ATOM 3115 N N . LEU A 1 414 ? 5.601 -3.200 11.735 1.00 97.94 414 LEU A N 1
ATOM 3116 C CA . LEU A 1 414 ? 4.566 -2.462 12.456 1.00 97.94 414 LEU A CA 1
ATOM 3117 C C . LEU A 1 414 ? 4.159 -3.214 13.726 1.00 97.94 414 LEU A C 1
ATOM 3119 O O . LEU A 1 414 ? 3.933 -4.423 13.685 1.00 97.94 414 LEU A O 1
ATOM 3123 N N . ALA A 1 415 ? 3.982 -2.491 14.829 1.00 95.19 415 ALA A N 1
ATOM 3124 C CA . ALA A 1 415 ? 3.440 -3.009 16.086 1.00 95.19 415 ALA A CA 1
ATOM 3125 C C . ALA A 1 415 ? 2.453 -2.012 16.707 1.00 95.19 415 ALA A C 1
ATOM 3127 O O . ALA A 1 415 ? 2.454 -0.833 16.349 1.00 95.19 415 ALA A O 1
ATOM 3128 N N . ALA A 1 416 ? 1.619 -2.483 17.641 1.00 91.50 416 ALA A N 1
ATOM 3129 C CA . ALA A 1 416 ? 0.593 -1.670 18.297 1.00 91.50 416 ALA A CA 1
ATOM 3130 C C . ALA A 1 416 ? -0.262 -0.889 17.276 1.00 91.50 416 ALA A C 1
ATOM 3132 O O . ALA A 1 416 ? -0.433 0.327 17.377 1.00 91.50 416 ALA A O 1
ATOM 3133 N N . ILE A 1 417 ? -0.743 -1.590 16.241 1.00 92.56 417 ILE A N 1
ATOM 3134 C CA . ILE A 1 417 ? -1.525 -0.995 15.149 1.00 92.56 417 ILE A CA 1
ATOM 3135 C C . ILE A 1 417 ? -2.801 -0.355 15.705 1.00 92.56 417 ILE A C 1
ATOM 3137 O O . ILE A 1 417 ? -3.522 -0.976 16.480 1.00 92.56 417 ILE A O 1
ATOM 3141 N N . THR A 1 418 ? -3.109 0.875 15.295 1.00 88.62 418 THR A N 1
ATOM 3142 C CA . THR A 1 418 ? -4.298 1.602 15.769 1.00 88.62 418 THR A CA 1
ATOM 3143 C C . THR A 1 418 ? -5.414 1.616 14.719 1.00 88.62 418 THR A C 1
ATOM 3145 O O . THR A 1 418 ? -5.130 1.502 13.523 1.00 88.62 418 THR A O 1
ATOM 3148 N N . PRO A 1 419 ? -6.681 1.836 15.121 1.00 85.00 419 PRO A N 1
ATOM 3149 C CA . PRO A 1 419 ? -7.800 1.979 14.189 1.00 85.00 419 PRO A CA 1
ATOM 3150 C C . PRO A 1 419 ? -7.599 3.042 13.104 1.00 85.00 419 PRO A C 1
ATOM 3152 O O . PRO A 1 419 ? -8.039 2.862 11.971 1.00 85.00 419 PRO A O 1
ATOM 3155 N N . ALA A 1 420 ? -6.893 4.130 13.430 1.00 88.19 420 ALA A N 1
ATOM 3156 C CA . ALA A 1 420 ? -6.612 5.220 12.499 1.00 88.19 420 ALA A CA 1
ATOM 3157 C C . ALA A 1 420 ? -5.735 4.789 11.313 1.00 88.19 420 ALA A C 1
ATOM 3159 O O . ALA A 1 420 ? -5.759 5.442 10.278 1.00 88.19 420 ALA A O 1
ATOM 3160 N N . MET A 1 421 ? -4.980 3.693 11.447 1.00 93.62 421 MET A N 1
ATOM 3161 C CA . MET A 1 421 ? -4.104 3.173 10.391 1.00 93.62 421 MET A CA 1
ATOM 3162 C C . MET A 1 421 ? -4.859 2.345 9.341 1.00 93.62 421 MET A C 1
ATOM 3164 O O . MET A 1 421 ? -4.253 1.884 8.372 1.00 93.62 421 MET A O 1
ATOM 3168 N N . ASN A 1 422 ? -6.169 2.139 9.511 1.00 92.19 422 ASN A N 1
ATOM 3169 C CA . ASN A 1 422 ? -6.984 1.443 8.524 1.00 92.19 422 ASN A CA 1
ATOM 3170 C C . ASN A 1 422 ? -6.990 2.202 7.190 1.00 92.19 422 ASN A C 1
ATOM 3172 O O . ASN A 1 422 ? -7.350 3.376 7.126 1.00 92.19 422 ASN A O 1
ATOM 3176 N N . GLY A 1 423 ? -6.604 1.519 6.116 1.00 92.31 423 GLY A N 1
ATOM 3177 C CA . GLY A 1 423 ? -6.500 2.095 4.777 1.00 92.31 423 GLY A CA 1
ATOM 3178 C C . GLY A 1 423 ? -5.183 2.824 4.498 1.00 92.31 423 GLY A C 1
ATOM 3179 O O . GLY A 1 423 ? -4.989 3.284 3.370 1.00 92.31 423 GLY A O 1
ATOM 3180 N N . TYR A 1 424 ? -4.259 2.911 5.465 1.00 97.69 424 TYR A N 1
ATOM 3181 C CA . TYR A 1 424 ? -2.923 3.456 5.205 1.00 97.69 424 TYR A CA 1
ATOM 3182 C C . TYR A 1 424 ? -2.193 2.595 4.176 1.00 97.69 424 TYR A C 1
ATOM 3184 O O . TYR A 1 424 ? -2.351 1.372 4.132 1.00 97.69 424 TYR A O 1
ATOM 3192 N N . ARG A 1 425 ? -1.381 3.241 3.339 1.00 98.38 425 ARG A N 1
ATOM 3193 C CA . ARG A 1 425 ? -0.562 2.574 2.324 1.00 98.38 425 ARG A CA 1
ATOM 3194 C C . ARG A 1 425 ? 0.917 2.767 2.607 1.00 98.38 425 ARG A C 1
ATOM 3196 O O . ARG A 1 425 ? 1.327 3.837 3.043 1.00 98.38 425 ARG A O 1
ATOM 3203 N N . TYR A 1 426 ? 1.713 1.757 2.289 1.00 98.50 426 TYR A N 1
ATOM 3204 C CA . TYR A 1 426 ? 3.151 1.717 2.519 1.00 98.50 426 TYR A CA 1
ATOM 3205 C C . TYR A 1 426 ? 3.885 1.414 1.219 1.00 98.50 426 TYR A C 1
ATOM 3207 O O . TYR A 1 426 ? 3.457 0.560 0.444 1.00 98.50 426 TYR A O 1
ATOM 3215 N N . ARG A 1 427 ? 4.994 2.112 0.976 1.00 98.50 427 ARG A N 1
ATOM 3216 C CA . ARG A 1 427 ? 5.909 1.836 -0.141 1.00 98.50 427 ARG A CA 1
ATOM 3217 C C . ARG A 1 427 ? 7.348 2.061 0.295 1.00 98.50 427 ARG A C 1
ATOM 3219 O O . ARG A 1 427 ? 7.594 2.843 1.214 1.00 98.50 427 ARG A O 1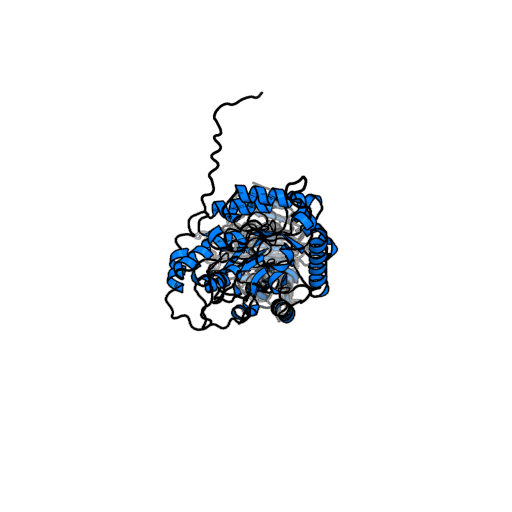
ATOM 3226 N N . CYS A 1 428 ? 8.289 1.430 -0.386 1.00 98.38 428 CYS A N 1
ATOM 3227 C CA . CYS A 1 428 ? 9.710 1.590 -0.128 1.00 98.38 428 CYS A CA 1
ATOM 3228 C C . CYS A 1 428 ? 10.374 2.381 -1.258 1.00 98.38 428 CYS A C 1
ATOM 3230 O O . CYS A 1 428 ? 10.143 2.105 -2.436 1.00 98.38 428 CYS A O 1
ATOM 3232 N N . VAL A 1 429 ? 11.199 3.361 -0.898 1.00 97.00 429 VAL A N 1
ATOM 3233 C CA . VAL A 1 429 ? 12.111 4.054 -1.810 1.00 97.00 429 VAL A CA 1
ATOM 3234 C C . VAL A 1 429 ? 13.494 3.437 -1.638 1.00 97.00 429 VAL A C 1
ATOM 3236 O O . VAL A 1 429 ? 14.020 3.403 -0.529 1.00 97.00 429 VAL A O 1
ATOM 3239 N N . VAL A 1 430 ? 14.074 2.954 -2.730 1.00 94.50 430 VAL A N 1
ATOM 3240 C CA . VAL A 1 430 ? 15.364 2.263 -2.765 1.00 94.50 430 VAL A CA 1
ATOM 3241 C C . VAL A 1 430 ? 16.360 3.103 -3.552 1.00 94.50 430 VAL A C 1
ATOM 3243 O O . VAL A 1 430 ? 16.057 3.564 -4.654 1.00 94.50 430 VAL A O 1
ATOM 3246 N N . ASN A 1 431 ? 17.554 3.305 -3.002 1.00 89.06 431 ASN A N 1
ATOM 3247 C CA . ASN A 1 431 ? 18.591 4.126 -3.621 1.00 89.06 431 ASN A CA 1
ATOM 3248 C C . ASN A 1 431 ? 19.957 3.435 -3.518 1.00 89.06 431 ASN A C 1
ATOM 3250 O O . ASN A 1 431 ? 20.310 2.947 -2.454 1.00 89.06 431 ASN A O 1
ATOM 3254 N N . ASN A 1 432 ? 20.740 3.397 -4.595 1.00 84.12 432 ASN A N 1
ATOM 3255 C CA . ASN A 1 432 ? 22.128 2.902 -4.588 1.00 84.12 432 ASN A CA 1
ATOM 3256 C C . ASN A 1 432 ? 23.176 4.031 -4.502 1.00 84.12 432 ASN A C 1
ATOM 3258 O O . ASN A 1 432 ? 24.367 3.788 -4.678 1.00 84.12 432 ASN A O 1
ATOM 3262 N N . GLY A 1 433 ? 22.742 5.272 -4.278 1.00 76.50 433 GLY A N 1
ATOM 3263 C CA . GLY A 1 433 ? 23.592 6.460 -4.217 1.00 76.50 433 GLY A CA 1
ATOM 3264 C C . GLY A 1 433 ? 23.895 7.105 -5.574 1.00 76.50 433 GLY A C 1
ATOM 3265 O O . GLY A 1 433 ? 24.535 8.156 -5.593 1.00 76.50 433 GLY A O 1
ATOM 3266 N N . VAL A 1 434 ? 23.437 6.532 -6.696 1.00 73.44 434 VAL A N 1
ATOM 3267 C CA . VAL A 1 434 ? 23.674 7.047 -8.056 1.00 73.44 434 VAL A CA 1
ATOM 3268 C C . VAL A 1 434 ? 22.383 7.012 -8.879 1.00 73.44 434 VAL A C 1
ATOM 3270 O O . VAL A 1 434 ? 21.677 6.015 -8.922 1.00 73.44 434 VAL A O 1
ATOM 3273 N N . GLY A 1 435 ? 22.087 8.092 -9.601 1.00 70.12 435 GLY A N 1
ATOM 3274 C CA . GLY A 1 435 ? 20.879 8.160 -10.427 1.00 70.12 435 GLY A CA 1
ATOM 3275 C C . GLY A 1 435 ? 19.596 8.354 -9.615 1.00 70.12 435 GLY A C 1
ATOM 3276 O O . GLY A 1 435 ? 19.622 8.883 -8.502 1.00 70.12 435 GLY A O 1
ATOM 3277 N N . LEU A 1 436 ? 18.454 8.016 -10.218 1.00 75.69 436 LEU A N 1
ATOM 3278 C CA . LEU A 1 436 ? 17.145 8.207 -9.593 1.00 75.69 436 LEU A CA 1
ATOM 3279 C C . LEU A 1 436 ? 16.788 7.017 -8.689 1.00 75.69 436 LEU A C 1
ATOM 3281 O O . LEU A 1 436 ? 17.013 5.870 -9.078 1.00 75.69 436 LEU A O 1
ATOM 3285 N N . PRO A 1 437 ? 16.199 7.267 -7.505 1.00 85.75 437 PRO A N 1
ATOM 3286 C CA . PRO A 1 437 ? 15.734 6.195 -6.641 1.00 85.75 437 PRO A CA 1
ATOM 3287 C C . PRO A 1 437 ? 14.560 5.450 -7.281 1.00 85.75 437 PRO A C 1
ATOM 3289 O O . PRO A 1 437 ? 13.746 6.029 -8.003 1.00 85.75 437 PRO A O 1
ATOM 3292 N N . VAL A 1 438 ? 14.445 4.167 -6.957 1.00 90.25 438 VAL A N 1
ATOM 3293 C CA . VAL A 1 438 ? 13.376 3.291 -7.442 1.00 90.25 438 VAL A CA 1
ATOM 3294 C C . VAL A 1 438 ? 12.349 3.122 -6.334 1.00 90.25 438 VAL A C 1
ATOM 3296 O O . VAL A 1 438 ? 12.699 2.970 -5.165 1.00 90.25 438 VAL A O 1
ATOM 3299 N N . VAL A 1 439 ? 11.068 3.181 -6.686 1.00 95.06 439 VAL A N 1
ATOM 3300 C CA . VAL A 1 439 ? 9.965 3.133 -5.723 1.00 95.06 439 VAL A CA 1
ATOM 3301 C C . VAL A 1 439 ? 9.183 1.839 -5.920 1.00 95.06 439 VAL A C 1
ATOM 3303 O O . VAL A 1 439 ? 8.808 1.513 -7.045 1.00 95.06 439 VAL A O 1
ATOM 3306 N N . SER A 1 440 ? 8.937 1.098 -4.838 1.00 97.31 440 SER A N 1
ATOM 3307 C CA . SER A 1 440 ? 8.088 -0.096 -4.873 1.00 97.31 440 SER A CA 1
ATOM 3308 C C . SER A 1 440 ? 6.630 0.260 -5.188 1.00 97.31 440 SER A C 1
ATOM 3310 O O . SER A 1 440 ? 6.182 1.394 -4.993 1.00 97.31 440 SER A O 1
ATOM 3312 N N . ALA A 1 441 ? 5.847 -0.744 -5.576 1.00 96.62 441 ALA A N 1
ATOM 3313 C CA . ALA A 1 441 ? 4.396 -0.667 -5.497 1.00 96.62 441 ALA A CA 1
ATOM 3314 C C . ALA A 1 441 ? 3.950 -0.370 -4.052 1.00 96.62 441 ALA A C 1
ATOM 3316 O O . ALA A 1 441 ? 4.671 -0.635 -3.083 1.00 96.62 441 ALA A O 1
ATOM 3317 N N . ALA A 1 442 ? 2.755 0.202 -3.924 1.00 97.31 442 ALA A N 1
ATOM 3318 C CA . ALA A 1 442 ? 2.138 0.498 -2.640 1.00 97.31 442 ALA A CA 1
ATOM 3319 C C . ALA A 1 442 ? 1.319 -0.696 -2.134 1.00 97.31 442 ALA A C 1
ATOM 3321 O O . ALA A 1 442 ? 0.501 -1.233 -2.879 1.00 97.31 442 ALA A O 1
ATOM 3322 N N . ALA A 1 443 ? 1.476 -1.037 -0.858 1.00 97.69 443 ALA A N 1
ATOM 3323 C CA . ALA A 1 443 ? 0.677 -2.037 -0.157 1.00 97.69 443 ALA A CA 1
ATOM 3324 C C . ALA A 1 443 ? -0.235 -1.379 0.885 1.00 97.69 443 ALA A C 1
ATOM 3326 O O . ALA A 1 443 ? 0.196 -0.472 1.593 1.00 97.69 443 ALA A O 1
ATOM 3327 N N . SER A 1 444 ? -1.487 -1.817 0.999 1.00 96.56 444 SER A N 1
ATOM 3328 C CA . SER A 1 444 ? -2.448 -1.298 1.981 1.00 96.56 444 SER A CA 1
ATOM 3329 C C . SER A 1 444 ? -2.472 -2.116 3.270 1.00 96.56 444 SER A C 1
ATOM 3331 O O . SER A 1 444 ? -2.416 -3.346 3.221 1.00 96.56 444 SER A O 1
ATOM 3333 N N . LEU A 1 445 ? -2.676 -1.443 4.400 1.00 96.38 445 LEU A N 1
ATOM 3334 C CA . LEU A 1 445 ? -3.041 -2.053 5.675 1.00 96.38 445 LEU A CA 1
ATOM 3335 C C . LEU A 1 445 ? -4.558 -1.962 5.886 1.00 96.38 445 LEU A C 1
ATOM 3337 O O . LEU A 1 445 ? -5.124 -0.870 5.856 1.00 96.38 445 LEU A O 1
ATOM 3341 N N . SER A 1 446 ? -5.213 -3.092 6.139 1.00 92.25 446 SER A N 1
ATOM 3342 C CA . SER A 1 446 ? -6.586 -3.135 6.649 1.00 92.25 446 SER A CA 1
ATOM 3343 C C . SER A 1 446 ? -6.566 -3.513 8.125 1.00 92.25 446 SER A C 1
ATOM 3345 O O . SER A 1 446 ? -5.866 -4.449 8.511 1.00 92.25 446 SER A O 1
ATOM 3347 N N . VAL A 1 447 ? -7.311 -2.777 8.949 1.00 87.50 447 VAL A N 1
ATOM 3348 C CA . VAL A 1 447 ? -7.385 -3.002 10.395 1.00 87.50 447 VAL A CA 1
ATOM 3349 C C . VAL A 1 447 ? -8.794 -3.454 10.762 1.00 87.50 447 VAL A C 1
ATOM 3351 O O . VAL A 1 447 ? -9.747 -2.688 10.642 1.00 87.50 447 VAL A O 1
ATOM 3354 N N . GLY A 1 448 ? -8.920 -4.702 11.211 1.00 75.56 448 GLY A N 1
ATOM 3355 C CA . GLY A 1 448 ? -10.143 -5.233 11.805 1.00 75.56 448 GLY A CA 1
ATOM 3356 C C . GLY A 1 448 ? -10.318 -4.756 13.249 1.00 75.56 448 GLY A C 1
ATOM 3357 O O . GLY A 1 448 ? -9.357 -4.725 14.026 1.00 75.56 448 GLY A O 1
ATOM 3358 N N . PHE A 1 449 ? -11.551 -4.404 13.614 1.00 63.66 449 PHE A N 1
ATOM 3359 C CA . PHE A 1 449 ? -11.933 -4.034 14.979 1.00 63.66 449 PHE A CA 1
ATOM 3360 C C . PHE A 1 449 ? -12.622 -5.224 15.659 1.00 63.66 449 PHE A C 1
ATOM 3362 O O . PHE A 1 449 ? -13.533 -5.808 15.077 1.00 63.66 449 PHE A O 1
ATOM 3369 N N . SER A 1 450 ? -12.231 -5.578 16.885 1.00 58.75 450 SER A N 1
ATOM 3370 C CA . SER A 1 450 ? -13.071 -6.413 17.752 1.00 58.75 450 SER A CA 1
ATOM 3371 C C . SER A 1 450 ? -14.062 -5.513 18.492 1.00 58.75 450 SER A C 1
ATOM 3373 O O . SER A 1 450 ? -13.650 -4.504 19.061 1.00 58.75 450 SER A O 1
ATOM 3375 N N . THR A 1 451 ? -15.351 -5.850 18.485 1.00 62.31 451 THR A N 1
ATOM 3376 C CA . THR A 1 451 ? -16.391 -5.148 19.258 1.00 62.31 451 THR A CA 1
ATOM 3377 C C . THR A 1 451 ? -16.370 -5.572 20.728 1.00 62.31 451 THR A C 1
ATOM 3379 O O . THR A 1 451 ? -15.919 -6.675 21.045 1.00 62.31 451 THR A O 1
ATOM 3382 N N . ALA A 1 452 ? -16.821 -4.694 21.632 1.00 72.12 452 ALA A N 1
ATOM 3383 C CA . ALA A 1 452 ? -16.990 -5.018 23.052 1.00 72.12 452 ALA A CA 1
ATOM 3384 C C . ALA A 1 452 ? -17.943 -6.220 23.245 1.00 72.12 452 ALA A C 1
ATOM 3386 O O . ALA A 1 452 ? -18.749 -6.491 22.347 1.00 72.12 452 ALA A O 1
ATOM 3387 N N . PRO A 1 453 ? -17.866 -6.940 24.384 1.00 79.94 453 PRO A N 1
ATOM 3388 C CA . PRO A 1 453 ? -18.759 -8.060 24.658 1.00 79.94 453 PRO A CA 1
ATOM 3389 C C . PRO A 1 453 ? -20.236 -7.663 24.561 1.00 79.94 453 PRO A C 1
ATOM 3391 O O . PRO A 1 453 ? -20.653 -6.666 25.141 1.00 79.94 453 PRO A O 1
ATOM 3394 N N . VAL A 1 454 ? -21.054 -8.456 23.872 1.00 82.69 454 VAL A N 1
ATOM 3395 C CA . VAL A 1 454 ? -22.491 -8.191 23.720 1.00 82.69 454 VAL A CA 1
ATOM 3396 C C . VAL A 1 454 ? -23.277 -9.164 24.585 1.00 82.69 454 VAL A C 1
ATOM 3398 O O . VAL A 1 454 ? -23.241 -10.374 24.368 1.00 82.69 454 VAL A O 1
ATOM 3401 N N . ILE A 1 455 ? -24.018 -8.642 25.562 1.00 81.50 455 ILE A N 1
ATOM 3402 C CA . ILE A 1 455 ? -24.919 -9.456 26.386 1.00 81.50 455 ILE A CA 1
ATOM 3403 C C . ILE A 1 455 ? -26.144 -9.814 25.546 1.00 81.50 455 ILE A C 1
ATOM 3405 O O . ILE A 1 455 ? -26.962 -8.955 25.222 1.00 81.50 455 ILE A O 1
ATOM 3409 N N . THR A 1 456 ? -26.280 -11.091 25.202 1.00 78.56 456 THR A N 1
ATOM 3410 C CA . THR A 1 456 ? -27.406 -11.603 24.415 1.00 78.56 456 THR A CA 1
ATOM 3411 C C . THR A 1 456 ? -28.594 -11.962 25.300 1.00 78.56 456 THR A C 1
ATOM 3413 O O . THR A 1 456 ? -29.740 -11.839 24.868 1.00 78.56 456 THR A O 1
ATOM 3416 N N . THR A 1 457 ? -28.375 -12.376 26.555 1.00 75.25 457 THR A N 1
ATOM 3417 C CA . THR A 1 457 ? -29.456 -12.598 27.534 1.00 75.25 457 THR A CA 1
ATOM 3418 C C . THR A 1 457 ? -28.938 -12.515 28.975 1.00 75.25 457 THR A C 1
ATOM 3420 O O . THR A 1 457 ? -27.865 -13.020 29.278 1.00 75.25 457 THR A O 1
ATOM 3423 N N . ALA A 1 458 ? -29.712 -11.925 29.889 1.00 70.12 458 ALA A N 1
ATOM 3424 C CA . ALA A 1 458 ? -29.497 -12.007 31.338 1.00 70.12 458 ALA A CA 1
ATOM 3425 C C . ALA A 1 458 ? -30.611 -12.854 31.970 1.00 70.12 458 ALA A C 1
ATOM 3427 O O . ALA A 1 458 ? -31.789 -12.587 31.713 1.00 70.12 458 ALA A O 1
ATOM 3428 N N . THR A 1 459 ? -30.271 -13.864 32.777 1.00 76.12 459 THR A N 1
ATOM 3429 C CA . THR A 1 459 ? -31.253 -14.820 33.316 1.00 76.12 459 THR A CA 1
ATOM 3430 C C . THR A 1 459 ? -31.006 -15.186 34.782 1.00 76.12 459 THR A C 1
ATOM 3432 O O . THR A 1 459 ? -29.916 -15.672 35.091 1.00 76.12 459 THR A O 1
ATOM 3435 N N . PRO A 1 460 ? -32.030 -15.105 35.653 1.00 85.62 460 PRO A N 1
ATOM 3436 C CA . PRO A 1 460 ? -33.215 -14.233 35.586 1.00 85.62 460 PRO A CA 1
ATOM 3437 C C . PRO A 1 460 ? -32.922 -12.803 36.101 1.00 85.62 460 PRO A C 1
ATOM 3439 O O . PRO A 1 460 ? -32.112 -12.618 37.003 1.00 85.62 460 PRO A O 1
ATOM 3442 N N . ARG A 1 461 ? -33.631 -11.782 35.582 1.00 83.69 461 ARG A N 1
ATOM 3443 C CA . ARG A 1 461 ? -33.545 -10.381 36.078 1.00 83.69 461 ARG A CA 1
ATOM 3444 C C . ARG A 1 461 ? -34.105 -10.188 37.496 1.00 83.69 461 ARG A C 1
ATOM 3446 O O . ARG A 1 461 ? -33.784 -9.207 38.162 1.00 83.69 461 ARG A O 1
ATOM 3453 N N . ALA A 1 462 ? -34.950 -11.107 37.947 1.00 92.56 462 ALA A N 1
ATOM 3454 C CA . ALA A 1 462 ? -35.471 -11.153 39.303 1.00 92.56 462 ALA A CA 1
ATOM 3455 C C . ALA A 1 462 ? -35.567 -12.614 39.753 1.00 92.56 462 ALA A C 1
ATOM 3457 O O . ALA A 1 462 ? -36.156 -13.440 39.054 1.00 92.56 462 ALA A O 1
ATOM 3458 N N . LEU A 1 463 ? -34.988 -12.923 40.907 1.00 95.88 463 LEU A N 1
ATOM 3459 C CA . LEU A 1 463 ? -34.941 -14.256 41.491 1.00 95.88 463 LEU A CA 1
ATOM 3460 C C . LEU A 1 463 ? -35.431 -14.196 42.940 1.00 95.88 463 LEU A C 1
ATOM 3462 O O . LEU A 1 463 ? -34.719 -13.708 43.810 1.00 95.88 463 LEU A O 1
ATOM 3466 N N . GLY A 1 464 ? -36.633 -14.705 43.208 1.00 94.50 464 GLY A N 1
ATOM 3467 C CA . GLY A 1 464 ? -37.091 -14.982 44.571 1.00 94.50 464 GLY A CA 1
ATOM 3468 C C . GLY A 1 464 ? -36.777 -16.430 44.945 1.00 94.50 464 GLY A C 1
ATOM 3469 O O . GLY A 1 464 ? -37.167 -17.338 44.211 1.00 94.50 464 GLY A O 1
ATOM 3470 N N . VAL A 1 465 ? -36.086 -16.656 46.063 1.00 96.44 465 VAL A N 1
ATOM 3471 C CA . VAL A 1 465 ? -35.680 -17.998 46.515 1.00 96.44 465 VAL A CA 1
ATOM 3472 C C . VAL A 1 465 ? -36.195 -18.265 47.924 1.00 96.44 465 VAL A C 1
ATOM 3474 O O . VAL A 1 465 ? -36.123 -17.408 48.802 1.00 96.44 465 VAL A O 1
ATOM 3477 N N . VAL A 1 466 ? -36.704 -19.474 48.159 1.00 97.12 466 VAL A N 1
ATOM 3478 C CA . VAL A 1 466 ? -37.043 -19.929 49.512 1.00 97.12 466 VAL A CA 1
ATOM 3479 C C . VAL A 1 466 ? -35.754 -20.132 50.306 1.00 97.12 466 VAL A C 1
ATOM 3481 O O . VAL A 1 466 ? -34.839 -20.803 49.829 1.00 97.12 466 VAL A O 1
ATOM 3484 N N . ALA A 1 467 ? -35.681 -19.583 51.518 1.00 96.69 467 ALA A N 1
ATOM 3485 C CA . ALA A 1 467 ? -34.499 -19.666 52.369 1.00 96.69 467 ALA A CA 1
ATOM 3486 C C . ALA A 1 467 ? -33.986 -21.116 52.503 1.00 96.69 467 ALA A C 1
ATOM 3488 O O . ALA A 1 467 ? -34.742 -22.033 52.833 1.00 96.69 467 ALA A O 1
ATOM 3489 N N . GLY A 1 468 ? -32.694 -21.314 52.241 1.00 94.38 468 GLY A N 1
ATOM 3490 C CA . GLY A 1 468 ? -32.020 -22.614 52.265 1.00 94.38 468 GLY A CA 1
ATOM 3491 C C . GLY A 1 468 ? -32.043 -23.391 50.943 1.00 94.38 468 GLY A C 1
ATOM 3492 O O . GLY A 1 468 ? -31.341 -24.394 50.842 1.00 94.38 468 GLY A O 1
ATOM 3493 N N . GLN A 1 469 ? -32.795 -22.952 49.927 1.00 97.19 469 GLN A N 1
ATOM 3494 C CA . GLN A 1 469 ? -32.773 -23.559 48.589 1.00 97.19 469 GLN A CA 1
ATOM 3495 C C . GLN A 1 469 ? -31.640 -22.996 47.727 1.00 97.19 469 GLN A C 1
ATOM 3497 O O . GLN A 1 469 ? -31.182 -21.873 47.937 1.00 97.19 469 GLN A O 1
ATOM 3502 N N . ALA A 1 470 ? -31.196 -23.770 46.737 1.00 96.75 470 ALA A N 1
ATOM 3503 C CA . ALA A 1 470 ? -30.204 -23.313 45.770 1.00 96.75 470 ALA A CA 1
ATOM 3504 C C . ALA A 1 470 ? -30.778 -22.232 44.837 1.00 96.75 470 ALA A C 1
ATOM 3506 O O . ALA A 1 470 ? -31.969 -22.231 44.521 1.00 96.75 470 ALA A O 1
ATOM 3507 N N . GLY A 1 471 ? -29.919 -21.338 44.352 1.00 95.06 471 GLY A N 1
ATOM 3508 C CA . GLY A 1 471 ? -30.280 -20.292 43.393 1.00 95.06 471 GLY A CA 1
ATOM 3509 C C . GLY A 1 471 ? -29.106 -19.930 42.490 1.00 95.06 471 GLY A C 1
ATOM 3510 O O . GLY A 1 471 ? -27.951 -20.139 42.861 1.00 95.06 471 GLY A O 1
ATOM 3511 N N . ALA A 1 472 ? -29.387 -19.398 41.302 1.00 95.62 472 ALA A N 1
ATOM 3512 C CA . ALA A 1 472 ? -28.356 -18.919 40.388 1.00 95.62 472 ALA A CA 1
ATOM 3513 C C . ALA A 1 472 ? -28.861 -17.772 39.506 1.00 95.62 472 ALA A C 1
ATOM 3515 O O . ALA A 1 472 ? -30.021 -17.761 39.091 1.00 95.62 472 ALA A O 1
ATOM 3516 N N . ILE A 1 473 ? -27.957 -16.847 39.196 1.00 95.88 473 ILE A N 1
ATOM 3517 C CA . ILE A 1 473 ? -28.124 -15.790 38.196 1.00 95.88 473 ILE A CA 1
ATOM 3518 C C . ILE A 1 473 ? -26.972 -15.866 37.189 1.00 95.88 473 ILE A C 1
ATOM 3520 O O . ILE A 1 473 ? -25.881 -16.336 37.516 1.00 95.88 473 ILE A O 1
ATOM 3524 N N . GLY A 1 474 ? -27.196 -15.435 35.952 1.00 93.94 474 GLY A N 1
ATOM 3525 C CA . GLY A 1 474 ? -26.186 -15.542 34.906 1.00 93.94 474 GLY A CA 1
ATOM 3526 C C . GLY A 1 474 ? -26.400 -14.613 33.722 1.00 93.94 474 GLY A C 1
ATOM 3527 O O . GLY A 1 474 ? -27.480 -14.052 33.516 1.00 93.94 474 GLY A O 1
ATOM 3528 N N . VAL A 1 475 ? -25.341 -14.482 32.930 1.00 92.50 475 VAL A N 1
ATOM 3529 C CA . VAL A 1 475 ? -25.312 -13.733 31.672 1.00 92.50 475 VAL A CA 1
ATOM 3530 C C . VAL A 1 475 ? -24.882 -14.648 30.525 1.00 92.50 475 VAL A C 1
ATOM 3532 O O . VAL A 1 475 ? -23.945 -15.433 30.650 1.00 92.50 475 VAL A O 1
ATOM 3535 N N . VAL A 1 476 ? -25.558 -14.531 29.386 1.00 87.88 476 VAL A N 1
ATOM 3536 C CA . VAL A 1 476 ? -25.177 -15.128 28.103 1.00 87.88 476 VAL A CA 1
ATOM 3537 C C . VAL A 1 476 ? -24.626 -14.008 27.234 1.00 87.88 476 VAL A C 1
ATOM 3539 O O . VAL A 1 476 ? -25.258 -12.960 27.088 1.00 87.88 476 VAL A O 1
ATOM 3542 N N . VAL A 1 477 ? -23.405 -14.194 26.734 1.00 83.56 477 VAL A N 1
ATOM 3543 C CA . VAL A 1 477 ? -22.579 -13.101 26.214 1.00 83.56 477 VAL A CA 1
ATOM 3544 C C . VAL A 1 477 ? -21.777 -13.591 25.026 1.00 83.56 477 VAL A C 1
ATOM 3546 O O . VAL A 1 477 ? -21.180 -14.663 25.090 1.00 83.56 477 VAL A O 1
ATOM 3549 N N . ASP A 1 478 ? -21.740 -12.786 23.975 1.00 82.19 478 ASP A N 1
ATOM 3550 C CA . ASP A 1 478 ? -20.826 -12.960 22.855 1.00 82.19 478 ASP A CA 1
ATOM 3551 C C . ASP A 1 478 ? -19.583 -12.076 23.050 1.00 82.19 478 ASP A C 1
ATOM 3553 O O . ASP A 1 478 ? -19.696 -10.919 23.452 1.00 82.19 478 ASP A O 1
ATOM 3557 N N . GLY A 1 479 ? -18.388 -12.612 22.799 1.00 78.88 479 GLY A N 1
ATOM 3558 C CA . GLY A 1 479 ? -17.132 -11.848 22.836 1.00 78.88 479 GLY A CA 1
ATOM 3559 C C . GLY A 1 479 ? -16.525 -11.529 24.215 1.00 78.88 479 GLY A C 1
ATOM 3560 O O . GLY A 1 479 ? -15.548 -10.780 24.271 1.00 78.88 479 GLY A O 1
ATOM 3561 N N . ALA A 1 480 ? -17.040 -12.078 25.324 1.00 85.94 480 ALA A N 1
ATOM 3562 C CA . ALA A 1 480 ? -16.421 -11.921 26.649 1.00 85.94 480 ALA A CA 1
ATOM 3563 C C . ALA A 1 480 ? -15.226 -12.867 26.865 1.00 85.94 480 ALA A C 1
ATOM 3565 O O . ALA A 1 480 ? -15.267 -14.043 26.513 1.00 85.94 480 ALA A O 1
ATOM 3566 N N . SER A 1 481 ? -14.176 -12.344 27.500 1.00 86.12 481 SER A N 1
ATOM 3567 C CA . SER A 1 481 ? -12.971 -13.077 27.917 1.00 86.12 481 SER A CA 1
ATOM 3568 C C . SER A 1 481 ? -12.794 -13.158 29.438 1.00 86.12 481 SER A C 1
ATOM 3570 O O . SER A 1 481 ? -12.078 -14.037 29.912 1.00 86.12 481 SER A O 1
ATOM 3572 N N . ALA A 1 482 ? -13.458 -12.289 30.210 1.00 91.50 482 ALA A N 1
ATOM 3573 C CA . ALA A 1 482 ? -13.491 -12.354 31.671 1.00 91.50 482 ALA A CA 1
ATOM 3574 C C . ALA A 1 482 ? -14.783 -11.750 32.254 1.00 91.50 482 ALA A C 1
ATOM 3576 O O . ALA A 1 482 ? -15.464 -10.961 31.593 1.00 91.50 482 ALA A O 1
ATOM 3577 N N . TYR A 1 483 ? -15.089 -12.126 33.503 1.00 94.94 483 TYR A N 1
ATOM 3578 C CA . TYR A 1 483 ? -16.270 -11.698 34.259 1.00 94.94 483 TYR A CA 1
ATOM 3579 C C . TYR A 1 483 ? -15.879 -11.293 35.686 1.00 94.94 483 TYR A C 1
ATOM 3581 O O . TYR A 1 483 ? -14.942 -11.855 36.255 1.00 94.94 483 TYR A O 1
ATOM 3589 N N . GLN A 1 484 ? -16.637 -10.375 36.282 1.00 97.19 484 GLN A N 1
ATOM 3590 C CA . GLN A 1 484 ? -16.588 -10.052 37.710 1.00 97.19 484 GLN A CA 1
ATOM 3591 C C . GLN A 1 484 ? -17.985 -9.651 38.205 1.00 97.19 484 GLN A C 1
ATOM 3593 O O . GLN A 1 484 ? -18.569 -8.696 37.697 1.00 97.19 484 GLN A O 1
ATOM 3598 N N . TRP A 1 485 ? -18.520 -10.351 39.209 1.00 96.94 485 TRP A N 1
ATOM 3599 C CA . TRP A 1 485 ? -19.818 -10.008 39.809 1.00 96.94 485 TRP A CA 1
ATOM 3600 C C . TRP A 1 485 ? -19.689 -8.981 40.931 1.00 96.94 485 TRP A C 1
ATOM 3602 O O . TRP A 1 485 ? -18.744 -9.029 41.724 1.00 96.94 485 TRP A O 1
ATOM 3612 N N . TYR A 1 486 ? -20.681 -8.102 41.024 1.00 95.81 486 TYR A N 1
ATOM 3613 C CA . TYR A 1 486 ? -20.829 -7.071 42.043 1.00 95.81 486 TYR A CA 1
ATOM 3614 C C . TYR A 1 486 ? -22.169 -7.231 42.760 1.00 95.81 486 TYR A C 1
ATOM 3616 O O . TYR A 1 486 ? -23.158 -7.637 42.149 1.00 95.81 486 TYR A O 1
ATOM 3624 N N . ARG A 1 487 ? -22.213 -6.878 44.047 1.00 94.44 487 ARG A N 1
ATOM 3625 C CA . ARG A 1 487 ? -23.442 -6.739 44.838 1.00 94.44 487 ARG A CA 1
ATOM 3626 C C . ARG A 1 487 ? -23.436 -5.386 45.528 1.00 94.44 487 ARG A C 1
ATOM 3628 O O . ARG A 1 487 ? -22.477 -5.084 46.236 1.00 94.44 487 ARG A O 1
ATOM 3635 N N . GLY A 1 488 ? -24.473 -4.577 45.314 1.00 89.62 488 GLY A N 1
ATOM 3636 C CA . GLY A 1 488 ? -24.509 -3.208 45.852 1.00 89.62 488 GLY A CA 1
ATOM 3637 C C . GLY A 1 488 ? -23.303 -2.367 45.404 1.00 89.62 488 GLY A C 1
ATOM 3638 O O . GLY A 1 488 ? -22.775 -1.570 46.166 1.00 89.62 488 GLY A O 1
ATOM 3639 N N . GLY A 1 489 ? -22.789 -2.607 44.191 1.00 90.19 489 GLY A N 1
ATOM 3640 C CA . GLY A 1 489 ? -21.604 -1.919 43.667 1.00 90.19 489 GLY A CA 1
ATOM 3641 C C . GLY A 1 489 ? -20.254 -2.383 44.220 1.00 90.19 489 GLY A C 1
ATOM 3642 O O . GLY A 1 489 ? -19.228 -1.829 43.829 1.00 90.19 489 GLY A O 1
ATOM 3643 N N . LEU A 1 490 ? -20.214 -3.401 45.085 1.00 91.75 490 LEU A N 1
ATOM 3644 C CA . LEU A 1 490 ? -18.972 -3.963 45.623 1.00 91.75 490 LEU A CA 1
ATOM 3645 C C . LEU A 1 490 ? -18.643 -5.316 44.973 1.00 91.75 490 LEU A C 1
ATOM 3647 O O . LEU A 1 490 ? -19.543 -6.150 44.841 1.00 91.75 490 LEU A O 1
ATOM 3651 N N . PRO A 1 491 ? -17.379 -5.565 44.574 1.00 94.75 491 PRO A N 1
ATOM 3652 C CA . PRO A 1 491 ? -17.004 -6.799 43.895 1.00 94.75 491 PRO A CA 1
ATOM 3653 C C . PRO A 1 491 ? -17.094 -7.998 44.841 1.00 94.75 491 PRO A C 1
ATOM 3655 O O . PRO A 1 491 ? -16.623 -7.960 45.980 1.00 94.75 491 PRO A O 1
ATOM 3658 N N . LEU A 1 492 ? -17.662 -9.095 44.350 1.00 95.19 492 LEU A N 1
ATOM 3659 C CA . LEU A 1 492 ? -17.712 -10.366 45.059 1.00 95.19 492 LEU A CA 1
ATOM 3660 C C . LEU A 1 492 ? -16.426 -11.152 44.802 1.00 95.19 492 LEU A C 1
ATOM 3662 O O . LEU A 1 492 ? -16.082 -11.468 43.661 1.00 95.19 492 LEU A O 1
ATOM 3666 N N . SER A 1 493 ? -15.721 -11.495 45.876 1.00 93.69 493 SER A N 1
ATOM 3667 C CA . SER A 1 493 ? -14.485 -12.274 45.784 1.00 93.69 493 SER A CA 1
ATOM 3668 C C . SER A 1 493 ? -14.730 -13.635 45.118 1.00 93.69 493 SER A C 1
ATOM 3670 O O . SER A 1 493 ? -15.637 -14.367 45.510 1.00 93.69 493 SER A O 1
ATOM 3672 N N . GLY A 1 494 ? -13.923 -13.969 44.105 1.00 92.19 494 GLY A N 1
ATOM 3673 C CA . GLY A 1 494 ? -13.965 -15.255 43.396 1.00 92.19 494 GLY A CA 1
ATOM 3674 C C . GLY A 1 494 ? -15.124 -15.436 42.407 1.00 92.19 494 GLY A C 1
ATOM 3675 O O . GLY A 1 494 ? -15.189 -16.462 41.734 1.00 92.19 494 GLY A O 1
ATOM 3676 N N . ALA A 1 495 ? -16.022 -14.459 42.275 1.00 96.00 495 ALA A N 1
ATOM 3677 C CA . ALA A 1 495 ? -17.158 -14.538 41.364 1.00 96.00 495 ALA A CA 1
ATOM 3678 C C . ALA A 1 495 ? -16.772 -14.077 39.946 1.00 96.00 495 ALA A C 1
ATOM 3680 O O . ALA A 1 495 ? -17.131 -12.979 39.522 1.00 96.00 495 ALA A O 1
ATOM 3681 N N . THR A 1 496 ? -16.026 -14.918 39.221 1.00 96.06 496 THR A N 1
ATOM 3682 C CA . THR A 1 496 ? -15.443 -14.596 37.899 1.00 96.06 496 THR A CA 1
ATOM 3683 C C . THR A 1 496 ? -15.976 -15.445 36.738 1.00 96.06 496 THR A C 1
ATOM 3685 O O . THR A 1 496 ? -15.422 -15.436 35.638 1.00 96.06 496 THR A O 1
ATOM 3688 N N . GLY A 1 497 ? -17.057 -16.193 36.967 1.00 94.19 497 GLY A N 1
ATOM 3689 C CA . GLY A 1 497 ? -17.748 -16.971 35.937 1.00 94.19 497 GLY A CA 1
ATOM 3690 C C . GLY A 1 497 ? -18.956 -16.245 35.340 1.00 94.19 497 GLY A C 1
ATOM 3691 O O . GLY A 1 497 ? -19.483 -15.299 35.923 1.00 94.19 497 GLY A O 1
ATOM 3692 N N . ALA A 1 498 ? -19.454 -16.749 34.209 1.00 92.75 498 ALA A N 1
ATOM 3693 C CA . ALA A 1 498 ? -20.684 -16.260 33.571 1.00 92.75 498 ALA A CA 1
ATOM 3694 C C . ALA A 1 498 ? -21.962 -16.519 34.401 1.00 92.75 498 ALA A C 1
ATOM 3696 O O . ALA A 1 498 ? -22.998 -15.901 34.160 1.00 92.75 498 ALA A O 1
ATOM 3697 N N . VAL A 1 499 ? -21.889 -17.432 35.377 1.00 94.81 499 VAL A N 1
ATOM 3698 C CA . VAL A 1 499 ? -22.975 -17.796 36.294 1.00 94.81 499 VAL A CA 1
ATOM 3699 C C . VAL A 1 499 ? -22.494 -17.612 37.731 1.00 94.81 499 VAL A C 1
ATOM 3701 O O . VAL A 1 499 ? -21.426 -18.106 38.094 1.00 94.81 499 VAL A O 1
ATOM 3704 N N . LEU A 1 500 ? -23.301 -16.934 38.544 1.00 96.12 500 LEU A N 1
ATOM 3705 C CA . LEU A 1 500 ? -23.157 -16.847 39.993 1.00 96.12 500 LEU A CA 1
ATOM 3706 C C . LEU A 1 500 ? -24.210 -17.751 40.641 1.00 96.12 500 LEU A C 1
ATOM 3708 O O . LEU A 1 500 ? -25.406 -17.562 40.429 1.00 96.12 500 LEU A O 1
ATOM 3712 N N . SER A 1 501 ? -23.768 -18.743 41.415 1.00 95.25 501 SER A N 1
ATOM 3713 C CA . SER A 1 501 ? -24.642 -19.754 42.020 1.00 95.25 501 SER A CA 1
ATOM 3714 C C . SER A 1 501 ? -24.407 -19.903 43.516 1.00 95.25 501 SER A C 1
ATOM 3716 O O . SER A 1 501 ? -23.260 -19.920 43.966 1.00 95.25 501 SER A O 1
ATOM 3718 N N . TRP A 1 502 ? -25.486 -20.132 44.257 1.00 95.94 502 TRP A N 1
ATOM 3719 C CA . TRP A 1 502 ? -25.469 -20.424 45.685 1.00 95.94 502 TRP A CA 1
ATOM 3720 C C . TRP A 1 502 ? -26.087 -21.802 45.945 1.00 95.94 502 TRP A C 1
ATOM 3722 O O . TRP A 1 502 ? -27.187 -22.072 45.456 1.00 95.94 502 TRP A O 1
ATOM 3732 N N . PRO A 1 503 ? -25.433 -22.672 46.734 1.00 95.69 503 PRO A N 1
ATOM 3733 C CA . PRO A 1 503 ? -25.999 -23.969 47.106 1.00 95.69 503 PRO A CA 1
ATOM 3734 C C . PRO A 1 503 ? -27.175 -23.840 48.086 1.00 95.69 503 PRO A C 1
ATOM 3736 O O . PRO A 1 503 ? -28.039 -24.709 48.119 1.00 95.69 503 PRO A O 1
ATOM 3739 N N . ALA A 1 504 ? -27.206 -22.760 48.868 1.00 95.88 504 ALA A N 1
ATOM 3740 C CA . ALA A 1 504 ? -28.279 -22.416 49.788 1.00 95.88 504 ALA A CA 1
ATOM 3741 C C . ALA A 1 504 ? -28.345 -20.888 49.913 1.00 95.88 504 ALA A C 1
ATOM 3743 O O . ALA A 1 504 ? -27.406 -20.269 50.407 1.00 95.88 504 ALA A O 1
ATOM 3744 N N . VAL A 1 505 ? -29.433 -20.286 49.439 1.00 96.69 505 VAL A N 1
ATOM 3745 C CA . VAL A 1 505 ? -29.670 -18.840 49.487 1.00 96.69 505 VAL A CA 1
ATOM 3746 C C . VAL A 1 505 ? -30.283 -18.479 50.836 1.00 96.69 505 VAL A C 1
ATOM 3748 O O . VAL A 1 505 ? -31.303 -19.047 51.236 1.00 96.69 505 VAL A O 1
ATOM 3751 N N . GLY A 1 506 ? -29.678 -17.529 51.542 1.00 96.94 506 GLY A N 1
ATOM 3752 C CA . GLY A 1 506 ? -30.219 -16.934 52.755 1.00 96.94 506 GLY A CA 1
ATOM 3753 C C . GLY A 1 506 ? -30.324 -15.411 52.646 1.00 96.94 506 GLY A C 1
ATOM 3754 O O . GLY A 1 506 ? -29.972 -14.822 51.625 1.00 96.94 506 GLY A O 1
ATOM 3755 N N . PRO A 1 507 ? -30.802 -14.734 53.707 1.00 96.88 507 PRO A N 1
ATOM 3756 C CA . PRO A 1 507 ? -30.959 -13.277 53.716 1.00 96.88 507 PRO A CA 1
ATOM 3757 C C . PRO A 1 507 ? -29.673 -12.507 53.399 1.00 96.88 507 PRO A C 1
ATOM 3759 O O . PRO A 1 507 ? -29.741 -11.399 52.883 1.00 96.88 507 PRO A O 1
ATOM 3762 N N . ALA A 1 508 ? -28.505 -13.091 53.684 1.00 94.75 508 ALA A N 1
ATOM 3763 C CA . ALA A 1 508 ? -27.214 -12.487 53.382 1.00 94.75 508 ALA A CA 1
ATOM 3764 C C . ALA A 1 508 ? -26.914 -12.425 51.876 1.00 94.75 508 ALA A C 1
ATOM 3766 O O . ALA A 1 508 ? -26.116 -11.585 51.472 1.00 94.75 508 ALA A O 1
ATOM 3767 N N . GLU A 1 509 ? -27.531 -13.279 51.055 1.00 95.69 509 GLU A N 1
ATOM 3768 C CA . GLU A 1 509 ? -27.412 -13.294 49.592 1.00 95.69 509 GLU A CA 1
ATOM 3769 C C . GLU A 1 509 ? -28.469 -12.417 48.902 1.00 95.69 509 GLU A C 1
ATOM 3771 O O . GLU A 1 509 ? -28.374 -12.194 47.695 1.00 95.69 509 GLU A O 1
ATOM 3776 N N . ALA A 1 510 ? -29.455 -11.882 49.627 1.00 96.94 510 ALA A N 1
ATOM 3777 C CA . ALA A 1 510 ? -30.393 -10.929 49.045 1.00 96.94 510 ALA A CA 1
ATOM 3778 C C . ALA A 1 510 ? -29.669 -9.636 48.630 1.00 96.94 510 ALA A C 1
ATOM 3780 O O . ALA A 1 510 ? -28.726 -9.188 49.287 1.00 96.94 510 ALA A O 1
ATOM 3781 N N . GLY A 1 511 ? -30.097 -9.025 47.529 1.00 95.94 511 GLY A N 1
ATOM 3782 C CA . GLY A 1 511 ? -29.512 -7.780 47.046 1.00 95.94 511 GLY A CA 1
ATOM 3783 C C . GLY A 1 511 ? -29.740 -7.533 45.561 1.00 95.94 511 GLY A C 1
ATOM 3784 O O . GLY A 1 511 ? -30.486 -8.248 44.892 1.00 95.94 511 GLY A O 1
ATOM 3785 N N . ILE A 1 512 ? -29.060 -6.509 45.053 1.00 95.88 512 ILE A N 1
ATOM 3786 C CA . ILE A 1 512 ? -29.021 -6.158 43.633 1.00 95.88 512 ILE A CA 1
ATOM 3787 C C . ILE A 1 512 ? -27.615 -6.455 43.105 1.00 95.88 512 ILE A C 1
ATOM 3789 O O . ILE A 1 512 ? -26.623 -6.019 43.701 1.00 95.88 512 ILE A O 1
ATOM 3793 N N . TYR A 1 513 ? -27.548 -7.215 42.014 1.00 96.38 513 TYR A N 1
ATOM 3794 C CA . TYR A 1 513 ? -26.324 -7.755 41.429 1.00 96.38 513 TYR A CA 1
ATOM 3795 C C . TYR A 1 513 ? -26.104 -7.257 40.003 1.00 96.38 513 TYR A C 1
ATOM 3797 O O . TYR A 1 513 ? -27.054 -7.138 39.232 1.00 96.38 513 TYR A O 1
ATOM 3805 N N . GLU A 1 514 ? -24.844 -7.047 39.636 1.00 94.62 514 GLU A N 1
ATOM 3806 C CA . GLU A 1 514 ? -24.410 -6.695 38.279 1.00 94.62 514 GLU A CA 1
ATOM 3807 C C . GLU A 1 514 ? -23.160 -7.509 37.914 1.00 94.62 514 GLU A C 1
ATOM 3809 O O . GLU A 1 514 ? -22.333 -7.811 38.778 1.00 94.62 514 GLU A O 1
ATOM 3814 N N . ALA A 1 515 ? -23.011 -7.873 36.642 1.00 94.69 515 ALA A N 1
ATOM 3815 C CA . ALA A 1 515 ? -21.813 -8.512 36.111 1.00 94.69 515 ALA A CA 1
ATOM 3816 C C . ALA A 1 515 ? -21.045 -7.520 35.234 1.00 94.69 515 ALA A C 1
ATOM 3818 O O . ALA A 1 515 ? -21.618 -6.931 34.320 1.00 94.69 515 ALA A O 1
ATOM 3819 N N . PHE A 1 516 ? -19.750 -7.363 35.493 1.00 93.75 516 PHE A N 1
ATOM 3820 C CA . PHE A 1 516 ? -18.815 -6.626 34.650 1.00 93.75 516 PHE A CA 1
ATOM 3821 C C . PHE A 1 516 ? -18.082 -7.600 33.730 1.00 93.75 516 PHE A C 1
ATOM 3823 O O . PHE A 1 516 ? -17.576 -8.626 34.193 1.00 93.75 516 PHE A O 1
ATOM 3830 N N . LEU A 1 517 ? -18.041 -7.302 32.436 1.00 92.69 517 LEU A N 1
ATOM 3831 C CA . LEU A 1 517 ? -17.533 -8.187 31.397 1.00 92.69 517 LEU A CA 1
ATOM 3832 C C . LEU A 1 517 ? -16.446 -7.480 30.602 1.00 92.69 517 LEU A C 1
ATOM 3834 O O . LEU A 1 517 ? -16.654 -6.351 30.165 1.00 92.69 517 LEU A O 1
ATOM 3838 N N . SER A 1 518 ? -15.326 -8.152 30.350 1.00 88.81 518 SER A N 1
ATOM 3839 C CA . SER A 1 518 ? -14.251 -7.611 29.514 1.00 88.81 518 SER A CA 1
ATOM 3840 C C . SER A 1 518 ? -13.909 -8.546 28.359 1.00 88.81 518 SER A C 1
ATOM 3842 O O . SER A 1 518 ? -13.901 -9.774 28.489 1.00 88.81 518 SER A O 1
ATOM 3844 N N . GLY A 1 519 ? -13.643 -7.960 27.197 1.00 82.69 519 GLY A N 1
ATOM 3845 C CA . GLY A 1 519 ? -13.273 -8.654 25.970 1.00 82.69 519 GLY A CA 1
ATOM 3846 C C . GLY A 1 519 ? -12.271 -7.849 25.145 1.00 82.69 519 GLY A C 1
ATOM 3847 O O . GLY A 1 519 ? -11.990 -6.692 25.461 1.00 82.69 519 GLY A O 1
ATOM 3848 N N . PRO A 1 520 ? -11.750 -8.422 24.048 1.00 66.75 520 PRO A N 1
ATOM 3849 C CA . PRO A 1 520 ? -10.780 -7.744 23.186 1.00 66.75 520 PRO A CA 1
ATOM 3850 C C . PRO A 1 520 ? -11.252 -6.382 22.648 1.00 66.75 520 PRO A C 1
ATOM 3852 O O . PRO A 1 520 ? -10.432 -5.516 22.360 1.00 66.75 520 PRO A O 1
ATOM 3855 N N . GLY A 1 521 ? -12.567 -6.180 22.512 1.00 73.56 521 GLY A N 1
ATOM 3856 C CA . GLY A 1 521 ? -13.158 -4.923 22.054 1.00 73.56 521 GLY A CA 1
ATOM 3857 C C . GL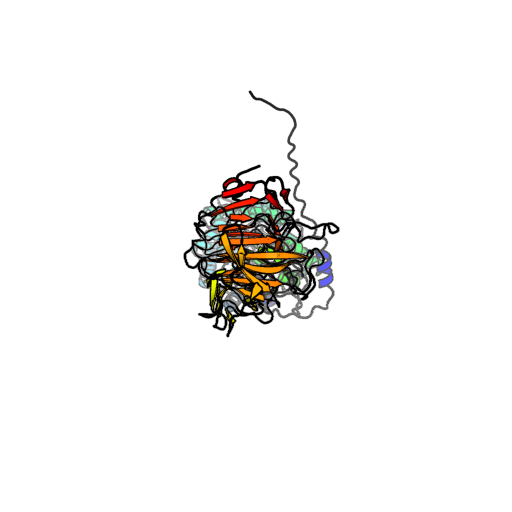Y A 1 521 ? -13.625 -3.956 23.141 1.00 73.56 521 GLY A C 1
ATOM 3858 O O . GLY A 1 521 ? -14.279 -2.972 22.800 1.00 73.56 521 GLY A O 1
ATOM 3859 N N . GLY A 1 522 ? -13.332 -4.217 24.419 1.00 83.00 522 GLY A N 1
ATOM 3860 C CA . GLY A 1 522 ? -13.681 -3.337 25.537 1.00 83.00 522 GLY A CA 1
ATOM 3861 C C . GLY A 1 522 ? -14.485 -4.024 26.638 1.00 83.00 522 GLY A C 1
ATOM 3862 O O . GLY A 1 522 ? -14.440 -5.244 26.800 1.00 83.00 522 GLY A O 1
ATOM 3863 N N . GLU A 1 523 ? -15.212 -3.219 27.406 1.00 86.69 523 GLU A N 1
ATOM 3864 C CA . GLU A 1 523 ? -15.927 -3.642 28.610 1.00 86.69 523 GLU A CA 1
ATOM 3865 C C . GLU A 1 523 ? -17.433 -3.405 28.465 1.00 86.69 523 GLU A C 1
ATOM 3867 O O . GLU A 1 523 ? -17.884 -2.549 27.702 1.00 86.69 523 GLU A O 1
ATOM 3872 N N . THR A 1 524 ? -18.239 -4.190 29.169 1.00 89.38 524 THR A N 1
ATOM 3873 C CA . THR A 1 524 ? -19.700 -4.054 29.211 1.00 89.38 524 THR A CA 1
ATOM 3874 C C . THR A 1 524 ? -20.188 -4.420 30.604 1.00 89.38 524 THR A C 1
ATOM 3876 O O . THR A 1 524 ? -19.654 -5.335 31.222 1.00 89.38 524 THR A O 1
ATOM 3879 N N . LEU A 1 525 ? -21.188 -3.701 31.113 1.00 89.88 525 LEU A N 1
ATOM 3880 C CA . LEU A 1 525 ? -21.846 -3.987 32.389 1.00 89.88 525 LEU A CA 1
ATOM 3881 C C . LEU A 1 525 ? -23.232 -4.581 32.110 1.00 89.88 525 LEU A C 1
ATOM 3883 O O . LEU A 1 525 ? -23.920 -4.148 31.183 1.00 89.88 525 LEU A O 1
ATOM 3887 N N . SER A 1 526 ? -23.644 -5.585 32.880 1.00 91.06 526 SER A N 1
ATOM 3888 C CA . SER A 1 526 ? -24.986 -6.151 32.763 1.00 91.06 526 SER A CA 1
ATOM 3889 C C . SER A 1 526 ? -26.057 -5.205 33.285 1.00 91.06 526 SER A C 1
ATOM 3891 O O . SER A 1 526 ? -25.805 -4.376 34.150 1.00 91.06 526 SER A O 1
ATOM 3893 N N . TYR A 1 527 ? -27.298 -5.410 32.840 1.00 87.62 527 TYR A N 1
ATOM 3894 C CA . TYR A 1 527 ? -28.437 -4.871 33.577 1.00 87.62 527 TYR A CA 1
ATOM 3895 C C . TYR A 1 527 ? -28.461 -5.441 35.011 1.00 87.62 527 TYR A C 1
ATOM 3897 O O . TYR A 1 527 ? -28.053 -6.597 35.199 1.00 87.62 527 TYR A O 1
ATOM 3905 N N . PRO A 1 528 ? -28.968 -4.680 35.996 1.00 92.06 528 PRO A N 1
ATOM 3906 C CA . PRO A 1 528 ? -29.078 -5.150 37.370 1.00 92.06 528 PRO A CA 1
ATOM 3907 C C . PRO A 1 528 ? -30.021 -6.354 37.498 1.00 92.06 528 PRO A C 1
ATOM 3909 O O . PRO A 1 528 ? -31.002 -6.483 36.762 1.00 92.06 528 PRO A O 1
ATOM 3912 N N . MET A 1 529 ? -29.742 -7.235 38.455 1.00 94.06 529 MET A N 1
ATOM 3913 C CA . MET A 1 529 ? -30.571 -8.395 38.792 1.00 94.06 529 MET A CA 1
ATOM 3914 C C . MET A 1 529 ? -30.919 -8.366 40.277 1.00 94.06 529 MET A C 1
ATOM 3916 O O . MET A 1 529 ? -30.039 -8.176 41.115 1.00 94.06 529 MET A O 1
ATOM 3920 N N . VAL A 1 530 ? -32.191 -8.568 40.621 1.00 96.06 530 VAL A N 1
ATOM 3921 C CA . VAL A 1 530 ? -32.634 -8.614 42.026 1.00 96.06 530 VAL A CA 1
ATOM 3922 C C . VAL A 1 530 ? -32.664 -10.053 42.508 1.00 96.06 530 VAL A C 1
ATOM 3924 O O . VAL A 1 530 ? -33.348 -10.881 41.910 1.00 96.06 530 VAL A O 1
ATOM 3927 N N . VAL A 1 531 ? -31.984 -10.341 43.614 1.00 97.31 531 VAL A N 1
ATOM 3928 C CA . VAL A 1 531 ? -32.096 -11.614 44.333 1.00 97.31 531 VAL A CA 1
ATOM 3929 C C . VAL A 1 531 ? -32.771 -11.351 45.668 1.00 97.31 531 VAL A C 1
ATOM 3931 O O . VAL A 1 531 ? -32.332 -10.504 46.445 1.00 97.31 531 VAL A O 1
ATOM 3934 N N . GLY A 1 532 ? -33.853 -12.070 45.921 1.00 96.50 532 GLY A N 1
ATOM 3935 C CA . GLY A 1 532 ? -34.697 -11.916 47.090 1.00 96.50 532 GLY A CA 1
ATOM 3936 C C . GLY A 1 532 ? -34.963 -13.241 47.790 1.00 96.50 532 GLY A C 1
ATOM 3937 O O . GLY A 1 532 ? -34.828 -14.313 47.197 1.00 96.50 532 GLY A O 1
ATOM 3938 N N . VAL A 1 533 ? -35.331 -13.164 49.067 1.00 97.75 533 VAL A N 1
ATOM 3939 C CA . VAL A 1 533 ? -35.519 -14.328 49.935 1.00 97.75 533 VAL A CA 1
ATOM 3940 C C . VAL A 1 533 ? -36.933 -14.333 50.484 1.00 97.75 533 VAL A C 1
ATOM 3942 O O . VAL A 1 533 ? -37.431 -13.309 50.944 1.00 97.75 533 VAL A O 1
ATOM 3945 N N . VAL A 1 534 ? -37.565 -15.502 50.479 1.00 96.81 534 VAL A N 1
ATOM 3946 C CA . VAL A 1 534 ? -38.804 -15.755 51.223 1.00 96.81 534 VAL A CA 1
ATOM 3947 C C . VAL A 1 534 ? -38.540 -16.805 52.309 1.00 96.81 534 VAL A C 1
ATOM 3949 O O . VAL A 1 534 ? -37.771 -17.741 52.068 1.00 96.81 534 VAL A O 1
ATOM 3952 N N . PRO A 1 535 ? -39.118 -16.679 53.517 1.00 96.56 535 PRO A N 1
ATOM 3953 C CA . PRO A 1 535 ? -38.997 -17.706 54.547 1.00 96.56 535 PRO A CA 1
ATOM 3954 C C . PRO A 1 535 ? -39.493 -19.077 54.062 1.00 96.56 535 PRO A C 1
ATOM 3956 O O . PRO A 1 535 ? -40.321 -19.174 53.155 1.00 96.56 535 PRO A O 1
ATOM 3959 N N . ALA A 1 536 ? -38.995 -20.152 54.677 1.00 94.38 536 ALA A N 1
ATOM 3960 C CA . ALA A 1 536 ? -39.518 -21.492 54.425 1.00 94.38 536 ALA A CA 1
ATOM 3961 C C . ALA A 1 536 ? -41.009 -21.580 54.796 1.00 94.38 536 ALA A C 1
ATOM 3963 O O . ALA A 1 536 ? -41.484 -20.853 55.667 1.00 94.38 536 ALA A O 1
ATOM 3964 N N . ALA A 1 537 ? -41.748 -22.491 54.159 1.00 89.94 537 ALA A N 1
ATOM 3965 C CA . ALA A 1 537 ? -43.171 -22.674 54.437 1.00 89.94 537 ALA A CA 1
ATOM 3966 C C . ALA A 1 537 ? -43.430 -22.874 55.945 1.00 89.94 537 ALA A C 1
ATOM 3968 O O . ALA A 1 537 ? -42.787 -23.699 56.595 1.00 89.94 537 ALA A O 1
ATOM 3969 N N . GLY A 1 538 ? -44.365 -22.098 56.499 1.00 88.38 538 GLY A N 1
ATOM 3970 C CA . GLY A 1 538 ? -44.693 -22.106 57.929 1.00 88.38 538 GLY A CA 1
ATOM 3971 C C . GLY A 1 538 ? -43.718 -21.334 58.829 1.00 88.38 538 GLY A C 1
ATOM 3972 O O . GLY A 1 538 ? -43.920 -21.312 60.039 1.00 88.38 538 GLY A O 1
ATOM 3973 N N . GLN A 1 539 ? -42.679 -20.702 58.278 1.00 93.69 539 GLN A N 1
ATOM 3974 C CA . GLN A 1 539 ? -41.801 -19.782 59.004 1.00 93.69 539 GLN A CA 1
ATOM 3975 C C . GLN A 1 539 ? -42.168 -18.337 58.678 1.00 93.69 539 GLN A C 1
ATOM 3977 O O . GLN A 1 539 ? -42.460 -18.003 57.532 1.00 93.69 539 GLN A O 1
ATOM 3982 N N . ARG A 1 540 ? -42.104 -17.463 59.685 1.00 93.31 540 ARG A N 1
ATOM 3983 C CA . ARG A 1 540 ? -42.340 -16.023 59.502 1.00 93.31 540 ARG A CA 1
ATOM 3984 C C . ARG A 1 540 ? -41.070 -15.232 59.222 1.00 93.31 540 ARG A C 1
ATOM 3986 O O . ARG A 1 540 ? -41.129 -14.124 58.698 1.00 93.31 540 ARG A O 1
ATOM 3993 N N . THR A 1 541 ? -39.920 -15.790 59.583 1.00 96.69 541 THR A N 1
ATOM 3994 C CA . THR A 1 541 ? -38.629 -15.114 59.498 1.00 96.69 541 THR A CA 1
ATOM 3995 C C . THR A 1 541 ? -37.550 -16.041 58.949 1.00 96.69 541 THR A C 1
ATOM 3997 O O . THR A 1 541 ? -37.677 -17.265 58.972 1.00 96.69 541 THR A O 1
ATOM 4000 N N . ALA A 1 542 ? -36.473 -15.448 58.442 1.00 97.25 542 ALA A N 1
ATOM 4001 C CA . ALA A 1 542 ? -35.229 -16.141 58.128 1.00 97.25 542 ALA A CA 1
ATOM 4002 C C . ALA A 1 542 ? -34.032 -15.233 58.452 1.00 97.25 542 ALA A C 1
ATOM 4004 O O . ALA A 1 542 ? -34.121 -14.011 58.326 1.00 97.25 542 ALA A O 1
ATOM 4005 N N . GLY A 1 543 ? -32.894 -15.821 58.829 1.00 96.00 543 GLY A N 1
ATOM 4006 C CA . GLY A 1 543 ? -31.677 -15.078 59.185 1.00 96.00 543 GLY A CA 1
ATOM 4007 C C . GLY A 1 543 ? -31.741 -14.411 60.559 1.00 96.00 543 GLY A C 1
ATOM 4008 O O . GLY A 1 543 ? -32.362 -14.931 61.483 1.00 96.00 543 GLY A O 1
ATOM 4009 N N . ALA A 1 544 ? -31.050 -13.281 60.710 1.00 96.12 544 ALA A N 1
ATOM 4010 C CA . ALA A 1 544 ? -30.832 -12.640 62.004 1.00 96.12 544 ALA A CA 1
ATOM 4011 C C . ALA A 1 544 ? -32.004 -11.724 62.389 1.00 96.12 544 ALA A C 1
ATOM 4013 O O . ALA A 1 544 ? -31.920 -10.498 62.284 1.00 96.12 544 ALA A O 1
ATOM 4014 N N . VAL A 1 545 ? -33.107 -12.339 62.814 1.00 96.75 545 VAL A N 1
ATOM 4015 C CA . VAL A 1 545 ? -34.330 -11.649 63.230 1.00 96.75 545 VAL A CA 1
ATOM 4016 C C . VAL A 1 545 ? -34.720 -12.064 64.642 1.00 96.75 545 VAL A C 1
ATOM 4018 O O . VAL A 1 545 ? -34.858 -13.252 64.928 1.00 96.75 545 VAL A O 1
ATOM 4021 N N . THR A 1 546 ? -34.972 -11.081 65.502 1.00 94.69 546 THR A N 1
ATOM 4022 C CA . THR A 1 546 ? -35.493 -11.290 66.856 1.00 94.69 546 THR A CA 1
ATOM 4023 C C . THR A 1 546 ? -36.923 -10.768 66.955 1.00 94.69 546 THR A C 1
ATOM 4025 O O . THR A 1 546 ? -37.224 -9.672 66.484 1.00 94.69 546 THR A O 1
ATOM 4028 N N . THR A 1 547 ? -37.795 -11.520 67.623 1.00 92.81 547 THR A N 1
ATOM 4029 C CA . THR A 1 547 ? -39.122 -11.061 68.057 1.00 92.81 547 THR A CA 1
ATOM 4030 C C . THR A 1 547 ? -39.339 -11.396 69.538 1.00 92.81 547 THR A C 1
ATOM 4032 O O . THR A 1 547 ? -38.539 -12.128 70.129 1.00 92.81 547 THR A O 1
ATOM 4035 N N . ARG A 1 548 ? -40.379 -10.835 70.156 1.00 90.62 548 ARG A N 1
ATOM 4036 C CA . ARG A 1 548 ? -40.773 -11.082 71.552 1.00 90.62 548 ARG A CA 1
ATOM 4037 C C . ARG A 1 548 ? -42.277 -11.323 71.628 1.00 90.62 548 ARG A C 1
ATOM 4039 O O . ARG A 1 548 ? -43.004 -10.896 70.741 1.00 90.62 548 ARG A O 1
ATOM 4046 N N . ALA A 1 549 ? -42.747 -11.966 72.694 1.00 88.06 549 ALA A N 1
ATOM 4047 C CA . ALA A 1 549 ? -44.175 -12.246 72.860 1.00 88.06 549 ALA A CA 1
ATOM 4048 C C . ALA A 1 549 ? -45.014 -10.958 72.943 1.00 88.06 549 ALA A C 1
ATOM 4050 O O . ALA A 1 549 ? -46.129 -10.913 72.444 1.00 88.06 549 ALA A O 1
ATOM 4051 N N . GLU A 1 550 ? -44.472 -9.885 73.526 1.00 90.12 550 GLU A N 1
ATOM 4052 C CA . GLU A 1 550 ? -45.121 -8.570 73.564 1.00 90.12 550 GLU A CA 1
ATOM 4053 C C . GLU A 1 550 ? -45.039 -7.789 72.239 1.00 90.12 550 GLU A C 1
ATOM 4055 O O . GLU A 1 550 ? -45.525 -6.662 72.157 1.00 90.12 550 GLU A O 1
ATOM 4060 N N . TRP A 1 551 ? -44.375 -8.346 71.222 1.00 92.00 551 TRP A N 1
ATOM 4061 C CA . TRP A 1 551 ? -44.183 -7.728 69.908 1.00 92.00 551 TRP A CA 1
ATOM 4062 C C . TRP A 1 551 ? -45.056 -8.331 68.816 1.00 92.00 551 TRP A C 1
ATOM 4064 O O . TRP A 1 551 ? -45.010 -7.847 67.689 1.00 92.00 551 TRP A O 1
ATOM 4074 N N . THR A 1 552 ? -45.827 -9.362 69.136 1.00 91.69 552 THR A N 1
ATOM 4075 C CA . THR A 1 552 ? -46.754 -10.005 68.209 1.00 91.69 552 THR A CA 1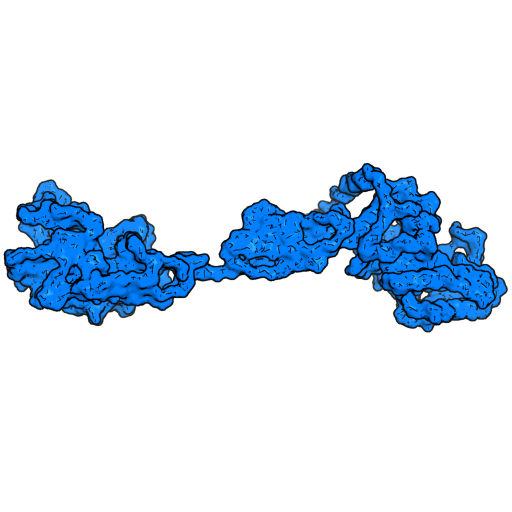
ATOM 4076 C C . THR A 1 552 ? -48.177 -9.530 68.460 1.00 91.69 552 THR A C 1
ATOM 4078 O O . THR A 1 552 ? -48.536 -9.270 69.611 1.00 91.69 552 THR A O 1
ATOM 4081 N N . ASP A 1 553 ? -48.979 -9.434 67.403 1.00 93.06 553 ASP A N 1
ATOM 4082 C CA . ASP A 1 553 ? -50.401 -9.070 67.466 1.00 93.06 553 ASP A CA 1
ATOM 4083 C C . ASP A 1 553 ? -50.685 -7.746 68.220 1.00 93.06 553 ASP A C 1
ATOM 4085 O O . ASP A 1 553 ? -51.640 -7.616 68.994 1.00 93.06 553 ASP A O 1
ATOM 4089 N N . ILE A 1 554 ? -49.850 -6.721 68.024 1.00 92.06 554 ILE A N 1
ATOM 4090 C CA . ILE A 1 554 ? -50.024 -5.418 68.680 1.00 92.06 554 ILE A CA 1
ATOM 4091 C C . ILE A 1 554 ? -51.235 -4.701 68.071 1.00 92.06 554 ILE A C 1
ATOM 4093 O O . ILE A 1 554 ? -51.172 -4.174 66.959 1.00 92.06 554 ILE A O 1
ATOM 4097 N N . HIS A 1 555 ? -52.327 -4.613 68.829 1.00 91.50 555 HIS A N 1
ATOM 4098 C CA . HIS A 1 555 ? -53.517 -3.856 68.440 1.00 91.50 555 HIS A CA 1
ATOM 4099 C C . HIS A 1 555 ? -53.292 -2.347 68.581 1.00 91.50 555 HIS A C 1
ATOM 4101 O O . HIS A 1 555 ? -53.131 -1.824 69.687 1.00 91.50 555 HIS A O 1
ATOM 4107 N N . HIS A 1 556 ? -53.332 -1.626 67.464 1.00 86.06 556 HIS A N 1
ATOM 4108 C CA . HIS A 1 556 ? -53.182 -0.176 67.445 1.00 86.06 556 HIS A CA 1
ATOM 4109 C C . HIS A 1 556 ? -54.553 0.535 6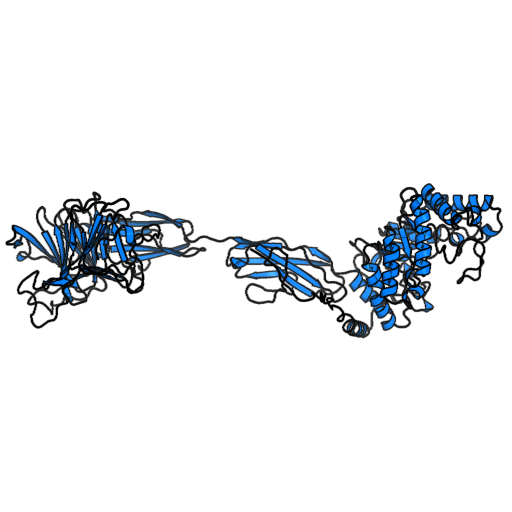7.425 1.00 86.06 556 HIS A C 1
ATOM 4111 O O . HIS A 1 556 ? -55.505 0.026 66.828 1.00 86.06 556 HIS A O 1
ATOM 4117 N N . PRO A 1 557 ? -54.688 1.749 68.001 1.00 85.94 557 PRO A N 1
ATOM 4118 C CA . PRO A 1 557 ? -55.952 2.501 68.012 1.00 85.94 557 PRO A CA 1
ATOM 4119 C C . PRO A 1 557 ? -56.563 2.824 66.638 1.00 85.94 557 PRO A C 1
ATOM 4121 O O . PRO A 1 557 ? -57.734 3.183 66.563 1.00 85.94 557 PRO A O 1
ATOM 4124 N N . ASN A 1 558 ? -55.791 2.710 65.554 1.00 83.12 558 ASN A N 1
ATOM 4125 C CA . ASN A 1 558 ? -56.287 2.865 64.178 1.00 83.12 558 ASN A CA 1
ATOM 4126 C C . ASN A 1 558 ? -56.957 1.589 63.626 1.00 83.12 558 ASN A C 1
ATOM 4128 O O . ASN A 1 558 ? -57.382 1.592 62.475 1.00 83.12 558 ASN A O 1
ATOM 4132 N N . GLY A 1 559 ? -57.034 0.514 64.418 1.00 88.25 559 GLY A N 1
ATOM 4133 C CA . GLY A 1 559 ? -57.635 -0.765 64.040 1.00 88.25 559 GLY A CA 1
ATOM 4134 C C . GLY A 1 559 ? -56.680 -1.759 63.375 1.00 88.25 559 GLY A C 1
ATOM 4135 O O . GLY A 1 559 ? -57.085 -2.893 63.144 1.00 88.25 559 GLY A O 1
ATOM 4136 N N . ALA A 1 560 ? -55.432 -1.377 63.091 1.00 90.31 560 ALA A N 1
ATOM 4137 C CA . ALA A 1 560 ? -54.440 -2.291 62.535 1.00 90.31 560 ALA A CA 1
ATOM 4138 C C . ALA A 1 560 ? -53.782 -3.156 63.624 1.00 90.31 560 ALA A C 1
ATOM 4140 O O . ALA A 1 560 ? -53.635 -2.736 64.777 1.00 90.31 560 ALA A O 1
ATOM 4141 N N . VAL A 1 561 ? -53.371 -4.361 63.226 1.00 95.19 561 VAL A N 1
ATOM 4142 C CA . VAL A 1 561 ? -52.615 -5.307 64.053 1.00 95.19 561 VAL A CA 1
ATOM 4143 C C . VAL A 1 561 ? -51.189 -5.376 63.516 1.00 95.19 561 VAL A C 1
ATOM 4145 O O . VAL A 1 561 ? -50.995 -5.538 62.308 1.00 95.19 561 VAL A O 1
ATOM 4148 N N . TYR A 1 562 ? -50.211 -5.192 64.403 1.00 92.81 562 TYR A N 1
ATOM 4149 C CA . TYR A 1 562 ? -48.800 -5.110 64.042 1.00 92.81 562 TYR A CA 1
ATOM 4150 C C . TYR A 1 562 ? -47.965 -6.216 64.678 1.00 92.81 562 TYR A C 1
ATOM 4152 O O . TYR A 1 562 ? -48.028 -6.427 65.887 1.00 92.81 562 TYR A O 1
ATOM 4160 N N . ASP A 1 563 ? -47.063 -6.785 63.888 1.00 94.75 563 ASP A N 1
ATOM 4161 C CA . ASP A 1 563 ? -45.953 -7.591 64.377 1.00 94.75 563 ASP A CA 1
ATOM 4162 C C . ASP A 1 563 ? -44.637 -6.832 64.264 1.00 94.75 563 ASP A C 1
ATOM 4164 O O . ASP A 1 563 ? -44.260 -6.335 63.198 1.00 94.75 563 ASP A O 1
ATOM 4168 N N . GLN A 1 564 ? -43.904 -6.772 65.370 1.00 94.81 564 GLN A N 1
ATOM 4169 C CA . GLN A 1 564 ? -42.614 -6.115 65.466 1.00 94.81 564 GLN A CA 1
ATOM 4170 C C . GLN A 1 564 ? -41.470 -7.138 65.474 1.00 94.81 564 GLN A C 1
ATOM 4172 O O . GLN A 1 564 ? -41.355 -8.027 66.320 1.00 94.81 564 GLN A O 1
ATOM 4177 N N . PHE A 1 565 ? -40.552 -6.929 64.539 1.00 97.00 565 PHE A N 1
ATOM 4178 C CA . PHE A 1 565 ? -39.289 -7.632 64.400 1.00 97.00 565 PHE A CA 1
ATOM 4179 C C . PHE A 1 565 ? -38.122 -6.673 64.623 1.00 97.00 565 PHE A C 1
ATOM 4181 O O . PHE A 1 565 ? -38.181 -5.483 64.302 1.00 97.00 565 PHE A O 1
ATOM 4188 N N . LEU A 1 566 ? -37.027 -7.189 65.156 1.00 96.88 566 LEU A N 1
ATOM 4189 C CA . LEU A 1 566 ? -35.778 -6.462 65.322 1.00 96.88 566 LEU A CA 1
ATOM 4190 C C . LEU A 1 566 ? -34.702 -7.156 64.497 1.00 96.88 566 LEU A C 1
ATOM 4192 O O . LEU A 1 566 ? -34.497 -8.364 64.642 1.00 96.88 566 LEU A O 1
ATOM 4196 N N . LEU A 1 567 ? -34.008 -6.398 63.651 1.00 98.00 567 LEU A N 1
ATOM 4197 C CA . LEU A 1 567 ? -32.844 -6.921 62.952 1.00 98.00 567 LEU A CA 1
ATOM 4198 C C . LEU A 1 567 ? -31.708 -7.112 63.965 1.00 98.00 567 LEU A C 1
ATOM 4200 O O . LEU A 1 567 ? -31.247 -6.149 64.579 1.00 98.00 567 LEU A O 1
ATOM 4204 N N . SER A 1 568 ? -31.267 -8.355 64.150 1.00 95.62 568 SER A N 1
ATOM 4205 C CA . SER A 1 568 ? -30.282 -8.738 65.171 1.00 95.62 568 SER A CA 1
ATOM 4206 C C . SER A 1 568 ? -28.902 -9.079 64.601 1.00 95.62 568 SER A C 1
ATOM 4208 O O . SER A 1 568 ? -28.016 -9.499 65.342 1.00 95.62 568 SER A O 1
ATOM 4210 N N . GLY A 1 569 ? -28.711 -8.912 63.292 1.00 96.50 569 GLY A N 1
ATOM 4211 C CA . GLY A 1 569 ? -27.443 -9.124 62.597 1.00 96.50 569 GLY A CA 1
ATOM 4212 C C . GLY A 1 569 ? -27.391 -8.378 61.263 1.00 96.50 569 GLY A C 1
ATOM 4213 O O . GLY A 1 569 ? -28.120 -7.415 61.055 1.00 96.50 569 GLY A O 1
ATOM 4214 N N . ALA A 1 570 ? -26.518 -8.815 60.355 1.00 96.12 570 ALA A N 1
ATOM 4215 C CA . ALA A 1 570 ? -26.290 -8.133 59.077 1.00 96.12 570 ALA A CA 1
ATOM 4216 C C . ALA A 1 570 ? -27.480 -8.211 58.106 1.00 96.12 570 ALA A C 1
ATOM 4218 O O . ALA A 1 570 ? -27.682 -7.293 57.318 1.00 96.12 570 ALA A O 1
ATOM 4219 N N . ALA A 1 571 ? -28.246 -9.305 58.140 1.00 97.94 571 ALA A N 1
ATOM 4220 C CA . ALA A 1 571 ? -29.383 -9.495 57.252 1.00 97.94 571 ALA A CA 1
ATOM 4221 C C . ALA A 1 571 ? -30.481 -10.359 57.881 1.00 97.94 571 ALA A C 1
ATOM 4223 O O . ALA A 1 571 ? -30.201 -11.342 58.578 1.00 97.94 571 ALA A O 1
ATOM 4224 N N . GLY A 1 572 ? -31.732 -10.011 57.596 1.00 98.00 572 GLY A N 1
ATOM 4225 C CA . GLY A 1 572 ? -32.909 -10.686 58.129 1.00 98.00 572 GLY A CA 1
ATOM 4226 C C . GLY A 1 572 ? -34.099 -10.548 57.192 1.00 98.00 572 GLY A C 1
ATOM 4227 O O . GLY A 1 572 ? -34.262 -9.523 56.537 1.00 98.00 572 GLY A O 1
ATOM 4228 N N . THR A 1 573 ? -34.909 -11.598 57.099 1.00 98.44 573 THR A N 1
ATOM 4229 C CA . THR A 1 573 ? -36.137 -11.635 56.293 1.00 98.44 573 THR A CA 1
ATOM 4230 C C . THR A 1 573 ? -37.346 -11.847 57.186 1.00 98.44 573 THR A C 1
ATOM 4232 O O . THR A 1 573 ? -37.261 -12.627 58.135 1.00 98.44 573 THR A O 1
ATOM 4235 N N . PHE A 1 574 ? -38.461 -11.188 56.880 1.00 97.88 574 PHE A N 1
ATOM 4236 C CA . PHE A 1 574 ? -39.726 -11.340 57.594 1.00 97.88 574 PHE A CA 1
ATOM 4237 C C . PHE A 1 574 ? -40.935 -11.248 56.650 1.00 97.88 574 PHE A C 1
ATOM 4239 O O . PHE A 1 574 ? -40.842 -10.663 55.571 1.00 97.88 574 PHE A O 1
ATOM 4246 N N . THR A 1 575 ? -42.066 -11.818 57.068 1.00 96.94 575 THR A N 1
ATOM 4247 C CA . THR A 1 575 ? -43.364 -11.753 56.371 1.00 96.94 575 THR A CA 1
ATOM 4248 C C . THR A 1 575 ? -44.471 -11.273 57.309 1.00 96.94 575 THR A C 1
ATOM 4250 O O . THR A 1 575 ? -44.415 -11.487 58.527 1.00 96.94 575 THR A O 1
ATOM 4253 N N . ALA A 1 576 ? -45.494 -10.643 56.733 1.00 95.44 576 ALA A N 1
ATOM 4254 C CA . ALA A 1 576 ? -46.735 -10.336 57.433 1.00 95.44 576 ALA A CA 1
ATOM 4255 C C . ALA A 1 576 ? -47.605 -11.588 57.581 1.00 95.44 576 ALA A C 1
ATOM 4257 O O . ALA A 1 576 ? -47.605 -12.456 56.703 1.00 95.44 576 ALA A O 1
ATOM 4258 N N . ASP A 1 577 ? -48.336 -11.665 58.692 1.00 93.19 577 ASP A N 1
ATOM 4259 C CA . ASP A 1 577 ? -49.476 -12.571 58.796 1.00 93.19 577 ASP A CA 1
ATOM 4260 C C . ASP A 1 577 ? -50.657 -12.006 57.982 1.00 93.19 577 ASP A C 1
ATOM 4262 O O . ASP A 1 577 ? -50.709 -10.795 57.726 1.00 93.19 577 ASP A O 1
ATOM 4266 N N . PRO A 1 578 ? -51.600 -12.854 57.528 1.00 91.31 578 PRO A N 1
ATOM 4267 C CA . PRO A 1 578 ? -52.762 -12.392 56.777 1.00 91.31 578 PRO A CA 1
ATOM 4268 C C . PRO A 1 578 ? -53.503 -11.268 57.509 1.00 91.31 578 PRO A C 1
ATOM 4270 O O . PRO A 1 578 ? -53.774 -11.378 58.700 1.00 91.31 578 PRO A O 1
ATOM 4273 N N . GLU A 1 579 ? -53.827 -10.197 56.780 1.00 88.56 579 GLU A N 1
ATOM 4274 C CA . GLU A 1 579 ? -54.537 -9.008 57.290 1.00 88.56 579 GLU A CA 1
ATOM 4275 C C . GLU A 1 579 ? -53.790 -8.203 58.375 1.00 88.56 579 GLU A C 1
ATOM 4277 O O . GLU A 1 579 ? -54.339 -7.243 58.916 1.00 88.56 579 GLU A O 1
ATOM 4282 N N . GLN A 1 580 ? -52.522 -8.528 58.645 1.00 94.94 580 GLN A N 1
ATOM 4283 C CA . GLN A 1 580 ? -51.672 -7.804 59.589 1.00 94.94 580 GLN A CA 1
ATOM 4284 C C . GLN A 1 580 ? -50.572 -6.994 58.893 1.00 94.94 580 GLN A C 1
ATOM 4286 O O . GLN A 1 580 ? -50.314 -7.123 57.691 1.00 94.94 580 GLN A O 1
ATOM 4291 N N . ILE A 1 581 ? -49.906 -6.142 59.673 1.00 95.56 581 ILE A N 1
ATOM 4292 C CA . ILE A 1 581 ? -48.724 -5.389 59.255 1.00 95.56 581 ILE A CA 1
ATOM 4293 C C . ILE A 1 581 ? -47.517 -5.950 59.995 1.00 95.56 581 ILE A C 1
ATOM 4295 O O . ILE A 1 581 ? -47.459 -5.912 61.218 1.00 95.56 581 ILE A O 1
ATOM 4299 N N . ALA A 1 582 ? -46.507 -6.409 59.268 1.00 96.62 582 ALA A N 1
ATOM 4300 C CA . ALA A 1 582 ? -45.227 -6.738 59.872 1.00 96.62 582 ALA A CA 1
ATOM 4301 C C . ALA A 1 582 ? -44.231 -5.606 59.670 1.00 96.62 582 ALA A C 1
ATOM 4303 O O . ALA A 1 582 ? -44.192 -4.971 58.610 1.00 96.62 582 ALA A O 1
ATOM 4304 N N . ARG A 1 583 ? -43.377 -5.393 60.670 1.00 95.81 583 ARG A N 1
ATOM 4305 C CA . ARG A 1 583 ? -42.331 -4.381 60.600 1.00 95.81 583 ARG A CA 1
ATOM 4306 C C . ARG A 1 583 ? -41.014 -4.829 61.191 1.00 95.81 583 ARG A C 1
ATOM 4308 O O . ARG A 1 583 ? -40.984 -5.480 62.230 1.00 95.81 583 ARG A O 1
ATOM 4315 N N . MET A 1 584 ? -39.921 -4.373 60.599 1.00 97.62 584 MET A N 1
ATOM 4316 C CA . MET A 1 584 ? -38.573 -4.573 61.117 1.00 97.62 584 MET A CA 1
ATOM 4317 C C . MET A 1 584 ? -37.871 -3.246 61.369 1.00 97.62 584 MET A C 1
ATOM 4319 O O . MET A 1 584 ? -37.945 -2.345 60.538 1.00 97.62 584 MET A O 1
ATOM 4323 N N . SER A 1 585 ? -37.173 -3.146 62.502 1.00 96.50 585 SER A N 1
ATOM 4324 C CA . SER A 1 585 ? -36.460 -1.930 62.905 1.00 96.50 585 SER A CA 1
ATOM 4325 C C . SER A 1 585 ? -34.938 -2.122 62.935 1.00 96.50 585 SER A C 1
ATOM 4327 O O . SER A 1 585 ? -34.451 -3.168 63.375 1.00 96.50 585 SER A O 1
ATOM 4329 N N . TYR A 1 586 ? -34.194 -1.093 62.525 1.00 97.62 586 TYR A N 1
ATOM 4330 C CA . TYR A 1 586 ? -32.729 -0.975 62.624 1.00 97.62 586 TYR A CA 1
ATOM 4331 C C . TYR A 1 586 ? -32.321 0.513 62.738 1.00 97.62 586 TYR A C 1
ATOM 4333 O O . TYR A 1 586 ? -33.189 1.384 62.692 1.00 97.62 586 TYR A O 1
ATOM 4341 N N . LEU A 1 587 ? -31.034 0.826 62.921 1.00 96.12 587 LEU A N 1
ATOM 4342 C CA . LEU A 1 587 ? -30.509 2.199 62.870 1.00 96.12 587 LEU A CA 1
ATOM 4343 C C . LEU A 1 587 ? -29.847 2.484 61.518 1.00 96.12 587 LEU A C 1
ATOM 4345 O O . LEU A 1 587 ? -28.986 1.722 61.081 1.00 96.12 587 LEU A O 1
ATOM 4349 N N . ASP A 1 588 ? -30.168 3.605 60.881 1.00 94.56 588 ASP A N 1
ATOM 4350 C CA . ASP A 1 588 ? -29.371 4.072 59.744 1.00 94.56 588 ASP A CA 1
ATOM 4351 C C . ASP A 1 588 ? -28.041 4.709 60.188 1.00 94.56 588 ASP A C 1
ATOM 4353 O O . ASP A 1 588 ? -27.719 4.814 61.378 1.00 94.56 588 ASP A O 1
ATOM 4357 N N . GLU A 1 589 ? -27.234 5.131 59.214 1.00 91.88 589 GLU A N 1
ATOM 4358 C CA . GLU A 1 589 ? -25.911 5.721 59.443 1.00 91.88 589 GLU A CA 1
ATOM 4359 C C . GLU A 1 589 ? -25.953 7.009 60.285 1.00 91.88 589 GLU A C 1
ATOM 4361 O O . GLU A 1 589 ? -25.020 7.268 61.055 1.00 91.88 589 GLU A O 1
ATOM 4366 N N . ASP A 1 590 ? -27.071 7.735 60.245 1.00 90.38 590 ASP A N 1
ATOM 4367 C CA . ASP A 1 590 ? -27.300 8.963 61.007 1.00 90.38 590 ASP A CA 1
ATOM 4368 C C . ASP A 1 590 ? -27.853 8.692 62.416 1.00 90.38 590 ASP A C 1
ATOM 4370 O O . ASP A 1 590 ? -28.025 9.624 63.198 1.00 90.38 590 ASP A O 1
ATOM 4374 N N . ASN A 1 591 ? -28.024 7.423 62.807 1.00 91.06 591 ASN A N 1
ATOM 4375 C CA . ASN A 1 591 ? -28.626 6.965 64.069 1.00 91.06 591 ASN A CA 1
ATOM 4376 C C . ASN A 1 591 ? -30.142 7.202 64.164 1.00 91.06 591 ASN A C 1
ATOM 4378 O O . ASN A 1 591 ? -30.698 7.253 65.268 1.00 91.06 591 ASN A O 1
ATOM 4382 N N . SER A 1 592 ? -30.826 7.303 63.028 1.00 91.62 592 SER A N 1
ATOM 4383 C CA . SER A 1 592 ? -32.282 7.255 62.971 1.00 91.62 592 SER A CA 1
ATOM 4384 C C . SER A 1 592 ? -32.765 5.818 63.082 1.00 91.62 592 SER A C 1
ATOM 4386 O O . SER A 1 592 ? -32.271 4.948 62.371 1.00 91.62 592 SER A O 1
ATOM 4388 N N . ILE A 1 593 ? -33.763 5.554 63.932 1.00 94.06 593 ILE A N 1
ATOM 4389 C CA . ILE A 1 593 ? -34.481 4.278 63.868 1.00 94.06 593 ILE A CA 1
ATOM 4390 C C . ILE A 1 593 ? -35.259 4.281 62.556 1.00 94.06 593 ILE A C 1
ATOM 4392 O O . ILE A 1 593 ? -36.154 5.108 62.369 1.00 94.06 593 ILE A O 1
ATOM 4396 N N . VAL A 1 594 ? -34.910 3.364 61.663 1.00 95.88 594 VAL A N 1
ATOM 4397 C CA . VAL A 1 594 ? -35.625 3.096 60.420 1.00 95.88 594 VAL A CA 1
ATOM 4398 C C . VAL A 1 594 ? -36.508 1.883 60.622 1.00 95.88 594 VAL A C 1
ATOM 4400 O O . VAL A 1 594 ? -36.093 0.886 61.216 1.00 95.88 594 VAL A O 1
ATOM 4403 N N . GLN A 1 595 ? -37.732 1.981 60.122 1.00 95.31 595 GLN A N 1
ATOM 4404 C CA . GLN A 1 595 ? -38.700 0.907 60.126 1.00 95.31 595 GLN A CA 1
ATOM 4405 C C . GLN A 1 595 ? -39.100 0.582 58.696 1.00 95.31 595 GLN A C 1
ATOM 4407 O O . GLN A 1 595 ? -39.434 1.461 57.899 1.00 95.31 595 GLN A O 1
ATOM 4412 N N . VAL A 1 596 ? -39.042 -0.706 58.394 1.00 97.31 596 VAL A N 1
ATOM 4413 C CA . VAL A 1 596 ? -39.424 -1.273 57.110 1.00 97.31 596 VAL A CA 1
ATOM 4414 C C . VAL A 1 596 ? -40.667 -2.112 57.348 1.00 97.31 596 VAL A C 1
ATOM 4416 O O . VAL A 1 596 ? -40.657 -2.988 58.210 1.00 97.31 596 VAL A O 1
ATOM 4419 N N . GLU A 1 597 ? -41.737 -1.815 56.628 1.00 95.31 597 GLU A N 1
ATOM 4420 C CA . GLU A 1 597 ? -43.082 -2.327 56.869 1.00 95.31 597 GLU A CA 1
ATOM 4421 C C . GLU A 1 597 ? -43.669 -2.971 55.621 1.00 95.31 597 GLU A C 1
ATOM 4423 O O . GLU A 1 597 ? -43.489 -2.468 54.506 1.00 95.31 597 GLU A O 1
ATOM 4428 N N . MET A 1 598 ? -44.441 -4.037 55.833 1.00 96.44 598 MET A N 1
ATOM 4429 C CA . MET A 1 598 ? -45.340 -4.562 54.817 1.00 96.44 598 MET A CA 1
ATOM 4430 C C . MET A 1 598 ? -46.649 -5.102 55.374 1.00 96.44 598 MET A C 1
ATOM 4432 O O . MET A 1 598 ? -46.719 -5.567 56.511 1.00 96.44 598 MET A O 1
ATOM 4436 N N . SER A 1 599 ? -47.652 -5.118 54.506 1.00 96.19 599 SER A N 1
ATOM 4437 C CA . SER A 1 599 ? -48.842 -5.962 54.604 1.00 96.19 599 SER A CA 1
ATOM 4438 C C . SER A 1 599 ? -49.076 -6.671 53.271 1.00 96.19 599 SER A C 1
ATOM 4440 O O . SER A 1 599 ? -48.519 -6.266 52.247 1.00 96.19 599 SER A O 1
ATOM 4442 N N . GLY A 1 600 ? -49.901 -7.718 53.275 1.00 95.12 600 GLY A N 1
ATOM 4443 C CA . GLY A 1 600 ? -50.194 -8.519 52.083 1.00 95.12 600 GLY A CA 1
ATOM 4444 C C . GLY A 1 600 ? -49.123 -9.570 51.784 1.00 95.12 600 GLY A C 1
ATOM 4445 O O . GLY A 1 600 ? -48.349 -9.953 52.661 1.00 95.12 600 GLY A O 1
ATOM 4446 N N . ALA A 1 601 ? -49.107 -10.071 50.548 1.00 95.12 601 ALA A N 1
ATOM 4447 C CA . ALA A 1 601 ? -48.245 -11.181 50.148 1.00 95.12 601 ALA A CA 1
ATOM 4448 C C . ALA A 1 601 ? -46.753 -10.807 50.048 1.00 95.12 601 ALA A C 1
ATOM 4450 O O . ALA A 1 601 ? -46.390 -9.660 49.774 1.00 95.12 601 ALA A O 1
ATOM 4451 N N . GLY A 1 602 ? -45.888 -11.811 50.198 1.00 95.75 602 GLY A N 1
ATOM 4452 C CA . GLY A 1 602 ? -44.442 -11.699 50.006 1.00 95.75 602 GLY A CA 1
ATOM 4453 C C . GLY A 1 602 ? -43.651 -11.602 51.309 1.00 95.75 602 GLY A C 1
ATOM 4454 O O . GLY A 1 602 ? -44.185 -11.796 52.394 1.00 95.75 602 GLY A O 1
ATOM 4455 N N . ALA A 1 603 ? -42.360 -11.308 51.201 1.00 97.62 603 ALA A N 1
ATOM 4456 C CA . ALA A 1 603 ? -41.468 -11.122 52.339 1.00 97.62 603 ALA A CA 1
ATOM 4457 C C . ALA A 1 603 ? -40.468 -9.996 52.077 1.00 97.62 603 ALA A C 1
ATOM 4459 O O . ALA A 1 603 ? -40.036 -9.791 50.939 1.00 97.62 603 ALA A O 1
ATOM 4460 N N . ILE A 1 604 ? -40.064 -9.298 53.134 1.00 98.38 604 ILE A N 1
ATOM 4461 C CA . ILE A 1 604 ? -39.026 -8.271 53.079 1.00 98.38 604 ILE A CA 1
ATOM 4462 C C . ILE A 1 604 ? -37.739 -8.816 53.669 1.00 98.38 604 ILE A C 1
ATOM 4464 O O . ILE A 1 604 ? -37.723 -9.294 54.802 1.00 98.38 604 ILE A O 1
ATOM 4468 N N . THR A 1 605 ? -36.648 -8.650 52.932 1.00 98.56 605 THR A N 1
ATOM 4469 C CA . THR A 1 605 ? -35.284 -8.819 53.418 1.00 98.56 605 THR A CA 1
ATOM 4470 C C . THR A 1 605 ? -34.631 -7.457 53.630 1.00 98.56 605 THR A C 1
ATOM 4472 O O . THR A 1 605 ? -34.577 -6.640 52.713 1.00 98.56 605 THR A O 1
ATOM 4475 N N . VAL A 1 606 ? -34.100 -7.223 54.827 1.00 98.38 606 VAL A N 1
ATOM 4476 C CA . VAL A 1 606 ? -33.239 -6.076 55.144 1.00 98.38 606 VAL A CA 1
ATOM 4477 C C . VAL A 1 606 ? -31.796 -6.563 55.140 1.00 98.38 606 VAL A C 1
ATOM 4479 O O . VAL A 1 606 ? -31.479 -7.503 55.870 1.00 98.38 606 VAL A O 1
ATOM 4482 N N . VAL A 1 607 ? -30.930 -5.937 54.340 1.00 97.50 607 VAL A N 1
ATOM 4483 C CA . VAL A 1 607 ? -29.492 -6.241 54.270 1.00 97.50 607 VAL A CA 1
ATOM 4484 C C . VAL A 1 607 ? -28.703 -4.981 54.583 1.00 97.50 607 VAL A C 1
ATOM 4486 O O . VAL A 1 607 ? -28.805 -3.998 53.855 1.00 97.50 607 VAL A O 1
ATOM 4489 N N . LEU A 1 608 ? -27.915 -5.000 55.655 1.00 96.19 608 LEU A N 1
ATOM 4490 C CA . LEU A 1 608 ? -27.062 -3.882 56.042 1.00 96.19 608 LEU A CA 1
ATOM 4491 C C . LEU A 1 608 ? -25.685 -3.985 55.393 1.00 96.19 608 LEU A C 1
ATOM 4493 O O . LEU A 1 608 ? -24.985 -4.991 55.522 1.00 96.19 608 LEU A O 1
ATOM 4497 N N . GLU A 1 609 ? -25.271 -2.896 54.764 1.00 89.06 609 GLU A N 1
ATOM 4498 C CA . GLU A 1 609 ? -23.897 -2.659 54.353 1.00 89.06 609 GLU A CA 1
ATOM 4499 C C . GLU A 1 609 ? -23.093 -2.131 55.543 1.00 89.06 609 GLU A C 1
ATOM 4501 O O . GLU A 1 609 ? -23.555 -1.267 56.291 1.00 89.06 609 GLU A O 1
ATOM 4506 N N . SER A 1 610 ? -21.886 -2.676 55.726 1.00 87.19 610 SER A N 1
ATOM 4507 C CA . SER A 1 610 ? -20.993 -2.360 56.853 1.00 87.19 610 SER A CA 1
ATOM 4508 C C . SER A 1 610 ? -21.699 -2.370 58.226 1.00 87.19 610 SER A C 1
ATOM 4510 O O . SER A 1 610 ? -21.628 -1.383 58.964 1.00 87.19 610 SER A O 1
ATOM 4512 N N . PRO A 1 611 ? -22.404 -3.464 58.585 1.00 94.31 611 PRO A N 1
ATOM 4513 C CA . PRO A 1 611 ? -23.205 -3.518 59.801 1.00 94.31 611 PRO A CA 1
ATOM 4514 C C . PRO A 1 611 ? -22.344 -3.323 61.052 1.00 94.31 611 PRO A C 1
ATOM 4516 O O . PRO A 1 611 ? -21.280 -3.924 61.201 1.00 94.31 611 PRO A O 1
ATOM 4519 N N . SER A 1 612 ? -22.849 -2.528 61.989 1.00 95.19 612 SER A N 1
ATOM 4520 C CA . SER A 1 612 ? -22.260 -2.299 63.309 1.00 95.19 612 SER A CA 1
ATOM 4521 C C . SER A 1 612 ? -23.325 -2.414 64.403 1.00 95.19 612 SER A C 1
ATOM 4523 O O . SER A 1 612 ? -24.520 -2.355 64.127 1.00 95.19 612 SER A O 1
ATOM 4525 N N . GLY A 1 613 ? -22.914 -2.617 65.654 1.00 91.00 613 GLY A N 1
ATOM 4526 C CA . GLY A 1 613 ? -23.834 -2.875 66.767 1.00 91.00 613 GLY A CA 1
ATOM 4527 C C . GLY A 1 613 ? -23.941 -4.364 67.136 1.00 91.00 613 GLY A C 1
ATOM 4528 O O . GLY A 1 613 ? -23.090 -5.153 66.721 1.00 91.00 613 GLY A O 1
ATOM 4529 N N . PRO A 1 614 ? -24.939 -4.753 67.952 1.00 93.88 614 PRO A N 1
ATOM 4530 C CA . PRO A 1 614 ? -26.108 -3.962 68.347 1.00 93.88 614 PRO A CA 1
ATOM 4531 C C . PRO A 1 614 ? -25.761 -2.809 69.311 1.00 93.88 614 PRO A C 1
ATOM 4533 O O . PRO A 1 614 ? -24.867 -2.932 70.146 1.00 93.88 614 PRO A O 1
ATOM 4536 N N . MET A 1 615 ? -26.448 -1.667 69.200 1.00 95.31 615 MET A N 1
ATOM 4537 C CA . MET A 1 615 ? -26.191 -0.468 70.015 1.00 95.31 615 MET A CA 1
ATOM 4538 C C . MET A 1 615 ? -27.473 0.236 70.477 1.00 95.31 615 MET A C 1
ATOM 4540 O O . MET A 1 615 ? -28.529 0.096 69.865 1.00 95.31 615 MET A O 1
ATOM 4544 N N . ALA A 1 616 ? -27.392 0.994 71.574 1.00 93.19 616 ALA A N 1
ATOM 4545 C CA . ALA A 1 616 ? -28.534 1.751 72.084 1.00 93.19 616 ALA A CA 1
ATOM 4546 C C . ALA A 1 616 ? -28.913 2.908 71.131 1.00 93.19 616 ALA A C 1
ATOM 4548 O O . ALA A 1 616 ? -28.017 3.569 70.595 1.00 93.19 616 ALA A O 1
ATOM 4549 N N . PRO A 1 617 ? -30.212 3.199 70.939 1.00 92.31 617 PRO A N 1
ATOM 4550 C CA . PRO A 1 617 ? -30.669 4.265 70.051 1.00 92.31 617 PRO A CA 1
ATOM 4551 C C . PRO A 1 617 ? -30.476 5.638 70.715 1.00 92.31 617 PRO A C 1
ATOM 4553 O O . PRO A 1 617 ? -31.358 6.144 71.404 1.00 92.31 617 PRO A O 1
ATOM 4556 N N . ALA A 1 618 ? -29.309 6.257 70.520 1.00 88.94 618 ALA A N 1
ATOM 4557 C CA . ALA A 1 618 ? -28.879 7.451 71.263 1.00 88.94 618 ALA A CA 1
ATOM 4558 C C . ALA A 1 618 ? -29.869 8.637 71.231 1.00 88.94 618 ALA A C 1
ATOM 4560 O O . ALA A 1 618 ? -29.880 9.452 72.158 1.00 88.94 618 ALA A O 1
ATOM 4561 N N . PHE A 1 619 ? -30.691 8.729 70.180 1.00 89.25 619 PHE A N 1
ATOM 4562 C CA . PHE A 1 619 ? -31.628 9.830 69.927 1.00 89.25 619 PHE A CA 1
ATOM 4563 C C . PHE A 1 619 ? -33.036 9.582 70.488 1.00 89.25 619 PHE A C 1
ATOM 4565 O O . PHE A 1 619 ? -33.906 10.450 70.392 1.00 89.25 619 PHE A O 1
ATOM 4572 N N . TYR A 1 620 ? -33.269 8.414 71.088 1.00 90.50 620 TYR A N 1
ATOM 4573 C CA . TYR A 1 620 ? -34.598 7.944 71.456 1.00 90.50 620 TYR A CA 1
ATOM 4574 C C . TYR A 1 620 ? -34.693 7.602 72.944 1.00 90.50 620 TYR A C 1
ATOM 4576 O O . TYR A 1 620 ? -33.760 7.078 73.551 1.00 90.50 620 TYR A O 1
ATOM 4584 N N . ASN A 1 621 ? -35.854 7.882 73.533 1.00 88.00 621 ASN A N 1
ATOM 4585 C CA . ASN A 1 621 ? -36.238 7.517 74.894 1.00 88.00 621 ASN A CA 1
ATOM 4586 C C . ASN A 1 621 ? -36.629 6.035 74.955 1.00 88.00 621 ASN A C 1
ATOM 4588 O O . ASN A 1 621 ? -37.765 5.688 75.276 1.00 88.00 621 ASN A O 1
ATOM 4592 N N . GLN A 1 622 ? -35.695 5.150 74.609 1.00 86.69 622 GLN A N 1
ATOM 4593 C CA . GLN A 1 622 ? -35.926 3.710 74.596 1.00 86.69 622 GLN A CA 1
ATOM 4594 C C . GLN A 1 622 ? -34.817 2.984 75.355 1.00 86.69 622 GLN A C 1
ATOM 4596 O O . GLN A 1 622 ? -33.656 2.982 74.950 1.00 86.69 622 GLN A O 1
ATOM 4601 N N . SER A 1 623 ? -35.183 2.351 76.469 1.00 84.38 623 SER A N 1
ATOM 4602 C CA . SER A 1 623 ? -34.282 1.522 77.269 1.00 84.38 623 SER A CA 1
ATOM 4603 C C . SER A 1 623 ? -34.475 0.035 76.949 1.00 84.38 623 SER A C 1
ATOM 4605 O O . SER A 1 623 ? -35.564 -0.413 76.598 1.00 84.38 623 SER A O 1
ATOM 4607 N N . GLY A 1 624 ? -33.396 -0.748 77.045 1.00 87.19 624 GLY A N 1
ATOM 4608 C CA . GLY A 1 624 ? -33.449 -2.213 76.931 1.00 87.19 624 GLY A CA 1
ATOM 4609 C C . GLY A 1 624 ? -33.552 -2.791 75.512 1.00 87.19 624 GLY A C 1
ATOM 4610 O O . GLY A 1 624 ? -33.584 -4.015 75.373 1.00 87.19 624 GLY A O 1
ATOM 4611 N N . ILE A 1 625 ? -33.573 -1.953 74.468 1.00 91.44 625 ILE A N 1
ATOM 4612 C CA . ILE A 1 625 ? -33.515 -2.373 73.058 1.00 91.44 625 ILE A CA 1
ATOM 4613 C C . ILE A 1 625 ? -32.210 -1.877 72.435 1.00 91.44 625 ILE A C 1
ATOM 4615 O O . ILE A 1 625 ? -31.840 -0.715 72.604 1.00 91.44 625 ILE A O 1
ATOM 4619 N N . GLN A 1 626 ? -31.518 -2.758 71.716 1.00 94.75 626 GLN A N 1
ATOM 4620 C CA . GLN A 1 626 ? -30.312 -2.428 70.964 1.00 94.75 626 GLN A CA 1
ATOM 4621 C C . GLN A 1 626 ? -30.520 -2.778 69.491 1.00 94.75 626 GLN A C 1
ATOM 4623 O O . GLN A 1 626 ? -31.094 -3.817 69.182 1.00 94.75 626 GLN A O 1
ATOM 4628 N N . TYR A 1 627 ? -30.044 -1.924 68.595 1.00 96.69 627 TYR A N 1
ATOM 4629 C CA . TYR A 1 627 ? -30.275 -2.026 67.159 1.00 96.69 627 TYR A CA 1
ATOM 4630 C C . TYR A 1 627 ? -28.972 -2.267 66.415 1.00 96.69 627 TYR A C 1
ATOM 4632 O O . TYR A 1 627 ? -27.938 -1.693 66.764 1.00 96.69 627 TYR A O 1
ATOM 4640 N N . MET A 1 628 ? -29.038 -3.065 65.354 1.00 98.12 628 MET A N 1
ATOM 4641 C CA . MET A 1 628 ? -27.997 -3.056 64.334 1.00 98.12 628 MET A CA 1
ATOM 4642 C C . MET A 1 628 ? -28.039 -1.736 63.567 1.00 98.12 628 MET A C 1
ATOM 4644 O O . MET A 1 628 ? -29.118 -1.213 63.291 1.00 98.12 628 MET A O 1
ATOM 4648 N N . LYS A 1 629 ? -26.863 -1.210 63.234 1.00 96.50 629 LYS A N 1
ATOM 4649 C CA . LYS A 1 629 ? -26.661 0.035 62.506 1.00 96.50 629 LYS A CA 1
ATOM 4650 C C . LYS A 1 629 ? -26.006 -0.226 61.155 1.00 96.50 629 LYS A C 1
ATOM 4652 O O . LYS A 1 629 ? -25.020 -0.957 61.091 1.00 96.50 629 LYS A O 1
ATOM 4657 N N . GLY A 1 630 ? -26.503 0.410 60.102 1.00 95.44 630 GLY A N 1
ATOM 4658 C CA . GLY A 1 630 ? -25.883 0.383 58.777 1.00 95.44 630 GLY A CA 1
ATOM 4659 C C . GLY A 1 630 ? -26.776 1.001 57.708 1.00 95.44 630 GLY A C 1
ATOM 4660 O O . GLY A 1 630 ? -27.929 1.345 57.969 1.00 95.44 630 GLY A O 1
ATOM 4661 N N . LYS A 1 631 ? -26.252 1.121 56.490 1.00 94.12 631 LYS A N 1
ATOM 4662 C CA . LYS A 1 631 ? -27.042 1.521 55.323 1.00 94.12 631 LYS A CA 1
ATOM 4663 C C . LYS A 1 631 ? -27.693 0.287 54.715 1.00 94.12 631 LYS A C 1
ATOM 4665 O O . LYS A 1 631 ? -27.010 -0.696 54.447 1.00 94.12 631 LYS A O 1
ATOM 4670 N N . ALA A 1 632 ? -29.011 0.312 54.540 1.00 96.12 632 ALA A N 1
ATOM 4671 C CA . ALA A 1 632 ? -29.740 -0.884 54.137 1.00 96.12 632 ALA A CA 1
ATOM 4672 C C . ALA A 1 632 ? -30.045 -0.923 52.638 1.00 96.12 632 ALA A C 1
ATOM 4674 O O . ALA A 1 632 ? -30.534 0.057 52.076 1.00 96.12 632 ALA A O 1
ATOM 4675 N N . THR A 1 633 ? -29.857 -2.091 52.031 1.00 97.12 633 THR A N 1
ATOM 4676 C CA . THR A 1 633 ? -30.564 -2.497 50.815 1.00 97.12 633 THR A CA 1
ATOM 4677 C C . THR A 1 633 ? -31.772 -3.339 51.222 1.00 97.12 633 THR A C 1
ATOM 4679 O O . THR A 1 633 ? -31.643 -4.290 51.999 1.00 97.12 633 THR A O 1
ATOM 4682 N N . ILE A 1 634 ? -32.955 -2.982 50.722 1.00 97.88 634 ILE A N 1
ATOM 4683 C CA . ILE A 1 634 ? -34.230 -3.614 51.084 1.00 97.88 634 ILE A CA 1
ATOM 4684 C C . ILE A 1 634 ? -34.769 -4.399 49.895 1.00 97.88 634 ILE A C 1
ATOM 4686 O O . ILE A 1 634 ? -34.961 -3.826 48.830 1.00 97.88 634 ILE A O 1
ATOM 4690 N N . ILE A 1 635 ? -35.052 -5.690 50.056 1.00 98.25 635 ILE A N 1
ATOM 4691 C CA . ILE A 1 635 ? -35.599 -6.519 48.975 1.00 98.25 635 ILE A CA 1
ATOM 4692 C C . ILE A 1 635 ? -36.985 -7.033 49.352 1.00 98.25 635 ILE A C 1
ATOM 4694 O O . ILE A 1 635 ? -37.118 -7.801 50.300 1.00 98.25 635 ILE A O 1
ATOM 4698 N N . LEU A 1 636 ? -38.012 -6.648 48.597 1.00 98.25 636 LEU A N 1
ATOM 4699 C CA . LEU A 1 636 ? -39.364 -7.195 48.706 1.00 98.25 636 LEU A CA 1
ATOM 4700 C C . LEU A 1 636 ? -39.545 -8.311 47.673 1.00 98.25 636 LEU A C 1
ATOM 4702 O O . LEU A 1 636 ? -39.430 -8.073 46.471 1.00 98.25 636 LEU A O 1
ATOM 4706 N N . SER A 1 637 ? -39.844 -9.522 48.135 1.00 97.75 637 SER A N 1
ATOM 4707 C CA . SER A 1 637 ? -39.905 -10.729 47.306 1.00 97.75 637 SER A CA 1
ATOM 4708 C C . SER A 1 637 ? -41.283 -11.370 47.339 1.00 97.75 637 SER A C 1
ATOM 4710 O O . SER A 1 637 ? -41.827 -11.594 48.415 1.00 97.75 637 SER A O 1
ATOM 4712 N N . GLY A 1 638 ? -41.826 -11.722 46.173 1.00 95.94 638 GLY A N 1
ATOM 4713 C CA . GLY A 1 638 ? -43.119 -12.406 46.075 1.00 95.94 638 GLY A CA 1
ATOM 4714 C C . GLY A 1 638 ? -44.321 -11.497 46.338 1.00 95.94 638 GLY A C 1
ATOM 4715 O O . GLY A 1 638 ? -45.352 -11.980 46.792 1.00 95.94 638 GLY A O 1
ATOM 4716 N N . ALA A 1 639 ? -44.184 -10.196 46.079 1.00 96.38 639 ALA A N 1
ATOM 4717 C CA . ALA A 1 639 ? -45.279 -9.245 46.223 1.00 96.38 639 ALA A CA 1
ATOM 4718 C C . ALA A 1 639 ? -46.385 -9.468 45.180 1.00 96.38 639 ALA A C 1
ATOM 4720 O O . ALA A 1 639 ? -46.158 -10.040 44.109 1.00 96.38 639 ALA A O 1
ATOM 4721 N N . ASP A 1 640 ? -47.573 -8.950 45.463 1.00 96.00 640 ASP A N 1
ATOM 4722 C CA . ASP A 1 640 ? -48.674 -8.855 44.513 1.00 96.00 640 ASP A CA 1
ATOM 4723 C C . ASP A 1 640 ? -49.491 -7.567 44.722 1.00 96.00 640 ASP A C 1
ATOM 4725 O O . ASP A 1 640 ? -49.108 -6.673 45.477 1.00 96.00 640 ASP A O 1
ATOM 4729 N N . ALA A 1 641 ? -50.632 -7.454 44.039 1.00 95.81 641 ALA A N 1
ATOM 4730 C CA . ALA A 1 641 ? -51.514 -6.291 44.126 1.00 95.81 641 ALA A CA 1
ATOM 4731 C C . ALA A 1 641 ? -52.095 -6.020 45.533 1.00 95.81 641 ALA A C 1
ATOM 4733 O O . ALA A 1 641 ? -52.632 -4.938 45.762 1.00 95.81 641 ALA A O 1
ATOM 4734 N N . THR A 1 642 ? -52.000 -6.963 46.474 1.00 94.88 642 THR A N 1
ATOM 4735 C CA . THR A 1 642 ? -52.392 -6.778 47.883 1.00 94.88 642 THR A CA 1
ATOM 4736 C C . THR A 1 642 ? -51.259 -6.203 48.730 1.00 94.88 642 THR A C 1
ATOM 4738 O O . THR A 1 642 ? -51.501 -5.656 49.808 1.00 94.88 642 THR A O 1
ATOM 4741 N N . THR A 1 643 ? -50.021 -6.296 48.244 1.00 96.88 643 THR A N 1
ATOM 4742 C CA . THR A 1 643 ? -48.833 -5.960 49.019 1.00 96.88 643 THR A CA 1
ATOM 4743 C C . THR A 1 643 ? -48.619 -4.455 49.104 1.00 96.88 643 THR A C 1
ATOM 4745 O O . THR A 1 643 ? -48.492 -3.773 48.085 1.00 96.88 643 THR A O 1
ATOM 4748 N N . HIS A 1 644 ? -48.515 -3.935 50.323 1.00 95.94 644 HIS A N 1
ATOM 4749 C CA . HIS A 1 644 ? -48.143 -2.544 50.578 1.00 95.94 644 HIS A CA 1
ATOM 4750 C C . HIS A 1 644 ? -46.775 -2.500 51.246 1.00 95.94 644 HIS A C 1
ATOM 4752 O O . HIS A 1 644 ? -46.487 -3.322 52.112 1.00 95.94 644 HIS A O 1
ATOM 4758 N N . PHE A 1 645 ? -45.935 -1.552 50.833 1.00 94.75 645 PHE A N 1
ATOM 4759 C CA . PHE A 1 645 ? -44.544 -1.450 51.262 1.00 94.75 645 PHE A CA 1
ATOM 4760 C C . PHE A 1 645 ? -44.196 -0.037 51.723 1.00 94.75 645 PHE A C 1
ATOM 4762 O O . PHE A 1 645 ? -44.387 0.938 50.990 1.00 94.75 645 PHE A O 1
ATOM 4769 N N . THR A 1 646 ? -43.617 0.066 52.916 1.00 95.06 646 THR A N 1
ATOM 4770 C CA . THR A 1 646 ? -43.323 1.349 53.559 1.00 95.06 646 THR A CA 1
ATOM 4771 C C . THR A 1 646 ? -41.925 1.309 54.175 1.00 95.06 646 THR A C 1
ATOM 4773 O O . THR A 1 646 ? -41.542 0.338 54.823 1.00 95.06 646 THR A O 1
ATOM 4776 N N . ILE A 1 647 ? -41.153 2.376 53.980 1.00 96.00 647 ILE A N 1
ATOM 4777 C CA . ILE A 1 647 ? -39.888 2.641 54.674 1.00 96.00 647 ILE A CA 1
ATOM 4778 C C . ILE A 1 647 ? -40.021 4.031 55.268 1.00 96.00 647 ILE A C 1
ATOM 4780 O O . ILE A 1 647 ? -40.372 4.973 54.554 1.00 96.00 647 ILE A O 1
ATOM 4784 N N . TYR A 1 648 ? -39.731 4.163 56.555 1.00 94.19 648 TYR A N 1
ATOM 4785 C CA . TYR A 1 648 ? -39.740 5.457 57.218 1.00 94.19 648 TYR A CA 1
ATOM 4786 C C . TYR A 1 648 ? -38.849 5.476 58.444 1.00 94.19 648 TYR A C 1
ATOM 4788 O O . TYR A 1 648 ? -38.500 4.447 59.019 1.00 94.19 648 TYR A O 1
ATOM 4796 N N . SER A 1 649 ? -38.499 6.681 58.864 1.00 93.69 649 SER A N 1
ATOM 4797 C CA . SER A 1 649 ? -37.772 6.916 60.096 1.00 93.69 649 SER A CA 1
ATOM 4798 C C . SER A 1 649 ? -38.727 7.247 61.246 1.00 93.69 649 SER A C 1
ATOM 4800 O O . SER A 1 649 ? -39.790 7.842 61.052 1.00 93.69 649 SER A O 1
ATOM 4802 N N . VAL A 1 650 ? -38.370 6.877 62.472 1.00 91.62 650 VAL A N 1
ATOM 4803 C CA . VAL A 1 650 ? -39.185 7.140 63.668 1.00 91.62 650 VAL A CA 1
ATOM 4804 C C . VAL A 1 650 ? -38.913 8.545 64.194 1.00 91.62 650 VAL A C 1
ATOM 4806 O O . VAL A 1 650 ? -37.760 8.894 64.419 1.00 91.62 650 VAL A O 1
ATOM 4809 N N . GLY A 1 651 ? -39.949 9.343 64.445 1.00 88.50 651 GLY A N 1
ATOM 4810 C CA . GLY A 1 651 ? -39.822 10.702 64.978 1.00 88.50 651 GLY A CA 1
ATOM 4811 C C . GLY A 1 651 ? -41.073 11.161 65.729 1.00 88.50 651 GLY A C 1
ATOM 4812 O O . GLY A 1 651 ? -41.999 10.384 65.946 1.00 88.50 651 GLY A O 1
ATOM 4813 N N . THR A 1 652 ? -41.114 12.432 66.137 1.00 82.56 652 THR A N 1
ATOM 4814 C CA . THR A 1 652 ? -42.221 13.001 66.931 1.00 82.56 652 THR A CA 1
ATOM 4815 C C . THR A 1 652 ? -43.573 12.980 66.223 1.00 82.56 652 THR A C 1
ATOM 4817 O O . THR A 1 652 ? -44.595 12.885 66.899 1.00 82.56 652 THR A O 1
ATOM 4820 N N . ALA A 1 653 ? -43.601 13.070 64.890 1.00 82.00 653 ALA A N 1
ATOM 4821 C CA . ALA A 1 653 ? -44.843 13.018 64.122 1.00 82.00 653 ALA A CA 1
ATOM 4822 C C . ALA A 1 653 ? -45.369 11.585 63.973 1.00 82.00 653 ALA A C 1
ATOM 4824 O O . ALA A 1 653 ? -46.576 11.389 63.869 1.00 82.00 653 ALA A O 1
ATOM 4825 N N . THR A 1 654 ? -44.478 10.588 63.984 1.00 75.88 654 THR A N 1
ATOM 4826 C CA . THR A 1 654 ? -44.854 9.173 63.853 1.00 75.88 654 THR A CA 1
ATOM 4827 C C . THR A 1 654 ? -45.055 8.479 65.201 1.00 75.88 654 THR A C 1
ATOM 4829 O O . THR A 1 654 ? -45.844 7.544 65.283 1.00 75.88 654 THR A O 1
ATOM 4832 N N . ASN A 1 655 ? -44.396 8.936 66.271 1.00 78.75 655 ASN A N 1
ATOM 4833 C CA . ASN A 1 655 ? -44.569 8.429 67.633 1.00 78.75 655 ASN A CA 1
ATOM 4834 C C . ASN A 1 655 ? -44.305 9.542 68.683 1.00 78.75 655 ASN A C 1
ATOM 4836 O O . ASN A 1 655 ? -43.152 9.786 69.067 1.00 78.75 655 ASN A O 1
ATOM 4840 N N . PRO A 1 656 ? -45.358 10.244 69.152 1.00 71.00 656 PRO A N 1
ATOM 4841 C CA . PRO A 1 656 ? -45.234 11.352 70.100 1.00 71.00 656 PRO A CA 1
ATOM 4842 C C . PRO A 1 656 ? -44.681 10.889 71.462 1.00 71.00 656 PRO A C 1
ATOM 4844 O O . PRO A 1 656 ? -45.399 10.318 72.276 1.00 71.00 656 PRO A O 1
ATOM 4847 N N . GLY A 1 657 ? -43.393 11.144 71.724 1.00 72.81 657 GLY A N 1
ATOM 4848 C CA . GLY A 1 657 ? -42.724 10.843 73.004 1.00 72.81 657 GLY A CA 1
ATOM 4849 C C . GLY A 1 657 ? -41.492 9.936 72.907 1.00 72.81 657 GLY A C 1
ATOM 4850 O O . GLY A 1 657 ? -40.743 9.820 73.878 1.00 72.81 657 GLY A O 1
ATOM 4851 N N . VAL A 1 658 ? -41.235 9.333 71.740 1.00 80.19 658 VAL A N 1
ATOM 4852 C CA . VAL A 1 658 ? -40.113 8.393 71.566 1.00 80.19 658 VAL A CA 1
ATOM 4853 C C . VAL A 1 658 ? -38.762 9.076 71.346 1.00 80.19 658 VAL A C 1
ATOM 4855 O O . VAL A 1 658 ? -37.728 8.469 71.596 1.00 80.19 658 VAL A O 1
ATOM 4858 N N . THR A 1 659 ? -38.729 10.327 70.890 1.00 83.94 659 THR A N 1
ATOM 4859 C CA . THR A 1 659 ? -37.484 11.070 70.630 1.00 83.94 659 THR A CA 1
ATOM 4860 C C . THR A 1 659 ? -37.041 11.880 71.843 1.00 83.94 659 THR A C 1
ATOM 4862 O O . THR A 1 659 ? -37.872 12.424 72.573 1.00 83.94 659 THR A O 1
ATOM 4865 N N . ARG A 1 660 ? -35.729 12.038 72.012 1.00 83.19 660 ARG A N 1
ATOM 4866 C CA . ARG A 1 660 ? -35.135 12.901 73.038 1.00 83.19 660 ARG A CA 1
ATOM 4867 C C . ARG A 1 660 ? -35.182 14.373 72.600 1.00 83.19 660 ARG A C 1
ATOM 4869 O O . ARG A 1 660 ? -34.622 14.680 71.549 1.00 83.19 660 ARG A O 1
ATOM 4876 N N . PRO A 1 661 ? -35.825 15.285 73.355 1.00 74.62 661 PRO A N 1
ATOM 4877 C CA . PRO A 1 661 ? -35.958 16.693 72.961 1.00 74.62 661 PRO A CA 1
ATOM 4878 C C . PRO A 1 661 ? -34.620 17.446 72.873 1.00 74.62 661 PRO A C 1
ATOM 4880 O O . PRO A 1 661 ? -34.532 18.459 72.187 1.00 74.62 661 PRO A O 1
ATOM 4883 N N . GLU A 1 662 ? -33.577 16.962 73.547 1.00 80.06 662 GLU A N 1
ATOM 4884 C CA . GLU A 1 662 ? -32.231 17.540 73.554 1.00 80.06 662 GLU A CA 1
ATOM 4885 C C . GLU A 1 662 ? -31.371 17.178 72.329 1.00 80.06 662 GLU A C 1
ATOM 4887 O O . GLU A 1 662 ? -30.248 17.669 72.210 1.00 80.06 662 GLU A O 1
ATOM 4892 N N . VAL A 1 663 ? -31.866 16.328 71.422 1.00 78.38 663 VAL A N 1
ATOM 4893 C CA . VAL A 1 663 ? -31.113 15.871 70.248 1.00 78.38 663 VAL A CA 1
ATOM 4894 C C . VAL A 1 663 ? -31.754 16.369 68.955 1.00 78.38 663 VAL A C 1
ATOM 4896 O O . VAL A 1 663 ? -32.957 16.234 68.744 1.00 78.38 663 VAL A O 1
ATOM 4899 N N . ILE A 1 664 ? -30.935 16.914 68.051 1.00 72.38 664 ILE A N 1
ATOM 4900 C CA . ILE A 1 664 ? -31.386 17.298 66.711 1.00 72.38 664 ILE A CA 1
ATOM 4901 C C . ILE A 1 664 ? -31.503 16.038 65.861 1.00 72.38 664 ILE A C 1
ATOM 4903 O O . ILE A 1 664 ? -30.511 15.401 65.519 1.00 72.38 664 ILE A O 1
ATOM 4907 N N . TYR A 1 665 ? -32.738 15.706 65.512 1.00 78.94 665 TYR A N 1
ATOM 4908 C CA . TYR A 1 665 ? -33.060 14.551 64.697 1.00 78.94 665 TYR A CA 1
ATOM 4909 C C . TYR A 1 665 ? -33.124 14.905 63.203 1.00 78.94 665 TYR A C 1
ATOM 4911 O O . TYR A 1 665 ? -33.660 15.957 62.838 1.00 78.94 665 TYR A O 1
ATOM 4919 N N . ALA A 1 666 ? -32.608 14.036 62.327 1.00 82.25 666 ALA A N 1
ATOM 4920 C CA . ALA A 1 666 ? -32.545 14.291 60.884 1.00 82.25 666 ALA A CA 1
ATOM 4921 C C . ALA A 1 666 ? -33.921 14.236 60.200 1.00 82.25 666 ALA A C 1
ATOM 4923 O O . ALA A 1 666 ? -34.188 15.059 59.333 1.00 82.25 666 ALA A O 1
ATOM 4924 N N . GLY A 1 667 ? -34.828 13.354 60.637 1.00 88.12 667 GLY A N 1
ATOM 4925 C CA . GLY A 1 667 ? -36.197 13.277 60.100 1.00 88.12 667 GLY A CA 1
ATOM 4926 C C . GLY A 1 667 ? -36.397 12.283 58.954 1.00 88.12 667 GLY A C 1
ATOM 4927 O O . GLY A 1 667 ? -37.542 12.014 58.590 1.00 88.12 667 GLY A O 1
ATOM 4928 N N . TRP A 1 668 ? -35.313 11.735 58.407 1.00 92.12 668 TRP A N 1
ATOM 4929 C CA . TRP A 1 668 ? -35.315 10.949 57.174 1.00 92.12 668 TRP A CA 1
ATOM 4930 C C . TRP A 1 668 ? -34.754 9.551 57.414 1.00 92.12 668 TRP A C 1
ATOM 4932 O O . TRP A 1 668 ? -33.819 9.385 58.195 1.00 92.12 668 TRP A O 1
ATOM 4942 N N . ALA A 1 669 ? -35.320 8.550 56.739 1.00 94.75 669 ALA A N 1
ATOM 4943 C CA . ALA A 1 669 ? -34.750 7.209 56.693 1.00 94.75 669 ALA A CA 1
ATOM 4944 C C . ALA A 1 669 ? -33.741 7.137 55.555 1.00 94.75 669 ALA A C 1
ATOM 4946 O O . ALA A 1 669 ? -34.123 7.318 54.400 1.00 94.75 669 ALA A O 1
ATOM 4947 N N . ASN A 1 670 ? -32.482 6.837 55.863 1.00 94.56 670 ASN A N 1
ATOM 4948 C CA . ASN A 1 670 ? -31.459 6.658 54.842 1.00 94.56 670 ASN A CA 1
ATOM 4949 C C . ASN A 1 670 ? -31.281 5.177 54.482 1.00 94.56 670 ASN A C 1
ATOM 4951 O O . ASN A 1 670 ? -30.944 4.340 55.324 1.00 94.56 670 ASN A O 1
ATOM 4955 N N . VAL A 1 671 ? -31.477 4.864 53.204 1.00 96.06 671 VAL A N 1
ATOM 4956 C CA . VAL A 1 671 ? -31.315 3.522 52.621 1.00 96.06 671 VAL A CA 1
ATOM 4957 C C . VAL A 1 671 ? -30.476 3.607 51.346 1.00 96.06 671 VAL A C 1
ATOM 4959 O O . VAL A 1 671 ? -30.420 4.658 50.716 1.00 96.06 671 VAL A O 1
ATOM 4962 N N . ALA A 1 672 ? -29.810 2.519 50.961 1.00 95.69 672 ALA A N 1
ATOM 4963 C CA . ALA A 1 672 ? -29.098 2.441 49.686 1.00 95.69 672 ALA A CA 1
ATOM 4964 C C . ALA A 1 672 ? -30.098 2.287 48.535 1.00 95.69 672 ALA A C 1
ATOM 4966 O O . ALA A 1 672 ? -30.239 3.173 47.697 1.00 95.69 672 ALA A O 1
ATOM 4967 N N . ALA A 1 673 ? -30.839 1.180 48.524 1.00 97.06 673 ALA A N 1
ATOM 4968 C CA . ALA A 1 673 ? -31.733 0.820 47.430 1.00 97.06 673 ALA A CA 1
ATOM 4969 C C . ALA A 1 673 ? -32.897 -0.057 47.899 1.00 97.06 673 ALA A C 1
ATOM 4971 O O . ALA A 1 673 ? -32.834 -0.695 48.953 1.00 97.06 673 ALA A O 1
ATOM 4972 N N . ALA A 1 674 ? -33.942 -0.122 47.075 1.00 97.31 674 ALA A N 1
ATOM 4973 C CA . ALA A 1 674 ? -35.029 -1.077 47.202 1.00 97.31 674 ALA A CA 1
ATOM 4974 C C . ALA A 1 674 ? -35.166 -1.923 45.930 1.00 97.31 674 ALA A C 1
ATOM 4976 O O . ALA A 1 674 ? -35.396 -1.392 44.844 1.00 97.31 674 ALA A O 1
ATOM 4977 N N . GLY A 1 675 ? -35.054 -3.241 46.070 1.00 97.25 675 GLY A N 1
ATOM 4978 C CA . GLY A 1 675 ? -35.362 -4.214 45.025 1.00 97.25 675 GLY A CA 1
ATOM 4979 C C . GLY A 1 675 ? -36.763 -4.789 45.224 1.00 97.25 675 GLY A C 1
ATOM 4980 O O . GLY A 1 675 ? -37.093 -5.188 46.338 1.00 97.25 675 GLY A O 1
ATOM 4981 N N . ILE A 1 676 ? -37.595 -4.856 44.182 1.00 97.81 676 ILE A N 1
ATOM 4982 C CA . ILE A 1 676 ? -38.956 -5.413 44.305 1.00 97.81 676 ILE A CA 1
ATOM 4983 C C . ILE A 1 676 ? -39.212 -6.486 43.247 1.00 97.81 676 ILE A C 1
ATOM 4985 O O . ILE A 1 676 ? -39.053 -6.265 42.043 1.00 97.81 676 ILE A O 1
ATOM 4989 N N . ILE A 1 677 ? -39.654 -7.650 43.717 1.00 97.69 677 ILE A N 1
ATOM 4990 C CA . ILE A 1 677 ? -40.030 -8.809 42.914 1.00 97.69 677 ILE A CA 1
ATOM 4991 C C . ILE A 1 677 ? -41.519 -9.087 43.139 1.00 97.69 677 ILE A C 1
ATOM 4993 O O . ILE A 1 677 ? -41.906 -9.605 44.189 1.00 97.69 677 ILE A O 1
ATOM 4997 N N . SER A 1 678 ? -42.350 -8.752 42.153 1.00 96.06 678 SER A N 1
ATOM 4998 C CA . SER A 1 678 ? -43.771 -9.099 42.137 1.00 96.06 678 SER A CA 1
ATOM 4999 C C . SER A 1 678 ? -43.997 -10.402 41.380 1.00 96.06 678 SER A C 1
ATOM 5001 O O . SER A 1 678 ? -43.507 -10.578 40.265 1.00 96.06 678 SER A O 1
ATOM 5003 N N . ALA A 1 679 ? -44.770 -11.307 41.976 1.00 90.56 679 ALA A N 1
ATOM 5004 C CA . ALA A 1 679 ? -45.174 -12.561 41.346 1.00 90.56 679 ALA A CA 1
ATOM 5005 C C . ALA A 1 679 ? -46.270 -12.360 40.282 1.00 90.56 679 ALA A C 1
ATOM 5007 O O . ALA A 1 679 ? -46.436 -13.202 39.404 1.00 90.56 679 ALA A O 1
ATOM 5008 N N . SER A 1 680 ? -47.019 -11.253 40.359 1.00 91.94 680 SER A N 1
ATOM 5009 C CA . SER A 1 680 ? -48.183 -10.972 39.500 1.00 91.94 680 SER A CA 1
ATOM 5010 C C . SER A 1 680 ? -47.986 -9.794 38.543 1.00 91.94 680 SER A C 1
ATOM 5012 O O . SER A 1 680 ? -48.837 -9.544 37.695 1.00 91.94 680 SER A O 1
ATOM 5014 N N . GLY A 1 681 ? -46.907 -9.029 38.709 1.00 93.56 681 GLY A N 1
ATOM 5015 C CA . GLY A 1 681 ? -46.720 -7.723 38.076 1.00 93.56 681 GLY A CA 1
ATOM 5016 C C . GLY A 1 681 ? -47.410 -6.562 38.802 1.00 93.56 681 GLY A C 1
ATOM 5017 O O . GLY A 1 681 ? -47.100 -5.398 38.540 1.00 93.56 681 GLY A O 1
ATOM 5018 N N . GLY A 1 682 ? -48.303 -6.856 39.750 1.00 95.12 682 GLY A N 1
ATOM 5019 C CA . GLY A 1 682 ? -48.981 -5.867 40.584 1.00 95.12 682 GLY A CA 1
ATOM 5020 C C . GLY A 1 682 ? -48.266 -5.589 41.907 1.00 95.12 682 GLY A C 1
ATOM 5021 O O . GLY A 1 682 ? -47.563 -6.451 42.438 1.00 95.12 682 GLY A O 1
ATOM 5022 N N . LEU A 1 683 ? -48.493 -4.392 42.446 1.00 97.00 683 LEU A N 1
ATOM 5023 C CA . LEU A 1 683 ? -48.176 -3.998 43.819 1.00 97.00 683 LEU A CA 1
ATOM 5024 C C . LEU A 1 683 ? -49.320 -3.125 44.366 1.00 97.00 683 LEU A C 1
ATOM 5026 O O . LEU A 1 683 ? -49.878 -2.317 43.627 1.00 97.00 683 LEU A O 1
ATOM 5030 N N . GLY A 1 684 ? -49.697 -3.262 45.633 1.00 95.44 684 GLY A N 1
ATOM 5031 C CA . GLY A 1 684 ? -50.755 -2.442 46.241 1.00 95.44 684 GLY A CA 1
ATOM 5032 C C . GLY A 1 684 ? -50.333 -0.982 46.433 1.00 95.44 684 GLY A C 1
ATOM 5033 O O . GLY A 1 684 ? -51.014 -0.054 45.982 1.00 95.44 684 GLY A O 1
ATOM 5034 N N . GLY A 1 685 ? -49.155 -0.761 47.021 1.00 94.44 685 GLY A N 1
ATOM 5035 C CA . GLY A 1 685 ? -48.640 0.589 47.244 1.00 94.44 685 GLY A CA 1
ATOM 5036 C C . GLY A 1 685 ? -47.200 0.667 47.726 1.00 94.44 685 GLY A C 1
ATOM 5037 O O . GLY A 1 685 ? -46.686 -0.261 48.348 1.00 94.44 685 GLY A O 1
ATOM 5038 N N . ILE A 1 686 ? -46.564 1.807 47.447 1.00 95.19 686 ILE A N 1
ATOM 5039 C CA . ILE A 1 686 ? -45.256 2.191 47.991 1.00 95.19 686 ILE A CA 1
ATOM 5040 C C . ILE A 1 686 ? -45.432 3.522 48.719 1.00 95.19 686 ILE A C 1
ATOM 5042 O O . ILE A 1 686 ? -45.726 4.540 48.090 1.00 95.19 686 ILE A O 1
ATOM 5046 N N . HIS A 1 687 ? -45.243 3.533 50.035 1.00 92.19 687 HIS A N 1
ATOM 5047 C CA . HIS A 1 687 ? -45.468 4.710 50.873 1.00 92.19 687 HIS A CA 1
ATOM 5048 C C . HIS A 1 687 ? -44.200 5.060 51.651 1.00 92.19 687 HIS A C 1
ATOM 5050 O O . HIS A 1 687 ? -43.945 4.534 52.725 1.00 92.19 687 HIS A O 1
ATOM 5056 N N . GLN A 1 688 ? -43.360 5.930 51.098 1.00 87.62 688 GLN A N 1
ATOM 5057 C CA . GLN A 1 688 ? -42.018 6.195 51.632 1.00 87.62 688 GLN A CA 1
ATOM 5058 C C . GLN A 1 688 ? -41.681 7.691 51.586 1.00 87.62 688 GLN A C 1
ATOM 5060 O O . GLN A 1 688 ? -40.595 8.107 51.182 1.00 87.62 688 GLN A O 1
ATOM 5065 N N . GLY A 1 689 ? -42.643 8.528 51.987 1.00 81.12 689 GLY A N 1
ATOM 5066 C CA . GLY A 1 689 ? -42.556 9.991 51.882 1.00 81.12 689 GLY A CA 1
ATOM 5067 C C . GLY A 1 689 ? -41.395 10.639 52.640 1.00 81.12 689 GLY A C 1
ATOM 5068 O O . GLY A 1 689 ? -41.071 11.786 52.347 1.00 81.12 689 GLY A O 1
ATOM 5069 N N . ASN A 1 690 ? -40.752 9.907 53.555 1.00 91.12 690 ASN A N 1
ATOM 5070 C CA . ASN A 1 690 ? -39.542 10.314 54.265 1.00 91.12 690 ASN A CA 1
ATOM 5071 C C . ASN A 1 690 ? -38.370 9.322 54.141 1.00 91.12 690 ASN A C 1
ATOM 5073 O O . ASN A 1 690 ? -37.473 9.334 54.985 1.00 91.12 690 ASN A O 1
ATOM 5077 N N . ALA A 1 691 ? -38.351 8.479 53.105 1.00 94.19 691 ALA A N 1
ATOM 5078 C CA . ALA A 1 691 ? -37.202 7.633 52.789 1.00 94.19 691 ALA A CA 1
ATOM 5079 C C . ALA A 1 691 ? -36.320 8.284 51.719 1.00 94.19 691 ALA A C 1
ATOM 5081 O O . ALA A 1 691 ? -36.766 8.551 50.599 1.00 94.19 691 ALA A O 1
ATOM 5082 N N . ASN A 1 692 ? -35.064 8.521 52.079 1.00 94.69 692 ASN A N 1
ATOM 5083 C CA . ASN A 1 692 ? -34.025 9.043 51.212 1.00 94.69 692 ASN A CA 1
ATOM 5084 C C . ASN A 1 692 ? -33.107 7.906 50.750 1.00 94.69 692 ASN A C 1
ATOM 5086 O O . ASN A 1 692 ? -32.377 7.312 51.549 1.00 94.69 692 ASN A O 1
ATOM 5090 N N . TYR A 1 693 ? -33.112 7.641 49.450 1.00 96.62 693 TYR A N 1
ATOM 5091 C CA . TYR A 1 693 ? -32.214 6.679 48.829 1.00 96.62 693 TYR A CA 1
ATOM 5092 C C . TYR A 1 693 ? -30.891 7.351 48.477 1.00 96.62 693 TYR A C 1
ATOM 5094 O O . TYR A 1 693 ? -30.874 8.327 47.722 1.00 96.62 693 TYR A O 1
ATOM 5102 N N . ASN A 1 694 ? -29.776 6.856 49.013 1.00 95.75 694 ASN A N 1
ATOM 5103 C CA . ASN A 1 694 ? -28.456 7.385 48.692 1.00 95.75 694 ASN A CA 1
ATOM 5104 C C . ASN A 1 694 ? -27.337 6.340 48.732 1.00 95.75 694 ASN A C 1
ATOM 5106 O O . ASN A 1 694 ? -27.249 5.535 49.658 1.00 95.75 694 ASN A O 1
ATOM 5110 N N . ALA A 1 695 ? -26.436 6.413 47.750 1.00 95.31 695 ALA A N 1
ATOM 5111 C CA . ALA A 1 695 ? -25.245 5.569 47.677 1.00 95.31 695 ALA A CA 1
ATOM 5112 C C . ALA A 1 695 ? -24.065 6.289 46.996 1.00 95.31 695 ALA A C 1
ATOM 5114 O O . ALA A 1 695 ? -24.242 7.283 46.282 1.00 95.31 695 ALA A O 1
ATOM 5115 N N . ALA A 1 696 ? -22.853 5.775 47.231 1.00 94.94 696 ALA A N 1
ATOM 5116 C CA . ALA A 1 696 ? -21.609 6.224 46.589 1.00 94.94 696 ALA A CA 1
ATOM 5117 C C . ALA A 1 696 ? -21.060 5.225 45.549 1.00 94.94 696 ALA A C 1
ATOM 5119 O O . ALA A 1 696 ? -20.190 5.567 44.747 1.00 94.94 696 ALA A O 1
ATOM 5120 N N . VAL A 1 697 ? -21.568 3.991 45.572 1.00 93.19 697 VAL A N 1
ATOM 5121 C CA . VAL A 1 697 ? -21.290 2.902 44.629 1.00 93.19 697 VAL A CA 1
ATOM 5122 C C . VAL A 1 697 ? -22.575 2.100 44.411 1.00 93.19 697 VAL A C 1
ATOM 5124 O O . VAL A 1 697 ? -23.454 2.116 45.270 1.00 93.19 697 VAL A O 1
ATOM 5127 N N . GLY A 1 698 ? -22.685 1.403 43.280 1.00 92.25 698 GLY A N 1
ATOM 5128 C CA . GLY A 1 698 ? -23.825 0.526 42.993 1.00 92.25 698 GLY A CA 1
ATOM 5129 C C . GLY A 1 698 ? -25.127 1.272 42.719 1.00 92.25 698 GLY A C 1
ATOM 5130 O O . GLY A 1 698 ? -25.127 2.460 42.403 1.00 92.25 698 GLY A O 1
ATOM 5131 N N . LEU A 1 699 ? -26.253 0.569 42.819 1.00 93.94 699 LEU A N 1
ATOM 5132 C CA . LEU A 1 699 ? -27.566 1.158 42.573 1.00 93.94 699 LEU A CA 1
ATOM 5133 C C . LEU A 1 699 ? -28.095 1.907 43.797 1.00 93.94 699 LEU A C 1
ATOM 5135 O O . LEU A 1 699 ? -27.959 1.440 44.924 1.00 93.94 699 LEU A O 1
ATOM 5139 N N . THR A 1 700 ? -28.773 3.028 43.553 1.00 96.69 700 THR A N 1
ATOM 5140 C CA . THR A 1 700 ? -29.566 3.753 44.555 1.00 96.69 700 THR A CA 1
ATOM 5141 C C . THR A 1 700 ? -30.960 4.062 44.021 1.00 96.69 700 THR A C 1
ATOM 5143 O O . THR A 1 700 ? -31.123 4.363 42.840 1.00 96.69 700 THR A O 1
ATOM 5146 N N . GLY A 1 701 ? -31.977 3.987 44.878 1.00 96.38 701 GLY A N 1
ATOM 5147 C CA . GLY A 1 701 ? -33.382 4.182 44.505 1.00 96.38 701 GLY A CA 1
ATOM 5148 C C . GLY A 1 701 ? -34.173 2.877 44.405 1.00 96.38 701 GLY A C 1
ATOM 5149 O O . GLY A 1 701 ? -33.887 1.917 45.120 1.00 96.38 701 GLY A O 1
ATOM 5150 N N . ILE A 1 702 ? -35.195 2.850 43.545 1.00 96.69 702 ILE A N 1
ATOM 5151 C CA . ILE A 1 702 ? -36.101 1.702 43.390 1.00 96.69 702 ILE A CA 1
ATOM 5152 C C . ILE A 1 702 ? -35.765 0.953 42.101 1.00 96.69 702 ILE A C 1
ATOM 5154 O O . ILE A 1 702 ? -35.795 1.528 41.012 1.00 96.69 702 ILE A O 1
ATOM 5158 N N . TYR A 1 703 ? -35.521 -0.350 42.227 1.00 96.62 703 TYR A N 1
ATOM 5159 C CA . TYR A 1 703 ? -35.355 -1.276 41.116 1.00 96.62 703 TYR A CA 1
ATOM 5160 C C . TYR A 1 703 ? -36.365 -2.431 41.222 1.00 96.62 703 TYR A C 1
ATOM 5162 O O . TYR A 1 703 ? -36.190 -3.400 41.959 1.00 96.62 703 TYR A O 1
ATOM 5170 N N . ALA A 1 704 ? -37.462 -2.312 40.482 1.00 96.75 704 ALA A N 1
ATOM 5171 C CA . ALA A 1 704 ? -38.630 -3.184 40.523 1.00 96.75 704 ALA A CA 1
ATOM 5172 C C . ALA A 1 704 ? -38.954 -3.754 39.124 1.00 96.75 704 ALA A C 1
ATOM 5174 O O . ALA A 1 704 ? -40.034 -3.503 38.585 1.00 96.75 704 ALA A O 1
ATOM 5175 N N . PRO A 1 705 ? -38.046 -4.534 38.504 1.00 94.75 705 PRO A N 1
ATOM 5176 C CA . PRO A 1 705 ? -38.125 -4.905 37.084 1.00 94.75 705 PRO A CA 1
ATOM 5177 C C . PRO A 1 705 ? -39.322 -5.798 36.722 1.00 94.75 705 PRO A C 1
ATOM 5179 O O . PRO A 1 705 ? -39.578 -6.032 35.545 1.00 94.75 705 PRO A O 1
ATOM 5182 N N . THR A 1 706 ? -40.041 -6.319 37.716 1.00 95.81 706 THR A N 1
ATOM 5183 C CA . THR A 1 706 ? -41.233 -7.160 37.529 1.00 95.81 706 THR A CA 1
ATOM 5184 C C . THR A 1 706 ? -42.539 -6.417 37.794 1.00 95.81 706 THR A C 1
ATOM 5186 O O . THR A 1 706 ? -43.586 -6.935 37.441 1.00 95.81 706 THR A O 1
ATOM 5189 N N . VAL A 1 707 ? -42.513 -5.221 38.392 1.00 96.88 707 VAL A N 1
ATOM 5190 C CA . VAL A 1 707 ? -43.725 -4.474 38.765 1.00 96.88 707 VAL A CA 1
ATOM 5191 C C . VAL A 1 707 ? -44.151 -3.579 37.609 1.00 96.88 707 VAL A C 1
ATOM 5193 O O . VAL A 1 707 ? -43.449 -2.631 37.283 1.00 96.88 707 VAL A O 1
ATOM 5196 N N . THR A 1 708 ? -45.309 -3.830 37.011 1.00 96.50 708 THR A N 1
ATOM 5197 C CA . THR A 1 708 ? -45.850 -3.030 35.897 1.00 96.50 708 THR A CA 1
ATOM 5198 C C . THR A 1 708 ? -46.965 -2.084 36.333 1.00 96.50 708 THR A C 1
ATOM 5200 O O . THR A 1 708 ? -47.234 -1.086 35.664 1.00 96.50 708 THR A O 1
ATOM 5203 N N . THR A 1 709 ? -47.625 -2.377 37.454 1.00 95.25 709 THR A N 1
ATOM 5204 C CA . THR A 1 709 ? -48.756 -1.593 37.966 1.00 95.25 709 THR A CA 1
ATOM 5205 C C . THR A 1 709 ? -48.695 -1.472 39.477 1.00 95.25 709 THR A C 1
ATOM 5207 O O . THR A 1 709 ? -48.407 -2.456 40.159 1.00 95.25 709 THR A O 1
ATOM 5210 N N . ILE A 1 710 ? -49.042 -0.294 39.995 1.00 94.12 710 ILE A N 1
ATOM 5211 C CA . ILE A 1 710 ? -49.227 -0.069 41.428 1.00 94.12 710 ILE A CA 1
ATOM 5212 C C . ILE A 1 710 ? -50.635 0.484 41.652 1.00 94.12 710 ILE A C 1
ATOM 5214 O O . ILE A 1 710 ? -51.067 1.372 40.916 1.00 94.12 710 ILE A O 1
ATOM 5218 N N . GLY A 1 711 ? -51.360 -0.059 42.633 1.00 88.44 711 GLY A N 1
ATOM 5219 C CA . GLY A 1 711 ? -52.726 0.366 42.961 1.00 88.44 711 GLY A CA 1
ATOM 5220 C C . GLY A 1 711 ? -52.808 1.801 43.492 1.00 88.44 711 GLY A C 1
ATOM 5221 O O . GLY A 1 711 ? -53.817 2.479 43.308 1.00 88.44 711 GLY A O 1
ATOM 5222 N N . SER A 1 712 ? -51.729 2.286 44.104 1.00 86.00 712 SER A N 1
ATOM 5223 C CA . SER A 1 712 ? -51.573 3.659 44.582 1.00 86.00 712 SER A CA 1
ATOM 5224 C C . SER A 1 712 ? -50.317 4.330 44.013 1.00 86.00 712 SER A C 1
ATOM 5226 O O . SER A 1 712 ? -49.418 3.683 43.480 1.00 86.00 712 SER A O 1
ATOM 5228 N N . LEU A 1 713 ? -50.262 5.661 44.107 1.00 87.88 713 LEU A N 1
ATOM 5229 C CA . LEU A 1 713 ? -49.085 6.454 43.745 1.00 87.88 713 LEU A CA 1
ATOM 5230 C C . LEU A 1 713 ? -47.890 6.027 44.609 1.00 87.88 713 LEU A C 1
ATOM 5232 O O . LEU A 1 713 ? -47.973 6.106 45.835 1.00 87.88 713 LEU A O 1
ATOM 5236 N N . ALA A 1 714 ? -46.781 5.617 43.990 1.00 90.44 714 ALA A N 1
ATOM 5237 C CA . ALA A 1 714 ? -45.559 5.313 44.725 1.00 90.44 714 ALA A CA 1
ATOM 5238 C C . ALA A 1 714 ? -44.941 6.611 45.247 1.00 90.44 714 ALA A C 1
ATOM 5240 O O . ALA A 1 714 ? -44.674 7.515 44.465 1.00 90.44 714 ALA A O 1
ATOM 5241 N N . VAL A 1 715 ? -44.706 6.731 46.549 1.00 92.62 715 VAL A N 1
ATOM 5242 C CA . VAL A 1 715 ? -44.168 7.958 47.155 1.00 92.62 715 VAL A CA 1
ATOM 5243 C C . VAL A 1 715 ? -42.777 7.690 47.707 1.00 92.62 715 VAL A C 1
ATOM 5245 O O . VAL A 1 715 ? -42.626 6.786 48.521 1.00 92.62 715 VAL A O 1
ATOM 5248 N N . VAL A 1 716 ? -41.795 8.507 47.324 1.00 92.75 716 VAL A N 1
ATOM 5249 C CA . VAL A 1 716 ? -40.425 8.511 47.868 1.00 92.75 716 VAL A CA 1
ATOM 5250 C C . VAL A 1 716 ? -39.998 9.939 48.199 1.00 92.75 716 VAL A C 1
ATOM 5252 O O . VAL A 1 716 ? -40.480 10.871 47.559 1.00 92.75 716 VAL A O 1
ATOM 5255 N N . HIS A 1 717 ? -39.098 10.153 49.166 1.00 94.00 717 HIS A N 1
ATOM 5256 C CA . HIS A 1 717 ? -38.559 11.499 49.396 1.00 94.00 717 HIS A CA 1
ATOM 5257 C C . HIS A 1 717 ? -37.601 11.900 48.273 1.00 94.00 717 HIS A C 1
ATOM 5259 O O . HIS A 1 717 ? -37.855 12.885 47.584 1.00 94.00 717 HIS A O 1
ATOM 5265 N N . GLY A 1 718 ? -36.528 11.131 48.068 1.00 92.31 718 GLY A N 1
ATOM 5266 C CA . GLY A 1 718 ? -35.491 11.441 47.087 1.00 92.31 718 GLY A CA 1
ATOM 5267 C C . GLY A 1 718 ? -34.586 10.255 46.766 1.00 92.31 718 GLY A C 1
ATOM 5268 O O . GLY A 1 718 ? -34.507 9.293 47.530 1.00 92.31 718 GLY A O 1
ATOM 5269 N N . VAL A 1 719 ? -33.913 10.345 45.619 1.00 96.44 719 VAL A N 1
ATOM 5270 C CA . VAL A 1 719 ? -32.880 9.411 45.154 1.00 96.44 719 VAL A CA 1
ATOM 5271 C C . VAL A 1 719 ? -31.644 10.231 44.809 1.00 96.44 719 VAL A C 1
ATOM 5273 O O . VAL A 1 719 ? -31.732 11.146 43.992 1.00 96.44 719 VAL A O 1
ATOM 5276 N N . THR A 1 720 ? -30.512 9.921 45.436 1.00 96.50 720 THR A N 1
ATOM 5277 C CA . THR A 1 720 ? -29.258 10.674 45.301 1.00 96.50 720 THR A CA 1
ATOM 5278 C C . THR A 1 720 ? -28.087 9.726 45.061 1.00 96.50 720 THR A C 1
ATOM 5280 O O . THR A 1 720 ? -27.745 8.913 45.920 1.00 96.50 720 THR A O 1
ATOM 5283 N N . ALA A 1 721 ? -27.432 9.846 43.914 1.00 97.31 721 ALA A N 1
ATOM 5284 C CA . ALA A 1 721 ? -26.217 9.128 43.570 1.00 97.31 721 ALA A CA 1
ATOM 5285 C C . ALA A 1 721 ? -24.992 10.040 43.683 1.00 97.31 721 ALA A C 1
ATOM 5287 O O . ALA A 1 721 ? -24.963 11.176 43.208 1.00 97.31 721 ALA A O 1
ATOM 5288 N N . SER A 1 722 ? -23.954 9.520 44.324 1.00 96.44 722 SER A N 1
ATOM 5289 C CA . SER A 1 722 ? -22.642 10.152 44.429 1.00 96.44 722 SER A CA 1
ATOM 5290 C C . SER A 1 722 ? -21.563 9.166 43.986 1.00 96.44 722 SER A C 1
ATOM 5292 O O . SER A 1 722 ? -21.842 7.980 43.822 1.00 96.44 722 SER A O 1
ATOM 5294 N N . GLY A 1 723 ? -20.334 9.638 43.762 1.00 95.50 723 GLY A N 1
ATOM 5295 C CA . GLY A 1 723 ? -19.243 8.767 43.317 1.00 95.50 723 GLY A CA 1
ATOM 5296 C C . GLY A 1 723 ? -19.622 7.956 42.072 1.00 95.50 723 GLY A C 1
ATOM 5297 O O . GLY A 1 723 ? -20.079 8.521 41.079 1.00 95.50 723 GLY A O 1
ATOM 5298 N N . ALA A 1 724 ? -19.465 6.636 42.156 1.00 93.62 724 ALA A N 1
ATOM 5299 C CA . ALA A 1 724 ? -19.767 5.688 41.085 1.00 93.62 724 ALA A CA 1
ATOM 5300 C C . ALA A 1 724 ? -21.173 5.065 41.194 1.00 93.62 724 ALA A C 1
ATOM 5302 O O . ALA A 1 724 ? -21.452 4.074 40.523 1.00 93.62 724 ALA A O 1
ATOM 5303 N N . ALA A 1 725 ? -22.049 5.588 42.059 1.00 95.12 725 ALA A N 1
ATOM 5304 C CA . ALA A 1 725 ? -23.415 5.091 42.161 1.00 95.12 725 ALA A CA 1
ATOM 5305 C C . ALA A 1 725 ? -24.264 5.469 40.939 1.00 95.12 725 ALA A C 1
ATOM 5307 O O . ALA A 1 725 ? -24.070 6.518 40.321 1.00 95.12 725 ALA A O 1
ATOM 5308 N N . ALA A 1 726 ? -25.266 4.646 40.651 1.00 94.75 726 ALA A N 1
ATOM 5309 C CA . ALA A 1 726 ? -26.230 4.854 39.585 1.00 94.75 726 ALA A CA 1
ATOM 5310 C C . ALA A 1 726 ? -27.651 4.999 40.174 1.00 94.75 726 ALA A C 1
ATOM 5312 O O . ALA A 1 726 ? -28.104 4.105 40.896 1.00 94.75 726 ALA A O 1
ATOM 5313 N N . PRO A 1 727 ? -28.360 6.113 39.914 1.00 97.25 727 PRO A N 1
ATOM 5314 C CA . PRO A 1 727 ? -29.699 6.349 40.445 1.00 97.25 727 PRO A CA 1
ATOM 5315 C C . PRO A 1 727 ? -30.789 5.722 39.564 1.00 97.25 727 PRO A C 1
ATOM 5317 O O . PRO A 1 727 ? -30.783 5.895 38.346 1.00 97.25 727 PRO A O 1
ATOM 5320 N N . TYR A 1 728 ? -31.751 5.031 40.181 1.00 95.81 728 TYR A N 1
ATOM 5321 C CA . TYR A 1 728 ? -32.831 4.315 39.496 1.00 95.81 728 TYR A CA 1
ATOM 5322 C C . TYR A 1 728 ? -34.217 4.617 40.085 1.00 95.81 728 TYR A C 1
ATOM 5324 O O . TYR A 1 728 ? -34.433 4.607 41.300 1.00 95.81 728 TYR A O 1
ATOM 5332 N N . LEU A 1 729 ? -35.181 4.802 39.186 1.00 96.69 729 LEU A N 1
ATOM 5333 C CA . LEU A 1 729 ? -36.618 4.673 39.431 1.00 96.69 729 LEU A CA 1
ATOM 5334 C C . LEU A 1 729 ? -37.177 3.737 38.358 1.00 96.69 729 LEU A C 1
ATOM 5336 O O . LEU A 1 729 ? -37.762 4.161 37.360 1.00 96.69 729 LEU A O 1
ATOM 5340 N N . TYR A 1 730 ? -36.911 2.449 38.536 1.00 96.00 730 TYR A N 1
ATOM 5341 C CA . TYR A 1 730 ? -37.091 1.444 37.500 1.00 96.00 730 TYR A CA 1
ATOM 5342 C C . TYR A 1 730 ? -38.223 0.496 37.842 1.00 96.00 730 TYR A C 1
ATOM 5344 O O . TYR A 1 730 ? -38.160 -0.223 38.837 1.00 96.00 730 TYR A O 1
ATOM 5352 N N . PHE A 1 731 ? -39.224 0.452 36.978 1.00 96.56 731 PHE A N 1
ATOM 5353 C CA . PHE A 1 731 ? -40.335 -0.485 37.037 1.00 96.56 731 PHE A CA 1
ATOM 5354 C C . PHE A 1 731 ? -40.344 -1.342 35.768 1.00 96.56 731 PHE A C 1
ATOM 5356 O O . PHE A 1 731 ? -39.607 -1.078 34.817 1.00 96.56 731 PHE A O 1
ATOM 5363 N N . GLY A 1 732 ? -41.144 -2.404 35.766 1.00 94.06 732 GLY A N 1
ATOM 5364 C CA . GLY A 1 732 ? -41.257 -3.327 34.642 1.00 94.06 732 GLY A CA 1
ATOM 5365 C C . GLY A 1 732 ? -41.545 -2.591 33.325 1.00 94.06 732 GLY A C 1
ATOM 5366 O O . GLY A 1 732 ? -42.486 -1.790 33.280 1.00 94.06 732 GLY A O 1
ATOM 5367 N N . PRO A 1 733 ? -40.770 -2.842 32.249 1.00 89.38 733 PRO A N 1
ATOM 5368 C CA . PRO A 1 733 ? -40.983 -2.202 30.954 1.00 89.38 733 PRO A CA 1
ATOM 5369 C C . PRO A 1 733 ? -42.426 -2.358 30.459 1.00 89.38 733 PRO A C 1
ATOM 5371 O O . PRO A 1 733 ? -43.023 -3.427 30.576 1.00 89.38 733 PRO A O 1
ATOM 5374 N N . GLY A 1 734 ? -42.995 -1.284 29.906 1.00 87.56 734 GLY A N 1
ATOM 5375 C CA . GLY A 1 734 ? -44.408 -1.237 29.505 1.00 87.56 734 GLY A CA 1
ATOM 5376 C C . GLY A 1 734 ? -45.398 -1.012 30.657 1.00 87.56 734 GLY A C 1
ATOM 5377 O O . GLY A 1 734 ? -46.603 -0.973 30.415 1.00 87.56 734 GLY A O 1
ATOM 5378 N N . GLY A 1 735 ? -44.913 -0.848 31.892 1.00 90.88 735 GLY A N 1
ATOM 5379 C CA . GLY A 1 735 ? -45.723 -0.441 33.036 1.00 90.88 735 GLY A CA 1
ATOM 5380 C C . GLY A 1 735 ? -46.247 0.996 32.948 1.00 90.88 735 GLY A C 1
ATOM 5381 O O . GLY A 1 735 ? -45.812 1.797 32.120 1.00 90.88 735 GLY A O 1
ATOM 5382 N N . THR A 1 736 ? -47.186 1.324 33.836 1.00 91.94 736 THR A N 1
ATOM 5383 C CA . THR A 1 736 ? -47.822 2.652 33.929 1.00 91.94 736 THR A CA 1
ATOM 5384 C C . THR A 1 736 ? -47.715 3.230 35.338 1.00 91.94 736 THR A C 1
ATOM 5386 O O . THR A 1 736 ? -48.658 3.838 35.853 1.00 91.94 736 THR A O 1
ATOM 5389 N N . VAL A 1 737 ? -46.592 2.982 36.010 1.00 96.44 737 VAL A N 1
ATOM 5390 C CA . VAL A 1 737 ? -46.404 3.358 37.411 1.00 96.44 737 VAL A CA 1
ATOM 5391 C C . VAL A 1 737 ? -46.279 4.873 37.536 1.00 96.44 737 VAL A C 1
ATOM 5393 O O . VAL A 1 737 ? -45.561 5.521 36.776 1.00 96.44 737 VAL A O 1
ATOM 5396 N N . LYS A 1 738 ? -46.977 5.447 38.512 1.00 95.50 738 LYS A N 1
ATOM 5397 C CA . LYS A 1 738 ? -46.813 6.851 38.884 1.00 95.50 738 LYS A CA 1
ATOM 5398 C C . LYS A 1 738 ? -45.971 6.937 40.146 1.00 95.50 738 LYS A C 1
ATOM 5400 O O . LYS A 1 738 ? -46.248 6.224 41.114 1.00 95.50 738 LYS A O 1
ATOM 5405 N N . VAL A 1 739 ? -44.981 7.821 40.142 1.00 96.12 739 VAL A N 1
ATOM 5406 C CA . VAL A 1 739 ? -44.102 8.073 41.287 1.00 96.12 739 VAL A CA 1
ATOM 5407 C C . VAL A 1 739 ? -44.239 9.525 41.716 1.00 96.12 739 VAL A C 1
ATOM 5409 O O . VAL A 1 739 ? -44.239 10.414 40.877 1.00 96.12 739 VAL A O 1
ATOM 5412 N N . LYS A 1 740 ? -44.314 9.782 43.018 1.00 96.06 740 LYS A N 1
ATOM 5413 C CA . LYS A 1 740 ? -44.201 11.106 43.619 1.00 96.06 740 LYS A CA 1
ATOM 5414 C C . LYS A 1 740 ? -42.869 11.236 44.340 1.00 96.06 740 LYS A C 1
ATOM 5416 O O . LYS A 1 740 ? -42.573 10.447 45.237 1.00 96.06 740 LYS A O 1
ATOM 5421 N N . ILE A 1 741 ? -42.138 12.292 44.005 1.00 96.50 741 ILE A N 1
ATOM 5422 C CA . ILE A 1 741 ? -40.964 12.762 44.736 1.00 96.50 741 ILE A CA 1
ATOM 5423 C C . ILE A 1 741 ? -41.433 13.805 45.751 1.00 96.50 741 ILE A C 1
ATOM 5425 O O . ILE A 1 741 ? -41.928 14.875 45.391 1.00 96.50 741 ILE A O 1
ATOM 5429 N N . ALA A 1 742 ? -41.342 13.469 47.033 1.00 95.00 742 ALA A N 1
ATOM 5430 C CA . ALA A 1 742 ? -41.909 14.229 48.136 1.00 95.00 742 ALA A CA 1
ATOM 5431 C C . ALA A 1 742 ? -40.858 15.142 48.783 1.00 95.00 742 ALA A C 1
ATOM 5433 O O . ALA A 1 742 ? -40.296 14.818 49.825 1.00 95.00 742 ALA A O 1
ATOM 5434 N N . GLY A 1 743 ? -40.629 16.316 48.197 1.00 93.50 743 GLY A N 1
ATOM 5435 C CA . GLY A 1 743 ? -39.814 17.384 48.785 1.00 93.50 743 GLY A CA 1
ATOM 5436 C C . GLY A 1 743 ? -38.329 17.382 48.406 1.00 93.50 743 GLY A C 1
ATOM 5437 O O . GLY A 1 743 ? -37.548 18.078 49.053 1.00 93.50 743 GLY A O 1
ATOM 5438 N N . SER A 1 744 ? -37.937 16.624 47.377 1.00 94.06 744 SER A N 1
ATOM 5439 C CA . SER A 1 744 ? -36.571 16.574 46.830 1.00 94.06 744 SER A CA 1
ATOM 5440 C C . SER A 1 744 ? -36.533 17.029 45.370 1.00 94.06 744 SER A C 1
ATOM 5442 O O . SER A 1 744 ? -37.509 16.862 44.646 1.00 94.06 744 SER A O 1
ATOM 5444 N N . ALA A 1 745 ? -35.388 17.561 44.934 1.00 94.06 745 ALA A N 1
ATOM 5445 C CA . ALA A 1 745 ? -35.110 17.936 43.545 1.00 94.06 745 ALA A CA 1
ATOM 5446 C C . ALA A 1 745 ? -34.524 16.792 42.691 1.00 94.06 745 ALA A C 1
ATOM 5448 O O . ALA A 1 745 ? -34.216 17.008 41.520 1.00 94.06 745 ALA A O 1
ATOM 5449 N N . LEU A 1 746 ? -34.301 15.598 43.261 1.00 94.44 746 LEU A N 1
ATOM 5450 C CA . LEU A 1 746 ? -33.521 14.521 42.624 1.00 94.44 746 LEU A CA 1
ATOM 5451 C C . LEU A 1 746 ? -32.141 14.990 42.120 1.00 94.44 746 LEU A C 1
ATOM 5453 O O . LEU A 1 746 ? -31.685 14.550 41.066 1.00 94.44 746 LEU A O 1
ATOM 5457 N N . ALA A 1 747 ? -31.471 15.893 42.836 1.00 94.50 747 ALA A N 1
ATOM 5458 C CA . ALA A 1 747 ? -30.137 16.352 42.460 1.00 94.50 747 ALA A CA 1
ATOM 5459 C C . ALA A 1 747 ? -29.120 15.199 42.536 1.00 94.50 747 ALA A C 1
ATOM 5461 O O . ALA A 1 747 ? -29.094 14.462 43.521 1.00 94.50 747 ALA A O 1
ATOM 5462 N N . GLN A 1 748 ? -28.269 15.062 41.515 1.00 97.06 748 GLN A N 1
ATOM 5463 C CA . GLN A 1 748 ? -27.250 14.008 41.447 1.00 97.06 748 GLN A CA 1
ATOM 5464 C C . GLN A 1 748 ? -25.850 14.628 41.567 1.00 97.06 748 GLN A C 1
ATOM 5466 O O . GLN A 1 748 ? -25.347 15.181 40.588 1.00 97.06 748 GLN A O 1
ATOM 5471 N N . PRO A 1 749 ? -25.192 14.561 42.743 1.00 97.00 749 PRO A N 1
ATOM 5472 C CA . PRO A 1 749 ? -23.831 15.069 42.935 1.00 97.00 749 PRO A CA 1
ATOM 5473 C C . PRO A 1 749 ? -22.800 14.553 41.925 1.00 97.00 749 PRO A C 1
ATOM 5475 O O . PRO A 1 749 ? -21.856 15.267 41.595 1.00 97.00 749 PRO A O 1
ATOM 5478 N N . ASN A 1 750 ? -22.967 13.328 41.423 1.00 96.56 750 ASN A N 1
ATOM 5479 C CA . ASN A 1 750 ? -22.094 12.757 40.395 1.00 96.56 750 ASN A CA 1
ATOM 5480 C C . ASN A 1 750 ? -22.531 13.073 38.955 1.00 96.56 750 ASN A C 1
ATOM 5482 O O . ASN A 1 750 ? -21.939 12.551 38.016 1.00 96.56 750 ASN A O 1
ATOM 5486 N N . SER A 1 751 ? -23.543 13.927 38.772 1.00 95.94 751 SER A N 1
ATOM 5487 C CA . SER A 1 751 ? -24.119 14.291 37.470 1.00 95.94 751 SER A CA 1
ATOM 5488 C C . SER A 1 751 ? -24.688 13.111 36.668 1.00 95.94 751 SER A C 1
ATOM 5490 O O . SER A 1 751 ? -24.914 13.247 35.467 1.00 95.94 751 SER A O 1
ATOM 5492 N N . ALA A 1 752 ? -24.927 11.957 37.301 1.00 95.25 752 ALA A N 1
ATOM 5493 C CA . ALA A 1 752 ? -25.592 10.841 36.642 1.00 95.25 752 ALA A CA 1
ATOM 5494 C C . ALA A 1 752 ? -27.041 11.211 36.293 1.00 95.25 752 ALA A C 1
ATOM 5496 O O . ALA A 1 752 ? -27.701 11.949 37.023 1.00 95.25 752 ALA A O 1
ATOM 5497 N N . SER A 1 753 ? -27.551 10.669 35.189 1.00 96.56 753 SER A N 1
ATOM 5498 C CA . SER A 1 753 ? -28.990 10.693 34.928 1.00 96.56 753 SER A CA 1
ATOM 5499 C C . SER A 1 753 ? -29.687 9.592 35.728 1.00 96.56 753 SER A C 1
ATOM 5501 O O . SER A 1 753 ? -29.101 8.543 36.001 1.00 96.56 753 SER A O 1
ATOM 5503 N N . VAL A 1 754 ? -30.936 9.834 36.124 1.00 97.44 754 VAL A N 1
ATOM 5504 C CA . VAL A 1 754 ? -31.779 8.843 36.798 1.00 97.44 754 VAL A CA 1
ATOM 5505 C C . VAL A 1 754 ? -32.356 7.906 35.747 1.00 97.44 754 VAL A C 1
ATOM 5507 O O . VAL A 1 754 ? -33.136 8.320 34.887 1.00 97.44 754 VAL A O 1
ATOM 5510 N N . ALA A 1 755 ? -31.978 6.634 35.821 1.00 96.19 755 ALA A N 1
ATOM 5511 C CA . ALA A 1 755 ? -32.488 5.607 34.930 1.00 96.19 755 ALA A CA 1
ATOM 5512 C C . ALA A 1 755 ? -33.953 5.293 35.267 1.00 96.19 755 ALA A C 1
ATOM 5514 O O . ALA A 1 755 ? -34.287 4.950 36.407 1.00 96.19 755 ALA A O 1
ATOM 5515 N N . VAL A 1 756 ? -34.829 5.402 34.267 1.00 96.81 756 VAL A N 1
ATOM 5516 C CA . VAL A 1 756 ? -36.277 5.210 34.410 1.00 96.81 756 VAL A CA 1
ATOM 5517 C C . VAL A 1 756 ? -36.820 4.180 33.423 1.00 96.81 756 VAL A C 1
ATOM 5519 O O . VAL A 1 756 ? -36.414 4.126 32.264 1.00 96.81 756 VAL A O 1
ATOM 5522 N N . SER A 1 757 ? -37.784 3.375 33.871 1.00 96.06 757 SER A N 1
ATOM 5523 C CA . SER A 1 757 ? -38.557 2.465 33.014 1.00 96.06 757 SER A CA 1
ATOM 5524 C C . SER A 1 757 ? -39.914 2.163 33.651 1.00 96.06 757 SER A C 1
ATOM 5526 O O . SER A 1 757 ? -40.061 2.269 34.869 1.00 96.06 757 SER A O 1
ATOM 5528 N N . GLY A 1 758 ? -40.920 1.839 32.834 1.00 95.25 758 GLY A N 1
ATOM 5529 C CA . GLY A 1 758 ? -42.270 1.487 33.306 1.00 95.25 758 GLY A CA 1
ATOM 5530 C C . GLY A 1 758 ? -43.048 2.614 34.003 1.00 95.25 758 GLY A C 1
ATOM 5531 O O . GLY A 1 758 ? -44.008 2.336 34.726 1.00 95.25 758 GLY A O 1
ATOM 5532 N N . LEU A 1 759 ? -42.632 3.872 33.820 1.00 96.19 759 LEU A N 1
ATOM 5533 C CA . LEU A 1 759 ? -43.255 5.043 34.434 1.00 96.19 759 LEU A CA 1
ATOM 5534 C C . LEU A 1 759 ? -44.247 5.723 33.487 1.00 96.19 759 LEU A C 1
ATOM 5536 O O . LEU A 1 759 ? -43.940 5.961 32.322 1.00 96.19 759 LEU A O 1
ATOM 5540 N N . ALA A 1 760 ? -45.405 6.102 34.023 1.00 95.25 760 ALA A N 1
ATOM 5541 C CA . ALA A 1 760 ? -46.351 7.003 33.368 1.00 95.25 760 ALA A CA 1
ATOM 5542 C C . ALA A 1 760 ? -46.142 8.469 33.778 1.00 95.25 760 ALA A C 1
ATOM 5544 O O . ALA A 1 760 ? -46.457 9.367 33.004 1.00 95.25 760 ALA A O 1
ATOM 5545 N N . GLU A 1 761 ? -45.663 8.716 35.001 1.00 95.69 761 GLU A N 1
ATOM 5546 C CA . GLU A 1 761 ? -45.567 10.063 35.574 1.00 95.69 761 GLU A CA 1
ATOM 5547 C C . GLU A 1 761 ? -44.568 10.100 36.741 1.00 95.69 761 GLU A C 1
ATOM 5549 O O . GLU A 1 761 ? -44.543 9.179 37.566 1.00 95.69 761 GLU A O 1
ATOM 5554 N N . VAL A 1 762 ? -43.799 11.187 36.842 1.00 96.81 762 VAL A N 1
ATOM 5555 C CA . VAL A 1 762 ? -42.982 11.557 38.007 1.00 96.81 762 VAL A CA 1
ATOM 5556 C C . VAL A 1 762 ? -43.478 12.899 38.548 1.00 96.81 762 VAL A C 1
ATOM 5558 O O . VAL A 1 762 ? -43.203 13.958 37.990 1.00 96.81 762 VAL A O 1
ATOM 5561 N N . GLN A 1 763 ? -44.226 12.857 39.645 1.00 96.38 763 GLN A N 1
ATOM 5562 C CA . GLN A 1 763 ? -44.824 14.022 40.282 1.00 96.38 763 GLN A CA 1
ATOM 5563 C C . GLN A 1 763 ? -43.863 14.657 41.297 1.00 96.38 763 GLN A C 1
ATOM 5565 O O . GLN A 1 763 ? -43.576 14.071 42.343 1.00 96.38 763 GLN A O 1
ATOM 5570 N N . MET A 1 764 ? -43.432 15.890 41.047 1.00 96.44 764 MET A N 1
ATOM 5571 C CA . MET A 1 764 ? -42.668 16.694 42.005 1.00 96.44 764 MET A CA 1
ATOM 5572 C C . MET A 1 764 ? -43.641 17.383 42.965 1.00 96.44 764 MET A C 1
ATOM 5574 O O . MET A 1 764 ? -44.468 18.200 42.557 1.00 96.44 764 MET A O 1
ATOM 5578 N N . GLY A 1 765 ? -43.594 17.046 44.254 1.00 94.94 765 GLY A N 1
ATOM 5579 C CA . GLY A 1 765 ? -44.562 17.552 45.229 1.00 94.94 765 GLY A CA 1
ATOM 5580 C C . GLY A 1 765 ? -43.979 17.763 46.619 1.00 94.94 765 GLY A C 1
ATOM 5581 O O . GLY A 1 765 ? -42.867 17.346 46.914 1.00 94.94 765 GLY A O 1
ATOM 5582 N N . ALA A 1 766 ? -44.743 18.416 47.497 1.00 94.88 766 ALA A N 1
ATOM 5583 C CA . ALA A 1 766 ? -44.327 18.621 48.881 1.00 94.88 766 ALA A CA 1
ATOM 5584 C C . ALA A 1 766 ? -44.328 17.299 49.669 1.00 94.88 766 ALA A C 1
ATOM 5586 O O . ALA A 1 766 ? -45.140 16.395 49.407 1.00 94.88 766 ALA A O 1
ATOM 5587 N N . GLY A 1 767 ? -43.425 17.222 50.641 1.00 92.94 767 GLY A N 1
ATOM 5588 C CA . GLY A 1 767 ? -43.257 16.121 51.582 1.00 92.94 767 GLY A CA 1
ATOM 5589 C C . GLY A 1 767 ? -43.150 16.610 53.024 1.00 92.94 767 GLY A C 1
ATOM 5590 O O . GLY A 1 767 ? -43.309 17.796 53.322 1.00 92.94 767 GLY A O 1
ATOM 5591 N N . GLN A 1 768 ? -42.886 15.675 53.927 1.00 92.94 768 GLN A N 1
ATOM 5592 C CA . GLN A 1 768 ? -42.719 15.932 55.350 1.00 92.94 768 GLN A CA 1
ATOM 5593 C C . GLN A 1 768 ? -41.815 14.850 55.936 1.00 92.94 768 GLN A C 1
ATOM 5595 O O . GLN A 1 768 ? -41.904 13.689 55.540 1.00 92.94 768 GLN A O 1
ATOM 5600 N N . ASP A 1 769 ? -40.957 15.234 56.870 1.00 91.44 769 ASP A N 1
ATOM 5601 C CA . ASP A 1 769 ? -40.097 14.300 57.587 1.00 91.44 769 ASP A CA 1
ATOM 5602 C C . ASP A 1 769 ? -40.806 13.694 58.819 1.00 91.44 769 ASP A C 1
ATOM 5604 O O . ASP A 1 769 ? -41.915 14.101 59.179 1.00 91.44 769 ASP A O 1
ATOM 5608 N N . SER A 1 770 ? -40.186 12.738 59.518 1.00 90.44 770 SER A N 1
ATOM 5609 C CA . SER A 1 770 ? -40.834 12.094 60.677 1.00 90.44 770 SER A CA 1
ATOM 5610 C C . SER A 1 770 ? -40.913 12.956 61.941 1.00 90.44 770 SER A C 1
ATOM 5612 O O . SER A 1 770 ? -41.509 12.533 62.935 1.00 90.44 770 SER A O 1
ATOM 5614 N N . CYS A 1 771 ? -40.363 14.170 61.926 1.00 87.50 771 CYS A N 1
ATOM 5615 C CA . CYS A 1 771 ? -40.563 15.169 62.975 1.00 87.50 771 CYS A CA 1
ATOM 5616 C C . CYS A 1 771 ? -41.698 16.147 62.661 1.00 87.50 771 CYS A C 1
ATOM 5618 O O . CYS A 1 771 ? -42.018 17.004 63.486 1.00 87.50 771 CYS A O 1
ATOM 5620 N N . GLY A 1 772 ? -42.314 16.025 61.488 1.00 87.31 772 GLY A N 1
ATOM 5621 C CA . GLY A 1 772 ? -43.385 16.900 61.045 1.00 87.31 772 GLY A CA 1
ATOM 5622 C C . GLY A 1 772 ? -42.893 18.174 60.354 1.00 87.31 772 GLY A C 1
ATOM 5623 O O . GLY A 1 772 ? -43.706 19.060 60.076 1.00 87.31 772 GLY A O 1
ATOM 5624 N N . ARG A 1 773 ? -41.596 18.293 60.048 1.00 90.62 773 ARG A N 1
ATOM 5625 C CA . ARG A 1 773 ? -41.047 19.448 59.324 1.00 90.62 773 ARG A CA 1
ATOM 5626 C C . ARG A 1 773 ? -41.392 19.318 57.841 1.00 90.62 773 ARG A C 1
ATOM 5628 O O . ARG A 1 773 ? -41.149 18.282 57.225 1.00 90.62 773 ARG A O 1
ATOM 5635 N N . ALA A 1 774 ? -41.993 20.365 57.279 1.00 92.50 774 ALA A N 1
ATOM 5636 C CA . ALA A 1 774 ? -42.402 20.385 55.879 1.00 92.50 774 ALA A CA 1
ATOM 5637 C C . ALA A 1 774 ? -41.187 20.467 54.941 1.00 92.50 774 ALA A C 1
ATOM 5639 O O . ALA A 1 774 ? -40.272 21.258 55.171 1.00 92.50 774 ALA A O 1
ATOM 5640 N N . ALA A 1 775 ? -41.227 19.702 53.852 1.00 93.00 775 ALA A N 1
ATOM 5641 C CA . ALA A 1 775 ? -40.297 19.798 52.733 1.00 93.00 775 ALA A CA 1
ATOM 5642 C C . ALA A 1 775 ? -41.064 20.307 51.506 1.00 93.00 775 ALA A C 1
ATOM 5644 O O . ALA A 1 775 ? -41.967 19.638 50.999 1.00 93.00 775 ALA A O 1
ATOM 5645 N N . ALA A 1 776 ? -40.748 21.521 51.054 1.00 94.25 776 ALA A N 1
ATOM 5646 C CA . ALA A 1 776 ? -41.422 22.129 49.909 1.00 94.25 776 ALA A CA 1
ATOM 5647 C C . ALA A 1 776 ? -41.173 21.327 48.620 1.00 94.25 776 ALA A C 1
ATOM 5649 O O . ALA A 1 776 ? -40.118 20.716 48.463 1.00 94.25 776 ALA A O 1
ATOM 5650 N N . ALA A 1 777 ? -42.134 21.356 47.691 1.00 94.88 777 ALA A N 1
ATOM 5651 C CA . ALA A 1 777 ? -41.927 20.823 46.347 1.00 94.88 777 ALA A CA 1
ATOM 5652 C C . ALA A 1 777 ? -40.752 21.554 45.676 1.00 94.88 777 ALA A C 1
ATOM 5654 O O . ALA A 1 777 ? -40.644 22.776 45.799 1.00 94.88 777 ALA A O 1
ATOM 5655 N N . GLN A 1 778 ? -39.889 20.817 44.980 1.00 95.88 778 GLN A N 1
ATOM 5656 C CA . GLN A 1 778 ? -38.726 21.372 44.291 1.00 95.88 778 GLN A CA 1
ATOM 5657 C C . GLN A 1 778 ? -38.773 21.020 42.809 1.00 95.88 778 GLN A C 1
ATOM 5659 O O . GLN A 1 778 ? -39.253 19.944 42.452 1.00 95.88 778 GLN A O 1
ATOM 5664 N N . ALA A 1 779 ? -38.237 21.911 41.976 1.00 94.69 779 ALA A N 1
ATOM 5665 C CA . ALA A 1 779 ? -37.997 21.618 40.572 1.00 94.69 779 ALA A CA 1
ATOM 5666 C C . ALA A 1 779 ? -36.949 20.512 40.431 1.00 94.69 779 ALA A C 1
ATOM 5668 O O . ALA A 1 779 ? -35.987 20.455 41.205 1.00 94.69 779 ALA A O 1
ATOM 5669 N N . ILE A 1 780 ? -37.125 19.643 39.438 1.00 95.19 780 ILE A N 1
ATOM 5670 C CA . ILE A 1 780 ? -36.159 18.580 39.158 1.00 95.19 780 ILE A CA 1
ATOM 5671 C C . ILE A 1 780 ? -34.806 19.169 38.716 1.00 95.19 780 ILE A C 1
ATOM 5673 O O . ILE A 1 780 ? -34.751 20.116 37.933 1.00 95.19 780 ILE A O 1
ATOM 5677 N N . GLN A 1 781 ? -33.706 18.609 39.225 1.00 95.88 781 GLN A N 1
ATOM 5678 C CA . GLN A 1 781 ? -32.324 19.025 38.930 1.00 95.88 781 GLN A CA 1
ATOM 5679 C C . GLN A 1 781 ? -31.494 17.936 38.236 1.00 95.88 781 GLN A C 1
ATOM 5681 O O . GLN A 1 781 ? -30.276 18.059 38.117 1.00 95.88 781 GLN A O 1
ATOM 5686 N N . SER A 1 782 ? -32.136 16.862 37.788 1.00 94.81 782 SER A N 1
ATOM 5687 C CA . SER A 1 782 ? -31.500 15.763 37.069 1.00 94.81 782 SER A CA 1
ATOM 5688 C C . SER A 1 782 ? -32.261 15.392 35.809 1.00 94.81 782 SER A C 1
ATOM 5690 O O . SER A 1 782 ? -33.447 15.679 35.650 1.00 94.81 782 SER A O 1
ATOM 5692 N N . GLU A 1 783 ? -31.535 14.756 34.899 1.00 96.88 783 GLU A N 1
ATOM 5693 C CA . GLU A 1 783 ? -32.089 14.157 33.698 1.00 96.88 783 GLU A CA 1
ATOM 5694 C C . GLU A 1 783 ? -32.654 12.769 34.010 1.00 96.88 783 GLU A C 1
ATOM 5696 O O . GLU A 1 783 ? -32.012 11.979 34.703 1.00 96.88 783 GLU A O 1
ATOM 5701 N N . LEU A 1 784 ? -33.842 12.470 33.484 1.00 97.69 784 LEU A N 1
ATOM 5702 C CA . LEU A 1 784 ? -34.421 11.131 33.466 1.00 97.69 784 LEU A CA 1
ATOM 5703 C C . LEU A 1 784 ? -34.133 10.477 32.113 1.00 97.69 784 LEU A C 1
ATOM 5705 O O . LEU A 1 784 ? -34.521 11.024 31.078 1.00 97.69 784 LEU A O 1
ATOM 5709 N N . THR A 1 785 ? -33.524 9.294 32.123 1.00 97.19 785 THR A N 1
ATOM 5710 C CA . THR A 1 785 ? -33.102 8.587 30.905 1.00 97.19 785 THR A CA 1
ATOM 5711 C C . THR A 1 785 ? -33.740 7.204 30.829 1.00 97.19 785 THR A C 1
ATOM 5713 O O . THR A 1 785 ? -33.718 6.456 31.806 1.00 97.19 785 THR A O 1
ATOM 5716 N N . ASN A 1 786 ? -34.316 6.850 29.678 1.00 93.62 786 ASN A N 1
ATOM 5717 C CA . ASN A 1 786 ? -34.929 5.532 29.473 1.00 93.62 786 ASN A CA 1
ATOM 5718 C C . ASN A 1 786 ? -33.903 4.435 29.110 1.00 93.62 786 ASN A C 1
ATOM 5720 O O . ASN A 1 786 ? -32.720 4.711 28.915 1.00 93.62 786 ASN A O 1
ATOM 5724 N N . ASP A 1 787 ? -34.368 3.189 28.947 1.00 85.69 787 ASP A N 1
ATOM 5725 C CA . ASP A 1 787 ? -33.537 2.027 28.572 1.00 85.69 787 ASP A CA 1
ATOM 5726 C C . ASP A 1 787 ? -32.736 2.208 27.259 1.00 85.69 787 ASP A C 1
ATOM 5728 O O . ASP A 1 787 ? -31.756 1.498 27.037 1.00 85.69 787 ASP A O 1
ATOM 5732 N N . ALA A 1 788 ? -33.134 3.146 26.389 1.00 86.88 788 ALA A N 1
ATOM 5733 C CA . ALA A 1 788 ? -32.453 3.468 25.131 1.00 86.88 788 ALA A CA 1
ATOM 5734 C C . ALA A 1 788 ? -31.445 4.628 25.256 1.00 86.88 788 ALA A C 1
ATOM 5736 O O . ALA A 1 788 ? -30.893 5.066 24.246 1.00 86.88 788 ALA A O 1
ATOM 5737 N N . GLY A 1 789 ? -31.218 5.157 26.462 1.00 89.69 789 GLY A N 1
ATOM 5738 C CA . GLY A 1 789 ? -30.329 6.300 26.672 1.00 89.69 789 GLY A CA 1
ATOM 5739 C C . GLY A 1 789 ? -30.951 7.650 26.295 1.00 89.69 789 GLY A C 1
ATOM 5740 O O . GLY A 1 789 ? -30.228 8.632 26.154 1.00 89.69 789 GLY A O 1
ATOM 5741 N N . VAL A 1 790 ? -32.274 7.720 26.103 1.00 94.62 790 VAL A N 1
ATOM 5742 C CA . VAL A 1 790 ? -32.968 8.944 25.674 1.00 94.62 790 VAL A CA 1
ATOM 5743 C C . VAL A 1 790 ? -33.486 9.726 26.877 1.00 94.62 790 VAL A C 1
ATOM 5745 O O . VAL A 1 790 ? -34.160 9.159 27.740 1.00 94.62 790 VAL A O 1
ATOM 5748 N N . ASN A 1 791 ? -33.241 11.040 26.877 1.00 96.56 791 ASN A N 1
ATOM 5749 C CA . ASN A 1 791 ? -33.822 11.986 27.825 1.00 96.56 791 ASN A CA 1
ATOM 5750 C C . ASN A 1 791 ? -35.352 12.010 27.713 1.00 96.56 791 ASN A C 1
ATOM 5752 O O . ASN A 1 791 ? -35.908 12.418 26.690 1.00 96.56 791 ASN A O 1
ATOM 5756 N N . VAL A 1 792 ? -36.038 11.620 28.780 1.00 96.81 792 VAL A N 1
ATOM 5757 C CA . VAL A 1 792 ? -37.505 11.601 28.879 1.00 96.81 792 VAL A CA 1
ATOM 5758 C C . VAL A 1 792 ? -38.029 12.520 29.984 1.00 96.81 792 VAL A C 1
ATOM 5760 O O . VAL A 1 792 ? -39.207 12.467 30.331 1.00 96.81 792 VAL A O 1
ATOM 5763 N N . THR A 1 793 ? -37.181 13.404 30.515 1.00 96.38 793 THR A N 1
ATOM 5764 C CA . THR A 1 793 ? -37.505 14.296 31.642 1.00 96.38 793 THR A CA 1
ATOM 5765 C C . THR A 1 793 ? -38.772 15.107 31.378 1.00 96.38 793 THR A C 1
ATOM 5767 O O . THR A 1 793 ? -39.731 15.033 32.142 1.00 96.38 793 THR A O 1
ATOM 5770 N N . ALA A 1 794 ? -38.823 15.816 30.247 1.00 94.75 794 ALA A N 1
ATOM 5771 C CA . ALA A 1 794 ? -39.963 16.662 29.887 1.00 94.75 794 ALA A CA 1
ATOM 5772 C C . ALA A 1 794 ? -41.255 15.874 29.602 1.00 94.75 794 ALA A C 1
ATOM 5774 O O . ALA A 1 794 ? -42.337 16.450 29.630 1.00 94.75 794 ALA A O 1
ATOM 5775 N N . ALA A 1 795 ? -41.146 14.575 29.304 1.00 95.19 795 ALA A N 1
ATOM 5776 C CA . ALA A 1 795 ? -42.294 13.722 29.012 1.00 95.19 795 ALA A CA 1
ATOM 5777 C C . ALA A 1 795 ? -42.922 13.118 30.277 1.00 95.19 795 ALA A C 1
ATOM 5779 O O . ALA A 1 795 ? -44.112 12.814 30.271 1.00 95.19 795 ALA A O 1
ATOM 5780 N N . LEU A 1 796 ? -42.133 12.924 31.339 1.00 95.81 796 LEU A N 1
ATOM 5781 C CA . LEU A 1 796 ? -42.575 12.237 32.556 1.00 95.81 796 LEU A CA 1
ATOM 5782 C C . LEU A 1 796 ? -42.835 13.177 33.733 1.00 95.81 796 LEU A C 1
ATOM 5784 O O . LEU A 1 796 ? -43.665 12.853 34.582 1.00 95.81 796 LEU A O 1
ATOM 5788 N N . VAL A 1 797 ? -42.116 14.297 33.831 1.00 96.62 797 VAL A N 1
ATOM 5789 C CA . VAL A 1 797 ? -42.140 15.141 35.032 1.00 96.62 797 VAL A CA 1
ATOM 5790 C C . VAL A 1 797 ? -43.358 16.062 35.048 1.00 96.62 797 VAL A C 1
ATOM 5792 O O . VAL A 1 797 ? -43.626 16.778 34.085 1.00 96.62 797 VAL A O 1
ATOM 5795 N N . VAL A 1 798 ? -44.069 16.080 36.178 1.00 94.50 798 VAL A N 1
ATOM 5796 C CA . VAL A 1 798 ? -45.204 16.976 36.443 1.00 94.50 798 VAL A CA 1
ATOM 5797 C C . VAL A 1 798 ? -45.000 17.671 37.787 1.00 94.50 798 VAL A C 1
ATOM 5799 O O . VAL A 1 798 ? -44.740 17.012 38.792 1.00 94.50 798 VAL A O 1
ATOM 5802 N N . GLY A 1 799 ? -45.153 18.995 37.835 1.00 87.94 799 GLY A N 1
ATOM 5803 C CA . GLY A 1 799 ? -44.920 19.790 39.045 1.00 87.94 799 GLY A CA 1
ATOM 5804 C C . GLY A 1 799 ? -44.060 21.033 38.778 1.00 87.94 799 GLY A C 1
ATOM 5805 O O . GLY A 1 799 ? -43.904 21.395 37.611 1.00 87.94 799 GLY A O 1
ATOM 5806 N N . PRO A 1 800 ? -43.593 21.720 39.840 1.00 75.44 800 PRO A N 1
ATOM 5807 C CA . PRO A 1 800 ? -42.721 22.894 39.738 1.00 75.44 800 PRO A CA 1
ATOM 5808 C C . PRO A 1 800 ? -41.350 22.607 39.120 1.00 75.44 800 PRO A C 1
ATOM 5810 O O . PRO A 1 800 ? -40.962 21.419 39.029 1.00 75.44 800 PRO A O 1
#